Protein AF-A0A178FS53-F1 (afdb_monomer)

Mean predicted aligned error: 22.77 Å

Foldseek 3Di:
DPDDDDQPQDQDPVQLVCLVPAAHFLSLLQSLVSCCCRVPVVVDPAQEEEWRQVRLVVLLQDPQLVVCPVVGDDCQSHQKYKYWWFPFNDPVDDRDGQAIWIWMAGPVVLEIETAFQAPPPCLVSSVSSSVSVCVSNVHRHHYDYAPQHHHDPDRRCRSLSSSVLVVCCRPPFDVPDDPPDDTDSHCHPPDDDSNVSSVVSSVVVVVSVVVVVVVVVLLPDPDDPPVVVPPPDDDDDPPDDDDDDDDDDDDDDDDDDDDDDDDDDDDDDDDPVVVVVVVVVVVVVVLVVVCVPDVPDDCPVVVVVPVDDDPPPPPVVVVVVVVVCVVCVVPDDPVVVVVVVVVVVVVVVVVVVVVVVVVVPPPDPPDPDPPPDPFDWDWFWWFWKFFFLAIEIEHECVRDDPDPVRCLQVLCQQQQPQDQVQCSPNHQARSDQRRSKYKYKYADDPVRVVVVAGMEIFIWRQHHNDSDIDRQADFPRCVQVHQQCCLVVVSDDDDPVCVVVVDFKDWHWYQYPNQRWIKIKIWGWDADPVRRIGGFFADQPDHQNDPDDTTKIKIKTFQQFCSRLPFQQLLPDLWDAFPQWIWGWGGGSATEIETEPVSPPDDQPQAQVNCVPPPCNLVRQLRRQLVVCVSSVNDPDSVPADLAPDKYKYWAADPDPPAFIEIWIDGSSGTDQWDRVRNQQSLQLQCLDPPHPNVVRTDPDPDDVFFWHWYQYNRGIWTKTWDADPPDSRGTRIIMGMGHMDGPDTTIGTGRDDDDDDDDDDDDAADDQQVSLQVLCVVLVNPDHQADDPPQDCLQPVCSSVLRVQLVLCCVQQVADSVLSSVQWAADPDVPQAGIKRQQVSRVRPPDQLQVVQVSSLVPRDDDSQWDRWDRDRNIIGTHGRPVSVCSNVVSSCVVCPPLHPFAQLQQAPHSNDPVSDGAEDEQEAQAEEFLDDDDPSRVVRQVVSQVVQVNSVSNNHHYAYEYAHNLADLVVLQLVVLCVPQNDPVCCVVPVNVSSNVSVSVSVVVCVVLVVVLVVCVVVVHDSCVSCCDDSNVSSVVLNVCVVVVPPVSVVVSVVRVVVRVVVVQVVCVVVVGDGPYYHYPVVDDPVNVVVVVVVCVVVVQWDDDPNDIDGDPPPPDDDPDDDDDDDD

Nearest PDB structures (foldseek):
  6otv-assembly1_A  TM=8.991E-01  e=1.966E-37  Escherichia coli K-12
  6p3j-assembly1_A  TM=9.361E-01  e=3.227E-36  Novosphingobium sp. KA1
  6p3h-assembly2_D  TM=9.531E-01  e=9.069E-35  Novosphingobium sp. KA1
  6p3k-assembly2_B  TM=9.313E-01  e=4.270E-35  Novosphingobium sp. KA1
  6p3j-assembly1_B  TM=9.305E-01  e=5.651E-34  Novosphingobium sp. KA1

pLDDT: mean 76.97, std 21.63, range [21.83, 98.12]

Secondary structure (DSSP, 8-state):
--S----SPPPPHHHHHHHHHSPPPHHHHHHHHHHHHHHTGGGS---EEE--HHHHHHHHH-SSGGGGGGGS--GGG-SEEEEEEE----TT-TT--S-EEEEEEETTTTEEEEE-SSTTSSHHHHHHHHHHHHHHTTS--EEEE-TTPPPPSSSS-HHHHHHHHHHHHIIIIITT--TTS------TT----HHHHHHHHHHHHHHHHHHHHHHHHTTT----TTSTTSS--PPP-S---S-----------------------------HHHHHHHHHHHHHHHHHHHHHH-TTS-THHHHTTSS---TT-HHHHHHHHHHHHHHTTTT--HHHHHHHHHHHHHHHHHHHHHHHHHHTT-S-----------PPPEEEEEEEEEETTEEEEEEEGGGS-SSGGGTHHHHHHHHT-S-TTS--TTSS--SSGGGSEEEEEEEPPHHHHTTT-SEEEEEEEEPSSSS-EE-SS--HHHHHHHHHHHHHTTSSPPPHHHHHTT--EEEEEEEETTTTEEEEEEEEEEE-TTS-EEE----SB--TTSSS-BPPEEEEEES-BTTTTSSSSTTS-SSEEETTEEEEEEEESEEEEEEEGGGTTS-TT--HHHHHHSTTHHHHHHHHHHHHHHHTTS-SSGGG--SSSSEEEEEE---STT-SEEEEEEETTEE-SS--HHHHHHHHHHHHSTT-SSGGGS------TTPPEEEEETTEEEEEEEEE-TT-TT-EEEEEEEE-EEEEEEEEEEE----------------STTHHHHHHHHHTT--SPPP--TT--TTT-TTHHHHHHHHHHHHHHHT--HHHHHHHEEE-SSTTT-SEEEEGGGG--TTS-HHHHHHHHHHHPPP-TTBPPP--BTTEEEE-B-TTHHHHHHHHHHHHHGGGTT--GGGGEEETTEEEEEE-EEEEE---PBTTS---THHHHHHHHHHHHHHHHHHTT-EEEEEEEEB-SSHHHHHHHHHHHHH--HHHHHH-HHHHHHHHHHHHHHHHHHHHHHHHHHHHTT---HHHHTSHHHHHHHHHHHHHHTT-HHHHHHHHHHHHHHHHHHHHHHHHTT---SEEEEGGG--HHHHHHHHHHHHHTT-EEEETTEEEE---------S-------

Organism: Trichophyton violaceum (NCBI:txid34388)

Solvent-accessible surface area (backbone atoms only — not comparable to full-atom values): 64578 Å² total; per-residue (Å²): 115,80,72,88,87,78,77,87,58,70,76,50,76,66,53,58,54,21,54,76,84,40,57,58,46,61,51,55,53,36,35,49,50,50,46,44,43,64,77,51,46,65,84,44,99,70,41,67,43,77,43,44,38,70,56,37,46,50,53,57,67,40,91,59,55,76,76,50,66,84,80,54,80,80,62,89,70,42,46,34,40,39,29,47,40,57,57,48,83,57,91,88,50,81,95,61,52,86,52,40,27,31,36,39,33,34,65,82,79,29,36,28,44,34,39,34,34,59,75,90,50,53,56,68,50,51,45,52,36,41,54,40,51,18,63,72,69,74,42,83,45,45,77,39,80,45,86,45,36,61,65,61,95,66,92,38,50,38,42,49,50,35,56,51,51,52,51,46,46,43,64,73,43,62,72,70,54,56,102,85,62,90,74,79,86,72,41,66,91,58,88,78,58,60,70,60,50,35,51,47,55,52,50,50,54,52,46,54,51,49,53,52,49,47,59,56,42,61,76,73,59,91,83,70,85,77,63,69,76,71,69,79,68,79,81,80,72,98,80,82,91,86,81,86,87,90,84,91,86,87,89,85,85,81,89,80,87,87,82,85,90,89,89,85,89,82,85,82,85,76,57,75,65,61,55,51,52,52,52,55,53,52,50,53,52,51,54,56,53,49,60,73,76,44,89,88,63,76,63,68,70,65,59,72,58,67,86,67,78,68,94,87,62,68,67,66,57,53,57,54,53,52,55,55,52,64,72,46,61,89,77,62,57,76,69,59,57,55,53,50,55,54,51,50,54,53,48,52,52,50,54,55,50,51,56,55,52,61,68,71,68,77,78,80,86,81,74,82,82,77,80,80,71,88,70,75,60,45,72,36,62,38,32,36,34,31,5,48,80,27,36,30,42,37,31,48,50,88,68,47,66,93,51,73,84,66,41,56,68,50,57,27,36,43,32,16,30,52,18,84,87,35,50,14,83,74,34,72,15,60,44,39,77,53,27,22,34,39,37,38,35,39,63,34,48,76,74,40,38,75,72,66,22,52,27,32,36,37,40,35,43,46,34,48,58,39,86,49,70,46,47,82,44,67,53,51,31,52,54,54,33,48,36,43,47,31,35,61,71,65,59,47,84,79,60,67,68,52,50,72,72,65,56,48,67,47,74,37,36,31,27,30,65,44,37,74,37,45,34,39,28,35,33,46,42,43,71,46,98,87,70,50,63,36,53,40,55,76,40,86,43,69,50,58,69,50,91,69,54,17,24,56,29,40,41,36,29,41,51,29,46,15,27,79,64,72,29,44,41,44,63,72,43,51,60,50,74,41,96,87,26,55,29,24,47,36,16,26,48,35,44,34,34,40,28,50,20,88,65,44,103,52,62,62,79,60,45,50,67,52,51,72,66,39,83,67,47,59,62,51,52,47,53,33,43,40,55,48,32,39,57,34,67,76,36,91,51,68,90,64,53,55,64,73,45,53,30,44,30,40,33,22,60,47,90,53,91,87,36,29,26,26,46,45,37,39,50,63,92,37,61,40,67,38,74,61,46,37,58,48,38,32,47,36,45,36,53,70,34,85,76,28,69,52,35,84,31,45,54,94,68,97,66,62,96,79,61,60,48,26,35,31,29,81,32,45,58,46,57,21,28,55,43,58,43,90,97,38,87,79,42,45,53,34,29,33,39,67,40,32,42,43,82,77,47,78,50,68,49,60,34,74,87,78,94,82,88,89,83,91,86,85,90,84,86,75,75,57,91,57,70,22,55,54,50,51,36,41,77,60,72,42,81,69,80,83,61,90,48,98,84,52,48,52,87,62,35,66,67,33,51,57,50,32,51,49,17,54,52,46,20,72,77,66,75,48,57,62,69,43,30,40,68,20,52,38,77,39,95,53,78,90,77,22,59,28,29,36,36,42,67,59,54,68,64,82,98,57,58,36,46,58,51,26,48,54,49,46,78,66,56,75,90,49,64,61,41,46,88,54,54,58,56,59,43,35,31,43,32,36,68,15,83,78,38,48,57,71,55,48,50,59,54,42,66,74,42,49,93,56,52,88,40,44,48,51,76,11,29,66,37,72,89,37,86,85,63,40,62,35,76,48,78,42,68,43,48,40,59,49,49,75,57,84,92,52,76,84,37,47,60,47,36,52,51,35,48,53,53,47,53,51,42,44,44,24,34,30,48,66,45,35,32,37,48,24,46,65,50,61,62,78,50,13,46,47,53,56,15,36,79,74,62,55,49,70,70,51,32,72,75,30,46,64,58,44,47,46,51,23,31,53,55,39,46,65,68,40,44,66,62,49,53,54,40,51,55,32,48,76,70,72,44,85,43,62,77,61,50,64,36,72,66,49,31,51,15,50,54,47,32,48,38,42,76,74,60,35,68,65,51,46,50,55,50,50,53,44,42,55,57,39,48,59,47,47,53,55,57,34,47,76,72,77,42,82,65,81,38,84,50,36,58,74,73,64,47,70,74,55,52,55,50,52,53,52,55,38,54,75,68,63,52,58,48,81,53,95,95,40,80,42,70,71,84,78,77,90,68,98,68,89,87,77,93,78,86,86,80,133

Radius of gyration: 40.99 Å; Cα contacts (8 Å, |Δi|>4): 1717; chains: 1; bounding box: 110×106×101 Å

Structure (mmCIF, N/CA/C/O backbone):
data_AF-A0A178FS53-F1
#
_entry.id   AF-A0A178FS53-F1
#
loop_
_atom_site.group_PDB
_atom_site.id
_atom_site.type_symbol
_atom_site.label_atom_id
_atom_site.label_alt_id
_atom_site.label_comp_id
_atom_site.label_asym_id
_atom_site.label_entity_id
_atom_site.label_seq_id
_atom_site.pdbx_PDB_ins_code
_atom_site.Cartn_x
_atom_site.Cartn_y
_atom_site.Cartn_z
_atom_site.occupancy
_atom_site.B_iso_or_equiv
_atom_site.auth_seq_id
_atom_site.auth_comp_id
_atom_site.auth_asym_id
_atom_site.auth_atom_id
_atom_site.pdbx_PDB_model_num
ATOM 1 N N . MET A 1 1 ? 13.029 0.162 -41.267 1.00 31.39 1 MET A N 1
ATOM 2 C CA . MET A 1 1 ? 12.112 -0.365 -40.236 1.00 31.39 1 MET A CA 1
ATOM 3 C C . MET A 1 1 ? 10.955 0.610 -39.829 1.00 31.39 1 MET A C 1
ATOM 5 O O . MET A 1 1 ? 11.212 1.489 -39.011 1.00 31.39 1 MET A O 1
ATOM 9 N N . SER A 1 2 ? 9.719 0.674 -40.373 1.00 30.06 2 SER A N 1
ATOM 10 C CA . SER A 1 2 ? 8.715 -0.356 -40.701 1.00 30.06 2 SER A CA 1
ATOM 11 C C . SER A 1 2 ? 8.990 -1.638 -39.929 1.00 30.06 2 SER A C 1
ATOM 13 O O . SER A 1 2 ? 9.991 -2.297 -40.186 1.00 30.06 2 SER A O 1
ATOM 15 N N . ALA A 1 3 ? 8.128 -1.926 -38.951 1.00 22.50 3 ALA A N 1
ATOM 16 C CA . ALA A 1 3 ? 8.386 -2.693 -37.720 1.00 22.50 3 ALA A CA 1
ATOM 17 C C . ALA A 1 3 ? 9.015 -1.795 -36.632 1.00 22.50 3 ALA A C 1
ATOM 19 O O . ALA A 1 3 ? 10.165 -1.374 -36.741 1.00 22.50 3 ALA A O 1
ATOM 20 N N . SER A 1 4 ? 8.180 -1.194 -35.776 1.00 37.19 4 SER A N 1
ATOM 21 C CA . SER A 1 4 ? 7.745 -1.729 -34.468 1.00 37.19 4 SER A CA 1
ATOM 22 C C . SER A 1 4 ? 8.902 -1.851 -33.482 1.00 37.19 4 SER A C 1
ATOM 24 O O . SER A 1 4 ? 9.814 -2.629 -33.733 1.00 37.19 4 SER A O 1
ATOM 26 N N . GLN A 1 5 ? 8.851 -1.089 -32.387 1.00 35.88 5 GLN A N 1
ATOM 27 C CA . GLN A 1 5 ? 9.411 -1.427 -31.069 1.00 35.88 5 GLN A CA 1
ATOM 28 C C . GLN A 1 5 ? 9.296 -0.198 -30.164 1.00 35.88 5 GLN A C 1
ATOM 30 O O . GLN A 1 5 ? 10.291 0.456 -29.876 1.00 35.88 5 GLN A O 1
ATOM 35 N N . ASP A 1 6 ? 8.073 0.109 -29.749 1.00 42.75 6 ASP A N 1
ATOM 36 C CA . ASP A 1 6 ? 7.825 0.607 -28.401 1.00 42.75 6 ASP A CA 1
ATOM 37 C C . ASP A 1 6 ? 6.656 -0.239 -27.904 1.00 42.75 6 ASP A C 1
ATOM 39 O O . ASP A 1 6 ? 5.599 -0.218 -28.527 1.00 42.75 6 ASP A O 1
ATOM 43 N N . TYR A 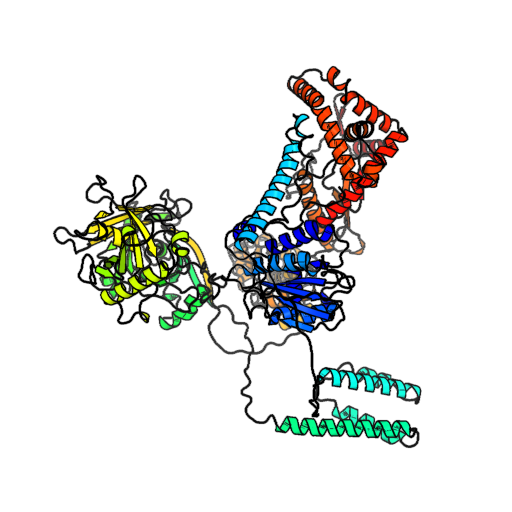1 7 ? 6.903 -1.046 -26.877 1.00 51.50 7 TYR A N 1
ATOM 44 C CA . TYR A 1 7 ? 5.871 -1.812 -26.190 1.00 51.50 7 TYR A CA 1
ATOM 45 C C . TYR A 1 7 ? 5.030 -0.800 -25.388 1.00 51.50 7 TYR A C 1
ATOM 47 O O . TYR A 1 7 ? 5.601 -0.023 -24.618 1.00 51.50 7 TYR A O 1
ATOM 55 N N . ASP A 1 8 ? 3.719 -0.746 -25.604 1.00 52.31 8 ASP A N 1
ATOM 56 C CA . ASP A 1 8 ? 2.760 0.100 -24.886 1.00 52.31 8 ASP A CA 1
ATOM 57 C C . ASP A 1 8 ? 2.532 -0.402 -23.443 1.00 52.31 8 ASP A C 1
ATOM 59 O O . ASP A 1 8 ? 2.181 0.384 -22.557 1.00 52.31 8 ASP A O 1
ATOM 63 N N . ALA A 1 9 ? 2.796 -1.684 -23.166 1.00 58.38 9 ALA A N 1
ATOM 64 C CA . ALA A 1 9 ? 2.792 -2.253 -21.825 1.00 58.38 9 ALA A CA 1
ATOM 65 C C . ALA A 1 9 ? 3.973 -1.739 -20.981 1.00 58.38 9 ALA A C 1
ATOM 67 O O . ALA A 1 9 ? 5.151 -1.974 -21.268 1.00 58.38 9 ALA A O 1
ATOM 68 N N . SER A 1 10 ? 3.642 -1.059 -19.884 1.00 72.00 10 SER A N 1
ATOM 69 C CA . SER A 1 10 ? 4.610 -0.595 -18.891 1.00 72.00 10 SER A CA 1
ATOM 70 C C . SER A 1 10 ? 4.753 -1.627 -17.776 1.00 72.00 10 SER A C 1
ATOM 72 O O . SER A 1 10 ? 3.790 -1.916 -17.079 1.00 72.00 10 SER A O 1
ATOM 74 N N . ILE A 1 11 ? 5.965 -2.154 -17.591 1.00 81.75 11 ILE A N 1
ATOM 75 C CA . ILE A 1 11 ? 6.308 -3.031 -16.463 1.00 81.75 11 ILE A CA 1
ATOM 76 C C . ILE A 1 11 ? 6.951 -2.190 -15.360 1.00 81.75 11 ILE A C 1
ATOM 78 O O . ILE A 1 11 ? 8.010 -1.585 -15.565 1.00 81.75 11 ILE A O 1
ATOM 82 N N . THR A 1 12 ? 6.322 -2.150 -14.187 1.00 82.94 12 THR A N 1
ATOM 83 C CA . THR A 1 12 ? 6.871 -1.501 -12.993 1.00 82.94 12 THR A CA 1
ATOM 84 C C . THR A 1 12 ? 7.901 -2.393 -12.289 1.00 82.94 12 THR A C 1
ATOM 86 O O . THR A 1 12 ? 8.116 -3.558 -12.634 1.00 82.94 12 THR A O 1
ATOM 89 N N . TYR A 1 13 ? 8.582 -1.849 -11.278 1.00 80.31 13 TYR A N 1
ATOM 90 C CA . TYR A 1 13 ? 9.487 -2.650 -10.449 1.00 80.31 13 TYR A CA 1
ATOM 91 C C . TYR A 1 13 ? 8.737 -3.723 -9.640 1.00 80.31 13 TYR A C 1
ATOM 93 O O . TYR A 1 13 ? 9.281 -4.802 -9.407 1.00 80.31 13 TYR A O 1
ATOM 101 N N . GLU A 1 14 ? 7.495 -3.443 -9.242 1.00 81.44 14 GLU A N 1
ATOM 102 C CA . GLU A 1 14 ? 6.623 -4.386 -8.533 1.00 81.44 14 GLU A CA 1
ATOM 103 C C . GLU A 1 14 ? 6.221 -5.538 -9.457 1.00 81.44 14 GLU A C 1
ATOM 105 O O . GLU A 1 14 ? 6.488 -6.693 -9.124 1.00 81.44 14 GLU A O 1
ATOM 110 N N . ASP A 1 15 ? 5.757 -5.227 -10.672 1.00 87.56 15 ASP A N 1
ATOM 111 C CA . ASP A 1 15 ? 5.469 -6.217 -11.720 1.00 87.56 15 ASP A CA 1
ATOM 112 C C . ASP A 1 15 ? 6.683 -7.121 -11.987 1.00 87.56 15 ASP A C 1
ATOM 114 O O . ASP A 1 15 ? 6.575 -8.346 -12.011 1.00 87.56 15 ASP A O 1
ATOM 118 N N . TYR A 1 16 ? 7.876 -6.531 -12.121 1.00 88.50 16 TYR A N 1
ATOM 119 C CA . TYR A 1 16 ? 9.116 -7.284 -12.321 1.00 88.50 16 TYR A CA 1
ATOM 120 C C . TYR A 1 16 ? 9.438 -8.219 -11.144 1.00 88.50 16 TYR A C 1
ATOM 122 O O . TYR A 1 16 ? 9.956 -9.319 -11.348 1.00 88.50 16 TYR A O 1
ATOM 130 N N . ASN A 1 17 ? 9.159 -7.806 -9.905 1.00 87.00 17 ASN A N 1
ATOM 131 C CA . ASN A 1 17 ? 9.403 -8.651 -8.740 1.00 87.00 17 ASN A CA 1
ATOM 132 C C . ASN A 1 17 ? 8.473 -9.865 -8.702 1.00 87.00 17 ASN A C 1
ATOM 134 O O . ASN A 1 17 ? 8.924 -10.923 -8.258 1.00 87.00 17 ASN A O 1
ATOM 138 N N . THR A 1 18 ? 7.248 -9.757 -9.230 1.00 89.00 18 THR A N 1
ATOM 139 C CA . THR A 1 18 ? 6.322 -10.899 -9.275 1.00 89.00 18 THR A CA 1
ATOM 140 C C . THR A 1 18 ? 6.859 -12.070 -10.097 1.00 89.00 18 THR A C 1
ATOM 142 O O . THR A 1 18 ? 6.648 -13.233 -9.756 1.00 89.00 18 THR A O 1
ATOM 145 N N . LEU A 1 19 ? 7.676 -11.794 -11.119 1.00 88.94 19 LEU A N 1
ATOM 146 C CA . LEU A 1 19 ? 8.301 -12.824 -11.949 1.00 88.94 19 LEU A CA 1
ATOM 147 C C . LEU A 1 19 ? 9.275 -13.729 -11.180 1.00 88.94 19 LEU A C 1
ATOM 149 O O . LEU A 1 19 ? 9.549 -14.830 -11.652 1.00 88.94 19 LEU A O 1
ATOM 153 N N . LYS A 1 20 ? 9.769 -13.323 -10.001 1.00 84.31 20 LYS A N 1
ATOM 154 C CA . LYS A 1 20 ? 10.706 -14.131 -9.199 1.00 84.31 20 LYS A CA 1
ATOM 155 C C . LYS A 1 20 ? 10.045 -15.371 -8.599 1.00 84.31 20 LYS A C 1
ATOM 157 O O . LYS A 1 20 ? 10.637 -16.444 -8.662 1.00 84.31 20 LYS A O 1
ATOM 162 N N . SER A 1 21 ? 8.857 -15.218 -8.012 1.00 80.50 21 SER A N 1
ATOM 163 C CA . SER A 1 21 ? 8.142 -16.310 -7.335 1.00 80.50 21 SER A CA 1
ATOM 164 C C . SER A 1 21 ? 6.719 -15.933 -6.888 1.00 80.50 21 SER A C 1
ATOM 166 O O . SER A 1 21 ? 6.231 -16.499 -5.913 1.00 80.50 21 SER A O 1
ATOM 168 N N . ASP A 1 22 ? 6.062 -14.965 -7.528 1.00 86.25 22 ASP A N 1
ATOM 169 C CA . ASP A 1 22 ? 4.732 -14.476 -7.127 1.00 86.25 22 ASP A CA 1
ATOM 170 C C . ASP A 1 22 ? 3.719 -14.533 -8.285 1.00 86.25 22 ASP A C 1
ATOM 172 O O . ASP A 1 22 ? 4.067 -14.903 -9.413 1.00 86.25 22 ASP A O 1
ATOM 176 N N . TRP A 1 23 ? 2.460 -14.199 -8.000 1.00 87.31 23 TRP A N 1
ATOM 177 C CA . TRP A 1 23 ? 1.366 -14.153 -8.972 1.00 87.31 23 TRP A CA 1
ATOM 178 C C . TRP A 1 23 ? 1.661 -13.118 -10.050 1.00 87.31 23 TRP A C 1
ATOM 180 O O . TRP A 1 23 ? 2.032 -11.988 -9.740 1.00 87.31 23 TRP A O 1
ATOM 190 N N . LEU A 1 24 ? 1.489 -13.491 -11.320 1.00 91.00 24 LEU A N 1
ATOM 191 C CA . LEU A 1 24 ? 1.649 -12.515 -12.395 1.00 91.00 24 LEU A CA 1
ATOM 192 C C . LEU A 1 24 ? 0.510 -11.494 -12.343 1.00 91.00 24 LEU A C 1
ATOM 194 O O . LEU A 1 24 ? -0.659 -11.864 -12.214 1.00 91.00 24 LEU A O 1
ATOM 198 N N . THR A 1 25 ? 0.869 -10.221 -12.478 1.00 90.94 25 THR A N 1
ATOM 199 C CA . THR A 1 25 ? -0.081 -9.113 -12.594 1.00 90.94 25 THR A CA 1
ATOM 200 C C . THR A 1 25 ? -0.648 -9.020 -14.012 1.00 90.94 25 THR A C 1
ATOM 202 O O . THR A 1 25 ? -0.062 -9.531 -14.976 1.00 90.94 25 THR A O 1
ATOM 205 N N . ASP A 1 26 ? -1.755 -8.291 -14.161 1.00 89.75 26 ASP A N 1
ATOM 206 C CA . ASP A 1 26 ? -2.348 -7.917 -15.449 1.00 89.75 26 ASP A CA 1
ATOM 207 C C . ASP A 1 26 ? -1.309 -7.301 -16.397 1.00 89.75 26 ASP A C 1
ATOM 209 O O . ASP A 1 26 ? -1.306 -7.592 -17.594 1.00 89.75 26 ASP A O 1
ATOM 213 N N . ASN A 1 27 ? -0.394 -6.483 -15.864 1.00 90.31 27 ASN A N 1
ATOM 214 C CA . ASN A 1 27 ? 0.645 -5.814 -16.647 1.00 90.31 27 ASN A CA 1
ATOM 215 C C . ASN A 1 27 ? 1.655 -6.812 -17.219 1.00 90.31 27 ASN A C 1
ATOM 217 O O . ASN A 1 27 ? 2.070 -6.664 -18.368 1.00 90.31 27 ASN A O 1
ATOM 221 N N . VAL A 1 28 ? 2.038 -7.842 -16.455 1.00 92.38 28 VAL A N 1
ATOM 222 C CA . VAL A 1 28 ? 2.975 -8.874 -16.927 1.00 92.38 28 VAL A CA 1
ATOM 223 C C . VAL A 1 28 ? 2.340 -9.735 -18.020 1.00 92.38 28 VAL A C 1
ATOM 225 O O . VAL A 1 28 ? 2.991 -10.011 -19.030 1.00 92.38 28 VAL A O 1
ATOM 228 N N . ILE A 1 29 ? 1.074 -10.132 -17.855 1.00 94.19 29 ILE A N 1
ATOM 229 C CA . ILE A 1 29 ? 0.347 -10.906 -18.874 1.00 94.19 29 ILE A CA 1
ATOM 230 C C . ILE A 1 29 ? 0.114 -10.047 -20.125 1.00 94.19 29 ILE A C 1
ATOM 232 O O . ILE A 1 29 ? 0.401 -10.493 -21.233 1.00 94.19 29 ILE A O 1
ATOM 236 N N . GLY A 1 30 ? -0.315 -8.793 -19.962 1.00 93.31 30 GLY A N 1
ATOM 237 C CA . GLY A 1 30 ? -0.498 -7.857 -21.073 1.00 93.31 30 GLY A CA 1
ATOM 238 C C . GLY A 1 30 ? 0.801 -7.570 -21.834 1.00 93.31 30 GLY A C 1
ATOM 239 O O . GLY A 1 30 ? 0.801 -7.555 -23.064 1.00 93.31 30 GLY A O 1
ATOM 240 N N . PHE A 1 31 ? 1.925 -7.425 -21.125 1.00 94.12 31 PHE A N 1
ATOM 241 C CA . PHE A 1 31 ? 3.257 -7.326 -21.731 1.00 94.12 31 PHE A CA 1
ATOM 242 C C . PHE A 1 31 ? 3.613 -8.568 -22.551 1.00 94.12 31 PHE A C 1
ATOM 244 O O . PHE A 1 31 ? 4.153 -8.446 -23.650 1.00 94.12 31 PHE A O 1
ATOM 251 N N . TRP A 1 32 ? 3.309 -9.762 -22.039 1.00 94.81 32 TRP A N 1
ATOM 252 C CA . TRP A 1 32 ? 3.561 -11.008 -22.755 1.00 94.81 32 TRP A CA 1
ATOM 253 C C . TRP A 1 32 ? 2.730 -11.124 -24.034 1.00 94.81 32 TRP A C 1
ATOM 255 O O . TRP A 1 32 ? 3.261 -11.479 -25.084 1.00 94.81 32 TRP A O 1
ATOM 265 N N . GLU A 1 33 ? 1.441 -10.799 -23.972 1.00 94.62 33 GLU A N 1
ATOM 266 C CA . GLU A 1 33 ? 0.575 -10.791 -25.150 1.00 94.62 33 GLU A CA 1
ATOM 267 C C . GLU A 1 33 ? 1.068 -9.798 -26.207 1.00 94.62 33 GLU A C 1
ATOM 269 O O . GLU A 1 33 ? 1.141 -10.134 -27.386 1.00 94.62 33 GLU A O 1
ATOM 274 N N . GLU A 1 34 ? 1.461 -8.594 -25.795 1.00 90.50 34 GLU A N 1
ATOM 275 C CA . GLU A 1 34 ? 2.021 -7.596 -26.702 1.00 90.50 34 GLU A CA 1
ATOM 276 C C . GLU A 1 34 ? 3.342 -8.067 -27.327 1.00 90.50 34 GLU A C 1
ATOM 278 O O . GLU A 1 34 ? 3.569 -7.916 -28.530 1.00 90.50 34 GLU A O 1
ATOM 283 N N . TYR A 1 35 ? 4.196 -8.714 -26.533 1.00 91.56 35 TYR A N 1
ATOM 284 C CA . TYR A 1 35 ? 5.408 -9.350 -27.033 1.00 91.56 35 TYR A CA 1
ATOM 285 C C . TYR A 1 35 ? 5.110 -10.424 -28.078 1.00 91.56 35 TYR A C 1
ATOM 287 O O . TYR A 1 35 ? 5.740 -10.434 -29.135 1.00 91.56 35 TYR A O 1
ATOM 295 N N . LEU A 1 36 ? 4.118 -11.286 -27.852 1.00 91.31 36 LEU A N 1
ATOM 296 C CA . LEU A 1 36 ? 3.696 -12.270 -28.848 1.00 91.31 36 LEU A CA 1
ATOM 297 C C . LEU A 1 36 ? 3.084 -11.612 -30.092 1.00 91.31 36 LEU A C 1
ATOM 299 O O . LEU A 1 36 ? 3.326 -12.071 -31.208 1.00 91.31 36 LEU A O 1
ATOM 303 N N . GLU A 1 37 ? 2.329 -10.527 -29.952 1.00 89.44 37 GLU A N 1
ATOM 304 C CA . GLU A 1 37 ? 1.809 -9.781 -31.101 1.00 89.44 37 GLU A CA 1
ATOM 305 C C . GLU A 1 37 ? 2.936 -9.225 -31.975 1.00 89.44 37 GLU A C 1
ATOM 307 O O . GLU A 1 37 ? 2.913 -9.391 -33.199 1.00 89.44 37 GLU A O 1
ATOM 312 N N . HIS A 1 38 ? 3.954 -8.629 -31.359 1.00 84.38 38 HIS A N 1
ATOM 313 C CA . HIS A 1 38 ? 5.064 -8.011 -32.075 1.00 84.38 38 HIS A CA 1
ATOM 314 C C . HIS A 1 38 ? 6.104 -9.001 -32.596 1.00 84.38 38 HIS A C 1
ATOM 316 O O . HIS A 1 38 ? 6.573 -8.829 -33.718 1.00 84.38 38 HIS A O 1
ATOM 322 N N . GLU A 1 39 ? 6.468 -10.024 -31.829 1.00 85.44 39 GLU A N 1
ATOM 323 C CA . GLU A 1 39 ? 7.573 -10.933 -32.165 1.00 85.44 39 GLU A CA 1
ATOM 324 C C . GLU A 1 39 ? 7.101 -12.258 -32.776 1.00 85.44 39 GLU A C 1
ATOM 326 O O . GLU A 1 39 ? 7.902 -13.008 -33.333 1.00 85.44 39 GLU A O 1
ATOM 331 N N . LEU A 1 40 ? 5.803 -12.568 -32.706 1.00 84.69 40 LEU A N 1
ATOM 332 C CA . LEU A 1 40 ? 5.241 -13.753 -33.345 1.00 84.69 40 LEU A CA 1
ATOM 333 C C . LEU A 1 40 ? 4.197 -13.382 -34.393 1.00 84.69 40 LEU A C 1
ATOM 335 O O . LEU A 1 40 ? 4.401 -13.686 -35.565 1.00 84.69 40 LEU A O 1
ATOM 339 N N . LEU A 1 41 ? 3.096 -12.734 -34.008 1.00 85.75 41 LEU A N 1
ATOM 340 C CA . LEU A 1 41 ? 1.963 -12.522 -34.916 1.00 85.75 41 LEU A CA 1
ATOM 341 C C . LEU A 1 41 ? 2.265 -11.521 -36.031 1.00 85.75 41 LEU A C 1
ATOM 343 O O . LEU A 1 41 ? 1.742 -11.701 -37.123 1.00 85.75 41 LEU A O 1
ATOM 347 N N . SER A 1 42 ? 3.134 -10.531 -35.816 1.00 82.56 42 SER A N 1
ATOM 348 C CA . SER A 1 42 ? 3.506 -9.538 -36.838 1.00 82.56 42 SER A CA 1
ATOM 349 C C . SER A 1 42 ? 4.109 -10.159 -38.109 1.00 82.56 42 SER A C 1
ATOM 351 O O . SER A 1 42 ? 3.965 -9.609 -39.203 1.00 82.56 42 SER A O 1
ATOM 353 N N . PHE A 1 43 ? 4.739 -11.332 -37.983 1.00 78.19 43 PHE A N 1
ATOM 354 C CA . PHE A 1 43 ? 5.328 -12.078 -39.096 1.00 78.19 43 PHE A CA 1
ATOM 355 C C . PHE A 1 43 ? 4.290 -12.838 -39.930 1.00 78.19 43 PHE A C 1
ATOM 357 O O . PHE A 1 43 ? 4.594 -13.277 -41.041 1.00 78.19 43 PHE A O 1
ATOM 364 N N . TYR A 1 44 ? 3.062 -12.974 -39.428 1.00 75.00 44 TYR A N 1
ATOM 365 C CA . TYR A 1 44 ? 1.982 -13.699 -40.081 1.00 75.00 44 TYR A CA 1
ATOM 366 C C . TYR A 1 44 ? 0.803 -12.758 -40.343 1.00 75.00 44 TYR A C 1
ATOM 368 O O . TYR A 1 44 ? 0.361 -12.004 -39.483 1.00 75.00 44 TYR A O 1
ATOM 376 N N . LYS A 1 45 ? 0.204 -12.828 -41.533 1.00 70.81 45 LYS A N 1
ATOM 377 C CA . LYS A 1 45 ? -1.015 -12.062 -41.841 1.00 70.81 45 LYS A CA 1
ATOM 378 C C . LYS A 1 45 ? -2.235 -12.731 -41.195 1.00 70.81 45 LYS A C 1
ATOM 380 O O . LYS A 1 45 ? -3.047 -13.348 -41.882 1.00 70.81 45 LYS A O 1
ATOM 385 N N . THR A 1 46 ? -2.319 -12.671 -39.868 1.00 79.44 46 THR A N 1
ATOM 386 C CA . THR A 1 46 ? -3.330 -13.381 -39.074 1.00 79.44 46 THR A CA 1
ATOM 387 C C . THR A 1 46 ? -4.528 -12.501 -38.761 1.00 79.44 46 THR A C 1
ATOM 389 O O . THR A 1 46 ? -4.502 -11.279 -38.875 1.00 79.44 46 THR A O 1
ATOM 392 N N . ARG A 1 47 ? -5.617 -13.167 -38.385 1.00 88.25 47 ARG A N 1
ATOM 393 C CA . ARG A 1 47 ? -6.837 -12.560 -37.853 1.00 88.25 47 ARG A CA 1
ATOM 394 C C . ARG A 1 47 ? -7.014 -12.980 -36.392 1.00 88.25 47 ARG A C 1
ATOM 396 O O . ARG A 1 47 ? -8.112 -13.347 -35.994 1.00 88.25 47 ARG A O 1
ATOM 403 N N . ILE A 1 48 ? -5.926 -13.108 -35.644 1.00 93.44 48 ILE A N 1
ATOM 404 C CA . ILE A 1 48 ? -5.959 -13.545 -34.245 1.00 93.44 48 ILE A CA 1
ATOM 405 C C . ILE A 1 48 ? -5.907 -12.295 -33.370 1.00 93.44 48 ILE A C 1
ATOM 407 O O . ILE A 1 48 ? -5.137 -11.387 -33.667 1.00 93.44 48 ILE A O 1
ATOM 411 N N . ILE A 1 49 ? -6.738 -12.247 -32.332 1.00 94.31 49 ILE A N 1
ATOM 412 C CA . ILE A 1 49 ? -6.771 -11.154 -31.356 1.00 94.31 49 ILE A CA 1
ATOM 413 C C . ILE A 1 49 ? -6.321 -11.702 -30.001 1.00 94.31 49 ILE A C 1
ATOM 415 O O . ILE A 1 49 ? -6.878 -12.702 -29.544 1.00 94.31 49 ILE A O 1
ATOM 419 N N . LEU A 1 50 ? -5.342 -11.052 -29.364 1.00 95.38 50 LEU A N 1
ATOM 420 C CA . LEU A 1 50 ? -5.004 -11.283 -27.958 1.00 95.38 50 LEU A CA 1
ATOM 421 C C . LEU A 1 50 ? -5.655 -10.163 -27.137 1.00 95.38 50 LEU A C 1
ATOM 423 O O . LEU A 1 50 ? -5.259 -9.001 -27.217 1.00 95.38 50 LEU A O 1
ATOM 427 N N . LEU A 1 51 ? -6.740 -10.484 -26.435 1.00 94.38 51 LEU A N 1
ATOM 428 C CA . LEU A 1 51 ? -7.535 -9.495 -25.720 1.00 94.38 51 LEU A CA 1
ATOM 429 C C . LEU A 1 51 ? -6.955 -9.272 -24.321 1.00 94.38 51 LEU A C 1
ATOM 431 O O . LEU A 1 51 ? -7.021 -10.166 -23.480 1.00 94.38 51 LEU A O 1
ATOM 435 N N . ARG A 1 52 ? -6.466 -8.050 -24.069 1.00 93.44 52 ARG A N 1
ATOM 436 C CA . ARG A 1 52 ? -5.787 -7.679 -22.816 1.00 93.44 52 ARG A CA 1
ATOM 437 C C . ARG A 1 52 ? -6.564 -8.105 -21.561 1.00 93.44 52 ARG A C 1
ATOM 439 O O . ARG A 1 52 ? -7.798 -8.007 -21.566 1.00 93.44 52 ARG A O 1
ATOM 446 N N . PRO A 1 53 ? -5.880 -8.466 -20.453 1.00 92.50 53 PRO A N 1
ATOM 447 C CA . PRO A 1 53 ? -6.527 -8.874 -19.202 1.00 92.50 53 PRO A CA 1
ATOM 448 C C . PRO A 1 53 ? -7.612 -7.903 -18.719 1.00 92.50 53 PRO A C 1
ATOM 450 O O . PRO A 1 53 ? -8.725 -8.316 -18.399 1.00 92.50 53 PRO A O 1
ATOM 453 N N . SER A 1 54 ? -7.341 -6.596 -18.786 1.00 88.19 54 SER A N 1
ATOM 454 C CA . SER A 1 54 ? -8.287 -5.545 -18.395 1.00 88.19 54 SER A CA 1
ATOM 455 C C . SER A 1 54 ? -9.546 -5.496 -19.270 1.00 88.19 54 SER A C 1
ATOM 457 O O . SER A 1 54 ? -10.633 -5.217 -18.766 1.00 88.19 54 SER A O 1
ATOM 459 N N . MET A 1 55 ? -9.438 -5.804 -20.566 1.00 90.69 55 MET A N 1
ATOM 460 C CA . MET A 1 55 ? -10.581 -5.868 -21.485 1.00 90.69 55 MET A CA 1
ATOM 461 C C . MET A 1 55 ? -11.407 -7.139 -21.272 1.00 90.69 55 MET A C 1
ATOM 463 O O . MET A 1 55 ? -12.637 -7.083 -21.307 1.00 90.69 55 MET A O 1
ATOM 467 N N . SER A 1 56 ? -10.746 -8.268 -21.007 1.00 92.06 56 SER A N 1
ATOM 468 C CA . SER A 1 56 ? -11.404 -9.529 -20.643 1.00 92.06 56 SER A CA 1
ATOM 469 C C . SER A 1 56 ? -12.180 -9.388 -19.328 1.00 92.06 56 SER A C 1
ATOM 471 O O . SER A 1 56 ? -13.341 -9.794 -19.242 1.00 92.06 56 SER A O 1
ATOM 473 N N . PHE A 1 57 ? -11.594 -8.707 -18.339 1.00 90.69 57 PHE A N 1
ATOM 474 C CA . PHE A 1 57 ? -12.255 -8.360 -17.082 1.00 90.69 57 PHE A CA 1
ATOM 475 C C . PHE A 1 57 ? -13.416 -7.373 -17.271 1.00 90.69 57 PHE A C 1
ATOM 477 O O . PHE A 1 57 ? -14.512 -7.604 -16.761 1.00 90.69 57 PHE A O 1
ATOM 484 N N . LEU A 1 58 ? -13.225 -6.302 -18.051 1.00 88.94 58 LEU A N 1
ATOM 485 C CA . LEU A 1 58 ? -14.285 -5.341 -18.375 1.00 88.94 58 LEU A CA 1
ATOM 486 C C . LEU A 1 58 ? -15.485 -6.040 -19.028 1.00 88.94 58 LEU A C 1
ATOM 488 O O . LEU A 1 58 ? -16.639 -5.788 -18.667 1.00 88.94 58 LEU A O 1
ATOM 492 N N . LEU A 1 59 ? -15.217 -6.957 -19.957 1.00 91.06 59 LEU A N 1
ATOM 493 C CA . LEU A 1 59 ? -16.240 -7.779 -20.582 1.00 91.06 59 LEU A CA 1
ATOM 494 C C . LEU A 1 59 ? -16.949 -8.666 -19.550 1.00 91.06 59 LEU A C 1
ATOM 496 O O . LEU A 1 59 ? -18.180 -8.686 -19.503 1.00 91.06 59 LEU A O 1
ATOM 500 N N . PHE A 1 60 ? -16.202 -9.344 -18.677 1.00 92.44 60 PHE A N 1
ATOM 501 C CA . PHE A 1 60 ? -16.766 -10.157 -17.599 1.00 92.44 60 PHE A CA 1
ATOM 502 C C . PHE A 1 60 ? -17.647 -9.353 -16.628 1.00 92.44 60 PHE A C 1
ATOM 504 O O . PHE A 1 60 ? -18.719 -9.827 -16.260 1.00 92.44 60 PHE A O 1
ATOM 511 N N . GLN A 1 61 ? -17.283 -8.119 -16.286 1.00 89.88 61 GLN A N 1
ATOM 512 C CA . GLN A 1 61 ? -18.021 -7.292 -15.323 1.00 89.88 61 GLN A CA 1
ATOM 513 C C . GLN A 1 61 ? -19.260 -6.606 -15.913 1.00 89.88 61 GLN A C 1
ATOM 515 O O . GLN A 1 61 ? -20.223 -6.331 -15.201 1.00 89.88 61 GLN A O 1
ATOM 520 N N . THR A 1 62 ? -19.280 -6.346 -17.222 1.00 89.44 62 THR A N 1
ATOM 521 C CA . THR A 1 62 ? -20.346 -5.536 -17.833 1.00 89.44 62 THR A CA 1
ATOM 522 C C . THR A 1 62 ? -21.646 -6.331 -17.997 1.00 89.44 62 THR A C 1
ATOM 524 O O . THR A 1 62 ? -21.640 -7.301 -18.757 1.00 89.44 62 THR A O 1
ATOM 527 N N . PRO A 1 63 ? -22.774 -5.951 -17.359 1.00 88.00 63 PRO A N 1
ATOM 528 C CA . PRO A 1 63 ? -24.011 -6.735 -17.428 1.00 88.00 63 PRO A CA 1
ATOM 529 C C . PRO A 1 63 ? -24.558 -6.901 -18.852 1.00 88.00 63 PRO A C 1
ATOM 531 O O . PRO A 1 63 ? -24.929 -8.007 -19.234 1.00 88.00 63 PRO A O 1
ATOM 534 N N . ASP A 1 64 ? -24.560 -5.822 -19.642 1.00 90.12 64 ASP A N 1
ATOM 535 C CA . ASP A 1 64 ? -24.908 -5.850 -21.066 1.00 90.12 64 ASP A CA 1
ATOM 536 C C . ASP A 1 64 ? -23.664 -5.569 -21.927 1.00 90.12 64 ASP A C 1
ATOM 538 O O . ASP A 1 64 ? -23.257 -4.407 -22.049 1.00 90.12 64 ASP A O 1
ATOM 542 N N . PRO A 1 65 ? -23.059 -6.591 -22.560 1.00 88.81 65 PRO A N 1
ATOM 543 C CA . PRO A 1 65 ? -21.832 -6.421 -23.332 1.00 88.81 65 PRO A CA 1
ATOM 544 C C . PRO A 1 65 ? -22.000 -5.514 -24.564 1.00 88.81 65 PRO A C 1
ATOM 546 O O . PRO A 1 65 ? -21.005 -4.989 -25.059 1.00 88.81 65 PRO A O 1
ATOM 549 N N . LYS A 1 66 ? -23.230 -5.256 -25.039 1.00 86.44 66 LYS A N 1
ATOM 550 C CA . LYS A 1 66 ? -23.478 -4.323 -26.156 1.00 86.44 66 LYS A CA 1
ATOM 551 C C . LYS A 1 66 ? -23.186 -2.867 -25.787 1.00 86.44 66 LYS A C 1
ATOM 553 O O . LYS A 1 66 ? -22.910 -2.053 -26.666 1.00 86.44 66 LYS A O 1
ATOM 558 N N . THR A 1 67 ? -23.201 -2.541 -24.495 1.00 87.81 67 THR A N 1
ATOM 559 C CA . THR A 1 67 ? -22.893 -1.190 -23.995 1.00 87.81 67 THR A CA 1
ATOM 560 C C . THR A 1 67 ? -21.414 -0.823 -24.102 1.00 87.81 67 THR A C 1
ATOM 562 O O . THR A 1 67 ? -21.080 0.357 -24.033 1.00 87.81 67 THR A O 1
ATOM 565 N N . LEU A 1 68 ? -20.531 -1.804 -24.328 1.00 82.25 68 LEU A N 1
ATOM 566 C CA . LEU A 1 68 ? -19.091 -1.572 -24.437 1.00 82.25 68 LEU A CA 1
ATOM 567 C C . LEU A 1 68 ? -18.697 -0.823 -25.718 1.00 82.25 68 LEU A C 1
ATOM 569 O O . LEU A 1 68 ? -17.605 -0.264 -25.772 1.00 82.25 68 LEU A O 1
ATOM 573 N N . GLY A 1 69 ? -19.582 -0.730 -26.719 1.00 74.25 69 GLY A N 1
ATOM 574 C CA . GLY A 1 69 ? -19.370 0.078 -27.924 1.00 74.25 69 GLY A CA 1
ATOM 575 C C . GLY A 1 69 ? -17.997 -0.157 -28.568 1.00 74.25 69 GLY A C 1
ATOM 576 O O . GLY A 1 69 ? -17.611 -1.294 -28.815 1.00 74.25 69 GLY A O 1
ATOM 577 N N . ASN A 1 70 ? -17.246 0.928 -28.796 1.00 75.31 70 ASN A N 1
ATOM 578 C CA . ASN A 1 70 ? -15.893 0.895 -29.371 1.00 75.31 70 ASN A CA 1
ATOM 579 C C . ASN A 1 70 ? -14.778 0.605 -28.340 1.00 75.31 70 ASN A C 1
ATOM 581 O O . ASN A 1 70 ? -13.604 0.754 -28.671 1.00 75.31 70 ASN A O 1
ATOM 585 N N . ALA A 1 71 ? -15.106 0.266 -27.086 1.00 74.00 71 ALA A N 1
ATOM 586 C CA . ALA A 1 71 ? -14.101 -0.035 -26.061 1.00 74.00 71 ALA A CA 1
ATOM 587 C C . ALA A 1 71 ? -13.421 -1.399 -26.277 1.00 74.00 71 ALA A C 1
ATOM 589 O O . ALA A 1 71 ? -12.321 -1.618 -25.775 1.00 74.00 71 ALA A O 1
ATOM 590 N N . LEU A 1 72 ? -14.063 -2.305 -27.024 1.00 85.06 72 LEU A N 1
ATOM 591 C CA . LEU A 1 72 ? -13.498 -3.587 -27.445 1.00 85.06 72 LEU A CA 1
ATOM 592 C C . LEU A 1 72 ? -13.044 -3.528 -28.914 1.00 85.06 72 LEU A C 1
ATOM 594 O O . LEU A 1 72 ? -13.615 -2.769 -29.702 1.00 85.06 72 LEU A O 1
ATOM 598 N N . PRO A 1 73 ? -12.036 -4.328 -29.307 1.00 85.12 73 PRO A N 1
ATOM 599 C CA . PRO A 1 73 ? -11.625 -4.429 -30.701 1.00 85.12 73 PRO A CA 1
ATOM 600 C C . PRO A 1 73 ? -12.730 -5.043 -31.573 1.00 85.12 73 PRO A C 1
ATOM 602 O O . PRO A 1 73 ? -13.575 -5.804 -31.105 1.00 85.12 73 PRO A O 1
ATOM 605 N N . ASP A 1 74 ? -12.702 -4.739 -32.873 1.00 84.06 74 ASP A N 1
ATOM 606 C CA . ASP A 1 74 ? -13.661 -5.291 -33.834 1.00 84.06 74 ASP A CA 1
ATOM 607 C C . ASP A 1 74 ? -13.432 -6.800 -34.044 1.00 84.06 74 ASP A C 1
ATOM 609 O O . ASP A 1 74 ? -12.520 -7.226 -34.760 1.00 84.06 74 ASP A O 1
ATOM 613 N N . PHE A 1 75 ? -14.298 -7.618 -33.443 1.00 88.81 75 PHE A N 1
ATOM 614 C CA . PHE A 1 75 ? -14.237 -9.075 -33.555 1.00 88.81 75 PHE A CA 1
ATOM 615 C C . PHE A 1 75 ? -14.755 -9.614 -34.896 1.00 88.81 75 PHE A C 1
ATOM 617 O O . PHE A 1 75 ? -14.511 -10.781 -35.205 1.00 88.81 75 PHE A O 1
ATOM 624 N N . ASN A 1 76 ? -15.411 -8.805 -35.740 1.00 81.19 76 ASN A N 1
ATOM 625 C CA . ASN A 1 76 ? -16.036 -9.287 -36.984 1.00 81.19 76 ASN A CA 1
ATOM 626 C C . ASN A 1 76 ? -15.038 -9.924 -37.954 1.00 81.19 76 ASN A C 1
ATOM 628 O O . ASN A 1 76 ? -15.386 -10.792 -38.759 1.00 81.19 76 ASN A O 1
ATOM 632 N N . ARG A 1 77 ? -13.783 -9.474 -37.900 1.00 82.25 77 ARG A N 1
ATOM 633 C CA . ARG A 1 77 ? -12.702 -9.978 -38.749 1.00 82.25 77 ARG A CA 1
ATOM 634 C C . ARG A 1 77 ? -11.839 -11.018 -38.057 1.00 82.25 77 ARG A C 1
ATOM 636 O O . ARG A 1 77 ? -10.947 -11.539 -38.721 1.00 82.25 77 ARG A O 1
ATOM 643 N N . ALA A 1 78 ? -12.072 -11.319 -36.783 1.00 90.44 78 ALA A N 1
ATOM 644 C CA . ALA A 1 78 ? -11.262 -12.268 -36.043 1.00 90.44 78 ALA A CA 1
ATOM 645 C C . ALA A 1 78 ? -11.548 -13.715 -36.478 1.00 90.44 78 ALA A C 1
ATOM 647 O O . ALA A 1 78 ? -12.652 -14.086 -36.869 1.00 90.44 78 ALA A O 1
ATOM 648 N N . SER A 1 79 ? -10.509 -14.538 -36.426 1.00 91.31 79 SER A N 1
ATOM 649 C CA . SER A 1 79 ? -10.573 -15.995 -36.551 1.00 91.31 79 SER A CA 1
ATOM 650 C C . SER A 1 79 ? -10.582 -16.636 -35.169 1.00 91.31 79 SER A C 1
ATOM 652 O O . SER A 1 79 ? -11.424 -17.489 -34.896 1.00 91.31 79 SER A O 1
ATOM 654 N N . HIS A 1 80 ? -9.685 -16.165 -34.299 1.00 94.69 80 HIS A N 1
ATOM 655 C CA . HIS A 1 80 ? -9.521 -16.630 -32.933 1.00 94.69 80 HIS A CA 1
ATOM 656 C C . HIS A 1 80 ? -9.339 -15.445 -31.990 1.00 94.69 80 HIS A C 1
ATOM 658 O O . HIS A 1 80 ? -8.739 -14.438 -32.378 1.00 94.69 80 HIS A O 1
ATOM 664 N N . ILE A 1 81 ? -9.830 -15.588 -30.763 1.00 96.75 81 ILE A N 1
ATOM 665 C CA . ILE A 1 81 ? -9.672 -14.603 -29.692 1.00 96.75 81 ILE A CA 1
ATOM 666 C C . ILE A 1 81 ? -9.097 -15.329 -28.477 1.00 96.75 81 ILE A C 1
ATOM 668 O O . ILE A 1 81 ? -9.686 -16.307 -28.022 1.00 96.75 81 ILE A O 1
ATOM 672 N N . PHE A 1 82 ? -7.957 -14.868 -27.972 1.00 98.06 82 PHE A N 1
ATOM 673 C CA . PHE A 1 82 ? -7.385 -15.316 -26.703 1.00 98.06 82 PHE A CA 1
ATOM 674 C C . PHE A 1 82 ? -7.778 -14.323 -25.612 1.00 98.06 82 PHE A C 1
ATOM 676 O O . PHE A 1 82 ? -7.638 -13.119 -25.813 1.00 98.06 82 PHE A O 1
ATOM 683 N N . LEU A 1 83 ? -8.286 -14.824 -24.488 1.00 97.50 83 LEU A N 1
ATOM 684 C CA . LEU A 1 83 ? -8.726 -14.025 -23.349 1.00 97.50 83 LEU A CA 1
ATOM 685 C C . LEU A 1 83 ? -8.151 -14.625 -22.059 1.00 97.50 83 LEU A C 1
ATOM 687 O O . LEU A 1 83 ? -8.550 -15.732 -21.679 1.00 97.50 83 LEU A O 1
ATOM 691 N N . PRO A 1 84 ? -7.241 -13.931 -21.363 1.00 97.38 84 PRO A N 1
ATOM 692 C CA . PRO A 1 84 ? -6.931 -14.227 -19.972 1.00 97.38 84 PRO A CA 1
ATOM 693 C C . PRO A 1 84 ? -8.174 -13.970 -19.116 1.00 97.38 84 PRO A C 1
ATOM 695 O O . PRO A 1 84 ? -8.743 -12.879 -19.147 1.00 97.38 84 PRO A O 1
ATOM 698 N N . ILE A 1 85 ? -8.610 -14.975 -18.365 1.00 96.56 85 ILE A N 1
ATOM 699 C CA . ILE A 1 85 ? -9.770 -14.897 -17.477 1.00 96.56 85 ILE A CA 1
ATOM 700 C C . ILE A 1 85 ? -9.279 -14.859 -16.036 1.00 96.56 85 ILE A C 1
ATOM 702 O O . ILE A 1 85 ? -8.432 -15.661 -15.646 1.00 96.56 85 ILE A O 1
ATOM 706 N N . ASN A 1 86 ? -9.842 -13.938 -15.262 1.00 92.00 86 ASN A N 1
ATOM 707 C CA . ASN A 1 86 ? -9.591 -13.746 -13.841 1.00 92.00 86 ASN A CA 1
ATOM 708 C C . ASN A 1 86 ? -10.934 -13.840 -13.092 1.00 92.00 86 ASN A C 1
ATOM 710 O O . ASN A 1 86 ? -11.959 -13.386 -13.604 1.00 92.00 86 ASN A O 1
ATOM 714 N N . ASP A 1 87 ? -10.932 -14.444 -11.905 1.00 90.69 87 ASP A N 1
ATOM 715 C CA . ASP A 1 87 ? -12.090 -14.648 -11.017 1.00 90.69 87 ASP A CA 1
ATOM 716 C C . ASP A 1 87 ? -12.481 -13.432 -10.164 1.00 90.69 87 ASP A C 1
ATOM 718 O O . ASP A 1 87 ? -13.326 -13.521 -9.270 1.00 90.69 87 ASP A O 1
ATOM 722 N N . CYS A 1 88 ? -11.894 -12.267 -10.413 1.00 86.75 88 CYS A N 1
ATOM 723 C CA . CYS A 1 88 ? -12.266 -11.044 -9.732 1.00 86.75 88 CYS A CA 1
ATOM 724 C C . CYS A 1 88 ? -13.740 -10.717 -10.018 1.00 86.75 88 CYS A C 1
ATOM 726 O O . CYS A 1 88 ? -14.152 -10.489 -11.155 1.00 86.75 88 CYS A O 1
ATOM 728 N N . GLN A 1 89 ? -14.559 -10.662 -8.968 1.00 79.69 89 GLN A N 1
ATOM 729 C CA . GLN A 1 89 ? -15.978 -10.309 -9.078 1.00 79.69 89 GLN A CA 1
ATOM 730 C C . GLN A 1 89 ? -16.257 -8.837 -8.755 1.00 79.69 89 GLN A C 1
ATOM 732 O O . GLN A 1 89 ? -17.361 -8.361 -9.003 1.00 79.69 89 GLN A O 1
ATOM 737 N N . ASN A 1 90 ? -15.268 -8.095 -8.249 1.00 75.62 90 ASN A N 1
ATOM 738 C CA . ASN A 1 90 ? -15.432 -6.703 -7.852 1.00 75.62 90 ASN A CA 1
ATOM 739 C C . ASN A 1 90 ? -14.749 -5.746 -8.840 1.00 75.62 90 ASN A C 1
ATOM 741 O O . ASN A 1 90 ? -13.546 -5.517 -8.760 1.00 75.62 90 ASN A O 1
ATOM 745 N N . GLY A 1 91 ? -15.538 -5.109 -9.711 1.00 65.19 91 GLY A N 1
ATOM 746 C CA . GLY A 1 91 ? -15.061 -4.083 -10.650 1.00 65.19 91 GLY A CA 1
ATOM 747 C C . GLY A 1 91 ? -14.429 -2.830 -10.019 1.00 65.19 91 GLY A C 1
ATOM 748 O O . GLY A 1 91 ? -13.829 -2.040 -10.740 1.00 65.19 91 GLY A O 1
ATOM 749 N N . MET A 1 92 ? -14.552 -2.634 -8.699 1.00 62.69 92 MET A N 1
ATOM 750 C CA . MET A 1 92 ? -13.994 -1.486 -7.966 1.00 62.69 92 MET A CA 1
ATOM 751 C C . MET A 1 92 ? -12.653 -1.790 -7.275 1.00 62.69 92 MET A C 1
ATOM 753 O O . MET A 1 92 ? -12.083 -0.905 -6.639 1.00 62.69 92 MET A O 1
ATOM 757 N N . GLN A 1 93 ? -12.158 -3.029 -7.360 1.00 52.62 93 GLN A N 1
ATOM 758 C CA . GLN A 1 93 ? -10.881 -3.455 -6.789 1.00 52.62 93 GLN A CA 1
ATOM 759 C C . GLN A 1 93 ? -9.794 -3.447 -7.872 1.00 52.62 93 GLN A C 1
ATOM 761 O O . GLN A 1 93 ? -9.892 -4.184 -8.849 1.00 52.62 93 GLN A O 1
ATOM 766 N N . ALA A 1 94 ? -8.747 -2.636 -7.692 1.00 49.88 94 ALA A N 1
ATOM 767 C CA . ALA A 1 94 ? -7.534 -2.741 -8.504 1.00 49.88 94 ALA A CA 1
ATOM 768 C C . ALA A 1 94 ? -6.772 -4.025 -8.122 1.00 49.88 94 ALA A C 1
ATOM 770 O O . ALA A 1 94 ? -6.657 -4.318 -6.931 1.00 49.88 94 ALA A O 1
ATOM 771 N N . GLU A 1 95 ? -6.292 -4.784 -9.117 1.00 59.38 95 GLU A N 1
ATOM 772 C CA . GLU A 1 95 ? -5.509 -6.025 -8.931 1.00 59.38 95 GLU A CA 1
ATOM 773 C C . GLU A 1 95 ? -6.215 -7.057 -8.020 1.00 59.38 95 GLU A C 1
ATOM 775 O O . GLU A 1 95 ? -5.718 -7.489 -6.975 1.00 59.38 95 GLU A O 1
ATOM 780 N N . GLY A 1 96 ? -7.451 -7.403 -8.399 1.00 64.88 96 GLY A N 1
ATOM 781 C CA . GLY A 1 96 ? -8.276 -8.422 -7.746 1.00 64.88 96 GLY A CA 1
ATOM 782 C C . GLY A 1 96 ? -8.213 -9.795 -8.428 1.00 64.88 96 GLY A C 1
ATOM 783 O O . GLY A 1 96 ? -7.634 -9.949 -9.501 1.00 64.88 96 GLY A O 1
ATOM 784 N N . GLY A 1 97 ? -8.858 -10.785 -7.807 1.00 79.50 97 GLY A N 1
ATOM 785 C CA . GLY A 1 97 ? -8.848 -12.181 -8.262 1.00 79.50 97 GLY A CA 1
ATOM 786 C C . GLY A 1 97 ? -7.851 -13.056 -7.511 1.00 79.50 97 GLY A C 1
ATOM 787 O O . GLY A 1 97 ? -6.925 -12.562 -6.868 1.00 79.50 97 GLY A O 1
ATOM 788 N N . THR A 1 98 ? -8.079 -14.363 -7.543 1.00 84.88 98 THR A N 1
ATOM 789 C CA . THR A 1 98 ? -7.219 -15.396 -6.965 1.00 84.88 98 THR A CA 1
ATOM 790 C C . THR A 1 98 ? -6.620 -16.347 -7.990 1.00 84.88 98 THR A C 1
ATOM 792 O O . THR A 1 98 ? -5.706 -17.097 -7.646 1.00 84.88 98 THR A O 1
ATOM 795 N N . HIS A 1 99 ? -7.097 -16.323 -9.238 1.00 92.44 99 HIS A N 1
ATOM 796 C CA . HIS A 1 99 ? -6.665 -17.287 -10.240 1.00 92.44 99 HIS A CA 1
ATOM 797 C C . HIS A 1 99 ? -6.779 -16.779 -11.679 1.00 92.44 99 HIS A C 1
ATOM 799 O O . HIS A 1 99 ? -7.729 -16.088 -12.047 1.00 92.44 99 HIS A O 1
ATOM 805 N N . TRP A 1 100 ? -5.827 -17.194 -12.517 1.00 95.19 100 TRP A N 1
ATOM 806 C CA . TRP A 1 100 ? -5.813 -16.928 -13.953 1.00 95.19 100 TRP A CA 1
ATOM 807 C C . TRP A 1 100 ? -6.061 -18.207 -14.748 1.00 95.19 100 TRP A C 1
ATOM 809 O O . TRP A 1 100 ? -5.438 -19.238 -14.505 1.00 95.19 100 TRP A O 1
ATOM 819 N N . SER A 1 101 ? -6.906 -18.112 -15.767 1.00 96.75 101 SER A N 1
ATOM 820 C CA . SER A 1 101 ? -7.110 -19.165 -16.761 1.00 96.75 101 SER A CA 1
ATOM 821 C C . SER A 1 101 ? -7.098 -18.576 -18.172 1.00 96.75 101 SER A C 1
ATOM 823 O O . SER A 1 101 ? -7.106 -17.356 -18.353 1.00 96.75 101 SER A O 1
ATOM 825 N N . LEU A 1 102 ? -7.021 -19.427 -19.194 1.00 97.75 102 LEU A N 1
ATOM 826 C CA . LEU A 1 102 ? -7.005 -18.997 -20.590 1.00 97.75 102 LEU A CA 1
ATOM 827 C C . LEU A 1 102 ? -8.268 -19.472 -21.308 1.00 97.75 102 LEU A C 1
ATOM 829 O O . LEU A 1 102 ? -8.552 -20.667 -21.361 1.00 97.75 102 LEU A O 1
ATOM 833 N N . LEU A 1 103 ? -8.990 -18.546 -21.933 1.00 98.12 103 LEU A N 1
ATOM 834 C CA . LEU A 1 103 ? -10.106 -18.839 -22.826 1.00 98.12 103 LEU A CA 1
ATOM 835 C C . LEU A 1 103 ? -9.696 -18.556 -24.277 1.00 98.12 103 LEU A C 1
ATOM 837 O O . LEU A 1 103 ? -9.301 -17.444 -24.617 1.00 98.12 103 LEU A O 1
ATOM 841 N N . LEU A 1 104 ? -9.803 -19.562 -25.143 1.00 97.75 104 LEU A N 1
ATOM 842 C CA . LEU A 1 104 ? -9.561 -19.450 -26.581 1.00 97.75 104 LEU A CA 1
ATOM 843 C C . LEU A 1 104 ? -10.870 -19.643 -27.342 1.00 97.75 104 LEU A C 1
ATOM 845 O O . LEU A 1 104 ? -11.428 -20.736 -27.360 1.00 97.75 104 LEU A O 1
ATOM 849 N N . VAL A 1 105 ? -11.335 -18.608 -28.029 1.00 97.19 105 VAL A N 1
ATOM 850 C CA . VAL A 1 105 ? -12.549 -18.650 -28.850 1.00 97.19 105 VAL A CA 1
ATOM 851 C C . VAL A 1 105 ? -12.180 -18.848 -30.317 1.00 97.19 105 VAL A C 1
ATOM 853 O O . VAL A 1 105 ? -11.498 -18.000 -30.882 1.00 97.19 105 VAL A O 1
ATOM 856 N N . SER A 1 106 ? -12.673 -19.915 -30.954 1.00 94.31 106 SER A N 1
ATOM 857 C CA . SER A 1 106 ? -12.698 -20.067 -32.419 1.00 94.31 106 SER A CA 1
ATOM 858 C C . SER A 1 106 ? -14.043 -19.578 -32.957 1.00 94.31 106 SER A C 1
ATOM 860 O O . SER A 1 106 ? -15.091 -20.178 -32.702 1.00 94.31 106 SER A O 1
ATOM 862 N N . LEU A 1 107 ? -14.030 -18.487 -33.728 1.00 92.06 107 LEU A N 1
ATOM 863 C CA . LEU A 1 107 ? -15.249 -17.916 -34.318 1.00 92.06 107 LEU A CA 1
ATOM 864 C C . LEU A 1 107 ? -15.730 -18.675 -35.560 1.00 92.06 107 LEU A C 1
ATOM 866 O O . LEU A 1 107 ? -16.886 -18.514 -35.964 1.00 92.06 107 LEU A O 1
ATOM 870 N N . ALA A 1 108 ? -14.845 -19.455 -36.185 1.00 87.62 108 ALA A N 1
ATOM 871 C CA . ALA A 1 108 ? -15.191 -20.323 -37.305 1.00 87.62 108 ALA A CA 1
ATOM 872 C C . ALA A 1 108 ? -15.918 -21.577 -36.805 1.00 87.62 108 ALA A C 1
ATOM 874 O O . ALA A 1 108 ? -16.993 -21.902 -37.308 1.00 87.62 108 ALA A O 1
ATOM 875 N N . ASP A 1 109 ? -15.370 -22.215 -35.768 1.00 89.75 109 ASP A N 1
ATOM 876 C CA . ASP A 1 109 ? -15.931 -23.444 -35.198 1.00 89.75 109 ASP A CA 1
ATOM 877 C C . ASP A 1 109 ? -17.054 -23.171 -34.195 1.00 89.75 109 ASP A C 1
ATOM 879 O O . ASP A 1 109 ? -17.791 -24.087 -33.840 1.00 89.75 109 ASP A O 1
ATOM 883 N N . GLN A 1 110 ? -17.203 -21.915 -33.753 1.00 94.94 110 GLN A N 1
ATOM 884 C CA . GLN A 1 110 ? -18.170 -21.503 -32.734 1.00 94.94 110 GLN A CA 1
ATOM 885 C C . GLN A 1 110 ? -17.972 -22.262 -31.411 1.00 94.94 110 GLN A C 1
ATOM 887 O O . GLN A 1 110 ? -18.928 -22.684 -30.758 1.00 94.94 110 GLN A O 1
ATOM 892 N N . VAL A 1 111 ? -16.712 -22.428 -31.001 1.00 96.25 111 VAL A N 1
ATOM 893 C CA . VAL A 1 111 ? -16.325 -23.097 -29.750 1.00 96.25 111 VAL A CA 1
ATOM 894 C C . VAL A 1 111 ? -15.364 -22.213 -28.961 1.00 96.25 111 VAL A C 1
ATOM 896 O O . VAL A 1 111 ? -14.453 -21.616 -29.533 1.00 96.25 111 VAL A O 1
ATOM 899 N N . ALA A 1 112 ? -15.562 -22.145 -27.646 1.00 97.81 112 ALA A N 1
ATOM 900 C CA . ALA A 1 112 ? -14.640 -21.541 -26.697 1.00 97.81 112 ALA A CA 1
ATOM 901 C C . ALA A 1 112 ? -13.990 -22.636 -25.844 1.00 97.81 112 ALA A C 1
ATOM 903 O O . ALA A 1 112 ? -14.676 -23.325 -25.091 1.00 97.81 112 ALA A O 1
ATOM 904 N N . PHE A 1 113 ? -12.679 -22.802 -25.984 1.00 97.44 113 PHE A N 1
ATOM 905 C CA . PHE A 1 113 ? -11.864 -23.761 -25.246 1.00 97.44 113 PHE A CA 1
ATOM 906 C C . PHE A 1 113 ? -11.305 -23.090 -23.992 1.00 97.44 113 PHE A C 1
ATOM 908 O O . PHE A 1 113 ? -10.582 -22.099 -24.094 1.00 97.44 113 PHE A O 1
ATOM 915 N N . HIS A 1 114 ? -11.643 -23.617 -22.820 1.00 97.56 114 HIS A N 1
ATOM 916 C CA . HIS A 1 114 ? -11.180 -23.099 -21.538 1.00 97.56 114 HIS A CA 1
ATOM 917 C C . HIS A 1 114 ? -10.076 -23.987 -20.964 1.00 97.56 114 HIS A C 1
ATOM 919 O O . HIS A 1 114 ? -10.309 -25.161 -20.668 1.00 97.56 114 HIS A O 1
ATOM 925 N N . TYR A 1 115 ? -8.887 -23.408 -20.820 1.00 95.94 115 TYR A N 1
ATOM 926 C CA . TYR A 1 115 ? -7.698 -24.029 -20.254 1.00 95.94 115 TYR A CA 1
ATOM 927 C C . TYR A 1 115 ? -7.450 -23.470 -18.865 1.00 95.94 115 TYR A C 1
ATOM 929 O O . TYR A 1 115 ? -7.265 -22.266 -18.687 1.00 95.94 115 TYR A O 1
ATOM 937 N N . ASP A 1 116 ? -7.420 -24.363 -17.892 1.00 94.06 116 ASP A N 1
ATOM 938 C CA . ASP A 1 116 ? -7.298 -24.022 -16.491 1.00 94.06 116 ASP A CA 1
ATOM 939 C C . ASP A 1 116 ? -6.237 -24.914 -15.845 1.00 94.06 116 ASP A C 1
ATOM 941 O O . ASP A 1 116 ? -6.384 -26.137 -15.800 1.00 94.06 116 ASP A O 1
ATOM 945 N N . SER A 1 117 ? -5.157 -24.292 -15.369 1.00 92.06 117 SER A N 1
ATOM 946 C CA . SER A 1 117 ? -4.058 -24.988 -14.703 1.00 92.06 117 SER A CA 1
ATOM 947 C C . SER A 1 117 ? -4.374 -25.369 -13.257 1.00 92.06 117 SER A C 1
ATOM 949 O O . SER A 1 117 ? -3.596 -26.115 -12.667 1.00 92.06 117 SER A O 1
ATOM 951 N N . LEU A 1 118 ? -5.487 -24.895 -12.681 1.00 87.81 118 LEU A N 1
ATOM 952 C CA . LEU A 1 118 ? -5.928 -25.197 -11.316 1.00 87.81 118 LEU A CA 1
ATOM 953 C C . LEU A 1 118 ? -7.433 -25.559 -11.276 1.00 87.81 118 LEU A C 1
ATOM 955 O O . LEU A 1 118 ? -8.228 -24.850 -10.656 1.00 87.81 118 LEU A O 1
ATOM 959 N N . PRO A 1 119 ? -7.855 -26.669 -11.914 1.00 80.19 119 PRO A N 1
ATOM 960 C CA . PRO A 1 119 ? -9.265 -27.042 -11.994 1.00 80.19 119 PRO A CA 1
ATOM 961 C C . PRO A 1 119 ? -9.874 -27.388 -10.623 1.00 80.19 119 PRO A C 1
ATOM 963 O O . PRO A 1 119 ? -9.224 -28.071 -9.826 1.00 80.19 119 PRO A O 1
ATOM 966 N N . PRO A 1 120 ? -11.145 -27.010 -10.349 1.00 72.75 120 PRO A N 1
ATOM 967 C CA . PRO A 1 120 ? -12.108 -26.348 -11.242 1.00 72.75 120 PRO A CA 1
ATOM 968 C C . PRO A 1 120 ? -12.142 -24.805 -11.090 1.00 72.75 120 PRO A C 1
ATOM 970 O O . PRO A 1 120 ? -13.168 -24.247 -10.697 1.00 72.75 120 PRO A O 1
ATOM 973 N N . GLY A 1 121 ? -11.043 -24.107 -11.379 1.00 81.12 121 GLY A N 1
ATOM 974 C CA . GLY A 1 121 ? -10.936 -22.648 -11.336 1.00 81.12 121 GLY A CA 1
ATOM 975 C C . GLY A 1 121 ? -11.585 -21.947 -12.540 1.00 81.12 121 GLY A C 1
ATOM 976 O O . GLY A 1 121 ? -11.638 -22.465 -13.651 1.00 81.12 121 GLY A O 1
ATOM 977 N N . ASN A 1 122 ? -12.122 -20.744 -12.331 1.00 90.94 122 ASN A N 1
ATOM 978 C CA . ASN A 1 122 ? -12.624 -19.823 -13.369 1.00 90.94 122 ASN A CA 1
ATOM 979 C C . ASN A 1 122 ? -13.680 -20.370 -14.361 1.00 90.94 122 ASN A C 1
ATOM 981 O O . ASN A 1 122 ? -13.962 -19.724 -15.370 1.00 90.94 122 ASN A O 1
ATOM 985 N N . ILE A 1 123 ? -14.281 -21.546 -14.135 1.00 93.38 123 ILE A N 1
ATOM 986 C CA . ILE A 1 123 ? -15.242 -22.152 -15.081 1.00 93.38 123 ILE A CA 1
ATOM 987 C C . ILE A 1 123 ? -16.468 -21.250 -15.268 1.00 93.38 123 ILE A C 1
ATOM 989 O O . ILE A 1 123 ? -16.938 -21.059 -16.390 1.00 93.38 123 ILE A O 1
ATOM 993 N N . THR A 1 124 ? -16.984 -20.691 -14.172 1.00 93.38 124 THR A N 1
ATOM 994 C CA . THR A 1 124 ? -18.166 -19.820 -14.189 1.00 93.38 124 THR A CA 1
ATOM 995 C C . THR A 1 124 ? -17.872 -18.535 -14.954 1.00 93.38 124 THR A C 1
ATOM 997 O O . THR A 1 124 ? -18.662 -18.106 -15.794 1.00 93.38 124 THR A O 1
ATOM 1000 N N . GLU A 1 125 ? -16.711 -17.947 -14.696 1.00 95.81 125 GLU A N 1
ATOM 1001 C CA . GLU A 1 125 ? -16.248 -16.696 -15.275 1.00 95.81 125 GLU A CA 1
ATOM 1002 C C . GLU A 1 125 ? -15.964 -16.855 -16.769 1.00 95.81 125 GLU A C 1
ATOM 1004 O O . GLU A 1 125 ? -16.463 -16.080 -17.586 1.00 95.81 125 GLU A O 1
ATOM 1009 N N . ALA A 1 126 ? -15.266 -17.924 -17.154 1.00 96.06 126 ALA A N 1
ATOM 1010 C CA . ALA A 1 126 ? -14.990 -18.246 -18.547 1.00 96.06 126 ALA A CA 1
ATOM 1011 C C . ALA A 1 126 ? -16.271 -18.571 -19.335 1.00 96.06 126 ALA A C 1
ATOM 1013 O O . ALA A 1 126 ? -16.416 -18.157 -20.492 1.00 96.06 126 ALA A O 1
ATOM 1014 N N . HIS A 1 127 ? -17.238 -19.255 -18.714 1.00 96.38 127 HIS A N 1
ATOM 1015 C CA . HIS A 1 127 ? -18.550 -19.488 -19.316 1.00 96.38 127 HIS A CA 1
ATOM 1016 C C . HIS A 1 127 ? -19.317 -18.172 -19.512 1.00 96.38 127 HIS A C 1
ATOM 1018 O O . HIS A 1 127 ? -19.816 -17.909 -20.606 1.00 96.38 127 HIS A O 1
ATOM 1024 N N . ALA A 1 128 ? -19.357 -17.306 -18.495 1.00 95.62 128 ALA A N 1
ATOM 1025 C CA . ALA A 1 128 ? -20.012 -16.002 -18.582 1.00 95.62 128 ALA A CA 1
ATOM 1026 C C . ALA A 1 128 ? -19.389 -15.115 -19.675 1.00 95.62 128 ALA A C 1
ATOM 1028 O O . ALA A 1 128 ? -20.106 -14.483 -20.452 1.00 95.62 128 ALA A O 1
ATOM 1029 N N . VAL A 1 129 ? -18.058 -15.096 -19.794 1.00 96.44 129 VAL A N 1
ATOM 1030 C CA . VAL A 1 129 ? -17.369 -14.376 -20.877 1.00 96.44 129 VAL A CA 1
ATOM 1031 C C . VAL A 1 129 ? -17.697 -14.978 -22.247 1.00 96.44 129 VAL A C 1
ATOM 1033 O O . VAL A 1 129 ? -17.922 -14.232 -23.199 1.00 96.44 129 VAL A O 1
ATOM 1036 N N . THR A 1 130 ? -17.815 -16.304 -22.356 1.00 97.50 130 THR A N 1
ATOM 1037 C CA . THR A 1 130 ? -18.219 -16.981 -23.604 1.00 97.50 130 THR A CA 1
ATOM 1038 C C . THR A 1 130 ? -19.621 -16.563 -24.059 1.00 97.50 130 THR A C 1
ATOM 1040 O O . THR A 1 130 ? -19.834 -16.287 -25.245 1.00 97.50 130 THR A O 1
ATOM 1043 N N . GLU A 1 131 ? -20.576 -16.455 -23.132 1.00 96.44 131 GLU A N 1
ATOM 1044 C CA . GLU A 1 131 ? -21.924 -15.958 -23.436 1.00 96.44 131 GLU A CA 1
ATOM 1045 C C . GLU A 1 131 ? -21.885 -14.509 -23.935 1.00 96.44 131 GLU A C 1
ATOM 1047 O O . GLU A 1 131 ? -22.546 -14.161 -24.915 1.00 96.44 131 GLU A O 1
ATOM 1052 N N . LYS A 1 132 ? -21.050 -13.664 -23.328 1.00 95.38 132 LYS A N 1
ATOM 1053 C CA . LYS A 1 132 ? -20.918 -12.261 -23.737 1.00 95.38 132 LYS A CA 1
ATOM 1054 C C . LYS A 1 132 ? -20.244 -12.095 -25.094 1.00 95.38 132 LYS A C 1
ATOM 1056 O O . LYS A 1 132 ? -20.729 -11.310 -25.907 1.00 95.38 132 LYS A O 1
ATOM 1061 N N . ILE A 1 133 ? -19.192 -12.864 -25.387 1.00 94.69 133 ILE A N 1
ATOM 1062 C CA . ILE A 1 133 ? -18.587 -12.896 -26.727 1.00 94.69 133 ILE A CA 1
ATOM 1063 C C . ILE A 1 133 ? -19.601 -13.399 -27.763 1.00 94.69 133 ILE A C 1
ATOM 1065 O O . ILE A 1 133 ? -19.655 -12.844 -28.859 1.00 94.69 133 ILE A O 1
ATOM 1069 N N . SER A 1 134 ? -20.450 -14.377 -27.418 1.00 94.69 134 SER A N 1
ATOM 1070 C CA . SER A 1 134 ? -21.524 -14.852 -28.308 1.00 94.69 134 SER A CA 1
ATOM 1071 C C . SER A 1 134 ? -22.502 -13.734 -28.677 1.00 94.69 134 SER A C 1
ATOM 1073 O O . SER A 1 134 ? -22.901 -13.610 -29.835 1.00 94.69 134 SER A O 1
ATOM 1075 N N . ILE A 1 135 ? -22.860 -12.892 -27.699 1.00 93.31 135 ILE A N 1
ATOM 1076 C CA . ILE A 1 135 ? -23.738 -11.732 -27.903 1.00 93.31 135 ILE A CA 1
ATOM 1077 C C . ILE A 1 135 ? -23.062 -10.678 -28.786 1.00 93.31 135 ILE A C 1
ATOM 1079 O O . ILE A 1 135 ? -23.707 -10.166 -29.697 1.00 93.31 135 ILE A O 1
ATOM 1083 N N . ILE A 1 136 ? -21.788 -10.355 -28.534 1.00 91.31 136 ILE A N 1
ATOM 1084 C CA . ILE A 1 136 ? -21.058 -9.332 -29.304 1.00 91.31 136 ILE A CA 1
ATOM 1085 C C . ILE A 1 136 ? -20.828 -9.783 -30.750 1.00 91.31 136 ILE A C 1
ATOM 1087 O O . ILE A 1 136 ? -20.982 -8.991 -31.672 1.00 91.31 136 ILE A O 1
ATOM 1091 N N . CYS A 1 137 ? -20.461 -11.049 -30.955 1.00 90.12 137 CYS A N 1
ATOM 1092 C CA . CYS A 1 137 ? -20.172 -11.591 -32.283 1.00 90.12 137 CYS A CA 1
ATOM 1093 C C . CYS A 1 137 ? -21.430 -12.028 -33.048 1.00 90.12 137 CYS A C 1
ATOM 1095 O O . CYS A 1 137 ? -21.302 -12.512 -34.172 1.00 90.12 137 CYS A O 1
ATOM 1097 N N . GLU A 1 138 ? -22.610 -11.931 -32.426 1.00 91.06 138 GLU A N 1
ATOM 1098 C CA . GLU A 1 138 ? -23.896 -12.403 -32.957 1.00 91.06 138 GLU A CA 1
ATOM 1099 C C . GLU A 1 138 ? -23.848 -13.861 -33.455 1.00 91.06 138 GLU A C 1
ATOM 1101 O O . GLU A 1 138 ? -24.457 -14.233 -34.460 1.00 91.06 138 GLU A O 1
ATOM 1106 N N . LYS A 1 139 ? -23.104 -14.711 -32.738 1.00 89.56 139 LYS A N 1
ATOM 1107 C CA . LYS A 1 139 ? -22.909 -16.133 -33.052 1.00 89.56 139 LYS A CA 1
ATOM 1108 C C . LYS A 1 139 ? -23.037 -16.970 -31.782 1.00 89.56 139 LYS A C 1
ATOM 1110 O O . LYS A 1 139 ? -22.441 -16.602 -30.775 1.00 89.56 139 LYS A O 1
ATOM 1115 N N . PRO A 1 140 ? -23.759 -18.101 -31.796 1.00 93.19 140 PRO A N 1
ATOM 1116 C CA . PRO A 1 140 ? -23.812 -18.989 -30.640 1.00 93.19 140 PRO A CA 1
ATOM 1117 C C . PRO A 1 140 ? -22.463 -19.691 -30.453 1.00 93.19 140 PRO A C 1
ATOM 1119 O O . PRO A 1 140 ? -22.081 -20.489 -31.299 1.00 93.19 140 PRO A O 1
ATOM 1122 N N . ILE A 1 141 ? -21.746 -19.432 -29.357 1.00 96.88 141 ILE A N 1
ATOM 1123 C CA . ILE A 1 141 ? -20.450 -20.070 -29.084 1.00 96.88 141 ILE A CA 1
ATOM 1124 C C . ILE A 1 141 ? -20.616 -21.109 -27.981 1.00 96.88 141 ILE A C 1
ATOM 1126 O O . ILE A 1 141 ? -21.090 -20.820 -26.883 1.00 96.88 141 ILE A O 1
ATOM 1130 N N . LYS A 1 142 ? -20.213 -22.346 -28.269 1.00 97.19 142 LYS A N 1
ATOM 1131 C CA . LYS A 1 142 ? -20.246 -23.454 -27.318 1.00 97.19 142 LYS A CA 1
ATOM 1132 C C . LYS A 1 142 ? -19.038 -23.390 -26.385 1.00 97.19 142 LYS A C 1
ATOM 1134 O O . LYS A 1 142 ? -17.905 -23.492 -26.844 1.00 97.19 142 LYS A O 1
ATOM 1139 N N . PHE A 1 143 ? -19.276 -23.318 -25.080 1.00 97.44 143 PHE A N 1
ATOM 1140 C CA . PHE A 1 143 ? -18.226 -23.456 -24.069 1.00 97.44 143 PHE A CA 1
ATOM 1141 C C . PHE A 1 143 ? -17.747 -24.914 -23.943 1.00 97.44 143 PHE A C 1
ATOM 1143 O O . PHE A 1 143 ? -18.558 -25.845 -23.900 1.00 97.44 143 PHE A O 1
ATOM 1150 N N . MET A 1 144 ? -16.432 -25.114 -23.874 1.00 95.50 144 MET A N 1
ATOM 1151 C CA . MET A 1 144 ? -15.779 -26.408 -23.694 1.00 95.50 144 MET A CA 1
ATOM 1152 C C . MET A 1 144 ? -14.657 -26.291 -22.659 1.00 95.50 144 MET A C 1
ATOM 1154 O O . MET A 1 144 ? -13.626 -25.674 -22.917 1.00 95.50 144 MET A O 1
ATOM 1158 N N . GLN A 1 145 ? -14.844 -26.930 -21.503 1.00 93.56 145 GLN A N 1
ATOM 1159 C CA . GLN A 1 145 ? -13.768 -27.123 -20.532 1.00 93.56 145 GLN A CA 1
ATOM 1160 C C . GLN A 1 145 ? -12.761 -28.134 -21.083 1.00 93.56 145 GLN A C 1
ATOM 1162 O O . GLN A 1 145 ? -13.170 -29.216 -21.504 1.00 93.56 145 GLN A O 1
ATOM 1167 N N . MET A 1 146 ? -11.469 -27.812 -21.036 1.00 93.19 146 MET A N 1
ATOM 1168 C CA . MET A 1 146 ? -10.404 -28.722 -21.454 1.00 93.19 146 MET A CA 1
ATOM 1169 C C . MET A 1 146 ? -9.927 -29.554 -20.254 1.00 93.19 146 MET A C 1
ATOM 1171 O O . MET A 1 146 ? -9.241 -29.010 -19.388 1.00 93.19 146 MET A O 1
ATOM 1175 N N . PRO A 1 147 ? -10.279 -30.853 -20.159 1.00 83.19 147 PRO A N 1
ATOM 1176 C CA . PRO A 1 147 ? -9.834 -31.705 -19.053 1.00 83.19 147 PRO A CA 1
ATOM 1177 C C . PRO A 1 147 ? -8.337 -32.033 -19.142 1.00 83.19 147 PRO A C 1
ATOM 1179 O O . PRO A 1 147 ? -7.697 -32.283 -18.127 1.00 83.19 147 PRO A O 1
ATOM 1182 N N . ASP A 1 148 ? -7.784 -31.977 -20.352 1.00 83.50 148 ASP A N 1
ATOM 1183 C CA . ASP A 1 148 ? -6.401 -32.325 -20.681 1.00 83.50 148 ASP A CA 1
ATOM 1184 C C . ASP A 1 148 ? -5.451 -31.117 -20.571 1.00 83.50 148 ASP A C 1
ATOM 1186 O O . ASP A 1 148 ? -4.453 -31.012 -21.286 1.00 83.50 148 ASP A O 1
ATOM 1190 N N . CYS A 1 149 ? -5.798 -30.147 -19.722 1.00 87.50 149 CYS A N 1
ATOM 1191 C CA . CYS A 1 149 ? -4.975 -28.972 -19.474 1.00 87.50 149 CYS A CA 1
ATOM 1192 C C . CYS A 1 149 ? -3.813 -29.323 -18.524 1.00 87.50 149 CYS A C 1
ATOM 1194 O O . CYS A 1 149 ? -4.057 -29.934 -17.482 1.00 87.50 149 CYS A O 1
ATOM 1196 N N . PRO A 1 150 ? -2.560 -28.926 -18.825 1.00 89.62 150 PRO A N 1
ATOM 1197 C CA . PRO A 1 150 ? -1.455 -29.031 -17.882 1.00 89.62 150 PRO A CA 1
ATOM 1198 C C . PRO A 1 150 ? -1.793 -28.355 -16.550 1.00 89.62 150 PRO A C 1
ATOM 1200 O O . PRO A 1 150 ? -2.178 -27.186 -16.519 1.00 89.62 150 PRO A O 1
ATOM 1203 N N . VAL A 1 151 ? -1.640 -29.105 -15.459 1.00 88.25 151 VAL A N 1
ATOM 1204 C CA . VAL A 1 151 ? -1.968 -28.661 -14.100 1.00 88.25 151 VAL A CA 1
ATOM 1205 C C . VAL A 1 151 ? -0.702 -28.157 -13.415 1.00 88.25 151 VAL A C 1
ATOM 1207 O O . VAL A 1 151 ? 0.349 -28.801 -13.472 1.00 88.25 151 VAL A O 1
ATOM 1210 N N . GLN A 1 152 ? -0.794 -27.000 -12.769 1.00 86.81 152 GLN A N 1
ATOM 1211 C CA . GLN A 1 152 ? 0.315 -26.428 -12.010 1.00 86.81 152 GLN A CA 1
ATOM 1212 C C . GLN A 1 152 ? 0.567 -27.199 -10.704 1.00 86.81 152 GLN A C 1
ATOM 1214 O O . GLN A 1 152 ? -0.334 -27.820 -10.146 1.00 86.81 152 GLN A O 1
ATOM 1219 N N . GLN A 1 153 ? 1.796 -27.138 -10.187 1.00 83.00 153 GLN A N 1
ATOM 1220 C CA . GLN A 1 153 ? 2.173 -27.812 -8.932 1.00 83.00 153 GLN A CA 1
ATOM 1221 C C . GLN A 1 153 ? 2.096 -26.903 -7.694 1.00 83.00 153 GLN A C 1
ATOM 1223 O O . GLN A 1 153 ? 2.178 -27.387 -6.568 1.00 83.00 153 GLN A O 1
ATOM 1228 N N . ASN A 1 154 ? 1.965 -25.591 -7.891 1.00 83.81 154 ASN A N 1
ATOM 1229 C CA . ASN A 1 154 ? 1.914 -24.574 -6.840 1.00 83.81 154 ASN A CA 1
ATOM 1230 C C . ASN A 1 154 ? 0.677 -23.675 -7.011 1.00 83.81 154 ASN A C 1
ATOM 1232 O O . ASN A 1 154 ? -0.115 -23.870 -7.923 1.00 83.81 154 ASN A O 1
ATOM 1236 N N . ASN A 1 155 ? 0.498 -22.682 -6.141 1.00 82.31 155 ASN A N 1
ATOM 1237 C CA . ASN A 1 155 ? -0.674 -21.798 -6.175 1.00 82.31 155 ASN A CA 1
ATOM 1238 C C . ASN A 1 155 ? -0.392 -20.428 -6.818 1.00 82.31 155 ASN A C 1
ATOM 1240 O O . ASN A 1 155 ? -1.188 -19.516 -6.637 1.00 82.31 155 ASN A O 1
ATOM 1244 N N . ASN A 1 156 ? 0.744 -20.234 -7.495 1.00 86.56 156 ASN A N 1
ATOM 1245 C CA . ASN A 1 156 ? 1.179 -18.920 -7.996 1.00 86.56 156 ASN A CA 1
ATOM 1246 C C . ASN A 1 156 ? 1.568 -18.873 -9.476 1.00 86.56 156 ASN A C 1
ATOM 1248 O O . ASN A 1 156 ? 1.769 -17.780 -10.006 1.00 86.56 156 ASN A O 1
ATOM 1252 N N . ASP A 1 157 ? 1.651 -20.013 -10.158 1.00 92.50 157 ASP A N 1
ATOM 1253 C CA . ASP A 1 157 ? 2.055 -20.057 -11.564 1.00 92.50 157 ASP A CA 1
ATOM 1254 C C . ASP A 1 157 ? 0.899 -19.976 -12.567 1.00 92.50 157 ASP A C 1
ATOM 1256 O O . ASP A 1 157 ? 1.152 -20.020 -13.766 1.00 92.50 157 ASP A O 1
ATOM 1260 N N . CYS A 1 158 ? -0.350 -19.786 -12.142 1.00 93.06 158 CYS A N 1
ATOM 1261 C CA . CYS A 1 158 ? -1.503 -19.785 -13.051 1.00 93.06 158 CYS A CA 1
ATOM 1262 C C . CYS A 1 158 ? -1.368 -18.773 -14.198 1.00 93.06 158 CYS A C 1
ATOM 1264 O O . CYS A 1 158 ? -1.538 -19.127 -15.363 1.00 93.06 158 CYS A O 1
ATOM 1266 N N . GLY A 1 159 ? -0.922 -17.548 -13.901 1.00 93.88 159 GLY A N 1
ATOM 1267 C CA . GLY A 1 159 ? -0.611 -16.546 -14.927 1.00 93.88 159 GLY A CA 1
ATOM 1268 C C . GLY A 1 159 ? 0.554 -16.951 -15.843 1.00 93.88 159 GLY A C 1
ATOM 1269 O O . GLY A 1 159 ? 0.533 -16.664 -17.038 1.00 93.88 159 GLY A O 1
ATOM 1270 N N . VAL A 1 160 ? 1.552 -17.676 -15.323 1.00 95.00 160 VAL A N 1
ATOM 1271 C CA . VAL A 1 160 ? 2.664 -18.215 -16.128 1.00 95.00 160 VAL A CA 1
ATOM 1272 C C . VAL A 1 160 ? 2.143 -19.279 -17.093 1.00 95.00 160 VAL A C 1
ATOM 1274 O O . VAL A 1 160 ? 2.467 -19.244 -18.279 1.00 95.00 160 VAL A O 1
ATOM 1277 N N . PHE A 1 161 ? 1.279 -20.180 -16.618 1.00 95.06 161 PHE A N 1
ATOM 1278 C CA . PHE A 1 161 ? 0.620 -21.183 -17.452 1.00 95.06 161 PHE A CA 1
ATOM 1279 C C . PHE A 1 161 ? -0.229 -20.529 -18.547 1.00 95.06 161 PHE A C 1
ATOM 1281 O O . PHE A 1 161 ? -0.135 -20.954 -19.698 1.00 95.06 161 PHE A O 1
ATOM 1288 N N . VAL A 1 162 ? -0.980 -19.462 -18.247 1.00 96.56 162 VAL A N 1
ATOM 1289 C CA . VAL A 1 162 ? -1.705 -18.676 -19.266 1.00 96.56 162 VAL A CA 1
ATOM 1290 C C . VAL A 1 162 ? -0.758 -18.201 -20.374 1.00 96.56 162 VAL A C 1
ATOM 1292 O O . VAL A 1 162 ? -1.012 -18.469 -21.552 1.00 96.56 162 VAL A O 1
ATOM 1295 N N . CYS A 1 163 ? 0.369 -17.578 -20.016 1.00 96.38 163 CYS A N 1
ATOM 1296 C CA . CYS A 1 163 ? 1.371 -17.106 -20.975 1.00 96.38 163 CYS A CA 1
ATOM 1297 C C . CYS A 1 163 ? 1.946 -18.245 -21.839 1.00 96.38 163 CYS A C 1
ATOM 1299 O O . CYS A 1 163 ? 2.049 -18.128 -23.067 1.00 96.38 163 CYS A O 1
ATOM 1301 N N . MET A 1 164 ? 2.300 -19.368 -21.213 1.00 94.88 164 MET A N 1
ATOM 1302 C CA . MET A 1 164 ? 2.904 -20.517 -21.890 1.00 94.88 164 MET A CA 1
ATOM 1303 C C . MET A 1 164 ? 1.928 -21.233 -22.826 1.00 94.88 164 MET A C 1
ATOM 1305 O O . MET A 1 164 ? 2.277 -21.523 -23.973 1.00 94.88 164 MET A O 1
ATOM 1309 N N . MET A 1 165 ? 0.702 -21.491 -22.364 1.00 95.19 165 MET A N 1
ATOM 1310 C CA . MET A 1 165 ? -0.347 -22.130 -23.161 1.00 95.19 165 MET A CA 1
ATOM 1311 C C . MET A 1 165 ? -0.709 -21.269 -24.367 1.00 95.19 165 MET A C 1
ATOM 1313 O O . MET A 1 165 ? -0.803 -21.785 -25.480 1.00 95.19 165 MET A O 1
ATOM 1317 N N . MET A 1 166 ? -0.828 -19.952 -24.174 1.00 95.69 166 MET A N 1
ATOM 1318 C CA . MET A 1 166 ? -1.081 -19.008 -25.258 1.00 95.69 166 MET A CA 1
ATOM 1319 C C . MET A 1 166 ? 0.003 -19.094 -26.336 1.00 95.69 166 MET A C 1
ATOM 1321 O O . MET A 1 166 ? -0.307 -19.311 -27.509 1.00 95.69 166 MET A O 1
ATOM 1325 N N . ARG A 1 167 ? 1.284 -19.011 -25.953 1.00 94.06 167 ARG A N 1
ATOM 1326 C CA . ARG A 1 167 ? 2.394 -19.143 -26.906 1.00 94.06 167 ARG A CA 1
ATOM 1327 C C . ARG A 1 167 ? 2.387 -20.497 -27.608 1.00 94.06 167 ARG A C 1
ATOM 1329 O O . ARG A 1 167 ? 2.578 -20.542 -28.822 1.00 94.06 167 ARG A O 1
ATOM 1336 N N . TYR A 1 168 ? 2.176 -21.588 -26.875 1.00 93.19 168 TYR A N 1
ATOM 1337 C CA . TYR A 1 168 ? 2.199 -22.933 -27.443 1.00 93.19 168 TYR A CA 1
ATOM 1338 C C . TYR A 1 168 ? 1.074 -23.138 -28.467 1.00 93.19 168 TYR A C 1
ATOM 1340 O O . TYR A 1 168 ? 1.331 -23.599 -29.581 1.00 93.19 168 TYR A O 1
ATOM 1348 N N . LEU A 1 169 ? -0.156 -22.737 -28.129 1.00 93.38 169 LEU A N 1
ATOM 1349 C CA . LEU A 1 169 ? -1.310 -22.799 -29.030 1.00 93.38 169 LEU A CA 1
ATOM 1350 C C . LEU A 1 169 ? -1.076 -21.955 -30.289 1.00 93.38 169 LEU A C 1
ATOM 1352 O O . LEU A 1 169 ? -1.361 -22.408 -31.396 1.00 93.38 169 LEU A O 1
ATOM 1356 N N . LEU A 1 170 ? -0.485 -20.766 -30.160 1.00 92.31 170 LEU A N 1
ATOM 1357 C CA . LEU A 1 170 ? -0.114 -19.958 -31.321 1.00 92.31 170 LEU A CA 1
ATOM 1358 C C . LEU A 1 170 ? 0.959 -20.651 -32.176 1.00 92.31 170 LEU A C 1
ATOM 1360 O O . LEU A 1 170 ? 0.731 -20.911 -33.356 1.00 92.31 170 LEU A O 1
ATOM 1364 N N . GLN A 1 171 ? 2.114 -20.981 -31.595 1.00 88.88 171 GLN A N 1
ATOM 1365 C CA . GLN A 1 171 ? 3.294 -21.443 -32.335 1.00 88.88 171 GLN A CA 1
ATOM 1366 C C . GLN A 1 171 ? 3.156 -22.856 -32.902 1.00 88.88 171 GLN A C 1
ATOM 1368 O O . GLN A 1 171 ? 3.661 -23.113 -33.991 1.00 88.88 171 GLN A O 1
ATOM 1373 N N . HIS A 1 172 ? 2.500 -23.765 -32.181 1.00 86.56 172 HIS A N 1
ATOM 1374 C CA . HIS A 1 172 ? 2.500 -25.198 -32.490 1.00 86.56 172 HIS A CA 1
ATOM 1375 C C . HIS A 1 172 ? 1.137 -25.750 -32.905 1.00 86.56 172 HIS A C 1
ATOM 1377 O O . HIS A 1 172 ? 1.048 -26.935 -33.229 1.00 86.56 172 HIS A O 1
ATOM 1383 N N . ARG A 1 173 ? 0.071 -24.942 -32.864 1.00 87.44 173 ARG A N 1
ATOM 1384 C CA . ARG A 1 173 ? -1.266 -25.358 -33.315 1.00 87.44 173 ARG A CA 1
ATOM 1385 C C . ARG A 1 173 ? -1.800 -24.429 -34.392 1.00 87.44 173 ARG A C 1
ATOM 1387 O O . ARG A 1 173 ? -1.984 -24.867 -35.518 1.00 87.44 173 ARG A O 1
ATOM 1394 N N . LEU A 1 174 ? -2.001 -23.151 -34.084 1.00 88.94 174 LEU A N 1
ATOM 1395 C CA . LEU A 1 174 ? -2.730 -22.245 -34.974 1.00 88.94 174 LEU A CA 1
ATOM 1396 C C . LEU A 1 174 ? -1.891 -21.727 -36.148 1.00 88.94 174 LEU A C 1
ATOM 1398 O O . LEU A 1 174 ? -2.393 -21.671 -37.266 1.00 88.94 174 LEU A O 1
ATOM 1402 N N . LEU A 1 175 ? -0.623 -21.359 -35.931 1.00 86.69 175 LEU A N 1
ATOM 1403 C CA . LEU A 1 175 ? 0.210 -20.757 -36.986 1.00 86.69 175 LEU A CA 1
ATOM 1404 C C . LEU A 1 175 ? 0.864 -21.782 -37.922 1.00 86.69 175 LEU A C 1
ATOM 1406 O O . LEU A 1 175 ? 1.266 -21.423 -39.026 1.00 86.69 175 LEU A O 1
ATOM 1410 N N . GLN A 1 176 ? 0.979 -23.043 -37.498 1.00 78.44 176 GLN A N 1
ATOM 1411 C CA . GLN A 1 176 ? 1.553 -24.123 -38.314 1.00 78.44 176 GLN A CA 1
ATOM 1412 C C . GLN A 1 176 ? 0.508 -24.886 -39.129 1.00 78.44 176 GLN A C 1
ATOM 1414 O O . GLN A 1 176 ? 0.869 -25.627 -40.042 1.00 78.44 176 GLN A O 1
ATOM 1419 N N . ALA A 1 177 ? -0.774 -24.729 -38.809 1.00 71.06 177 ALA A N 1
ATOM 1420 C CA . ALA A 1 177 ? -1.814 -25.531 -39.417 1.00 71.06 177 ALA A CA 1
ATOM 1421 C C . ALA A 1 177 ? -2.257 -25.015 -40.783 1.00 71.06 177 ALA A C 1
ATOM 1423 O O . ALA A 1 177 ? -2.415 -23.816 -41.022 1.00 71.06 177 ALA A O 1
ATOM 1424 N N . ASN A 1 178 ? -2.536 -25.961 -41.675 1.00 64.81 178 ASN A N 1
ATOM 1425 C CA . ASN A 1 178 ? -3.170 -25.671 -42.944 1.00 64.81 178 ASN A CA 1
ATOM 1426 C C . ASN A 1 178 ? -4.697 -25.640 -42.769 1.00 64.81 178 ASN A C 1
ATOM 1428 O O . ASN A 1 178 ? -5.259 -26.453 -42.043 1.00 64.81 178 ASN A O 1
ATOM 1432 N N . SER A 1 179 ? -5.392 -24.754 -43.488 1.00 58.12 179 SER A N 1
ATOM 1433 C CA . SER A 1 179 ? -6.848 -24.500 -43.361 1.00 58.12 179 SER A CA 1
ATOM 1434 C C . SER A 1 179 ? -7.788 -25.710 -43.563 1.00 58.12 179 SER A C 1
ATOM 1436 O O . SER A 1 179 ? -9.002 -25.565 -43.446 1.00 58.12 179 SER A O 1
ATOM 1438 N N . LYS A 1 180 ? -7.253 -26.892 -43.896 1.00 58.47 180 LYS A N 1
ATOM 1439 C CA . LYS A 1 180 ? -7.994 -28.137 -44.156 1.00 58.47 180 LYS A CA 1
ATOM 1440 C C . LYS A 1 180 ? -7.666 -29.275 -43.184 1.00 58.47 180 LYS A C 1
ATOM 1442 O O . LYS A 1 180 ? -8.255 -30.345 -43.311 1.00 58.47 180 LYS A O 1
ATOM 1447 N N . GLU A 1 181 ? -6.725 -29.085 -42.265 1.00 68.06 181 GLU A N 1
ATOM 1448 C CA . GLU A 1 181 ? -6.294 -30.127 -41.331 1.00 68.06 181 GLU A CA 1
ATOM 1449 C C . GLU A 1 181 ? -6.983 -29.959 -39.977 1.00 68.06 181 GLU A C 1
ATOM 1451 O O . GLU A 1 181 ? -7.131 -28.848 -39.473 1.00 68.06 181 GLU A O 1
ATOM 1456 N N . TYR A 1 182 ? -7.425 -31.074 -39.391 1.00 72.56 182 TYR A N 1
ATOM 1457 C CA . TYR A 1 182 ? -7.973 -31.079 -38.040 1.00 72.56 182 TYR A CA 1
ATOM 1458 C C . TYR A 1 182 ? -6.838 -30.880 -37.035 1.00 72.56 182 TYR A C 1
ATOM 1460 O O . TYR A 1 182 ? -5.901 -31.679 -36.982 1.00 72.56 182 TYR A O 1
ATOM 1468 N N . ILE A 1 183 ? -6.933 -29.827 -36.228 1.00 81.12 183 ILE A N 1
ATOM 1469 C CA . ILE A 1 183 ? -5.928 -29.474 -35.227 1.00 81.12 183 ILE A CA 1
ATOM 1470 C C . ILE A 1 183 ? -6.479 -29.851 -33.857 1.00 81.12 183 ILE A C 1
ATOM 1472 O O . ILE A 1 183 ? -7.547 -29.384 -33.463 1.00 81.12 183 ILE A O 1
ATOM 1476 N N . THR A 1 184 ? -5.745 -30.671 -33.107 1.00 83.38 184 THR A N 1
ATOM 1477 C CA . THR A 1 184 ? -6.105 -30.935 -31.711 1.00 83.38 184 THR A CA 1
ATOM 1478 C C . THR A 1 184 ? -5.827 -29.713 -30.839 1.00 83.38 184 THR A C 1
ATOM 1480 O O . THR A 1 184 ? -4.734 -29.142 -30.876 1.00 83.38 184 THR A O 1
ATOM 1483 N N . MET A 1 185 ? -6.823 -29.343 -30.037 1.00 89.12 185 MET A N 1
ATOM 1484 C CA . MET A 1 185 ? -6.721 -28.298 -29.018 1.00 89.12 185 MET A CA 1
ATOM 1485 C C . MET A 1 185 ? -6.313 -28.863 -27.647 1.00 89.12 185 MET A C 1
ATOM 1487 O O . MET A 1 185 ? -6.097 -28.102 -26.715 1.00 89.12 185 MET A O 1
ATOM 1491 N N . ALA A 1 186 ? -6.172 -30.186 -27.504 1.00 87.62 186 ALA A N 1
ATOM 1492 C CA . ALA A 1 186 ? -5.675 -30.789 -26.269 1.00 87.62 186 ALA A CA 1
ATOM 1493 C C . ALA A 1 186 ? -4.188 -30.455 -26.033 1.00 87.62 186 ALA A C 1
ATOM 1495 O O . ALA A 1 186 ? -3.395 -30.326 -26.979 1.00 87.62 186 ALA A O 1
ATOM 1496 N N . LEU A 1 187 ? -3.832 -30.312 -24.755 1.00 89.12 187 LEU A N 1
ATOM 1497 C CA . LEU A 1 187 ? -2.483 -29.996 -24.281 1.00 89.12 187 LEU A CA 1
ATOM 1498 C C . LEU A 1 187 ? -1.908 -31.127 -23.403 1.00 89.12 187 LEU A C 1
ATOM 1500 O O . LEU A 1 187 ? -0.966 -30.903 -22.640 1.00 89.12 187 LEU A O 1
ATOM 1504 N N . ASP A 1 188 ? -2.434 -32.348 -23.531 1.00 79.25 188 ASP A N 1
ATOM 1505 C CA . ASP A 1 188 ? -1.933 -33.522 -22.825 1.00 79.25 188 ASP A CA 1
ATOM 1506 C C . ASP A 1 188 ? -0.468 -33.802 -23.182 1.00 79.25 188 ASP A C 1
ATOM 1508 O O . ASP A 1 188 ? -0.054 -33.785 -24.341 1.00 79.25 188 ASP A O 1
ATOM 1512 N N . GLY A 1 189 ? 0.351 -34.030 -22.153 1.00 73.06 189 GLY A N 1
ATOM 1513 C CA . GLY A 1 189 ? 1.769 -34.345 -22.326 1.00 73.06 189 GLY A CA 1
ATOM 1514 C C . GLY A 1 189 ? 2.633 -33.193 -22.852 1.00 73.06 189 GLY A C 1
ATOM 1515 O O . GLY A 1 189 ? 3.801 -33.427 -23.163 1.00 73.06 189 GLY A O 1
ATOM 1516 N N . VAL A 1 190 ? 2.112 -31.962 -22.942 1.00 83.06 190 VAL A N 1
ATOM 1517 C CA . VAL A 1 190 ? 2.915 -30.781 -23.287 1.00 83.06 190 VAL A CA 1
ATOM 1518 C C . VAL A 1 190 ? 3.784 -30.396 -22.079 1.00 83.06 190 VAL A C 1
ATOM 1520 O O . VAL A 1 190 ? 3.237 -30.024 -21.039 1.00 83.06 190 VAL A O 1
ATOM 1523 N N . PRO A 1 191 ? 5.128 -30.468 -22.174 1.00 76.69 191 PRO A N 1
ATOM 1524 C CA . PRO A 1 191 ? 6.002 -30.132 -21.058 1.00 76.69 191 PRO A CA 1
ATOM 1525 C C . PRO A 1 191 ? 6.075 -28.610 -20.902 1.00 76.69 191 PRO A C 1
ATOM 1527 O O . PRO A 1 191 ? 6.791 -27.931 -21.638 1.00 76.69 191 PRO A O 1
ATOM 1530 N N . LEU A 1 192 ? 5.316 -28.074 -19.949 1.00 84.25 192 LEU A N 1
ATOM 1531 C CA . LEU A 1 192 ? 5.382 -26.671 -19.552 1.00 84.25 192 LEU A CA 1
ATOM 1532 C C . LEU A 1 192 ? 6.214 -26.558 -18.266 1.00 84.25 192 LEU A C 1
ATOM 1534 O O . LEU A 1 192 ? 5.781 -27.001 -17.207 1.00 84.25 192 LEU A O 1
ATOM 1538 N N . ASP A 1 193 ? 7.415 -25.984 -18.367 1.00 89.00 193 ASP A N 1
ATOM 1539 C CA . ASP A 1 193 ? 8.240 -25.578 -17.224 1.00 89.00 193 ASP A CA 1
ATOM 1540 C C . ASP A 1 193 ? 7.995 -24.094 -16.851 1.00 89.00 193 ASP A C 1
ATOM 1542 O O . ASP A 1 193 ? 8.484 -23.192 -17.547 1.00 89.00 193 ASP A O 1
ATOM 1546 N N . PRO A 1 194 ? 7.249 -23.805 -15.766 1.00 89.25 194 PRO A N 1
ATOM 1547 C CA . PRO A 1 194 ? 6.956 -22.432 -15.362 1.00 89.25 194 PRO A CA 1
ATOM 1548 C C . PRO A 1 194 ? 8.190 -21.676 -14.845 1.00 89.25 194 PRO A C 1
ATOM 1550 O O . PRO A 1 194 ? 8.255 -20.451 -14.975 1.00 89.25 194 PRO A O 1
ATOM 1553 N N . ALA A 1 195 ? 9.199 -22.366 -14.301 1.00 88.56 195 ALA A N 1
ATOM 1554 C CA . ALA A 1 195 ? 10.417 -21.721 -13.817 1.00 88.56 195 ALA A CA 1
ATOM 1555 C C . ALA A 1 195 ? 11.265 -21.202 -14.986 1.00 88.56 195 ALA A C 1
ATOM 1557 O O . ALA A 1 195 ? 11.778 -20.081 -14.932 1.00 88.56 195 ALA A O 1
ATOM 1558 N N . GLU A 1 196 ? 11.372 -21.981 -16.063 1.00 89.75 196 GLU A N 1
ATOM 1559 C CA . GLU A 1 196 ? 12.030 -21.531 -17.292 1.00 89.75 196 GLU A CA 1
ATOM 1560 C C . GLU A 1 196 ? 11.234 -20.426 -17.994 1.00 89.75 196 GLU A C 1
ATOM 1562 O O . GLU A 1 196 ? 11.830 -19.446 -18.439 1.00 89.75 196 GLU A O 1
ATOM 1567 N N . ALA A 1 197 ? 9.899 -20.493 -18.003 1.00 89.81 197 ALA A N 1
ATOM 1568 C CA . ALA A 1 197 ? 9.071 -19.422 -18.561 1.00 89.81 197 ALA A CA 1
ATOM 1569 C C . ALA A 1 197 ? 9.237 -18.089 -17.808 1.00 89.81 197 ALA A C 1
ATOM 1571 O O . ALA A 1 197 ? 9.396 -17.039 -18.431 1.00 89.81 197 ALA A O 1
ATOM 1572 N N . ARG A 1 198 ? 9.287 -18.109 -16.469 1.00 93.44 198 ARG A N 1
ATOM 1573 C CA . ARG A 1 198 ? 9.585 -16.911 -15.661 1.00 93.44 198 ARG A CA 1
ATOM 1574 C C . ARG A 1 198 ? 10.952 -16.323 -16.007 1.00 93.44 198 ARG A C 1
ATOM 1576 O O . ARG A 1 198 ? 11.070 -15.114 -16.216 1.00 93.44 198 ARG A O 1
ATOM 1583 N N . LYS A 1 199 ? 11.983 -17.171 -16.109 1.00 92.56 199 LYS A N 1
ATOM 1584 C CA . LYS A 1 199 ? 13.328 -16.744 -16.529 1.00 92.56 199 LYS A CA 1
ATOM 1585 C C . LYS A 1 199 ? 13.311 -16.149 -17.931 1.00 92.56 199 LYS A C 1
ATOM 1587 O O . LYS A 1 199 ? 13.973 -15.138 -18.149 1.00 92.56 199 LYS A O 1
ATOM 1592 N N . GLU A 1 200 ? 12.562 -16.737 -18.857 1.00 92.06 200 GLU A N 1
ATOM 1593 C CA . GLU A 1 200 ? 12.436 -16.245 -20.225 1.00 92.06 200 GLU A CA 1
ATOM 1594 C C . GLU A 1 200 ? 11.805 -14.848 -20.263 1.00 92.06 200 GLU A C 1
ATOM 1596 O O . GLU A 1 200 ? 12.387 -13.938 -20.853 1.00 92.06 200 GLU A O 1
ATOM 1601 N N . ILE A 1 201 ? 10.681 -14.632 -19.571 1.00 92.69 201 ILE A N 1
ATOM 1602 C CA . ILE A 1 201 ? 10.031 -13.312 -19.500 1.00 92.69 201 ILE A CA 1
ATOM 1603 C C . ILE A 1 201 ? 11.003 -12.271 -18.922 1.00 92.69 201 ILE A C 1
ATOM 1605 O O . ILE A 1 201 ? 11.166 -11.183 -19.477 1.00 92.69 201 ILE A O 1
ATOM 1609 N N . VAL A 1 202 ? 11.727 -12.618 -17.853 1.00 92.38 202 VAL A N 1
ATOM 1610 C CA . VAL A 1 202 ? 12.763 -11.755 -17.261 1.00 92.38 202 VAL A CA 1
ATOM 1611 C C . VAL A 1 202 ? 13.887 -11.457 -18.259 1.00 92.38 202 VAL A C 1
ATOM 1613 O O . VAL A 1 202 ? 14.324 -10.310 -18.375 1.00 92.38 202 VAL A O 1
ATOM 1616 N N . GLN A 1 203 ? 14.364 -12.459 -18.998 1.00 91.19 203 GLN A N 1
ATOM 1617 C CA . GLN A 1 203 ? 15.405 -12.285 -20.013 1.00 91.19 203 GLN A CA 1
ATOM 1618 C C . GLN A 1 203 ? 14.951 -11.366 -21.145 1.00 91.19 203 GLN A C 1
ATOM 1620 O O . GLN A 1 203 ? 15.732 -10.504 -21.551 1.00 91.19 203 GLN A O 1
ATOM 1625 N N . ILE A 1 204 ? 13.704 -11.502 -21.602 1.00 90.00 204 ILE A N 1
ATOM 1626 C CA . ILE A 1 204 ? 13.093 -10.624 -22.603 1.00 90.00 204 ILE A CA 1
ATOM 1627 C C . ILE A 1 204 ? 13.048 -9.189 -22.072 1.00 90.00 204 ILE A C 1
ATOM 1629 O O . ILE A 1 204 ? 13.547 -8.284 -22.737 1.00 90.00 204 ILE A O 1
ATOM 1633 N N . ILE A 1 205 ? 12.565 -8.966 -20.844 1.00 88.50 205 ILE A N 1
ATOM 1634 C CA . ILE A 1 205 ? 12.540 -7.629 -20.223 1.00 88.50 205 ILE A CA 1
ATOM 1635 C C . ILE A 1 205 ? 13.951 -7.024 -20.168 1.00 88.50 205 ILE A C 1
ATOM 1637 O O . ILE A 1 205 ? 14.159 -5.873 -20.560 1.00 88.50 205 ILE A O 1
ATOM 1641 N N . HIS A 1 206 ? 14.956 -7.793 -19.735 1.00 87.50 206 HIS A N 1
ATOM 1642 C CA . HIS A 1 206 ? 16.348 -7.326 -19.704 1.00 87.50 206 HIS A CA 1
ATOM 1643 C C . HIS A 1 206 ? 16.935 -7.098 -21.090 1.00 87.50 206 HIS A C 1
ATOM 1645 O O . HIS A 1 206 ? 17.785 -6.224 -21.253 1.00 87.50 206 HIS A O 1
ATOM 1651 N N . GLN A 1 207 ? 16.551 -7.889 -22.088 1.00 85.19 207 GLN A N 1
ATOM 1652 C CA . GLN A 1 207 ? 16.967 -7.684 -23.469 1.00 85.19 207 GLN A CA 1
ATOM 1653 C C . GLN A 1 207 ? 16.389 -6.376 -24.004 1.00 85.19 207 GLN A C 1
ATOM 1655 O O . GLN A 1 207 ? 17.158 -5.533 -24.449 1.00 85.19 207 GLN A O 1
ATOM 1660 N N . LEU A 1 208 ? 15.084 -6.151 -23.860 1.00 82.81 208 LEU A N 1
ATOM 1661 C CA . LEU A 1 208 ? 14.420 -4.923 -24.297 1.00 82.81 208 LEU A CA 1
ATOM 1662 C C . LEU A 1 208 ? 14.964 -3.688 -23.573 1.00 82.81 208 LEU A C 1
ATOM 1664 O O . LEU A 1 208 ? 15.225 -2.659 -24.199 1.00 82.81 208 LEU A O 1
ATOM 1668 N N . LYS A 1 209 ? 15.235 -3.802 -22.266 1.00 80.75 209 LYS A N 1
ATOM 1669 C CA . LYS A 1 209 ? 15.909 -2.754 -21.489 1.00 80.75 209 LYS A CA 1
ATOM 1670 C C . LYS A 1 209 ? 17.318 -2.479 -22.017 1.00 80.75 209 LYS A C 1
ATOM 1672 O O . LYS A 1 209 ? 17.667 -1.320 -22.219 1.00 80.75 209 LYS A O 1
ATOM 1677 N N . ARG A 1 210 ? 18.118 -3.520 -22.278 1.00 77.50 210 ARG A N 1
ATOM 1678 C CA . ARG A 1 210 ? 19.466 -3.378 -22.854 1.00 77.50 210 ARG A CA 1
ATOM 1679 C C . ARG A 1 210 ? 19.431 -2.806 -24.263 1.00 77.50 210 ARG A C 1
ATOM 1681 O O . ARG A 1 210 ? 20.293 -2.001 -24.579 1.00 77.50 210 ARG A O 1
ATOM 1688 N N . ASP A 1 211 ? 18.463 -3.175 -25.091 1.00 70.62 211 ASP A N 1
ATOM 1689 C CA . ASP A 1 211 ? 18.315 -2.651 -26.449 1.00 70.62 211 ASP A CA 1
ATOM 1690 C C . ASP A 1 211 ? 17.918 -1.172 -26.419 1.00 70.62 211 ASP A C 1
ATOM 1692 O O . ASP A 1 211 ? 18.480 -0.368 -27.162 1.00 70.62 211 ASP A O 1
ATOM 1696 N N . ARG A 1 212 ? 17.047 -0.772 -25.486 1.00 70.00 212 ARG A N 1
ATOM 1697 C CA . ARG A 1 212 ? 16.748 0.637 -25.196 1.00 70.00 212 ARG A CA 1
ATOM 1698 C C . ARG A 1 212 ? 17.982 1.394 -24.697 1.00 70.00 212 ARG A C 1
ATOM 1700 O O . ARG A 1 212 ? 18.262 2.492 -25.171 1.00 70.00 212 ARG A O 1
ATOM 1707 N N . ASP A 1 213 ? 18.731 0.820 -23.760 1.00 64.94 213 ASP A N 1
ATOM 1708 C CA . ASP A 1 213 ? 19.919 1.455 -23.183 1.00 64.94 213 ASP A CA 1
ATOM 1709 C C . ASP A 1 213 ? 21.076 1.508 -24.204 1.00 64.94 213 ASP A C 1
ATOM 1711 O O . ASP A 1 213 ? 21.815 2.489 -24.236 1.00 64.94 213 ASP A O 1
ATOM 1715 N N . ARG A 1 214 ? 21.185 0.529 -25.115 1.00 59.41 214 ARG A N 1
ATOM 1716 C CA . ARG A 1 214 ? 22.073 0.541 -26.294 1.00 59.41 214 ARG A CA 1
ATOM 1717 C C . ARG A 1 214 ? 21.676 1.613 -27.296 1.00 59.41 214 ARG A C 1
ATOM 1719 O O . ARG A 1 214 ? 22.551 2.319 -27.779 1.00 59.41 214 ARG A O 1
ATOM 1726 N N . ARG A 1 215 ? 20.378 1.795 -27.566 1.00 56.34 215 ARG A N 1
ATOM 1727 C CA . ARG A 1 215 ? 19.874 2.916 -28.382 1.00 56.34 215 ARG A CA 1
ATOM 1728 C C . ARG A 1 215 ? 20.191 4.264 -27.742 1.00 56.34 215 ARG A C 1
ATOM 1730 O O . ARG A 1 215 ? 20.576 5.179 -28.452 1.00 56.34 215 ARG A O 1
ATOM 1737 N N . ARG A 1 216 ? 20.111 4.369 -26.410 1.00 44.25 216 ARG A N 1
ATOM 1738 C CA . ARG A 1 216 ? 20.522 5.566 -25.654 1.00 44.25 216 ARG A CA 1
ATOM 1739 C C . ARG A 1 216 ? 22.035 5.792 -25.632 1.00 44.25 216 ARG A C 1
ATOM 1741 O O . ARG A 1 216 ? 22.458 6.936 -25.686 1.00 44.25 216 ARG A O 1
ATOM 1748 N N . SER A 1 217 ? 22.845 4.740 -25.547 1.00 40.22 217 SER A N 1
ATOM 1749 C CA . SER A 1 217 ? 24.311 4.854 -25.463 1.00 40.22 217 SER A CA 1
ATOM 1750 C C . SER A 1 217 ? 24.987 5.025 -26.826 1.00 40.22 217 SER A C 1
ATOM 1752 O O . SER A 1 217 ? 26.007 5.704 -26.911 1.00 40.22 217 SER A O 1
ATOM 1754 N N . TYR A 1 218 ? 24.375 4.542 -27.914 1.00 41.12 218 TYR A N 1
ATOM 1755 C CA . TYR A 1 218 ? 24.762 4.905 -29.286 1.00 41.12 218 TYR A CA 1
ATOM 1756 C C . TYR A 1 218 ? 24.616 6.410 -29.567 1.00 41.12 218 TYR A C 1
ATOM 1758 O O . TYR A 1 218 ? 25.298 6.931 -30.444 1.00 41.12 218 TYR A O 1
ATOM 1766 N N . VAL A 1 219 ? 23.768 7.112 -28.806 1.00 40.91 219 VAL A N 1
ATOM 1767 C CA . VAL A 1 219 ? 23.637 8.579 -28.847 1.00 40.91 219 VAL A CA 1
ATOM 1768 C C . VAL A 1 219 ? 24.785 9.273 -28.092 1.00 40.91 219 VAL A C 1
ATOM 1770 O O . VAL A 1 219 ? 25.033 10.450 -28.329 1.00 40.91 219 VAL A O 1
ATOM 1773 N N . THR A 1 220 ? 25.526 8.563 -27.229 1.00 34.94 220 THR A N 1
ATOM 1774 C CA . THR A 1 220 ? 26.593 9.140 -26.384 1.00 34.94 220 THR A CA 1
ATOM 1775 C C . THR A 1 220 ? 28.019 8.683 -26.710 1.00 34.94 220 THR A C 1
ATOM 1777 O O . THR A 1 220 ? 28.954 9.314 -26.233 1.00 34.94 220 THR A O 1
ATOM 1780 N N . SER A 1 221 ? 28.240 7.621 -27.495 1.00 33.00 221 SER A N 1
ATOM 1781 C CA . SER A 1 221 ? 29.602 7.169 -27.837 1.00 33.00 221 SER A CA 1
ATOM 1782 C C . SER A 1 221 ? 29.744 6.773 -29.311 1.00 33.00 221 SER A C 1
ATOM 1784 O O . SER A 1 221 ? 29.535 5.617 -29.682 1.00 33.00 221 SER A O 1
ATOM 1786 N N . SER A 1 222 ? 30.140 7.720 -30.160 1.00 30.00 222 SER A N 1
ATOM 1787 C CA . SER A 1 222 ? 30.594 7.450 -31.527 1.00 30.00 222 SER A CA 1
ATOM 1788 C C . SER A 1 222 ? 32.125 7.458 -31.592 1.00 30.00 222 SER A C 1
ATOM 1790 O O . SER A 1 222 ? 32.720 8.506 -31.820 1.00 30.00 222 SER A O 1
ATOM 1792 N N . ALA A 1 223 ? 32.765 6.299 -31.404 1.00 35.88 223 ALA A N 1
ATOM 1793 C CA . ALA A 1 223 ? 34.174 6.093 -31.762 1.00 35.88 223 ALA A CA 1
ATOM 1794 C C . ALA A 1 223 ? 34.533 4.593 -31.851 1.00 35.88 223 ALA A C 1
ATOM 1796 O O . ALA A 1 223 ? 35.206 4.089 -30.966 1.00 35.88 223 ALA A O 1
ATOM 1797 N N . ASP A 1 224 ? 34.067 3.874 -32.884 1.00 36.25 224 ASP A N 1
ATOM 1798 C CA . ASP A 1 224 ? 34.844 2.803 -33.556 1.00 36.25 224 ASP A CA 1
ATOM 1799 C C . ASP A 1 224 ? 34.101 2.277 -34.817 1.00 36.25 224 ASP A C 1
ATOM 1801 O O . ASP A 1 224 ? 33.080 1.589 -34.696 1.00 36.25 224 ASP A O 1
ATOM 1805 N N . PRO A 1 225 ? 34.585 2.555 -36.043 1.00 38.91 225 PRO A N 1
ATOM 1806 C CA . PRO A 1 225 ? 34.001 2.044 -37.288 1.00 38.91 225 PRO A CA 1
ATOM 1807 C C . PRO A 1 225 ? 34.196 0.531 -37.523 1.00 38.91 225 PRO A C 1
ATOM 1809 O O . PRO A 1 225 ? 33.514 -0.041 -38.376 1.00 38.91 225 PRO A O 1
ATOM 1812 N N . ALA A 1 226 ? 35.102 -0.147 -36.805 1.00 35.06 226 ALA A N 1
ATOM 1813 C CA . ALA A 1 226 ? 35.484 -1.534 -37.101 1.00 35.06 226 ALA A CA 1
ATOM 1814 C C . ALA A 1 226 ? 34.557 -2.603 -36.482 1.00 35.06 226 ALA A C 1
ATOM 1816 O O . ALA A 1 226 ? 34.573 -3.761 -36.909 1.00 35.06 226 ALA A O 1
ATOM 1817 N N . ALA A 1 227 ? 33.704 -2.235 -35.520 1.00 37.59 227 ALA A N 1
ATOM 1818 C CA . ALA A 1 227 ? 32.763 -3.162 -34.881 1.00 37.59 227 ALA A CA 1
ATOM 1819 C C . ALA A 1 227 ? 31.500 -3.444 -35.726 1.00 37.59 227 ALA A C 1
ATOM 1821 O O . ALA A 1 227 ? 30.863 -4.488 -35.565 1.00 37.59 227 ALA A O 1
ATOM 1822 N N . ALA A 1 228 ? 31.158 -2.557 -36.670 1.00 33.12 228 ALA A N 1
ATOM 1823 C CA . ALA A 1 228 ? 29.927 -2.638 -37.464 1.00 33.12 228 ALA A CA 1
ATOM 1824 C C . ALA A 1 228 ? 29.891 -3.824 -38.452 1.00 33.12 228 ALA A C 1
ATOM 1826 O O . ALA A 1 228 ? 28.813 -4.300 -38.805 1.00 33.12 228 ALA A O 1
ATOM 1827 N N . SER A 1 229 ? 31.047 -4.354 -38.868 1.00 30.42 229 SER A N 1
ATOM 1828 C CA . SER A 1 229 ? 31.121 -5.462 -39.835 1.00 30.42 229 SER A CA 1
ATOM 1829 C C . SER A 1 229 ? 30.968 -6.855 -39.209 1.00 30.42 229 SER A C 1
ATOM 1831 O O . SER A 1 229 ? 30.702 -7.816 -39.927 1.00 30.42 229 SER A O 1
ATOM 1833 N N . ARG A 1 230 ? 31.076 -6.991 -37.877 1.00 32.78 230 ARG A N 1
ATOM 1834 C CA . ARG A 1 230 ? 30.990 -8.296 -37.186 1.00 32.78 230 ARG A CA 1
ATOM 1835 C C . ARG A 1 230 ? 29.589 -8.661 -36.684 1.00 32.78 230 ARG A C 1
ATOM 1837 O O . ARG A 1 230 ? 29.394 -9.783 -36.231 1.00 32.78 230 ARG A O 1
ATOM 1844 N N . ILE A 1 231 ? 28.609 -7.760 -36.787 1.00 32.06 231 ILE A N 1
ATOM 1845 C CA . ILE A 1 231 ? 27.257 -7.952 -36.220 1.00 32.06 231 ILE A CA 1
ATOM 1846 C C . ILE A 1 231 ? 26.228 -8.431 -37.272 1.00 32.06 231 ILE A C 1
ATOM 1848 O O . ILE A 1 231 ? 25.135 -8.864 -36.918 1.00 32.06 231 ILE A O 1
ATOM 1852 N N . PHE A 1 232 ? 26.582 -8.483 -38.563 1.00 28.95 232 PHE A N 1
ATOM 1853 C CA . PHE A 1 232 ? 25.688 -8.976 -39.629 1.00 28.95 232 PHE A CA 1
ATOM 1854 C C . PHE A 1 232 ? 25.738 -10.494 -39.894 1.00 28.95 232 PHE A C 1
ATOM 1856 O O . PHE A 1 232 ? 25.153 -10.967 -40.867 1.00 28.95 232 PHE A O 1
ATOM 1863 N N . ALA A 1 233 ? 26.349 -11.287 -39.011 1.00 26.89 233 ALA A N 1
ATOM 1864 C CA . ALA A 1 233 ? 26.218 -12.744 -39.033 1.00 26.89 233 ALA A CA 1
ATOM 1865 C C . ALA A 1 233 ? 25.234 -13.201 -37.940 1.00 26.89 233 ALA A C 1
ATOM 1867 O O . ALA A 1 233 ? 25.600 -13.347 -36.776 1.00 26.89 233 ALA A O 1
ATOM 1868 N N . LYS A 1 234 ? 23.966 -13.424 -38.312 1.00 28.75 234 LYS A N 1
ATOM 1869 C CA . LYS A 1 234 ? 22.980 -14.102 -37.452 1.00 28.75 234 LYS A CA 1
ATOM 1870 C C . LYS A 1 234 ? 23.451 -15.535 -37.148 1.00 28.75 234 LYS A C 1
ATOM 1872 O O . LYS A 1 234 ? 23.697 -16.276 -38.101 1.00 28.75 234 LYS A O 1
ATOM 1877 N N . PRO A 1 235 ? 23.467 -16.001 -35.887 1.00 25.36 235 PRO A N 1
ATOM 1878 C CA . PRO A 1 235 ? 23.364 -17.425 -35.614 1.00 25.36 235 PRO A CA 1
ATOM 1879 C C . PRO A 1 235 ? 21.916 -17.850 -35.884 1.00 25.36 235 PRO A C 1
ATOM 1881 O O . PRO A 1 235 ? 20.973 -17.327 -35.289 1.00 25.36 235 PRO A O 1
ATOM 1884 N N . HIS A 1 236 ? 21.736 -18.777 -36.819 1.00 26.62 236 HIS A N 1
ATOM 1885 C CA . HIS A 1 236 ? 20.469 -19.467 -37.023 1.00 26.62 236 HIS A CA 1
ATOM 1886 C C . HIS A 1 236 ? 20.056 -20.247 -35.760 1.00 26.62 236 HIS A C 1
ATOM 1888 O O . HIS A 1 236 ? 20.863 -20.970 -35.184 1.00 26.62 236 HIS A O 1
ATOM 1894 N N . SER A 1 237 ? 18.769 -20.125 -35.412 1.00 27.34 237 SER A N 1
ATOM 1895 C CA . SER A 1 237 ? 17.913 -21.092 -34.700 1.00 27.34 237 SER A CA 1
ATOM 1896 C C . SER A 1 237 ? 18.401 -21.690 -33.369 1.00 27.34 237 SER A C 1
ATOM 1898 O O . SER A 1 237 ? 19.182 -22.638 -33.352 1.00 27.34 237 SER A O 1
ATOM 1900 N N . ILE A 1 238 ? 17.747 -21.294 -32.270 1.00 27.25 238 ILE A N 1
ATOM 1901 C CA . ILE A 1 238 ? 17.557 -22.149 -31.082 1.00 27.25 238 ILE A CA 1
ATOM 1902 C C . ILE A 1 238 ? 16.181 -22.829 -31.207 1.00 27.25 238 ILE A C 1
ATOM 1904 O O . ILE A 1 238 ? 15.283 -22.602 -30.414 1.00 27.25 238 ILE A O 1
ATOM 1908 N N . ILE A 1 239 ? 15.983 -23.613 -32.271 1.00 28.69 239 ILE A N 1
ATOM 1909 C CA . ILE A 1 239 ? 14.924 -24.635 -32.368 1.00 28.69 239 ILE A CA 1
ATOM 1910 C C . ILE A 1 239 ? 15.505 -25.785 -33.199 1.00 28.69 239 ILE A C 1
ATOM 1912 O O . ILE A 1 239 ? 15.155 -25.964 -34.358 1.00 28.69 239 ILE A O 1
ATOM 1916 N N . ALA A 1 240 ? 16.491 -26.497 -32.648 1.00 25.50 240 ALA A N 1
ATOM 1917 C CA . ALA A 1 240 ? 16.900 -27.833 -33.094 1.00 25.50 240 ALA A CA 1
ATOM 1918 C C . ALA A 1 240 ? 18.028 -28.367 -32.196 1.00 25.50 240 ALA A C 1
ATOM 1920 O O . ALA A 1 240 ? 19.175 -27.953 -32.357 1.00 25.50 240 ALA A O 1
ATOM 1921 N N . ARG A 1 241 ? 17.715 -29.312 -31.296 1.00 22.73 241 ARG A N 1
ATOM 1922 C CA . ARG A 1 241 ? 18.446 -30.585 -31.076 1.00 22.73 241 ARG A CA 1
ATOM 1923 C C . ARG A 1 241 ? 18.107 -31.214 -29.723 1.00 22.73 241 ARG A C 1
ATOM 1925 O O . ARG A 1 241 ? 18.609 -30.799 -28.689 1.00 22.73 241 ARG A O 1
ATOM 1932 N N . THR A 1 242 ? 17.339 -32.292 -29.791 1.00 23.94 242 THR A N 1
ATOM 1933 C CA . THR A 1 242 ? 17.489 -33.586 -29.094 1.00 23.94 242 THR A CA 1
ATOM 1934 C C . THR A 1 242 ? 16.363 -34.468 -29.651 1.00 23.94 242 THR A C 1
ATOM 1936 O O . THR A 1 242 ? 15.255 -33.985 -29.812 1.00 23.94 242 THR A O 1
ATOM 1939 N N . GLN A 1 243 ? 16.507 -35.730 -30.036 1.00 24.73 243 GLN A N 1
ATOM 1940 C CA . GLN A 1 243 ? 17.606 -36.528 -30.567 1.00 24.73 243 GLN A CA 1
ATOM 1941 C C . GLN A 1 243 ? 16.939 -37.646 -31.412 1.00 24.73 243 GLN A C 1
ATOM 1943 O O . GLN A 1 243 ? 15.724 -37.817 -31.402 1.00 24.73 243 GLN A O 1
ATOM 1948 N N . SER A 1 244 ? 17.739 -38.358 -32.194 1.00 23.25 244 SER A N 1
ATOM 1949 C CA . SER A 1 244 ? 17.407 -39.360 -33.213 1.00 23.25 244 SER A CA 1
ATOM 1950 C C . SER A 1 244 ? 16.779 -40.684 -32.716 1.00 23.25 244 SER A C 1
ATOM 1952 O O . SER A 1 244 ? 17.122 -41.171 -31.648 1.00 23.25 244 SER A O 1
ATOM 1954 N N . SER A 1 245 ? 15.932 -41.260 -33.588 1.00 22.73 245 SER A N 1
ATOM 1955 C CA . SER A 1 245 ? 15.251 -42.589 -33.648 1.00 22.73 245 SER A CA 1
ATOM 1956 C C . SER A 1 245 ? 16.216 -43.817 -33.680 1.00 22.73 245 SER A C 1
ATOM 1958 O O . SER A 1 245 ? 17.419 -43.554 -33.632 1.00 22.73 245 SER A O 1
ATOM 1960 N N . PRO A 1 246 ? 15.820 -45.114 -33.902 1.00 40.69 246 PRO A N 1
ATOM 1961 C CA . PRO A 1 246 ? 14.487 -45.758 -34.088 1.00 40.69 246 PRO A CA 1
ATOM 1962 C C . PRO A 1 246 ? 14.306 -47.181 -33.458 1.00 40.69 246 PRO A C 1
ATOM 1964 O O . PRO A 1 246 ? 15.284 -47.813 -33.077 1.00 40.69 246 PRO A O 1
ATOM 1967 N N . ALA A 1 247 ? 13.078 -47.746 -33.460 1.00 22.03 247 ALA A N 1
ATOM 1968 C CA . ALA A 1 247 ? 12.801 -49.146 -33.884 1.00 22.03 247 ALA A CA 1
ATOM 1969 C C . ALA A 1 247 ? 11.314 -49.588 -33.768 1.00 22.03 247 ALA A C 1
ATOM 1971 O O . ALA A 1 247 ? 10.746 -49.594 -32.684 1.00 22.03 247 ALA A O 1
ATOM 1972 N N . HIS A 1 248 ? 10.774 -50.085 -34.898 1.00 23.86 248 HIS A N 1
ATOM 1973 C CA . HIS A 1 248 ? 9.824 -51.214 -35.066 1.00 23.86 248 HIS A CA 1
ATOM 1974 C C . HIS A 1 248 ? 8.451 -51.193 -34.339 1.00 23.86 248 HIS A C 1
ATOM 1976 O O . HIS A 1 248 ? 8.377 -51.375 -33.135 1.00 23.86 248 HIS A O 1
ATOM 1982 N N . ARG A 1 249 ? 7.300 -51.119 -35.032 1.00 23.17 249 ARG A N 1
ATOM 1983 C CA . ARG A 1 249 ? 6.634 -52.205 -35.797 1.00 23.17 249 ARG A CA 1
ATOM 1984 C C . ARG A 1 249 ? 5.330 -51.693 -36.448 1.00 23.17 249 ARG A C 1
ATOM 1986 O O . ARG A 1 249 ? 4.729 -50.726 -36.003 1.00 23.17 249 ARG A O 1
ATOM 1993 N N . THR A 1 250 ? 4.948 -52.389 -37.510 1.00 23.27 250 THR A N 1
ATOM 1994 C CA . THR A 1 250 ? 3.866 -52.202 -38.495 1.00 23.27 250 THR A CA 1
ATOM 1995 C C . THR A 1 250 ? 2.453 -52.631 -38.002 1.00 23.27 250 THR A C 1
ATOM 1997 O O . THR A 1 250 ? 2.339 -53.103 -36.872 1.00 23.27 250 THR A O 1
ATOM 2000 N N . PRO A 1 251 ? 1.377 -52.442 -38.812 1.00 37.44 251 PRO A N 1
ATOM 2001 C CA . PRO A 1 251 ? 0.015 -52.086 -38.384 1.00 37.44 251 PRO A CA 1
ATOM 2002 C C . PRO A 1 251 ? -1.013 -53.238 -38.443 1.00 37.44 251 PRO A C 1
ATOM 2004 O O . PRO A 1 251 ? -0.763 -54.265 -39.067 1.00 37.44 251 PRO A O 1
ATOM 2007 N N . ALA A 1 252 ? -2.208 -53.019 -37.880 1.00 23.17 252 ALA A N 1
ATOM 2008 C CA . ALA A 1 252 ? -3.426 -53.812 -38.123 1.00 23.17 252 ALA A CA 1
ATOM 2009 C C . ALA A 1 252 ? -4.663 -52.951 -37.763 1.00 23.17 252 ALA A C 1
ATOM 2011 O O . ALA A 1 252 ? -4.759 -52.465 -36.644 1.00 23.17 252 ALA A O 1
ATOM 2012 N N . THR A 1 253 ? -5.454 -52.452 -38.720 1.00 21.95 253 THR A N 1
ATOM 2013 C CA . THR A 1 253 ? -6.621 -53.069 -39.397 1.00 21.95 253 THR A CA 1
ATOM 2014 C C . THR A 1 253 ? -7.859 -53.335 -38.526 1.00 21.95 253 THR A C 1
ATOM 2016 O O . THR A 1 253 ? -7.888 -54.286 -37.759 1.00 21.95 253 THR A O 1
ATOM 2019 N N . ALA A 1 254 ? -8.908 -52.568 -38.858 1.00 22.62 254 ALA A N 1
ATOM 2020 C CA . ALA A 1 254 ? -10.265 -53.006 -39.217 1.00 22.62 254 ALA A CA 1
ATOM 2021 C C . ALA A 1 254 ? -11.333 -53.325 -38.146 1.00 22.62 254 ALA A C 1
ATOM 2023 O O . ALA A 1 254 ? -11.159 -54.186 -37.294 1.00 22.62 254 ALA A O 1
ATOM 2024 N N . SER A 1 255 ? -12.528 -52.774 -38.445 1.00 21.83 255 SER A N 1
ATOM 2025 C CA . SER A 1 255 ? -13.879 -53.374 -38.313 1.00 21.83 255 SER A CA 1
ATOM 2026 C C . SER A 1 255 ? -14.451 -53.531 -36.888 1.00 21.83 255 SER A C 1
ATOM 2028 O O . SER A 1 255 ? -13.717 -53.820 -35.963 1.00 21.83 255 SER A O 1
ATOM 2030 N N . SER A 1 256 ? -15.747 -53.390 -36.585 1.00 22.73 256 SER A N 1
ATOM 2031 C CA . SER A 1 256 ? -16.968 -53.137 -37.362 1.00 22.73 256 SER A CA 1
ATOM 2032 C C . SER A 1 256 ? -18.180 -53.056 -36.407 1.00 22.73 256 SER A C 1
ATOM 2034 O O . SER A 1 256 ? -18.220 -53.766 -35.410 1.00 22.73 256 SER A O 1
ATOM 2036 N N . THR A 1 257 ? -19.196 -52.282 -36.819 1.00 22.67 257 THR A N 1
ATOM 2037 C CA . THR A 1 257 ? -20.653 -52.587 -36.792 1.00 22.67 257 THR A CA 1
ATOM 2038 C C . THR A 1 257 ? -21.463 -52.730 -35.490 1.00 22.67 257 THR A C 1
ATOM 2040 O O . THR A 1 257 ? -21.290 -53.684 -34.744 1.00 22.67 257 THR A O 1
ATOM 2043 N N . GLY A 1 258 ? -22.545 -51.926 -35.441 1.00 22.39 258 GLY A N 1
ATOM 2044 C CA . GLY A 1 258 ? -23.923 -52.328 -35.075 1.00 22.39 258 GLY A CA 1
ATOM 2045 C C . GLY A 1 258 ? -24.326 -52.125 -33.603 1.00 22.39 258 GLY A C 1
ATOM 2046 O O . GLY A 1 258 ? -23.529 -52.379 -32.722 1.00 22.39 258 GLY A O 1
ATOM 2047 N N . SER A 1 259 ? -25.541 -51.711 -33.220 1.00 22.03 259 SER A N 1
ATOM 2048 C CA . SER A 1 259 ? -26.772 -51.364 -33.943 1.00 22.03 259 SER A CA 1
ATOM 2049 C C . SER A 1 259 ? -27.783 -50.675 -32.997 1.00 22.03 259 SER A C 1
ATOM 2051 O O . SER A 1 259 ? -27.850 -51.035 -31.828 1.00 22.03 259 SER A O 1
ATOM 2053 N N . LEU A 1 260 ? -28.600 -49.777 -33.564 1.00 22.16 260 LEU A N 1
ATOM 2054 C CA . LEU A 1 260 ? -30.033 -49.493 -33.327 1.00 22.16 260 LEU A CA 1
ATOM 2055 C C . LEU A 1 260 ? -30.662 -49.301 -31.914 1.00 22.16 260 LEU A C 1
ATOM 2057 O O . LEU A 1 260 ? -30.877 -50.239 -31.160 1.00 22.16 260 LEU A O 1
ATOM 2061 N N . ALA A 1 261 ? -31.196 -48.076 -31.755 1.00 21.94 261 ALA A N 1
ATOM 2062 C CA . ALA A 1 261 ? -32.596 -47.705 -31.449 1.00 21.94 261 ALA A CA 1
ATOM 2063 C C . ALA A 1 261 ? -33.209 -47.918 -30.042 1.00 21.94 261 ALA A C 1
ATOM 2065 O O . ALA A 1 261 ? -33.568 -49.024 -29.661 1.00 21.94 261 ALA A O 1
ATOM 2066 N N . SER A 1 262 ? -33.580 -46.806 -29.382 1.00 23.42 262 SER A N 1
ATOM 2067 C CA . SER A 1 262 ? -34.993 -46.500 -29.069 1.00 23.42 262 SER A CA 1
ATOM 2068 C C . SER A 1 262 ? -35.205 -45.014 -28.710 1.00 23.42 262 SER A C 1
ATOM 2070 O O . SER A 1 262 ? -34.372 -44.359 -28.091 1.00 23.42 262 SER A O 1
ATOM 2072 N N . THR A 1 263 ? -36.332 -44.481 -29.174 1.00 22.39 263 THR A N 1
ATOM 2073 C CA . THR A 1 263 ? -36.828 -43.097 -29.109 1.00 22.39 263 THR A CA 1
ATOM 2074 C C . THR A 1 263 ? -37.718 -42.835 -27.887 1.00 22.39 263 THR A C 1
ATOM 2076 O O . THR A 1 263 ? -38.592 -43.662 -27.629 1.00 22.39 263 THR A O 1
ATOM 2079 N N . ARG A 1 264 ? -37.625 -41.646 -27.255 1.00 21.88 264 ARG A N 1
ATOM 2080 C CA . ARG A 1 264 ? -38.737 -40.689 -26.959 1.00 21.88 264 ARG A CA 1
ATOM 2081 C C . ARG A 1 264 ? -38.263 -39.471 -26.116 1.00 21.88 264 ARG A C 1
ATOM 2083 O O . ARG A 1 264 ? -37.196 -39.541 -25.517 1.00 21.88 264 ARG A O 1
ATOM 2090 N N . PRO A 1 265 ? -38.995 -38.332 -26.140 1.00 24.53 265 PRO A N 1
ATOM 2091 C CA . PRO A 1 265 ? -38.422 -36.981 -26.190 1.00 24.53 265 PRO A CA 1
ATOM 2092 C C . PRO A 1 265 ? -38.352 -36.273 -24.828 1.00 24.53 265 PRO A C 1
ATOM 2094 O O . PRO A 1 265 ? -39.148 -36.546 -23.931 1.00 24.53 265 PRO A O 1
ATOM 2097 N N . ARG A 1 266 ? -37.456 -35.284 -24.695 1.00 23.83 266 ARG A N 1
ATOM 2098 C CA . ARG A 1 266 ? -37.505 -34.288 -23.612 1.00 23.83 266 ARG A CA 1
ATOM 2099 C C . ARG A 1 266 ? -37.596 -32.874 -24.181 1.00 23.83 266 ARG A C 1
ATOM 2101 O O . ARG A 1 266 ? -36.763 -32.449 -24.972 1.00 23.83 266 ARG A O 1
ATOM 2108 N N . HIS A 1 267 ? -38.657 -32.197 -23.753 1.00 27.02 267 HIS A N 1
ATOM 2109 C CA . HIS A 1 267 ? -39.056 -30.834 -24.077 1.00 27.02 267 HIS A CA 1
ATOM 2110 C C . HIS A 1 267 ? -37.987 -29.791 -23.715 1.00 27.02 267 HIS A C 1
ATOM 2112 O O . HIS A 1 267 ? -37.481 -29.774 -22.593 1.00 27.02 267 HIS A O 1
ATOM 2118 N N . SER A 1 268 ? -37.711 -28.875 -24.643 1.00 28.36 268 SER A N 1
ATOM 2119 C CA . SER A 1 268 ? -36.968 -27.636 -24.408 1.00 28.36 268 SER A CA 1
ATOM 2120 C C . SER A 1 268 ? -37.860 -26.605 -23.707 1.00 28.36 268 SER A C 1
ATOM 2122 O O . SER A 1 268 ? -38.951 -26.294 -24.187 1.00 28.36 268 SER A O 1
ATOM 2124 N N . ARG A 1 269 ? -37.397 -26.058 -22.577 1.00 30.08 269 ARG A N 1
ATOM 2125 C CA . ARG A 1 269 ? -38.048 -24.941 -21.878 1.00 30.08 269 ARG A CA 1
ATOM 2126 C C . ARG A 1 269 ? -37.798 -23.641 -22.647 1.00 30.08 269 ARG A C 1
ATOM 2128 O O . ARG A 1 269 ? -36.676 -23.149 -22.667 1.00 30.08 269 ARG A O 1
ATOM 2135 N N . VAL A 1 270 ? -38.843 -23.089 -23.257 1.00 32.78 270 VAL A N 1
ATOM 2136 C CA . VAL A 1 270 ? -38.872 -21.701 -23.747 1.00 32.78 270 VAL A CA 1
ATOM 2137 C C . VAL A 1 270 ? -39.118 -20.782 -22.544 1.00 32.78 270 VAL A C 1
ATOM 2139 O O . VAL A 1 270 ? -39.945 -21.102 -21.689 1.00 32.78 270 VAL A O 1
ATOM 2142 N N . SER A 1 271 ? -38.376 -19.676 -22.432 1.00 34.41 271 SER A N 1
ATOM 2143 C CA . SER A 1 271 ? -38.504 -18.749 -21.299 1.00 34.41 271 SER A CA 1
ATOM 2144 C C . SER A 1 271 ? -39.827 -17.968 -21.358 1.00 34.41 271 SER A C 1
ATOM 2146 O O . SER A 1 271 ? -40.324 -17.619 -22.431 1.00 34.41 271 SER A O 1
ATOM 2148 N N . LEU A 1 272 ? -40.384 -17.661 -20.182 1.00 35.66 272 LEU A N 1
ATOM 2149 C CA . LEU A 1 272 ? -41.642 -16.925 -19.992 1.00 35.66 272 LEU A CA 1
ATOM 2150 C C . LEU A 1 272 ? -41.631 -15.537 -20.671 1.00 35.66 272 LEU A C 1
ATOM 2152 O O . LEU A 1 272 ? -42.675 -15.025 -21.069 1.00 35.66 272 LEU A O 1
ATOM 2156 N N . PHE A 1 273 ? -40.442 -14.952 -20.847 1.00 36.31 273 PHE A N 1
ATOM 2157 C CA . PHE A 1 273 ? -40.241 -13.641 -21.467 1.00 36.31 273 PHE A CA 1
ATOM 2158 C C . PHE A 1 273 ? -40.411 -13.693 -22.992 1.00 36.31 273 PHE A C 1
ATOM 2160 O O . PHE A 1 273 ? -41.011 -12.803 -23.592 1.00 36.31 273 PHE A O 1
ATOM 2167 N N . THR A 1 274 ? -39.954 -14.783 -23.616 1.00 37.81 274 THR A N 1
ATOM 2168 C CA . THR A 1 274 ? -40.113 -15.027 -25.056 1.00 37.81 274 THR A CA 1
ATOM 2169 C C . THR A 1 274 ? -41.585 -15.237 -25.414 1.00 37.81 274 THR A C 1
ATOM 2171 O O . THR A 1 274 ? -42.050 -14.747 -26.438 1.00 37.81 274 THR A O 1
ATOM 2174 N N . TYR A 1 275 ? -42.352 -15.888 -24.536 1.00 39.38 275 TYR A N 1
ATOM 2175 C CA . TYR A 1 275 ? -43.786 -16.106 -24.734 1.00 39.38 275 TYR A CA 1
ATOM 2176 C C . TYR A 1 275 ? -44.601 -14.801 -24.650 1.00 39.38 275 TYR A C 1
ATOM 2178 O O . TYR A 1 275 ? -45.474 -14.560 -25.484 1.00 39.38 275 TYR A O 1
ATOM 2186 N N . PHE A 1 276 ? -44.269 -13.914 -23.702 1.00 40.91 276 PHE A N 1
ATOM 2187 C CA . PHE A 1 276 ? -44.909 -12.598 -23.567 1.00 40.91 276 PHE A CA 1
ATOM 2188 C C . PHE A 1 276 ? -44.599 -11.661 -24.741 1.00 40.91 276 PHE A C 1
ATOM 2190 O O . PHE A 1 276 ? -45.500 -10.987 -25.242 1.00 40.91 276 PHE A O 1
ATOM 2197 N N . ALA A 1 277 ? -43.352 -11.654 -25.222 1.00 42.66 277 ALA A N 1
ATOM 2198 C CA . ALA A 1 277 ? -42.950 -10.839 -26.368 1.00 42.66 277 ALA A CA 1
ATOM 2199 C C . ALA A 1 277 ? -43.642 -11.283 -27.670 1.00 42.66 277 ALA A C 1
ATOM 2201 O O . ALA A 1 277 ? -44.070 -10.440 -28.461 1.00 42.66 277 ALA A O 1
ATOM 2202 N N . ILE A 1 278 ? -43.815 -12.595 -27.870 1.00 44.12 278 ILE A N 1
ATOM 2203 C CA . ILE A 1 278 ? -44.534 -13.144 -29.028 1.00 44.12 278 ILE A CA 1
ATOM 2204 C C . ILE A 1 278 ? -46.024 -12.774 -28.962 1.00 44.12 278 ILE A C 1
ATOM 2206 O O . ILE A 1 278 ? -46.566 -12.282 -29.949 1.00 44.12 278 ILE A O 1
ATOM 2210 N N . CYS A 1 279 ? -46.674 -12.904 -27.800 1.00 43.88 279 CYS A N 1
ATOM 2211 C CA . CYS A 1 279 ? -48.087 -12.533 -27.645 1.00 43.88 279 CYS A CA 1
ATOM 2212 C C . CYS A 1 279 ? -48.329 -11.028 -27.864 1.00 43.88 279 CYS A C 1
ATOM 2214 O O . CYS A 1 279 ? -49.265 -10.655 -28.569 1.00 43.88 279 CYS A O 1
ATOM 2216 N N . ALA A 1 280 ? -47.465 -10.160 -27.326 1.00 47.84 280 ALA A N 1
ATOM 2217 C CA . ALA A 1 280 ? -47.571 -8.711 -27.520 1.00 47.84 280 ALA A CA 1
ATOM 2218 C C . ALA A 1 280 ? -47.393 -8.308 -28.995 1.00 47.84 280 ALA A C 1
ATOM 2220 O O . ALA A 1 280 ? -48.136 -7.471 -29.506 1.00 47.84 280 ALA A O 1
ATOM 2221 N N . SER A 1 281 ? -46.463 -8.956 -29.702 1.00 44.59 281 SER A N 1
ATOM 2222 C CA . SER A 1 281 ? -46.205 -8.699 -31.126 1.00 44.59 281 SER A CA 1
ATOM 2223 C C . SER A 1 281 ? -47.376 -9.135 -32.015 1.00 44.59 281 SER A C 1
ATOM 2225 O O . SER A 1 281 ? -47.736 -8.433 -32.959 1.00 44.59 281 SER A O 1
ATOM 2227 N N . VAL A 1 282 ? -48.018 -10.261 -31.685 1.00 47.16 282 VAL A N 1
ATOM 2228 C CA . VAL A 1 282 ? -49.200 -10.765 -32.404 1.00 47.16 282 VAL A CA 1
ATOM 2229 C C . VAL A 1 282 ? -50.414 -9.850 -32.195 1.00 47.16 282 VAL A C 1
ATOM 2231 O O . VAL A 1 282 ? -51.131 -9.571 -33.152 1.00 47.16 282 VAL A O 1
ATOM 2234 N N . ILE A 1 283 ? -50.613 -9.301 -30.992 1.00 49.16 283 ILE A N 1
ATOM 2235 C CA . ILE A 1 283 ? -51.719 -8.370 -30.702 1.00 49.16 283 ILE A CA 1
ATOM 2236 C C . ILE A 1 283 ? -51.557 -7.045 -31.464 1.00 49.16 283 ILE A C 1
ATOM 2238 O O . ILE A 1 283 ? -52.531 -6.538 -32.020 1.00 49.16 283 ILE A O 1
ATOM 2242 N N . VAL A 1 284 ? -50.334 -6.509 -31.558 1.00 50.22 284 VAL A N 1
ATOM 2243 C CA . VAL A 1 284 ? -50.049 -5.287 -32.334 1.00 50.22 284 VAL A CA 1
ATOM 2244 C C . VAL A 1 284 ? -50.285 -5.511 -33.831 1.00 50.22 284 VAL A C 1
ATOM 2246 O O . VAL A 1 284 ? -50.872 -4.657 -34.495 1.00 50.22 284 VAL A O 1
ATOM 2249 N N . LEU A 1 285 ? -49.904 -6.678 -34.360 1.00 47.72 285 LEU A N 1
ATOM 2250 C CA . LEU A 1 285 ? -50.156 -7.046 -35.757 1.00 47.72 285 LEU A CA 1
ATOM 2251 C C . LEU A 1 285 ? -51.653 -7.215 -36.061 1.00 47.72 285 LEU A C 1
ATOM 2253 O O . LEU A 1 285 ? -52.108 -6.791 -37.122 1.00 47.72 285 LEU A O 1
ATOM 2257 N N . ILE A 1 286 ? -52.436 -7.764 -35.128 1.00 50.41 286 ILE A N 1
ATOM 2258 C CA . ILE A 1 286 ? -53.895 -7.894 -35.274 1.00 50.41 286 ILE A CA 1
ATOM 2259 C C . ILE A 1 286 ? -54.583 -6.520 -35.193 1.00 50.41 286 ILE A C 1
ATOM 2261 O O . ILE A 1 286 ? -55.472 -6.238 -35.995 1.00 50.41 286 ILE A O 1
ATOM 2265 N N . ALA A 1 287 ? -54.147 -5.635 -34.290 1.00 51.38 287 ALA A N 1
ATOM 2266 C CA . ALA A 1 287 ? -54.670 -4.270 -34.187 1.00 51.38 287 ALA A CA 1
ATOM 2267 C C . ALA A 1 287 ? -54.375 -3.437 -35.449 1.00 51.38 287 ALA A C 1
ATOM 2269 O O . ALA A 1 287 ? -55.246 -2.712 -35.930 1.00 51.38 287 ALA A O 1
ATOM 2270 N N . ALA A 1 288 ? -53.180 -3.594 -36.030 1.00 50.75 288 ALA A N 1
ATOM 2271 C CA . ALA A 1 288 ? -52.812 -2.967 -37.297 1.00 50.75 288 ALA A CA 1
ATOM 2272 C C . ALA A 1 288 ? -53.618 -3.527 -38.486 1.00 50.75 288 ALA A C 1
ATOM 2274 O O . ALA A 1 288 ? -54.025 -2.768 -39.363 1.00 50.75 288 ALA A O 1
ATOM 2275 N N . ALA A 1 289 ? -53.902 -4.834 -38.499 1.00 48.28 289 ALA A N 1
ATOM 2276 C CA . ALA A 1 289 ? -54.721 -5.463 -39.535 1.00 48.28 289 ALA A CA 1
ATOM 2277 C C . ALA A 1 289 ? -56.205 -5.047 -39.457 1.00 48.28 289 ALA A C 1
ATOM 2279 O O . ALA A 1 289 ? -56.836 -4.834 -40.491 1.00 48.28 289 ALA A O 1
ATOM 2280 N N . LEU A 1 290 ? -56.756 -4.875 -38.250 1.00 48.06 290 LEU A N 1
ATOM 2281 C CA . LEU A 1 290 ? -58.136 -4.414 -38.039 1.00 48.06 290 LEU A CA 1
ATOM 2282 C C . LEU A 1 290 ? -58.334 -2.943 -38.433 1.00 48.06 290 LEU A C 1
ATOM 2284 O O . LEU A 1 290 ? -59.358 -2.609 -39.029 1.00 48.06 290 LEU A O 1
ATOM 2288 N N . ALA A 1 291 ? -57.337 -2.085 -38.186 1.00 52.97 291 ALA A N 1
ATOM 2289 C CA . ALA A 1 291 ? -57.355 -0.680 -38.603 1.00 52.97 291 ALA A CA 1
ATOM 2290 C C . ALA A 1 291 ? -57.399 -0.499 -40.134 1.00 52.97 291 ALA A C 1
ATOM 2292 O O . ALA A 1 291 ? -57.827 0.544 -40.621 1.00 52.97 291 ALA A O 1
ATOM 2293 N N . PHE A 1 292 ? -56.979 -1.513 -40.897 1.00 45.38 292 PHE A N 1
ATOM 2294 C CA . PHE A 1 292 ? -56.962 -1.471 -42.359 1.00 45.38 292 PHE A CA 1
ATOM 2295 C C . PHE A 1 292 ? -58.302 -1.880 -43.003 1.00 45.38 292 PHE A C 1
ATOM 2297 O O . PHE A 1 292 ? -58.553 -1.526 -44.151 1.00 45.38 292 PHE A O 1
ATOM 2304 N N . TYR A 1 293 ? -59.174 -2.601 -42.283 1.00 43.28 293 TYR A N 1
ATOM 2305 C CA . TYR A 1 293 ? -60.425 -3.155 -42.831 1.00 43.28 293 TYR A CA 1
ATOM 2306 C C . TYR A 1 293 ? -61.716 -2.525 -42.274 1.00 43.28 293 TYR A C 1
ATOM 2308 O O . TYR A 1 293 ? -62.780 -2.748 -42.847 1.00 43.28 293 TYR A O 1
ATOM 2316 N N . LEU A 1 294 ? -61.652 -1.726 -41.200 1.00 48.94 294 LEU A N 1
ATOM 2317 C CA . LEU A 1 294 ? -62.813 -1.059 -40.590 1.00 48.94 294 LEU A CA 1
ATOM 2318 C C . LEU A 1 294 ? -62.500 0.431 -40.327 1.00 48.94 294 LEU A C 1
ATOM 2320 O O . LEU A 1 294 ? -61.919 0.749 -39.290 1.00 48.94 294 LEU A O 1
ATOM 2324 N N . PRO A 1 295 ? -62.869 1.356 -41.240 1.00 43.41 295 PRO A N 1
ATOM 2325 C CA . PRO A 1 295 ? -62.424 2.756 -41.189 1.00 43.41 295 PRO A CA 1
ATOM 2326 C C . PRO A 1 295 ? -62.998 3.601 -40.039 1.00 43.41 295 PRO A C 1
ATOM 2328 O O . PRO A 1 295 ? -62.484 4.685 -39.779 1.00 43.41 295 PRO A O 1
ATOM 2331 N N . ASP A 1 296 ? -64.036 3.127 -39.343 1.00 48.06 296 ASP A N 1
ATOM 2332 C CA . ASP A 1 296 ? -64.795 3.932 -38.371 1.00 48.06 296 ASP A CA 1
ATOM 2333 C C . ASP A 1 296 ? -64.424 3.680 -36.894 1.00 48.06 296 ASP A C 1
ATOM 2335 O O . ASP A 1 296 ? -65.127 4.126 -35.985 1.00 48.06 296 ASP A O 1
ATOM 2339 N N . ILE A 1 297 ? -63.311 2.992 -36.609 1.00 47.91 297 ILE A N 1
ATOM 2340 C CA . ILE A 1 297 ? -62.839 2.782 -35.230 1.00 47.91 297 ILE A CA 1
ATOM 2341 C C . ILE A 1 297 ? -61.662 3.719 -34.927 1.00 47.91 297 ILE A C 1
ATOM 2343 O O . ILE A 1 297 ? -60.599 3.630 -35.537 1.00 47.91 297 ILE A O 1
ATOM 2347 N N . ASN A 1 298 ? -61.833 4.608 -33.941 1.00 46.47 298 ASN A N 1
ATOM 2348 C CA . ASN A 1 298 ? -60.803 5.551 -33.496 1.00 46.47 298 ASN A CA 1
ATOM 2349 C C . ASN A 1 298 ? -59.639 4.816 -32.798 1.00 46.47 298 ASN A C 1
ATOM 2351 O O . ASN A 1 298 ? -59.690 4.510 -31.606 1.00 46.47 298 ASN A O 1
ATOM 2355 N N . THR A 1 299 ? -58.567 4.548 -33.543 1.00 45.91 299 THR A N 1
ATOM 2356 C CA . THR A 1 299 ? -57.363 3.822 -33.095 1.00 45.91 299 THR A CA 1
ATOM 2357 C C . THR A 1 299 ? -56.529 4.568 -32.047 1.00 45.91 299 THR A C 1
ATOM 2359 O O . THR A 1 299 ? -55.669 3.970 -31.398 1.00 45.91 299 THR A O 1
ATOM 2362 N N . THR A 1 300 ? -56.807 5.852 -31.808 1.00 41.62 300 THR A N 1
ATOM 2363 C CA . THR A 1 300 ? -56.034 6.691 -30.878 1.00 41.62 300 THR A CA 1
ATOM 2364 C C . THR A 1 300 ? -56.300 6.337 -29.409 1.00 41.62 300 THR A C 1
ATOM 2366 O O . THR A 1 300 ? -55.397 6.443 -28.579 1.00 41.62 300 THR A O 1
ATOM 2369 N N . SER A 1 301 ? -57.497 5.840 -29.062 1.00 42.00 301 SER A N 1
ATOM 2370 C CA . SER A 1 301 ? -57.791 5.418 -27.679 1.00 42.00 301 SER A CA 1
ATOM 2371 C C . SER A 1 301 ? -57.250 4.024 -27.339 1.00 42.00 301 SER A C 1
ATOM 2373 O O . SER A 1 301 ? -57.090 3.708 -26.164 1.00 42.00 301 SER A O 1
ATOM 2375 N N . LEU A 1 302 ? -56.955 3.194 -28.346 1.00 40.72 302 LEU A N 1
ATOM 2376 C CA . LEU A 1 302 ? -56.336 1.873 -28.171 1.00 40.72 302 LEU A CA 1
ATOM 2377 C C . LEU A 1 302 ? -54.820 1.978 -27.950 1.00 40.72 302 LEU A C 1
ATOM 2379 O O . LEU A 1 302 ? -54.262 1.192 -27.189 1.00 40.72 302 LEU A O 1
ATOM 2383 N N . TYR A 1 303 ? -54.164 2.980 -28.541 1.00 39.03 303 TYR A N 1
ATOM 2384 C CA . TYR A 1 303 ? -52.719 3.185 -28.397 1.00 39.03 303 TYR A CA 1
ATOM 2385 C C . TYR A 1 303 ? -52.319 3.833 -27.060 1.00 39.03 303 TYR A C 1
ATOM 2387 O O . TYR A 1 303 ? -51.292 3.475 -26.486 1.00 39.03 303 TYR A O 1
ATOM 2395 N N . HIS A 1 304 ? -53.140 4.736 -26.510 1.00 37.91 304 HIS A N 1
ATOM 2396 C CA . HIS A 1 304 ? -52.812 5.417 -25.248 1.00 37.91 304 HIS A CA 1
ATOM 2397 C C . HIS A 1 304 ? -53.005 4.567 -23.980 1.00 37.91 304 HIS A C 1
ATOM 2399 O O . HIS A 1 304 ? -52.497 4.936 -22.924 1.00 37.91 304 HIS A O 1
ATOM 2405 N N . GLY A 1 305 ? -53.671 3.412 -24.070 1.00 41.62 305 GLY A N 1
ATOM 2406 C CA . GLY A 1 305 ? -53.824 2.475 -22.950 1.00 41.62 305 GLY A CA 1
ATOM 2407 C C . GLY A 1 305 ? -52.646 1.514 -22.735 1.00 41.62 305 GLY A C 1
ATOM 2408 O O . GLY A 1 305 ? -52.621 0.821 -21.722 1.00 41.62 305 GLY A O 1
ATOM 2409 N N . TYR A 1 306 ? -51.674 1.450 -23.655 1.00 37.28 306 TYR A N 1
ATOM 2410 C CA . TYR A 1 306 ? -50.644 0.396 -23.661 1.00 37.28 306 TYR A CA 1
ATOM 2411 C C . TYR A 1 306 ? -49.266 0.812 -23.136 1.00 37.28 306 TYR A C 1
ATOM 2413 O O . TYR A 1 306 ? -48.438 -0.053 -22.857 1.00 37.28 306 TYR A O 1
ATOM 2421 N N . THR A 1 307 ? -49.002 2.105 -22.941 1.00 35.41 307 THR A N 1
ATOM 2422 C CA . THR A 1 307 ? -47.712 2.570 -22.397 1.00 35.41 307 THR A CA 1
ATOM 2423 C C . THR A 1 307 ? -47.652 2.565 -20.866 1.00 35.41 307 THR A C 1
ATOM 2425 O O . THR A 1 307 ? -46.588 2.804 -20.302 1.00 35.41 307 THR A O 1
ATOM 2428 N N . HIS A 1 308 ? -48.753 2.225 -20.182 1.00 40.78 308 HIS A N 1
ATOM 2429 C CA . HIS A 1 308 ? -48.804 2.054 -18.728 1.00 40.78 308 HIS A CA 1
ATOM 2430 C C . HIS A 1 308 ? -49.735 0.900 -18.329 1.00 40.78 308 HIS A C 1
ATOM 2432 O O . HIS A 1 308 ? -50.935 1.097 -18.158 1.00 40.78 308 HIS A O 1
ATOM 2438 N N . ILE A 1 309 ? -49.187 -0.302 -18.118 1.00 31.28 309 ILE A N 1
ATOM 2439 C CA . ILE A 1 309 ? -49.909 -1.397 -17.454 1.00 31.28 309 ILE A CA 1
ATOM 2440 C C . ILE A 1 309 ? -49.135 -1.818 -16.202 1.00 31.28 309 ILE A C 1
ATOM 2442 O O . ILE A 1 309 ? -48.019 -2.327 -16.284 1.00 31.28 309 ILE A O 1
ATOM 2446 N N . GLN A 1 310 ? -49.756 -1.610 -15.037 1.00 33.62 310 GLN A N 1
ATOM 2447 C CA . GLN A 1 310 ? -49.441 -2.333 -13.804 1.00 33.62 310 GLN A CA 1
ATOM 2448 C C . GLN A 1 310 ? -50.271 -3.635 -13.725 1.00 33.62 310 GLN A C 1
ATOM 2450 O O . GLN A 1 310 ? -51.327 -3.725 -14.356 1.00 33.62 310 GLN A O 1
ATOM 2455 N N . PRO A 1 311 ? -49.839 -4.648 -12.947 1.00 31.44 311 PRO A N 1
ATOM 2456 C CA . PRO A 1 311 ? -50.297 -6.033 -13.097 1.00 31.44 311 PRO A CA 1
ATOM 2457 C C . PRO A 1 311 ? -51.793 -6.372 -12.890 1.00 31.44 311 PRO A C 1
ATOM 2459 O O . PRO A 1 311 ? -52.165 -7.451 -13.347 1.00 31.44 311 PRO A O 1
ATOM 2462 N N . PRO A 1 312 ? -52.687 -5.570 -12.263 1.00 36.09 312 PRO A N 1
ATOM 2463 C CA . PRO A 1 312 ? -54.053 -6.050 -12.018 1.00 36.09 312 PRO A CA 1
ATOM 2464 C C . PRO A 1 312 ? -55.133 -5.645 -13.051 1.00 36.09 312 PRO A C 1
ATOM 2466 O O . PRO A 1 312 ? -56.290 -5.988 -12.835 1.00 36.09 312 PRO A O 1
ATOM 2469 N N . VAL A 1 313 ? -54.832 -4.978 -14.179 1.00 39.56 313 VAL A N 1
ATOM 2470 C CA . VAL A 1 313 ? -55.882 -4.387 -15.068 1.00 39.56 313 VAL A CA 1
ATOM 2471 C C . VAL A 1 313 ? -56.143 -5.158 -16.390 1.00 39.56 313 VAL A C 1
ATOM 2473 O O . VAL A 1 313 ? -56.914 -4.721 -17.238 1.00 39.56 313 VAL A O 1
ATOM 2476 N N . CYS A 1 314 ? -55.574 -6.355 -16.596 1.00 36.91 314 CYS A N 1
ATOM 2477 C CA . CYS A 1 314 ? -55.747 -7.113 -17.858 1.00 36.91 314 CYS A CA 1
ATOM 2478 C C . CYS A 1 314 ? -57.169 -7.674 -18.113 1.00 36.91 314 CYS A C 1
ATOM 2480 O O . CYS A 1 314 ? -57.529 -7.922 -19.265 1.00 36.91 314 CYS A O 1
ATOM 2482 N N . GLY A 1 315 ? -57.993 -7.870 -17.075 1.00 41.25 315 GLY A N 1
ATOM 2483 C CA . GLY A 1 315 ? -59.320 -8.496 -17.210 1.00 41.25 315 GLY A CA 1
ATOM 2484 C C . GLY A 1 315 ? -60.382 -7.616 -17.886 1.00 41.25 315 GLY A C 1
ATOM 2485 O O . GLY A 1 315 ? -61.191 -8.111 -18.668 1.00 41.25 315 GLY A O 1
ATOM 2486 N N . GLU A 1 316 ? -60.356 -6.303 -17.648 1.00 43.81 316 GLU A N 1
ATOM 2487 C CA . GLU A 1 316 ? -61.348 -5.365 -18.203 1.00 43.81 316 GLU A CA 1
ATOM 2488 C C . GLU A 1 316 ? -61.157 -5.099 -19.704 1.00 43.81 316 GLU A C 1
ATOM 2490 O O . GLU A 1 316 ? -62.122 -4.830 -20.421 1.00 43.81 316 GLU A O 1
ATOM 2495 N N . TYR A 1 317 ? -59.921 -5.202 -20.200 1.00 43.50 317 TYR A N 1
ATOM 2496 C CA . TYR A 1 317 ? -59.606 -4.984 -21.614 1.00 43.50 317 TYR A CA 1
ATOM 2497 C C . TYR A 1 317 ? -60.025 -6.163 -22.499 1.00 43.50 317 TYR A C 1
ATOM 2499 O O . TYR A 1 317 ? -60.560 -5.942 -23.586 1.00 43.50 317 TYR A O 1
ATOM 2507 N N . CYS A 1 318 ? -59.871 -7.403 -22.019 1.00 41.78 318 CYS A N 1
ATOM 2508 C CA . CYS A 1 318 ? -60.314 -8.591 -22.755 1.00 41.78 318 CYS A CA 1
ATOM 2509 C C . CYS A 1 318 ? -61.842 -8.615 -22.913 1.00 41.78 318 CYS A C 1
ATOM 2511 O O . CYS A 1 318 ? -62.336 -8.878 -24.003 1.00 41.78 318 CYS A O 1
ATOM 2513 N N . HIS A 1 319 ? -62.592 -8.221 -21.878 1.00 46.28 319 HIS A N 1
ATOM 2514 C CA . HIS A 1 319 ? -64.057 -8.148 -21.939 1.00 46.28 319 HIS A CA 1
ATOM 2515 C C . HIS A 1 319 ? -64.579 -7.107 -22.947 1.00 46.28 319 HIS A C 1
ATOM 2517 O O . HIS A 1 319 ? -65.606 -7.324 -23.593 1.00 46.28 319 HIS A O 1
ATOM 2523 N N . LYS A 1 320 ? -63.875 -5.977 -23.107 1.00 47.56 320 LYS A N 1
ATOM 2524 C CA . LYS A 1 320 ? -64.219 -4.953 -24.109 1.00 47.56 320 LYS A CA 1
ATOM 2525 C C . LYS A 1 320 ? -63.907 -5.410 -25.535 1.00 47.56 320 LYS A C 1
ATOM 2527 O O . LYS A 1 320 ? -64.681 -5.109 -26.442 1.00 47.56 320 LYS A O 1
ATOM 2532 N N . LEU A 1 321 ? -62.819 -6.158 -25.722 1.00 46.09 321 LEU A N 1
ATOM 2533 C CA . LEU A 1 321 ? -62.450 -6.739 -27.014 1.00 46.09 321 LEU A CA 1
ATOM 2534 C C . LEU A 1 321 ? -63.459 -7.813 -27.455 1.00 46.09 321 LEU A C 1
ATOM 2536 O O . LEU A 1 321 ? -63.873 -7.834 -28.612 1.00 46.09 321 LEU A O 1
ATOM 2540 N N . ASP A 1 322 ? -63.919 -8.641 -26.516 1.00 46.22 322 ASP A N 1
ATOM 2541 C CA . ASP A 1 322 ? -64.878 -9.722 -26.771 1.00 46.22 322 ASP A CA 1
ATOM 2542 C C . ASP A 1 322 ? -66.275 -9.187 -27.141 1.00 46.22 322 ASP A C 1
ATOM 2544 O O . ASP A 1 322 ? -66.944 -9.688 -28.048 1.00 46.22 322 ASP A O 1
ATOM 2548 N N . SER A 1 323 ? -66.685 -8.079 -26.512 1.00 48.50 323 SER A N 1
ATOM 2549 C CA . SER A 1 323 ? -67.916 -7.351 -26.851 1.00 48.50 323 SER A CA 1
ATOM 2550 C C . SER A 1 323 ? -67.855 -6.718 -28.253 1.00 48.50 323 SER A C 1
ATOM 2552 O O . SER A 1 323 ? -68.814 -6.805 -29.025 1.00 48.50 323 SER A O 1
ATOM 2554 N N . ALA A 1 324 ? -66.703 -6.149 -28.631 1.00 51.88 324 ALA A N 1
ATOM 2555 C CA . ALA A 1 324 ? -66.494 -5.561 -29.955 1.00 51.88 324 ALA A CA 1
ATOM 2556 C C . ALA A 1 324 ? -66.468 -6.620 -31.076 1.00 51.88 324 ALA A C 1
ATOM 2558 O O . ALA A 1 324 ? -67.064 -6.417 -32.134 1.00 51.88 324 ALA A O 1
ATOM 2559 N N . LEU A 1 325 ? -65.842 -7.777 -30.834 1.00 48.88 325 LEU A N 1
ATOM 2560 C CA . LEU A 1 325 ? -65.779 -8.886 -31.794 1.00 48.88 325 LEU A CA 1
ATOM 2561 C C . LEU A 1 325 ? -67.124 -9.613 -31.944 1.00 48.88 325 LEU A C 1
ATOM 2563 O O . LEU A 1 325 ? -67.485 -10.019 -33.050 1.00 48.88 325 LEU A O 1
ATOM 2567 N N . SER A 1 326 ? -67.908 -9.706 -30.8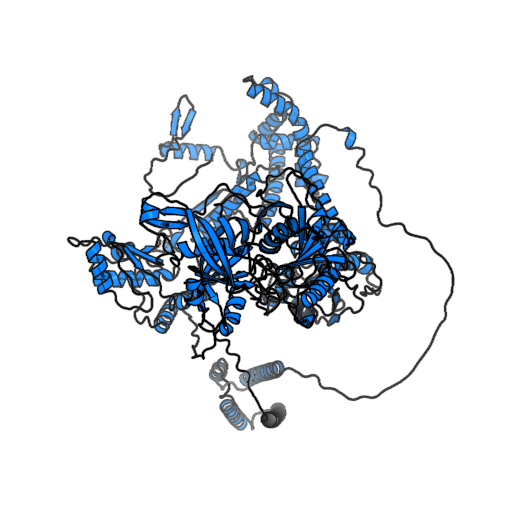66 1.00 50.53 326 SER A N 1
ATOM 2568 C CA . SER A 1 326 ? -69.265 -10.271 -30.899 1.00 50.53 326 SER A CA 1
ATOM 2569 C C . SER A 1 326 ? -70.226 -9.448 -31.765 1.00 50.53 326 SER A C 1
ATOM 2571 O O . SER A 1 326 ? -71.073 -10.018 -32.452 1.00 50.53 326 SER A O 1
ATOM 2573 N N . SER A 1 327 ? -70.057 -8.121 -31.790 1.00 47.84 327 SER A N 1
ATOM 2574 C CA . SER A 1 327 ? -70.826 -7.198 -32.641 1.00 47.84 327 SER A CA 1
ATOM 2575 C C . SER A 1 327 ? -70.468 -7.319 -34.135 1.00 47.84 327 SER A C 1
ATOM 2577 O O . SER A 1 327 ? -71.333 -7.195 -34.998 1.00 47.84 327 SER A O 1
ATOM 2579 N N . ALA A 1 328 ? -69.210 -7.645 -34.456 1.00 51.03 328 ALA A N 1
ATOM 2580 C CA . ALA A 1 328 ? -68.699 -7.737 -35.831 1.00 51.03 328 ALA A CA 1
ATOM 2581 C C . ALA A 1 328 ? -68.851 -9.133 -36.481 1.00 51.03 328 ALA A C 1
ATOM 2583 O O . ALA A 1 328 ? -68.449 -9.346 -37.629 1.00 51.03 328 ALA A O 1
ATOM 2584 N N . ARG A 1 329 ? -69.441 -10.102 -35.766 1.00 46.59 329 ARG A N 1
ATOM 2585 C CA . ARG A 1 329 ? -69.451 -11.533 -36.127 1.00 46.59 329 ARG A CA 1
ATOM 2586 C C . ARG A 1 329 ? -70.189 -11.862 -37.433 1.00 46.59 329 ARG A C 1
ATOM 2588 O O . ARG A 1 329 ? -69.943 -12.915 -38.010 1.00 46.59 329 ARG A O 1
ATOM 2595 N N . SER A 1 330 ? -71.059 -10.977 -37.925 1.00 50.09 330 SER A N 1
ATOM 2596 C CA . SER A 1 330 ? -71.778 -11.149 -39.198 1.00 50.09 330 SER A CA 1
ATOM 2597 C C . SER A 1 330 ? -71.006 -10.667 -40.436 1.00 50.09 330 SER A C 1
ATOM 2599 O O . SER A 1 330 ? -71.473 -10.897 -41.550 1.00 50.09 330 SER A O 1
ATOM 2601 N N . GLN A 1 331 ? -69.844 -10.017 -40.269 1.00 50.50 331 GLN A N 1
ATOM 2602 C CA . GLN A 1 331 ? -69.080 -9.395 -41.366 1.00 50.50 331 GLN A CA 1
ATOM 2603 C C . GLN A 1 331 ? -67.638 -9.917 -41.519 1.00 50.50 331 GLN A C 1
ATOM 2605 O O . GLN A 1 331 ? -66.910 -9.468 -42.402 1.00 50.50 331 GLN A O 1
ATOM 2610 N N . LEU A 1 332 ? -67.208 -10.871 -40.689 1.00 53.03 332 LEU A N 1
ATOM 2611 C CA . LEU A 1 332 ? -65.842 -11.409 -40.705 1.00 53.03 332 LEU A CA 1
ATOM 2612 C C . LEU A 1 332 ? -65.722 -12.661 -41.589 1.00 53.03 332 LEU A C 1
ATOM 2614 O O . LEU A 1 332 ? -66.617 -13.505 -41.623 1.00 53.03 332 LEU A O 1
ATOM 2618 N N . SER A 1 333 ? -64.596 -12.794 -42.304 1.00 56.91 333 SER A N 1
ATOM 2619 C CA . SER A 1 333 ? -64.335 -13.947 -43.177 1.00 56.91 333 SER A CA 1
ATOM 2620 C C . SER A 1 333 ? -64.074 -15.233 -42.365 1.00 56.91 333 SER A C 1
ATOM 2622 O O . SER A 1 333 ? -63.595 -15.154 -41.229 1.00 56.91 333 SER A O 1
ATOM 2624 N N . PRO A 1 334 ? -64.310 -16.433 -42.938 1.00 51.38 334 PRO A N 1
ATOM 2625 C CA . PRO A 1 334 ? -64.133 -17.715 -42.242 1.00 51.38 334 PRO A CA 1
ATOM 2626 C C . PRO A 1 334 ? -62.731 -17.925 -41.645 1.00 51.38 334 PRO A C 1
ATOM 2628 O O . PRO A 1 334 ? -62.578 -18.611 -40.638 1.00 51.38 334 PRO A O 1
ATOM 2631 N N . TYR A 1 335 ? -61.710 -17.293 -42.230 1.00 45.31 335 TYR A N 1
ATOM 2632 C CA . TYR A 1 335 ? -60.319 -17.397 -41.785 1.00 45.31 335 TYR A CA 1
ATOM 2633 C C . TYR A 1 335 ? -60.068 -16.672 -40.449 1.00 45.31 335 TYR A C 1
ATOM 2635 O O . TYR A 1 335 ? -59.268 -17.123 -39.631 1.00 45.31 335 TYR A O 1
ATOM 2643 N N . LEU A 1 336 ? -60.791 -15.576 -40.187 1.00 51.41 336 LEU A N 1
ATOM 2644 C CA . LEU A 1 336 ? -60.686 -14.824 -38.930 1.00 51.41 336 LEU A CA 1
ATOM 2645 C C . LEU A 1 336 ? -61.424 -15.515 -37.776 1.00 51.41 336 LEU A C 1
ATOM 2647 O O . LEU A 1 336 ? -60.966 -15.437 -36.636 1.00 51.41 336 LEU A O 1
ATOM 2651 N N . LEU A 1 337 ? -62.504 -16.255 -38.060 1.00 53.00 337 LEU A N 1
ATOM 2652 C CA . LEU A 1 337 ? -63.152 -17.109 -37.056 1.00 53.00 337 LEU A CA 1
ATOM 2653 C C . LEU A 1 337 ? -62.236 -18.257 -36.606 1.00 53.00 337 LEU A C 1
ATOM 2655 O O . LEU A 1 337 ? -62.162 -18.545 -35.415 1.00 53.00 337 LEU A O 1
ATOM 2659 N N . GLN A 1 338 ? -61.492 -18.859 -37.537 1.00 48.66 338 GLN A N 1
ATOM 2660 C CA . GLN A 1 338 ? -60.582 -19.966 -37.234 1.00 48.66 338 GLN A CA 1
ATOM 2661 C C . GLN A 1 338 ? -59.381 -19.521 -36.377 1.00 48.66 338 GLN A C 1
ATOM 2663 O O . GLN A 1 338 ? -58.963 -20.241 -35.472 1.00 48.66 338 GLN A O 1
ATOM 2668 N N . MET A 1 339 ? -58.863 -18.306 -36.596 1.00 47.66 339 MET A N 1
ATOM 2669 C CA . MET A 1 339 ? -57.836 -17.712 -35.726 1.00 47.66 339 MET A CA 1
ATOM 2670 C C . MET A 1 339 ? -58.358 -17.392 -34.317 1.00 47.66 339 MET A C 1
ATOM 2672 O O . MET A 1 339 ? -57.610 -17.520 -33.348 1.00 47.66 339 MET A O 1
ATOM 2676 N N . HIS A 1 340 ? -59.623 -16.983 -34.183 1.00 48.72 340 HIS A N 1
ATOM 2677 C CA . HIS A 1 340 ? -60.235 -16.704 -32.881 1.00 48.72 340 HIS A CA 1
ATOM 2678 C C . HIS A 1 340 ? -60.419 -17.981 -32.043 1.00 48.72 340 HIS A C 1
ATOM 2680 O O . HIS A 1 340 ? -60.118 -17.972 -30.851 1.00 48.72 340 HIS A O 1
ATOM 2686 N N . GLU A 1 341 ? -60.828 -19.097 -32.658 1.00 51.44 341 GLU A N 1
ATOM 2687 C CA . GLU A 1 341 ? -60.922 -20.393 -31.964 1.00 51.44 341 GLU A CA 1
ATOM 2688 C C . GLU A 1 341 ? -59.553 -20.886 -31.467 1.00 51.44 341 GLU A C 1
ATOM 2690 O O . GLU A 1 341 ? -59.435 -21.303 -30.315 1.00 51.44 341 GLU A O 1
ATOM 2695 N N . GLN A 1 342 ? -58.493 -20.737 -32.269 1.00 45.66 342 GLN A N 1
ATOM 2696 C CA . GLN A 1 342 ? -57.131 -21.119 -31.865 1.00 45.66 342 GLN A CA 1
ATOM 2697 C C . GLN A 1 342 ? -56.560 -20.247 -30.733 1.00 45.66 342 GLN A C 1
ATOM 2699 O O . GLN A 1 342 ? -55.802 -20.733 -29.894 1.00 45.66 342 GLN A O 1
ATOM 2704 N N . LEU A 1 343 ? -56.928 -18.962 -30.675 1.00 44.62 343 LEU A N 1
ATOM 2705 C CA . LEU A 1 343 ? -56.532 -18.061 -29.586 1.00 44.62 343 LEU A CA 1
ATOM 2706 C C . LEU A 1 343 ? -57.253 -18.383 -28.268 1.00 44.62 343 LEU A C 1
ATOM 2708 O O . LEU A 1 343 ? -56.631 -18.295 -27.208 1.00 44.62 343 LEU A O 1
ATOM 2712 N N . ASN A 1 344 ? -58.519 -18.806 -28.326 1.00 46.91 344 ASN A N 1
ATOM 2713 C CA . ASN A 1 344 ? -59.263 -19.241 -27.142 1.00 46.91 344 ASN A CA 1
ATOM 2714 C C . ASN A 1 344 ? -58.720 -20.562 -26.569 1.00 46.91 344 ASN A C 1
ATOM 2716 O O . ASN A 1 344 ? -58.563 -20.665 -25.354 1.00 46.91 344 ASN A O 1
ATOM 2720 N N . GLU A 1 345 ? -58.317 -21.524 -27.410 1.00 46.28 345 GLU A N 1
ATOM 2721 C CA . GLU A 1 345 ? -57.640 -22.748 -26.940 1.00 46.28 345 GLU A CA 1
ATOM 2722 C C . GLU A 1 345 ? -56.309 -22.446 -26.228 1.00 46.28 345 GLU A C 1
ATOM 2724 O O . GLU A 1 345 ? -55.983 -23.050 -25.203 1.00 46.28 345 GLU A O 1
ATOM 2729 N N . LEU A 1 346 ? -55.550 -21.464 -26.725 1.00 40.84 346 LEU A N 1
ATOM 2730 C CA . LEU A 1 346 ? -54.301 -21.008 -26.109 1.00 40.84 346 LEU A CA 1
ATOM 2731 C C . LEU A 1 346 ? -54.525 -20.285 -24.768 1.00 40.84 346 LEU A C 1
ATOM 2733 O O . LEU A 1 346 ? -53.715 -20.426 -23.845 1.00 40.84 346 LEU A O 1
ATOM 2737 N N . TYR A 1 347 ? -55.623 -19.534 -24.645 1.00 42.75 347 TYR A N 1
ATOM 2738 C CA . TYR A 1 347 ? -56.026 -18.872 -23.404 1.00 42.75 347 TYR A CA 1
ATOM 2739 C C . TYR A 1 347 ? -56.470 -19.882 -22.337 1.00 42.75 347 TYR A C 1
ATOM 2741 O O . TYR A 1 347 ? -56.003 -19.813 -21.195 1.00 42.75 347 TYR A O 1
ATOM 2749 N N . ASP A 1 348 ? -57.297 -20.862 -22.706 1.00 45.16 348 ASP A N 1
ATOM 2750 C CA . ASP A 1 348 ? -57.762 -21.901 -21.785 1.00 45.16 348 ASP A CA 1
ATOM 2751 C C . ASP A 1 348 ? -56.613 -22.806 -21.317 1.00 45.16 348 ASP A C 1
ATOM 2753 O O . ASP A 1 348 ? -56.518 -23.108 -20.122 1.00 45.16 348 ASP A O 1
ATOM 2757 N N . PHE A 1 349 ? -55.661 -23.129 -22.201 1.00 42.38 349 PHE A N 1
ATOM 2758 C CA . PHE A 1 349 ? -54.437 -23.845 -21.831 1.00 42.38 349 PHE A CA 1
ATOM 2759 C C . PHE A 1 349 ? -53.589 -23.058 -20.815 1.00 42.38 349 PHE A C 1
ATOM 2761 O O . PHE A 1 349 ? -53.108 -23.618 -19.825 1.00 42.38 349 PHE A O 1
ATOM 2768 N N . GLY A 1 350 ? -53.447 -21.740 -21.006 1.00 39.25 350 GLY A N 1
ATOM 2769 C CA . GLY A 1 350 ? -52.762 -20.857 -20.060 1.00 39.25 350 GLY A CA 1
ATOM 2770 C C . GLY A 1 350 ? -53.460 -20.797 -18.698 1.00 39.25 350 GLY A C 1
ATOM 2771 O O . GLY A 1 350 ? -52.805 -20.903 -17.658 1.00 39.25 350 GLY A O 1
ATOM 2772 N N . ARG A 1 351 ? -54.794 -20.698 -18.685 1.00 43.53 351 ARG A N 1
ATOM 2773 C CA . ARG A 1 351 ? -55.597 -20.648 -17.455 1.00 43.53 351 ARG A CA 1
ATOM 2774 C C . ARG A 1 351 ? -55.501 -21.949 -16.651 1.00 43.53 351 ARG A C 1
ATOM 2776 O O . ARG A 1 351 ? -55.368 -21.906 -15.427 1.00 43.53 351 ARG A O 1
ATOM 2783 N N . GLU A 1 352 ? -55.514 -23.101 -17.321 1.00 41.19 352 GLU A N 1
ATOM 2784 C CA . GLU A 1 352 ? -55.392 -24.417 -16.680 1.00 41.19 352 GLU A CA 1
ATOM 2785 C C . GLU A 1 352 ? -53.969 -24.683 -16.149 1.00 41.19 352 GLU A C 1
ATOM 2787 O O . GLU A 1 352 ? -53.794 -25.269 -15.075 1.00 41.19 352 GLU A O 1
ATOM 2792 N N . TYR A 1 353 ? -52.943 -24.190 -16.853 1.00 37.62 353 TYR A N 1
ATOM 2793 C CA . TYR A 1 353 ? -51.548 -24.268 -16.415 1.00 37.62 353 TYR A CA 1
ATOM 2794 C C . TYR A 1 353 ? -51.283 -23.378 -15.187 1.00 37.62 353 TYR A C 1
ATOM 2796 O O . TYR A 1 353 ? -50.656 -23.827 -14.225 1.00 37.62 353 TYR A O 1
ATOM 2804 N N . PHE A 1 354 ? -51.833 -22.158 -15.144 1.00 36.28 354 PHE A N 1
ATOM 2805 C CA . PHE A 1 354 ? -51.718 -21.266 -13.980 1.00 36.28 354 PHE A CA 1
ATOM 2806 C C . PHE A 1 354 ? -52.484 -21.775 -12.749 1.00 36.28 354 PHE A C 1
ATOM 2808 O O . PHE A 1 354 ? -51.971 -21.667 -11.633 1.00 36.28 354 PHE A O 1
ATOM 2815 N N . ALA A 1 355 ? -53.651 -22.404 -12.925 1.00 37.81 355 ALA A N 1
ATOM 2816 C CA . ALA A 1 355 ? -54.375 -23.047 -11.825 1.00 37.81 355 ALA A CA 1
ATOM 2817 C C . ALA A 1 355 ? -53.584 -24.224 -11.212 1.00 37.81 355 ALA A C 1
ATOM 2819 O O . ALA A 1 355 ? -53.557 -24.388 -9.989 1.00 37.81 355 ALA A O 1
ATOM 2820 N N . LYS A 1 356 ? -52.869 -25.002 -12.041 1.00 35.72 356 LYS A N 1
ATOM 2821 C CA . LYS A 1 356 ? -52.000 -26.111 -11.596 1.00 35.72 356 LYS A CA 1
ATOM 2822 C C . LYS A 1 356 ? -50.715 -25.626 -10.906 1.00 35.72 356 LYS A C 1
ATOM 2824 O O . LYS A 1 356 ? -50.287 -26.239 -9.928 1.00 35.72 356 LYS A O 1
ATOM 2829 N N . VAL A 1 357 ? -50.137 -24.501 -11.336 1.00 36.38 357 VAL A N 1
ATOM 2830 C CA . VAL A 1 357 ? -48.968 -23.880 -10.677 1.00 36.38 357 VAL A CA 1
ATOM 2831 C C . VAL A 1 357 ? -49.349 -23.223 -9.341 1.00 36.38 357 VAL A C 1
ATOM 2833 O O . VAL A 1 357 ? -48.604 -23.347 -8.369 1.00 36.38 357 VAL A O 1
ATOM 2836 N N . ALA A 1 358 ? -50.536 -22.615 -9.236 1.00 33.56 358 ALA A N 1
ATOM 2837 C CA . ALA A 1 358 ? -51.033 -22.027 -7.988 1.00 33.56 358 ALA A CA 1
ATOM 2838 C C . ALA A 1 358 ? -51.294 -23.077 -6.885 1.00 33.56 358 ALA A C 1
ATOM 2840 O O . ALA A 1 358 ? -51.065 -22.801 -5.708 1.00 33.56 358 ALA A O 1
ATOM 2841 N N . HIS A 1 359 ? -51.695 -24.303 -7.246 1.00 32.53 359 HIS A N 1
ATOM 2842 C CA . HIS A 1 359 ? -51.869 -25.414 -6.295 1.00 32.53 359 HIS A CA 1
ATOM 2843 C C . HIS A 1 359 ? -50.543 -26.063 -5.853 1.00 32.53 359 HIS A C 1
ATOM 2845 O O . HIS A 1 359 ? -50.445 -26.586 -4.746 1.00 32.53 359 HIS A O 1
ATOM 2851 N N . SER A 1 360 ? -49.488 -25.968 -6.670 1.00 29.77 360 SER A N 1
ATOM 2852 C CA . SER A 1 360 ? -48.134 -26.439 -6.337 1.00 29.77 360 SER A CA 1
ATOM 2853 C C . SER A 1 360 ? -47.371 -25.497 -5.390 1.00 29.77 360 SER A C 1
ATOM 2855 O O . SER A 1 360 ? -46.275 -25.838 -4.945 1.00 29.77 360 SER A O 1
ATOM 2857 N N . CYS A 1 361 ? -47.921 -24.319 -5.077 1.00 26.50 361 CYS A N 1
ATOM 2858 C CA . CYS A 1 361 ? -47.232 -23.267 -4.329 1.00 26.50 361 CYS A CA 1
ATOM 2859 C C . CYS A 1 361 ? -47.708 -23.114 -2.867 1.00 26.50 361 CYS A C 1
ATOM 2861 O O . CYS A 1 361 ? -47.430 -22.093 -2.243 1.00 26.50 361 CYS A O 1
ATOM 2863 N N . SER A 1 362 ? -48.402 -24.112 -2.293 1.00 30.19 362 SER A N 1
ATOM 2864 C CA . SER A 1 362 ? -48.951 -24.034 -0.922 1.00 30.19 362 SER A CA 1
ATOM 2865 C C . SER A 1 362 ? -48.166 -24.788 0.169 1.00 30.19 362 SER A C 1
ATOM 2867 O O . SER A 1 362 ? -48.693 -24.987 1.265 1.00 30.19 362 SER A O 1
ATOM 2869 N N . VAL A 1 363 ? -46.908 -25.192 -0.051 1.00 29.97 363 VAL A N 1
ATOM 2870 C CA . VAL A 1 363 ? -46.103 -25.845 1.002 1.00 29.97 363 VAL A CA 1
ATOM 2871 C C . VAL A 1 363 ? -44.792 -25.092 1.254 1.00 29.97 363 VAL A C 1
ATOM 2873 O O . VAL A 1 363 ? -43.797 -25.270 0.565 1.00 29.97 363 VAL A O 1
ATOM 2876 N N . LYS A 1 364 ? -44.832 -24.277 2.320 1.00 31.77 364 LYS A N 1
ATOM 2877 C CA . LYS A 1 364 ? -43.721 -23.685 3.094 1.00 31.77 364 LYS A CA 1
ATOM 2878 C C . LYS A 1 364 ? -42.745 -22.764 2.345 1.00 31.77 364 LYS A C 1
ATOM 2880 O O . LYS A 1 364 ? -41.550 -23.030 2.266 1.00 31.77 364 LYS A O 1
ATOM 2885 N N . SER A 1 365 ? -43.214 -21.568 1.996 1.00 25.66 365 SER A N 1
ATOM 2886 C CA . SER A 1 365 ? -42.346 -20.392 1.873 1.00 25.66 365 SER A CA 1
ATOM 2887 C C . SER A 1 365 ? -41.939 -19.874 3.266 1.00 25.66 365 SER A C 1
ATOM 2889 O O . SER A 1 365 ? -42.612 -19.025 3.851 1.00 25.66 365 SER A O 1
ATOM 2891 N N . ARG A 1 366 ? -40.810 -20.347 3.809 1.00 24.73 366 ARG A N 1
ATOM 2892 C CA . ARG A 1 366 ? -39.963 -19.460 4.625 1.00 24.73 366 ARG A CA 1
ATOM 2893 C C . ARG A 1 366 ? -39.189 -18.594 3.636 1.00 24.73 366 ARG A C 1
ATOM 2895 O O . ARG A 1 366 ? -38.151 -19.001 3.131 1.00 24.73 366 ARG A O 1
ATOM 2902 N N . LEU A 1 367 ? -39.764 -17.442 3.305 1.00 27.30 367 LEU A N 1
ATOM 2903 C CA . LEU A 1 367 ? -39.095 -16.382 2.559 1.00 27.30 367 LEU A CA 1
ATOM 2904 C C . LEU A 1 367 ? -37.863 -15.929 3.353 1.00 27.30 367 LEU A C 1
ATOM 2906 O O . LEU A 1 367 ? -37.994 -15.437 4.475 1.00 27.30 367 LEU A O 1
ATOM 2910 N N . PHE A 1 368 ? -36.677 -16.083 2.767 1.00 25.03 368 PHE A N 1
ATOM 2911 C CA . PHE A 1 368 ? -35.515 -15.303 3.168 1.00 25.03 368 PHE A CA 1
ATOM 2912 C C . PHE A 1 368 ? -35.763 -13.855 2.740 1.00 25.03 368 PHE A C 1
ATOM 2914 O O . PHE A 1 368 ? -35.697 -13.508 1.566 1.00 25.03 368 PHE A O 1
ATOM 2921 N N . SER A 1 369 ? -36.099 -13.022 3.719 1.00 25.45 369 SER A N 1
ATOM 2922 C CA . SER A 1 369 ? -35.954 -11.575 3.635 1.00 25.45 369 SER A CA 1
ATOM 2923 C C . SER A 1 369 ? -34.463 -11.244 3.562 1.00 25.45 369 SER A C 1
ATOM 2925 O O . SER A 1 369 ? -33.750 -11.439 4.545 1.00 25.45 369 SER A O 1
ATOM 2927 N N . THR A 1 370 ? -34.001 -10.682 2.449 1.00 26.97 370 THR A N 1
ATOM 2928 C CA . THR A 1 370 ? -32.746 -9.919 2.392 1.00 26.97 370 THR A CA 1
ATOM 2929 C C . THR A 1 370 ? -33.037 -8.498 1.922 1.00 26.97 370 THR A C 1
ATOM 2931 O O . THR A 1 370 ? -32.623 -8.065 0.853 1.00 26.97 370 THR A O 1
ATOM 2934 N N . SER A 1 371 ? -33.724 -7.721 2.768 1.00 26.66 371 SER A N 1
ATOM 2935 C CA . SER A 1 371 ? -33.403 -6.296 2.833 1.00 26.66 371 SER A CA 1
ATOM 2936 C C . SER A 1 371 ? -32.004 -6.188 3.449 1.00 26.66 371 SER A C 1
ATOM 2938 O O . SER A 1 371 ? -31.844 -6.394 4.654 1.00 26.66 371 SER A O 1
ATOM 2940 N N . ALA A 1 372 ? -30.977 -5.902 2.653 1.00 30.00 372 ALA A N 1
ATOM 2941 C CA . ALA A 1 372 ? -29.732 -5.390 3.210 1.00 30.00 372 ALA A CA 1
ATOM 2942 C C . ALA A 1 372 ? -30.021 -3.961 3.688 1.00 30.00 372 ALA A C 1
ATOM 2944 O O . ALA A 1 372 ? -30.104 -3.029 2.891 1.00 30.00 372 ALA A O 1
ATOM 2945 N N . ALA A 1 373 ? -30.280 -3.801 4.985 1.00 28.38 373 ALA A N 1
ATOM 2946 C CA . ALA A 1 373 ? -30.319 -2.484 5.600 1.00 28.38 373 ALA A CA 1
ATOM 2947 C C . ALA A 1 373 ? -28.945 -1.820 5.398 1.00 28.38 373 ALA A C 1
ATOM 2949 O O . ALA A 1 373 ? -27.917 -2.458 5.615 1.00 28.38 373 ALA A O 1
ATOM 2950 N N . LEU A 1 374 ? -28.910 -0.550 4.989 1.00 33.81 374 LEU A N 1
ATOM 2951 C CA . LEU A 1 374 ? -27.685 0.248 5.047 1.00 33.81 374 LEU A CA 1
ATOM 2952 C C . LEU A 1 374 ? -27.326 0.434 6.527 1.00 33.81 374 LEU A C 1
ATOM 2954 O O . LEU A 1 374 ? -27.952 1.221 7.237 1.00 33.81 374 LEU A O 1
ATOM 2958 N N . TYR A 1 375 ? -26.361 -0.342 7.014 1.00 37.12 375 TYR A N 1
ATOM 2959 C CA . TYR A 1 375 ? -25.890 -0.247 8.390 1.00 37.12 375 TYR A CA 1
ATOM 2960 C C . TYR A 1 375 ? -24.947 0.948 8.527 1.00 37.12 375 TYR A C 1
ATOM 2962 O O . TYR A 1 375 ? -23.929 1.043 7.841 1.00 37.12 375 TYR A O 1
ATOM 2970 N N . ARG A 1 376 ? -25.270 1.867 9.442 1.00 43.00 376 ARG A N 1
ATOM 2971 C CA . ARG A 1 376 ? -24.334 2.909 9.871 1.00 43.00 376 ARG A CA 1
ATOM 2972 C C . ARG A 1 376 ? -23.155 2.224 10.560 1.00 43.00 376 ARG A C 1
ATOM 2974 O O . ARG A 1 376 ? -23.367 1.437 11.477 1.00 43.00 376 ARG A O 1
ATOM 2981 N N . GLN A 1 377 ? -21.929 2.524 10.138 1.00 52.09 377 GLN A N 1
ATOM 2982 C CA . GLN A 1 377 ? -20.755 2.009 10.838 1.00 52.09 377 GLN A CA 1
ATOM 2983 C C . GLN A 1 377 ? -20.693 2.627 12.249 1.00 52.09 377 GLN A C 1
ATOM 2985 O O . GLN A 1 377 ? -20.784 3.851 12.399 1.00 52.09 377 GLN A O 1
ATOM 2990 N N . ASN A 1 378 ? -20.551 1.796 13.281 1.00 70.94 378 ASN A N 1
ATOM 2991 C CA . ASN A 1 378 ? -20.435 2.257 14.664 1.00 70.94 378 ASN A CA 1
ATOM 2992 C C . ASN A 1 378 ? -19.036 2.798 14.905 1.00 70.94 378 ASN A C 1
ATOM 2994 O O . ASN A 1 378 ? -18.074 2.085 14.649 1.00 70.94 378 ASN A O 1
ATOM 2998 N N . ARG A 1 379 ? -18.924 4.025 15.412 1.00 77.12 379 ARG A N 1
ATOM 2999 C CA . ARG A 1 379 ? -17.644 4.672 15.715 1.00 77.12 379 ARG A CA 1
ATOM 3000 C C . ARG A 1 379 ? -17.216 4.341 17.143 1.00 77.12 379 ARG A C 1
ATOM 3002 O O . ARG A 1 379 ? -17.964 4.636 18.070 1.00 77.12 379 ARG A O 1
ATOM 3009 N N . ILE A 1 380 ? -16.026 3.772 17.304 1.00 83.69 380 ILE A N 1
ATOM 3010 C CA . ILE A 1 380 ? -15.402 3.467 18.595 1.00 83.69 380 ILE A CA 1
ATOM 3011 C C . ILE A 1 380 ? -14.049 4.194 18.649 1.00 83.69 380 ILE A C 1
ATOM 3013 O O . ILE A 1 380 ? -13.244 4.027 17.727 1.00 83.69 380 ILE A O 1
ATOM 3017 N N . PRO A 1 381 ? -13.785 5.022 19.675 1.00 86.69 381 PRO A N 1
ATOM 3018 C CA . PRO A 1 381 ? -12.477 5.636 19.877 1.00 86.69 381 PRO A CA 1
ATOM 3019 C C . PRO A 1 381 ? -11.367 4.587 19.984 1.00 86.69 381 PRO A C 1
ATOM 3021 O O . PRO A 1 381 ? -11.484 3.624 20.741 1.00 86.69 381 PRO A O 1
ATOM 3024 N N . ALA A 1 382 ? -10.284 4.779 19.237 1.00 91.19 382 ALA A N 1
ATOM 3025 C CA . ALA A 1 382 ? -9.063 4.000 19.395 1.00 91.19 382 ALA A CA 1
ATOM 3026 C C . ALA A 1 382 ? -7.847 4.848 19.004 1.00 91.19 382 ALA A C 1
ATOM 3028 O O . ALA A 1 382 ? -7.972 5.887 18.350 1.00 91.19 382 ALA A O 1
ATOM 3029 N N . SER A 1 383 ? -6.661 4.376 19.358 1.00 90.38 383 SER A N 1
ATOM 3030 C CA . SER A 1 383 ? -5.407 4.962 18.895 1.00 90.38 383 SER A CA 1
ATOM 3031 C C . SER A 1 383 ? -4.571 3.920 18.176 1.00 90.38 383 SER A C 1
ATOM 3033 O O . SER A 1 383 ? -4.545 2.758 18.570 1.00 90.38 383 SER A O 1
ATOM 3035 N N . TYR A 1 384 ? -3.878 4.325 17.122 1.00 92.81 384 TYR A N 1
ATOM 3036 C CA . TYR A 1 384 ? -3.005 3.454 16.351 1.00 92.81 384 TYR A CA 1
ATOM 3037 C C . TYR A 1 384 ? -1.550 3.799 16.661 1.00 92.81 384 TYR A C 1
ATOM 3039 O O . TYR A 1 384 ? -1.098 4.918 16.411 1.00 92.81 384 TYR A O 1
ATOM 3047 N N . TYR A 1 385 ? -0.837 2.846 17.257 1.00 91.50 385 TYR A N 1
ATOM 3048 C CA . TYR A 1 385 ? 0.531 3.035 17.734 1.00 91.50 385 TYR A CA 1
ATOM 3049 C C . TYR A 1 385 ? 1.474 2.025 17.091 1.00 91.50 385 TYR A C 1
ATOM 3051 O O . TYR A 1 385 ? 1.162 0.835 16.960 1.00 91.50 385 TYR A O 1
ATOM 3059 N N . ARG A 1 386 ? 2.685 2.491 16.789 1.00 91.50 386 ARG A N 1
ATOM 3060 C CA . ARG A 1 386 ? 3.864 1.643 16.663 1.00 91.50 386 ARG A CA 1
ATOM 3061 C C . ARG A 1 386 ? 4.473 1.455 18.050 1.00 91.50 386 ARG A C 1
ATOM 3063 O O . ARG A 1 386 ? 4.807 2.430 18.713 1.00 91.50 386 ARG A O 1
ATOM 3070 N N . GLY A 1 387 ? 4.651 0.207 18.465 1.00 88.31 387 GLY A N 1
ATOM 3071 C CA . GLY A 1 387 ? 5.440 -0.170 19.638 1.00 88.31 387 GLY A CA 1
ATOM 3072 C C . GLY A 1 387 ? 6.543 -1.130 19.213 1.00 88.31 387 GLY A C 1
ATOM 3073 O O . GLY A 1 387 ? 6.261 -2.208 18.677 1.00 88.31 387 GLY A O 1
ATOM 3074 N N . GLY A 1 388 ? 7.802 -0.726 19.371 1.00 86.56 388 GLY A N 1
ATOM 3075 C CA . GLY A 1 388 ? 8.964 -1.422 18.829 1.00 86.56 388 GLY A CA 1
ATOM 3076 C C . GLY A 1 388 ? 8.821 -1.685 17.327 1.00 86.56 388 GLY A C 1
ATOM 3077 O O . GLY A 1 388 ? 8.511 -0.787 16.542 1.00 86.56 388 GLY A O 1
ATOM 3078 N N . THR A 1 389 ? 8.998 -2.943 16.926 1.00 83.44 389 THR A N 1
ATOM 3079 C CA . THR A 1 389 ? 8.858 -3.428 15.539 1.00 83.44 389 THR A CA 1
ATOM 3080 C C . THR A 1 389 ? 7.445 -3.953 15.223 1.00 83.44 389 THR A C 1
ATOM 3082 O O . THR A 1 389 ? 7.258 -4.845 14.395 1.00 83.44 389 THR A O 1
ATOM 3085 N N . SER A 1 390 ? 6.412 -3.487 15.931 1.00 87.38 390 SER A N 1
ATOM 3086 C CA . SER A 1 390 ? 5.013 -3.885 15.712 1.00 87.38 390 SER A CA 1
ATOM 3087 C C . SER A 1 390 ? 4.080 -2.682 15.705 1.00 87.38 390 SER A C 1
ATOM 3089 O O . SER A 1 390 ? 4.376 -1.661 16.317 1.00 87.38 390 SER A O 1
ATOM 3091 N N . ARG A 1 391 ? 2.932 -2.829 15.044 1.00 92.19 391 ARG A N 1
ATOM 3092 C CA . ARG A 1 391 ? 1.852 -1.839 15.058 1.00 92.19 391 ARG A CA 1
ATOM 3093 C C . ARG A 1 391 ? 0.567 -2.487 15.536 1.00 92.19 391 ARG A C 1
ATOM 3095 O O . ARG A 1 391 ? 0.365 -3.686 15.335 1.00 92.19 391 ARG A O 1
ATOM 3102 N N . GLY A 1 392 ? -0.275 -1.712 16.199 1.00 92.94 392 GLY A N 1
ATOM 3103 C CA . GLY A 1 392 ? -1.557 -2.205 16.671 1.00 92.94 392 GLY A CA 1
ATOM 3104 C C . GLY A 1 392 ? -2.491 -1.105 17.134 1.00 92.94 392 GLY A C 1
ATOM 3105 O O . GLY A 1 392 ? -2.088 0.034 17.377 1.00 92.94 392 GLY A O 1
ATOM 3106 N N . LEU A 1 393 ? -3.758 -1.483 17.255 1.00 95.94 393 LEU A N 1
ATOM 3107 C CA . LEU A 1 393 ? -4.798 -0.634 17.814 1.00 95.94 393 LEU A CA 1
ATOM 3108 C C . LEU A 1 393 ? -4.778 -0.685 19.336 1.00 95.94 393 LEU A C 1
ATOM 3110 O O . LEU A 1 393 ? -4.624 -1.749 19.925 1.00 95.94 393 LEU A O 1
ATOM 3114 N N . ILE A 1 394 ? -5.008 0.456 19.965 1.00 96.44 394 ILE A N 1
ATOM 3115 C CA . ILE A 1 394 ? -5.180 0.613 21.400 1.00 96.44 394 ILE A CA 1
ATOM 3116 C C . ILE A 1 394 ? -6.600 1.119 21.656 1.00 96.44 394 ILE A C 1
ATOM 3118 O O . ILE A 1 394 ? -6.962 2.205 21.210 1.00 96.44 394 ILE A O 1
ATOM 3122 N N . PHE A 1 395 ? -7.392 0.351 22.400 1.00 96.19 395 PHE A N 1
ATOM 3123 C CA . PHE A 1 395 ? -8.704 0.764 22.901 1.00 96.19 395 PHE A CA 1
ATOM 3124 C C . PHE A 1 395 ? -8.620 1.076 24.391 1.00 96.19 395 PHE A C 1
ATOM 3126 O O . PHE A 1 395 ? -7.965 0.347 25.142 1.00 96.19 395 PHE A O 1
ATOM 3133 N N . GLN A 1 396 ? -9.344 2.097 24.857 1.00 95.19 396 GLN A N 1
ATOM 3134 C CA . GLN A 1 396 ? -9.642 2.172 26.284 1.00 95.19 396 GLN A CA 1
ATOM 3135 C C . GLN A 1 396 ? -10.790 1.213 26.602 1.00 95.19 396 GLN A C 1
ATOM 3137 O O . GLN A 1 396 ? -11.794 1.177 25.895 1.00 95.19 396 GLN A O 1
ATOM 3142 N N . LYS A 1 397 ? -10.687 0.460 27.701 1.00 94.50 397 LYS A N 1
ATOM 3143 C CA . LYS A 1 397 ? -11.724 -0.509 28.101 1.00 94.50 397 LYS A CA 1
ATOM 3144 C C . LYS A 1 397 ? -13.114 0.127 28.244 1.00 94.50 397 LYS A C 1
ATOM 3146 O O . LYS A 1 397 ? -14.106 -0.541 27.990 1.00 94.50 397 LYS A O 1
ATOM 3151 N N . LYS A 1 398 ? -13.181 1.410 28.626 1.00 93.00 398 LYS A N 1
ATOM 3152 C CA . LYS A 1 398 ? -14.434 2.174 28.774 1.00 93.00 398 LYS A CA 1
ATOM 3153 C C . LYS A 1 398 ? -15.204 2.354 27.456 1.00 93.00 398 LYS A C 1
ATOM 3155 O O . LYS A 1 398 ? -16.407 2.582 27.499 1.00 93.00 398 LYS A O 1
ATOM 3160 N N . ASP A 1 399 ? -14.507 2.267 26.322 1.00 91.38 399 ASP A N 1
ATOM 3161 C CA . ASP A 1 399 ? -15.068 2.451 24.980 1.00 91.38 399 ASP A CA 1
ATOM 3162 C C . ASP A 1 399 ? -15.523 1.116 24.355 1.00 91.38 399 ASP A C 1
ATOM 3164 O O . ASP A 1 399 ? -16.149 1.098 23.295 1.00 91.38 399 ASP A O 1
ATOM 3168 N N . LEU A 1 400 ? -15.229 -0.009 25.017 1.00 92.12 400 LEU A N 1
ATOM 3169 C CA . LEU A 1 400 ? -15.671 -1.349 24.638 1.00 92.12 400 LEU A CA 1
ATOM 3170 C C . LEU A 1 400 ? -16.858 -1.806 25.508 1.00 92.12 400 LEU A C 1
ATOM 3172 O O . LEU A 1 400 ? -17.060 -1.292 26.611 1.00 92.12 400 LEU A O 1
ATOM 3176 N N . PRO A 1 401 ? -17.648 -2.799 25.051 1.00 90.81 401 PRO A N 1
ATOM 3177 C CA . PRO A 1 401 ? -18.660 -3.439 25.884 1.00 90.81 401 PRO A CA 1
ATOM 3178 C C . PRO A 1 401 ? -18.081 -3.949 27.210 1.00 90.81 401 PRO A C 1
ATOM 3180 O O . PRO A 1 401 ? -16.939 -4.404 27.272 1.00 90.81 401 PRO A O 1
ATOM 3183 N N . ALA A 1 402 ? -18.887 -3.921 28.274 1.00 87.56 402 ALA A N 1
ATOM 3184 C CA . ALA A 1 402 ? -18.444 -4.355 29.599 1.00 87.56 402 ALA A CA 1
ATOM 3185 C C . ALA A 1 402 ? -18.038 -5.842 29.639 1.00 87.56 402 ALA A C 1
ATOM 3187 O O . ALA A 1 402 ? -17.121 -6.204 30.377 1.00 87.56 402 ALA A O 1
ATOM 3188 N N . SER A 1 403 ? -18.706 -6.688 28.845 1.00 88.12 403 SER A N 1
ATOM 3189 C CA . SER A 1 403 ? -18.369 -8.106 28.703 1.00 88.12 403 SER A CA 1
ATOM 3190 C C . SER A 1 403 ? -17.271 -8.306 27.660 1.00 88.12 403 SER A C 1
ATOM 3192 O O . SER A 1 403 ? -17.401 -7.845 26.525 1.00 88.12 403 SER A O 1
ATOM 3194 N N . GLN A 1 404 ? -16.218 -9.042 28.025 1.00 87.75 404 GLN A N 1
ATOM 3195 C CA . GLN A 1 404 ? -15.142 -9.412 27.100 1.00 87.75 404 GLN A CA 1
ATOM 3196 C C . GLN A 1 404 ? -15.639 -10.314 25.958 1.00 87.75 404 GLN A C 1
ATOM 3198 O O . GLN A 1 404 ? -15.110 -10.237 24.849 1.00 87.75 404 GLN A O 1
ATOM 3203 N N . ASP A 1 405 ? -16.687 -11.110 26.186 1.00 85.25 405 ASP A N 1
ATOM 3204 C CA . ASP A 1 405 ? -17.271 -11.987 25.161 1.00 85.25 405 ASP A CA 1
ATOM 3205 C C . ASP A 1 405 ? -17.825 -11.193 23.964 1.00 85.25 405 ASP A C 1
ATOM 3207 O O . ASP A 1 405 ? -17.801 -11.662 22.824 1.00 85.25 405 ASP A O 1
ATOM 3211 N N . ASP A 1 406 ? -18.236 -9.945 24.203 1.00 88.44 406 ASP A N 1
ATOM 3212 C CA . ASP A 1 406 ? -18.763 -9.041 23.181 1.00 88.44 406 ASP A CA 1
ATOM 3213 C C . ASP A 1 406 ? -17.659 -8.274 22.428 1.00 88.44 406 ASP A C 1
ATOM 3215 O O . ASP A 1 406 ? -17.944 -7.533 21.485 1.00 88.44 406 ASP A O 1
ATOM 3219 N N . TRP A 1 407 ? -16.383 -8.435 22.801 1.00 93.75 407 TRP A N 1
ATOM 3220 C CA . TRP A 1 407 ? -15.271 -7.754 22.124 1.00 93.75 407 TRP A CA 1
ATOM 3221 C C . TRP A 1 407 ? -14.949 -8.392 20.779 1.00 93.75 407 TRP A C 1
ATOM 3223 O O . TRP A 1 407 ? -14.548 -7.696 19.847 1.00 93.75 407 TRP A O 1
ATOM 3233 N N . LYS A 1 408 ? -15.132 -9.711 20.653 1.00 93.12 408 LYS A N 1
ATOM 3234 C CA . LYS A 1 408 ? -14.675 -10.483 19.491 1.00 93.12 408 LYS A CA 1
ATOM 3235 C C . LYS A 1 408 ? -15.138 -9.904 18.142 1.00 93.12 408 LYS A C 1
ATOM 3237 O O . LYS A 1 408 ? -14.283 -9.713 17.278 1.00 93.12 408 LYS A O 1
ATOM 3242 N N . PRO A 1 409 ? -16.424 -9.556 17.929 1.00 90.00 409 PRO A N 1
ATOM 3243 C CA . PRO A 1 409 ? -16.871 -8.957 16.669 1.00 90.00 409 PRO A CA 1
ATOM 3244 C C . PRO A 1 409 ? -16.251 -7.583 16.389 1.00 90.00 409 PRO A C 1
ATOM 3246 O O . PRO A 1 409 ? -16.022 -7.246 15.229 1.00 90.00 409 PRO A O 1
ATOM 3249 N N . ILE A 1 410 ? -15.975 -6.803 17.440 1.00 92.69 410 ILE A N 1
ATOM 3250 C CA . ILE A 1 410 ? -15.360 -5.478 17.329 1.00 92.69 410 ILE A CA 1
ATOM 3251 C C . ILE A 1 410 ? -13.909 -5.632 16.895 1.00 92.69 410 ILE A C 1
ATOM 3253 O O . ILE A 1 410 ? -13.533 -5.052 15.887 1.00 92.69 410 ILE A O 1
ATOM 3257 N N . LEU A 1 411 ? -13.131 -6.457 17.601 1.00 94.88 411 LEU A N 1
ATOM 3258 C CA . LEU A 1 411 ? -11.707 -6.651 17.320 1.00 94.88 411 LEU A CA 1
ATOM 3259 C C . LEU A 1 411 ? -11.467 -7.285 15.946 1.00 94.88 411 LEU A C 1
ATOM 3261 O O . LEU A 1 411 ? -10.558 -6.881 15.230 1.00 94.88 411 LEU A O 1
ATOM 3265 N N . LEU A 1 412 ? -12.297 -8.256 15.561 1.00 93.62 412 LEU A N 1
ATOM 3266 C CA . LEU A 1 412 ? -12.255 -8.839 14.221 1.00 93.62 412 LEU A CA 1
ATOM 3267 C C . LEU A 1 412 ? -12.599 -7.795 13.153 1.00 93.62 412 LEU A C 1
ATOM 3269 O O . LEU A 1 412 ? -11.864 -7.655 12.182 1.00 93.62 412 LEU A O 1
ATOM 3273 N N . GLY A 1 413 ? -13.673 -7.025 13.356 1.00 89.94 413 GLY A N 1
ATOM 3274 C CA . GLY A 1 413 ? -14.099 -5.995 12.409 1.00 89.94 413 GLY A CA 1
ATOM 3275 C C . GLY A 1 413 ? -13.085 -4.863 12.247 1.00 89.94 413 GLY A C 1
ATOM 3276 O O . GLY A 1 413 ? -12.807 -4.463 11.127 1.00 89.94 413 GLY A O 1
ATOM 3277 N N . THR A 1 414 ? -12.489 -4.371 13.335 1.00 91.81 414 THR A N 1
ATOM 3278 C CA . THR A 1 414 ? -11.514 -3.270 13.264 1.00 91.81 414 THR A CA 1
ATOM 3279 C C . THR A 1 414 ? -10.183 -3.701 12.664 1.00 91.81 414 THR A C 1
ATOM 3281 O O . THR A 1 414 ? -9.508 -2.880 12.049 1.00 91.81 414 THR A O 1
ATOM 3284 N N . MET A 1 415 ? -9.811 -4.975 12.802 1.00 93.00 415 MET A N 1
ATOM 3285 C CA . MET A 1 415 ? -8.599 -5.527 12.197 1.00 93.00 415 MET A CA 1
ATOM 3286 C C . MET A 1 415 ? -8.815 -6.097 10.792 1.00 93.00 415 MET A C 1
ATOM 3288 O O . MET A 1 415 ? -7.832 -6.458 10.157 1.00 93.00 415 MET A O 1
ATOM 3292 N N . GLY A 1 416 ? -10.052 -6.176 10.290 1.00 92.00 416 GLY A N 1
ATOM 3293 C CA . GLY A 1 416 ? -10.341 -6.722 8.959 1.00 92.00 416 GLY A CA 1
ATOM 3294 C C . GLY A 1 416 ? -10.216 -8.247 8.896 1.00 92.00 416 GLY A C 1
ATOM 3295 O O . GLY A 1 416 ? -9.788 -8.791 7.882 1.00 92.00 416 GLY A O 1
ATOM 3296 N N . SER A 1 417 ? -10.548 -8.935 9.991 1.00 91.00 417 SER A N 1
ATOM 3297 C CA . SER A 1 417 ? -10.439 -10.389 10.144 1.00 91.00 417 SER A CA 1
ATOM 3298 C C . SER A 1 417 ? -11.809 -11.065 10.316 1.00 91.00 417 SER A C 1
ATOM 3300 O O . SER A 1 417 ? -12.731 -10.474 10.883 1.00 91.00 417 SER A O 1
ATOM 3302 N N . PRO A 1 418 ? -11.970 -12.338 9.914 1.00 89.19 418 PRO A N 1
ATOM 3303 C CA . PRO A 1 418 ? -11.017 -13.130 9.142 1.00 89.19 418 PRO A CA 1
ATOM 3304 C C . PRO A 1 418 ? -10.944 -12.633 7.694 1.00 89.19 418 PRO A C 1
ATOM 3306 O O . PRO A 1 418 ? -11.973 -12.399 7.066 1.00 89.19 418 PRO A O 1
ATOM 3309 N N . ASP A 1 419 ? -9.736 -12.543 7.156 1.00 86.19 419 ASP A N 1
ATOM 3310 C CA . ASP A 1 419 ? -9.491 -12.338 5.734 1.00 86.19 419 ASP A CA 1
ATOM 3311 C C . ASP A 1 419 ? -8.854 -13.606 5.143 1.00 86.19 419 ASP A C 1
ATOM 3313 O O . ASP A 1 419 ? -7.666 -13.852 5.379 1.00 86.19 419 ASP A O 1
ATOM 3317 N N . PRO A 1 420 ? -9.597 -14.413 4.358 1.00 78.62 420 PRO A N 1
ATOM 3318 C CA . PRO A 1 420 ? -9.066 -15.605 3.693 1.00 78.62 420 PRO A CA 1
ATOM 3319 C C . PRO A 1 420 ? -7.820 -15.330 2.836 1.00 78.62 420 PRO A C 1
ATOM 3321 O O . PRO A 1 420 ? -6.946 -16.194 2.716 1.00 78.62 420 PRO A O 1
ATOM 3324 N N . HIS A 1 421 ? -7.701 -14.114 2.291 1.00 81.00 421 HIS A N 1
ATOM 3325 C CA . HIS A 1 421 ? -6.578 -13.688 1.456 1.00 81.00 421 HIS A CA 1
ATOM 3326 C C . HIS A 1 421 ? -5.357 -13.259 2.276 1.00 81.00 421 HIS A C 1
ATOM 3328 O O . HIS A 1 421 ? -4.260 -13.153 1.737 1.00 81.00 421 HIS A O 1
ATOM 3334 N N . GLY A 1 422 ? -5.512 -13.064 3.588 1.00 80.38 422 GLY A N 1
ATOM 3335 C CA . GLY A 1 422 ? -4.412 -12.747 4.488 1.00 80.38 422 GLY A CA 1
ATOM 3336 C C . GLY A 1 422 ? -3.892 -11.308 4.408 1.00 80.38 422 GLY A C 1
ATOM 3337 O O . GLY A 1 422 ? -2.767 -11.081 4.834 1.00 80.38 422 GLY A O 1
ATOM 3338 N N . ARG A 1 423 ? -4.657 -10.356 3.858 1.00 84.12 423 ARG A N 1
ATOM 3339 C CA . ARG A 1 423 ? -4.244 -8.959 3.622 1.00 84.12 423 ARG A CA 1
ATOM 3340 C C . ARG A 1 423 ? -4.826 -7.959 4.630 1.00 84.12 423 ARG A C 1
ATOM 3342 O O . ARG A 1 423 ? -4.181 -6.951 4.884 1.00 84.12 423 ARG A O 1
ATOM 3349 N N . GLN A 1 424 ? -6.000 -8.245 5.202 1.00 87.94 424 GLN A N 1
ATOM 3350 C CA . GLN A 1 424 ? -6.744 -7.410 6.163 1.00 87.94 424 GLN A CA 1
ATOM 3351 C C . GLN A 1 424 ? -7.177 -6.025 5.631 1.00 87.94 424 GLN A C 1
ATOM 3353 O O . GLN A 1 424 ? -7.294 -5.069 6.389 1.00 87.94 424 GLN A O 1
ATOM 3358 N N . LEU A 1 425 ? -7.479 -5.919 4.329 1.00 84.62 425 LEU A N 1
ATOM 3359 C CA . LEU A 1 425 ? -7.797 -4.639 3.664 1.00 84.62 425 LEU A CA 1
ATOM 3360 C C . LEU A 1 425 ? -9.107 -3.968 4.127 1.00 84.62 425 LEU A C 1
ATOM 3362 O O . LEU A 1 425 ? -9.267 -2.768 3.924 1.00 84.62 425 LEU A O 1
ATOM 3366 N N . ASP A 1 426 ? -10.036 -4.717 4.733 1.00 83.31 426 ASP A N 1
ATOM 3367 C CA . ASP A 1 426 ? -11.301 -4.194 5.293 1.00 83.31 426 ASP A CA 1
ATOM 3368 C C . ASP A 1 426 ? -11.175 -3.848 6.793 1.00 83.31 426 ASP A C 1
ATOM 3370 O O . ASP A 1 426 ? -12.124 -3.938 7.569 1.00 83.31 426 ASP A O 1
ATOM 3374 N N . GLY A 1 427 ? -9.965 -3.502 7.234 1.00 88.06 427 GLY A N 1
ATOM 3375 C CA . GLY A 1 427 ? -9.666 -3.052 8.587 1.00 88.06 427 GLY A CA 1
ATOM 3376 C C . GLY A 1 427 ? -8.262 -2.460 8.680 1.00 88.06 427 GLY A C 1
ATOM 3377 O O . GLY A 1 427 ? -7.638 -2.134 7.677 1.00 88.06 427 GLY A O 1
ATOM 3378 N N . LEU A 1 428 ? -7.765 -2.287 9.903 1.00 90.94 428 LEU A N 1
ATOM 3379 C CA . LEU A 1 428 ? -6.443 -1.706 10.175 1.00 90.94 428 LEU A CA 1
ATOM 3380 C C . LEU A 1 428 ? -5.334 -2.748 10.339 1.00 90.94 428 LEU A C 1
ATOM 3382 O O . LEU A 1 428 ? -4.194 -2.397 10.644 1.00 90.94 428 LEU A O 1
ATOM 3386 N N . GLY A 1 429 ? -5.657 -4.029 10.162 1.00 89.75 429 GLY A N 1
ATOM 3387 C CA . GLY A 1 429 ? -4.652 -5.076 10.105 1.00 89.75 429 GLY A CA 1
ATOM 3388 C C . GLY A 1 429 ? -3.807 -4.965 8.840 1.00 89.75 429 GLY A C 1
ATOM 3389 O O . GLY A 1 429 ? -4.299 -4.603 7.779 1.00 89.75 429 GLY A O 1
ATOM 3390 N N . GLY A 1 430 ? -2.519 -5.282 8.948 1.00 88.69 430 GLY A N 1
ATOM 3391 C CA . GLY A 1 430 ? -1.585 -5.219 7.816 1.00 88.69 430 GLY A CA 1
ATOM 3392 C C . GLY A 1 430 ? -1.286 -6.562 7.146 1.00 88.69 430 GLY A C 1
ATOM 3393 O O . GLY A 1 430 ? -0.233 -6.691 6.526 1.00 88.69 430 GLY A O 1
ATOM 3394 N N . GLY A 1 431 ? -2.099 -7.601 7.365 1.00 83.06 431 GLY A N 1
ATOM 3395 C CA . GLY A 1 431 ? -1.894 -8.929 6.765 1.00 83.06 431 GLY A CA 1
ATOM 3396 C C . GLY A 1 431 ? -0.677 -9.704 7.295 1.00 83.06 431 GLY A C 1
ATOM 3397 O O . GLY A 1 431 ? -0.330 -10.774 6.801 1.00 83.06 431 GLY A O 1
ATOM 3398 N N . LEU A 1 432 ? -0.019 -9.189 8.337 1.00 82.88 432 LEU A N 1
ATOM 3399 C CA . LEU A 1 432 ? 1.119 -9.803 9.020 1.00 82.88 432 LEU A CA 1
ATOM 3400 C C . LEU A 1 432 ? 0.856 -9.843 10.523 1.00 82.88 432 LEU A C 1
ATOM 3402 O O . LEU A 1 432 ? 0.227 -8.948 11.083 1.00 82.88 432 LEU A O 1
ATOM 3406 N N . SER A 1 433 ? 1.387 -10.850 11.217 1.00 82.06 433 SER A N 1
ATOM 3407 C CA . SER A 1 433 ? 1.126 -11.029 12.653 1.00 82.06 433 SER A CA 1
ATOM 3408 C C . SER A 1 433 ? 1.610 -9.852 13.506 1.00 82.06 433 SER A C 1
ATOM 3410 O O . SER A 1 433 ? 0.964 -9.507 14.495 1.00 82.06 433 SER A O 1
ATOM 3412 N N . SER A 1 434 ? 2.701 -9.189 13.100 1.00 82.75 434 SER A N 1
ATOM 3413 C CA . SER A 1 434 ? 3.238 -7.964 13.713 1.00 82.75 434 SER A CA 1
ATOM 3414 C C . SER A 1 434 ? 2.368 -6.719 13.503 1.00 82.75 434 SER A C 1
ATOM 3416 O O . SER A 1 434 ? 2.575 -5.738 14.218 1.00 82.75 434 SER A O 1
ATOM 3418 N N . LEU A 1 435 ? 1.415 -6.779 12.566 1.00 90.19 435 LEU A N 1
ATOM 3419 C CA . LEU A 1 435 ? 0.482 -5.713 12.185 1.00 90.19 435 LEU A CA 1
ATOM 3420 C C . LEU A 1 435 ? -0.989 -6.086 12.473 1.00 90.19 435 LEU A C 1
ATOM 3422 O O . LEU A 1 435 ? -1.885 -5.324 12.139 1.00 90.19 435 LEU A O 1
ATOM 3426 N N . SER A 1 436 ? -1.250 -7.254 13.076 1.00 93.19 436 SER A N 1
ATOM 3427 C CA . SER A 1 436 ? -2.592 -7.758 13.420 1.00 93.19 436 SER A CA 1
ATOM 3428 C C . SER A 1 436 ? -2.769 -7.865 14.942 1.00 93.19 436 SER A C 1
ATOM 3430 O O . SER A 1 436 ? -2.936 -8.951 15.508 1.00 93.19 436 SER A O 1
ATOM 3432 N N . LYS A 1 437 ? -2.621 -6.733 15.638 1.00 94.75 437 LYS A N 1
ATOM 3433 C CA . LYS A 1 437 ? -2.504 -6.668 17.100 1.00 94.75 437 LYS A CA 1
ATOM 3434 C C . LYS A 1 437 ? -3.436 -5.630 17.703 1.00 94.75 437 LYS A C 1
ATOM 3436 O O . LYS A 1 437 ? -3.539 -4.518 17.189 1.00 94.75 437 LYS A O 1
ATOM 3441 N N . VAL A 1 438 ? -4.044 -5.979 18.834 1.00 96.94 438 VAL A N 1
ATOM 3442 C CA . VAL A 1 438 ? -4.870 -5.063 19.620 1.00 96.94 438 VAL A CA 1
ATOM 3443 C C . VAL A 1 438 ? -4.413 -5.042 21.080 1.00 96.94 438 VAL A C 1
ATOM 3445 O O . VAL A 1 438 ? -4.095 -6.078 21.664 1.00 96.94 438 VAL A O 1
ATOM 3448 N N . CYS A 1 439 ? -4.408 -3.853 21.670 1.00 97.25 439 CYS A N 1
ATOM 3449 C CA . CYS A 1 439 ? -4.204 -3.583 23.083 1.00 97.25 439 CYS A CA 1
ATOM 3450 C C . CYS A 1 439 ? -5.482 -2.977 23.672 1.00 97.25 439 CYS A C 1
ATOM 3452 O O . CYS A 1 439 ? -6.096 -2.097 23.073 1.00 97.25 439 CYS A O 1
ATOM 3454 N N . ILE A 1 440 ? -5.867 -3.413 24.865 1.00 97.19 440 ILE A N 1
ATOM 3455 C CA . ILE A 1 440 ? -6.949 -2.824 25.648 1.00 97.19 440 ILE A CA 1
ATOM 3456 C C . ILE A 1 440 ? -6.339 -2.306 26.943 1.00 97.19 440 ILE A C 1
ATOM 3458 O O . ILE A 1 440 ? -5.689 -3.065 27.664 1.00 97.19 440 ILE A O 1
ATOM 3462 N N . ILE A 1 441 ? -6.531 -1.019 27.218 1.00 97.06 441 ILE A N 1
ATOM 3463 C CA . ILE A 1 441 ? -5.933 -0.331 28.363 1.00 97.06 441 ILE A CA 1
ATOM 3464 C C . ILE A 1 441 ? -7.035 0.254 29.245 1.00 97.06 441 ILE A C 1
ATOM 3466 O O . ILE A 1 441 ? -8.041 0.778 28.761 1.00 97.06 441 ILE A O 1
ATOM 3470 N N . SER A 1 442 ? -6.865 0.173 30.557 1.00 96.06 442 SER A N 1
ATOM 3471 C CA . SER A 1 442 ? -7.732 0.853 31.520 1.00 96.06 442 SER A CA 1
ATOM 3472 C C . SER A 1 442 ? -6.933 1.366 32.711 1.00 96.06 442 SER A C 1
ATOM 3474 O O . SER A 1 442 ? -5.820 0.895 32.937 1.00 96.06 442 SER A O 1
ATOM 3476 N N . PRO A 1 443 ? -7.491 2.283 33.520 1.00 95.69 443 PRO A N 1
ATOM 3477 C CA . PRO A 1 443 ? -6.974 2.510 34.864 1.00 95.69 443 PRO A CA 1
ATOM 3478 C C . PRO A 1 443 ? -6.857 1.183 35.623 1.00 95.69 443 PRO A C 1
ATOM 3480 O O . PRO A 1 443 ? -7.667 0.276 35.403 1.00 95.69 443 PRO A O 1
ATOM 3483 N N . ALA A 1 444 ? -5.862 1.072 36.502 1.00 94.31 444 ALA A N 1
ATOM 3484 C CA . ALA A 1 444 ? -5.655 -0.134 37.294 1.00 94.31 444 ALA A CA 1
ATOM 3485 C C . ALA A 1 444 ? -6.902 -0.482 38.120 1.00 94.31 444 ALA A C 1
ATOM 3487 O O . ALA A 1 444 ? -7.430 0.365 38.853 1.00 94.31 444 ALA A O 1
ATOM 3488 N N . SER A 1 445 ? -7.344 -1.737 38.025 1.00 91.62 445 SER A N 1
ATOM 3489 C CA . SER A 1 445 ? -8.345 -2.316 38.925 1.00 91.62 445 SER A CA 1
ATOM 3490 C C . SER A 1 445 ? -7.862 -2.313 40.380 1.00 91.62 445 SER A C 1
ATOM 3492 O O . SER A 1 445 ? -6.673 -2.145 40.645 1.00 91.62 445 SER A O 1
ATOM 3494 N N . ASP A 1 446 ? -8.755 -2.539 41.347 1.00 90.75 446 ASP A N 1
ATOM 3495 C CA . ASP A 1 446 ? -8.366 -2.585 42.766 1.00 90.75 446 ASP A CA 1
ATOM 3496 C C . ASP A 1 446 ? -7.302 -3.661 43.048 1.00 90.75 446 ASP A C 1
ATOM 3498 O O . ASP A 1 446 ? -6.379 -3.436 43.831 1.00 90.75 446 ASP A O 1
ATOM 3502 N N . LEU A 1 447 ? -7.373 -4.798 42.347 1.00 88.94 447 LEU A N 1
ATOM 3503 C CA . LEU A 1 447 ? -6.405 -5.892 42.463 1.00 88.94 447 LEU A CA 1
ATOM 3504 C C . LEU A 1 447 ? -5.034 -5.525 41.879 1.00 88.94 447 LEU A C 1
ATOM 3506 O O . LEU A 1 447 ? -3.996 -5.845 42.460 1.00 88.94 447 LEU A O 1
ATOM 3510 N N . SER A 1 448 ? -5.015 -4.835 40.744 1.00 93.06 448 SER A N 1
ATOM 3511 C CA . SER A 1 448 ? -3.775 -4.371 40.118 1.00 93.06 448 SER A CA 1
ATOM 3512 C C . SER A 1 448 ? -3.154 -3.209 40.895 1.00 93.06 448 SER A C 1
ATOM 3514 O O . SER A 1 448 ? -1.936 -3.147 41.069 1.00 93.06 448 SER A O 1
ATOM 3516 N N . ARG A 1 449 ? -3.987 -2.316 41.442 1.00 93.38 449 ARG A N 1
ATOM 3517 C CA . ARG A 1 449 ? -3.557 -1.189 42.276 1.00 93.38 449 ARG A CA 1
ATOM 3518 C C . ARG A 1 449 ? -2.926 -1.661 43.582 1.00 93.38 449 ARG A C 1
ATOM 3520 O O . ARG A 1 449 ? -1.946 -1.070 44.022 1.00 93.38 449 ARG A O 1
ATOM 3527 N N . ALA A 1 450 ? -3.409 -2.766 44.157 1.00 90.50 450 ALA A N 1
ATOM 3528 C CA . ALA A 1 450 ? -2.776 -3.410 45.311 1.00 90.50 450 ALA A CA 1
ATOM 3529 C C . ALA A 1 450 ? -1.340 -3.903 45.023 1.00 90.50 450 ALA A C 1
ATOM 3531 O O . ALA A 1 450 ? -0.545 -4.046 45.947 1.00 90.50 450 ALA A O 1
ATOM 3532 N N . GLN A 1 451 ? -0.987 -4.116 43.751 1.00 90.56 451 GLN A N 1
ATOM 3533 C CA . GLN A 1 451 ? 0.370 -4.450 43.293 1.00 90.56 451 GLN A CA 1
ATOM 3534 C C . GLN A 1 451 ? 1.167 -3.207 42.845 1.00 90.56 451 GLN A C 1
ATOM 3536 O O . GLN A 1 451 ? 2.254 -3.319 42.277 1.00 90.56 451 GLN A O 1
ATOM 3541 N N . GLY A 1 452 ? 0.630 -2.009 43.089 1.00 92.56 452 GLY A N 1
ATOM 3542 C CA . GLY A 1 452 ? 1.234 -0.732 42.718 1.00 92.56 452 GLY A CA 1
ATOM 3543 C C . GLY A 1 452 ? 1.065 -0.349 41.247 1.00 92.56 452 GLY A C 1
ATOM 3544 O O . GLY A 1 452 ? 1.688 0.616 40.815 1.00 92.56 452 GLY A O 1
ATOM 3545 N N . ALA A 1 453 ? 0.264 -1.075 40.461 1.00 96.06 453 ALA A N 1
ATOM 3546 C CA . ALA A 1 453 ? 0.029 -0.717 39.067 1.00 96.06 453 ALA A CA 1
ATOM 3547 C C . ALA A 1 453 ? -0.866 0.515 38.923 1.00 96.06 453 ALA A C 1
ATOM 3549 O O . ALA A 1 453 ? -1.783 0.742 39.714 1.00 96.06 453 ALA A O 1
ATOM 3550 N N . GLN A 1 454 ? -0.604 1.289 37.873 1.00 96.88 454 GLN A N 1
ATOM 3551 C CA . GLN A 1 454 ? -1.351 2.496 37.523 1.00 96.88 454 GLN A CA 1
ATOM 3552 C C . GLN A 1 454 ? -2.347 2.227 36.389 1.00 96.88 454 GLN A C 1
ATOM 3554 O O . GLN A 1 454 ? -3.446 2.784 36.384 1.00 96.88 454 GLN A O 1
ATOM 3559 N N . VAL A 1 455 ? -2.002 1.318 35.472 1.00 97.75 455 VAL A N 1
ATOM 3560 C CA . VAL A 1 455 ? -2.868 0.887 34.367 1.00 97.75 455 VAL A CA 1
ATOM 3561 C C . VAL A 1 455 ? -2.888 -0.629 34.214 1.00 97.75 455 VAL A C 1
ATOM 3563 O O . VAL A 1 455 ? -1.890 -1.306 34.461 1.00 97.75 455 VAL A O 1
ATOM 3566 N N . ASP A 1 456 ? -4.029 -1.138 33.760 1.00 97.50 456 ASP A N 1
ATOM 3567 C CA . ASP A 1 456 ? -4.204 -2.514 33.307 1.00 97.50 456 ASP A CA 1
ATOM 3568 C C . ASP A 1 456 ? -4.043 -2.582 31.790 1.00 97.50 456 ASP A C 1
ATOM 3570 O O . ASP A 1 456 ? -4.581 -1.752 31.055 1.00 97.50 456 ASP A O 1
ATOM 3574 N N . PHE A 1 457 ? -3.334 -3.605 31.323 1.00 97.00 457 PHE A N 1
ATOM 3575 C CA . PHE A 1 457 ? -3.042 -3.847 29.917 1.00 97.00 457 PHE A CA 1
ATOM 3576 C C . PHE A 1 457 ? -3.456 -5.266 29.515 1.00 97.00 457 PHE A C 1
ATOM 3578 O O . PHE A 1 457 ? -3.027 -6.249 30.119 1.00 97.00 457 PHE A O 1
ATOM 3585 N N . THR A 1 458 ? -4.292 -5.379 28.484 1.00 96.38 458 THR A N 1
ATOM 3586 C CA . THR A 1 458 ? -4.663 -6.647 27.839 1.00 96.38 458 THR A CA 1
ATOM 3587 C C . THR A 1 458 ? -4.196 -6.636 26.391 1.00 96.38 458 THR A C 1
ATOM 3589 O O . THR A 1 458 ? -4.558 -5.749 25.624 1.00 96.38 458 THR A O 1
ATOM 3592 N N . PHE A 1 459 ? -3.428 -7.637 25.992 1.00 96.00 459 PHE A N 1
ATOM 3593 C CA . PHE A 1 459 ? -3.037 -7.898 24.617 1.00 96.00 459 PHE A CA 1
ATOM 3594 C C . PHE A 1 459 ? -3.964 -8.935 23.974 1.00 96.00 459 PHE A C 1
ATOM 3596 O O . PHE A 1 459 ? -4.337 -9.929 24.601 1.00 96.00 459 PHE A O 1
ATOM 3603 N N . ALA A 1 460 ? -4.299 -8.712 22.707 1.00 94.88 460 ALA A N 1
ATOM 3604 C CA . ALA A 1 460 ? -5.046 -9.631 21.866 1.00 94.88 460 ALA A CA 1
ATOM 3605 C C . ALA A 1 460 ? -4.338 -9.778 20.512 1.00 94.88 460 ALA A C 1
ATOM 3607 O O . ALA A 1 460 ? -4.213 -8.815 19.747 1.00 94.88 460 ALA A O 1
ATOM 3608 N N . GLN A 1 461 ? -3.881 -10.991 20.202 1.00 93.19 461 GLN A N 1
ATOM 3609 C CA . GLN A 1 461 ? -3.403 -11.328 18.864 1.00 93.19 461 GLN A CA 1
ATOM 3610 C C . GLN A 1 461 ? -4.608 -11.723 18.012 1.00 93.19 461 GLN A C 1
ATOM 3612 O O . GLN A 1 461 ? -5.277 -12.713 18.304 1.00 93.19 461 GLN A O 1
ATOM 3617 N N . VAL A 1 462 ? -4.876 -10.962 16.953 1.00 93.62 462 VAL A N 1
ATOM 3618 C CA . VAL A 1 462 ? -6.006 -11.241 16.063 1.00 93.62 462 VAL A CA 1
ATOM 3619 C C . VAL A 1 462 ? -5.533 -12.138 14.921 1.00 93.62 462 VAL A C 1
ATOM 3621 O O . VAL A 1 462 ? -4.548 -11.822 14.242 1.00 93.62 462 VAL A O 1
ATOM 3624 N N . GLY A 1 463 ? -6.215 -13.269 14.732 1.00 87.62 463 GLY A N 1
ATOM 3625 C CA . GLY A 1 463 ? -6.002 -14.174 13.609 1.00 87.62 463 GLY A CA 1
ATOM 3626 C C . GLY A 1 463 ? -6.264 -13.461 12.286 1.00 87.62 463 GLY A C 1
ATOM 3627 O O . GLY A 1 463 ? -7.240 -12.732 12.141 1.00 87.62 463 GLY A O 1
ATOM 3628 N N . ILE A 1 464 ? -5.368 -13.634 11.316 1.00 87.94 464 ILE A N 1
ATOM 3629 C CA . ILE A 1 464 ? -5.483 -12.956 10.017 1.00 87.94 464 ILE A CA 1
ATOM 3630 C C . ILE A 1 464 ? -6.522 -13.690 9.164 1.00 87.94 464 ILE A C 1
ATOM 3632 O O . ILE A 1 464 ? -7.522 -13.106 8.772 1.00 87.94 464 ILE A O 1
ATOM 3636 N N . LYS A 1 465 ? -6.318 -14.995 8.939 1.00 85.06 465 LYS A N 1
ATOM 3637 C CA . LYS A 1 465 ? -7.206 -15.846 8.125 1.00 85.06 465 LYS A CA 1
ATOM 3638 C C . LYS A 1 465 ? -8.303 -16.549 8.928 1.00 85.06 465 LYS A C 1
ATOM 3640 O O . LYS A 1 465 ? -9.190 -17.162 8.342 1.00 85.06 465 LYS A O 1
ATOM 3645 N N . SER A 1 466 ? -8.238 -16.492 10.257 1.00 86.00 466 SER A N 1
ATOM 3646 C CA . SER A 1 466 ? -9.181 -17.157 11.157 1.00 86.00 466 SER A CA 1
ATOM 3647 C C . SER A 1 466 ? -9.913 -16.153 12.041 1.00 86.00 466 SER A C 1
ATOM 3649 O O . SER A 1 466 ? -9.512 -15.000 12.179 1.00 86.00 466 SER A O 1
ATOM 3651 N N . THR A 1 467 ? -11.017 -16.591 12.643 1.00 90.19 467 THR A N 1
ATOM 3652 C CA . THR A 1 467 ? -11.776 -15.780 13.609 1.00 90.19 467 THR A CA 1
ATOM 3653 C C . THR A 1 467 ? -11.166 -15.802 15.010 1.00 90.19 467 THR A C 1
ATOM 3655 O O . THR A 1 467 ? -11.815 -15.374 15.966 1.00 90.19 467 THR A O 1
ATOM 3658 N N . ASP A 1 468 ? -9.985 -16.388 15.171 1.00 87.62 468 ASP A N 1
ATOM 3659 C CA . ASP A 1 468 ? -9.410 -16.632 16.486 1.00 87.62 468 ASP A CA 1
ATOM 3660 C C . ASP A 1 468 ? -8.816 -15.344 17.040 1.00 87.62 468 ASP A C 1
ATOM 3662 O O . ASP A 1 468 ? -8.172 -14.568 16.332 1.00 87.62 468 ASP A O 1
ATOM 3666 N N . ILE A 1 469 ? -9.048 -15.118 18.328 1.00 91.56 469 ILE A N 1
ATOM 3667 C CA . ILE A 1 469 ? -8.408 -14.044 19.074 1.00 91.56 469 ILE A CA 1
ATOM 3668 C C . ILE A 1 469 ? -7.687 -14.698 20.233 1.00 91.56 469 ILE A C 1
ATOM 3670 O O . ILE A 1 469 ? -8.309 -15.334 21.084 1.00 91.56 469 ILE A O 1
ATOM 3674 N N . ASP A 1 470 ? -6.373 -14.546 20.243 1.00 89.94 470 ASP A N 1
ATOM 3675 C CA . ASP A 1 470 ? -5.516 -15.179 21.224 1.00 89.94 470 ASP A CA 1
ATOM 3676 C C . ASP A 1 470 ? -5.108 -14.168 22.308 1.00 89.94 470 ASP A C 1
ATOM 3678 O O . ASP A 1 470 ? -4.361 -13.218 22.060 1.00 89.94 470 ASP A O 1
ATOM 3682 N N . TYR A 1 471 ? -5.623 -14.395 23.519 1.00 92.00 471 TYR A N 1
ATOM 3683 C CA . TYR A 1 471 ? -5.311 -13.649 24.746 1.00 92.00 471 TYR A CA 1
ATOM 3684 C C . TYR A 1 471 ? -4.284 -14.376 25.631 1.00 92.00 471 TYR A C 1
ATOM 3686 O O . TYR A 1 471 ? -4.028 -13.969 26.768 1.00 92.00 471 TYR A O 1
ATOM 3694 N N . SER A 1 472 ? -3.722 -15.491 25.165 1.00 85.44 472 SER A N 1
ATOM 3695 C CA . SER A 1 472 ? -2.911 -16.376 25.997 1.00 85.44 472 SER A CA 1
ATOM 3696 C C . SER A 1 472 ? -1.532 -15.810 26.320 1.00 85.44 472 SER A C 1
ATOM 3698 O O . SER A 1 472 ? -0.959 -16.233 27.314 1.00 85.44 472 SER A O 1
ATOM 3700 N N . GLY A 1 473 ? -1.005 -14.836 25.578 1.00 84.12 473 GLY A N 1
ATOM 3701 C CA . GLY A 1 473 ? 0.336 -14.289 25.804 1.00 84.12 473 GLY A CA 1
ATOM 3702 C C . GLY A 1 473 ? 0.385 -12.769 25.934 1.00 84.12 473 GLY A C 1
ATOM 3703 O O . GLY A 1 473 ? -0.603 -12.075 25.724 1.00 84.12 473 GLY A O 1
ATOM 3704 N N . ASN A 1 474 ? 1.572 -12.247 26.246 1.00 89.44 474 ASN A N 1
ATOM 3705 C CA . ASN A 1 474 ? 1.891 -10.823 26.116 1.00 89.44 474 ASN A CA 1
ATOM 3706 C C . ASN A 1 474 ? 2.528 -10.504 24.745 1.00 89.44 474 ASN A C 1
ATOM 3708 O O . ASN A 1 474 ? 3.231 -11.337 24.166 1.00 89.44 474 ASN A O 1
ATOM 3712 N N . CYS A 1 475 ? 2.393 -9.262 24.276 1.00 88.62 475 CYS A N 1
ATOM 3713 C CA . CYS A 1 475 ? 3.230 -8.671 23.237 1.00 88.62 475 CYS A CA 1
ATOM 3714 C C . CYS A 1 475 ? 4.210 -7.654 23.838 1.00 88.62 475 CYS A C 1
ATOM 3716 O O . CYS A 1 475 ? 3.855 -6.502 24.086 1.00 88.62 475 CYS A O 1
ATOM 3718 N N . GLY A 1 476 ? 5.472 -8.064 24.001 1.00 84.00 476 GLY A N 1
ATOM 3719 C CA . GLY A 1 476 ? 6.519 -7.183 24.530 1.00 84.00 476 GLY A CA 1
ATOM 3720 C C . GLY A 1 476 ? 6.760 -5.931 23.678 1.00 84.00 476 GLY A C 1
ATOM 3721 O O . GLY A 1 476 ? 7.010 -4.872 24.232 1.00 84.00 476 GLY A O 1
ATOM 3722 N N . ASN A 1 477 ? 6.594 -6.021 22.352 1.00 88.69 477 ASN A N 1
ATOM 3723 C CA . ASN A 1 477 ? 6.732 -4.873 21.448 1.00 88.69 477 ASN A CA 1
ATOM 3724 C C . ASN A 1 477 ? 5.678 -3.798 21.726 1.00 88.69 477 ASN A C 1
ATOM 3726 O O . ASN A 1 477 ? 6.021 -2.638 21.888 1.00 88.69 477 ASN A O 1
ATOM 3730 N N . LEU A 1 478 ? 4.400 -4.174 21.845 1.00 92.88 478 LEU A N 1
ATOM 3731 C CA . LEU A 1 478 ? 3.354 -3.181 22.114 1.00 92.88 478 LEU A CA 1
ATOM 3732 C C . LEU A 1 478 ? 3.301 -2.744 23.576 1.00 92.88 478 LEU A C 1
ATOM 3734 O O . LEU A 1 478 ? 2.731 -1.696 23.848 1.00 92.88 478 LEU A O 1
ATOM 3738 N N . SER A 1 479 ? 3.948 -3.471 24.494 1.00 93.38 479 SER A N 1
ATOM 3739 C CA . SER A 1 479 ? 4.143 -2.988 25.868 1.00 93.38 479 SER A CA 1
ATOM 3740 C C . SER A 1 479 ? 4.902 -1.651 25.898 1.00 93.38 479 SER A C 1
ATOM 3742 O O . SER A 1 479 ? 4.680 -0.872 26.817 1.00 93.38 479 SER A O 1
ATOM 3744 N N . SER A 1 480 ? 5.727 -1.349 24.880 1.00 92.62 480 SER A N 1
ATOM 3745 C CA . SER A 1 480 ? 6.455 -0.074 24.777 1.00 92.62 480 SER A CA 1
ATOM 3746 C C . SER A 1 480 ? 5.518 1.117 24.563 1.00 92.62 480 SER A C 1
ATOM 3748 O O . SER A 1 480 ? 5.770 2.188 25.089 1.00 92.62 480 SER A O 1
ATOM 3750 N N . ALA A 1 481 ? 4.393 0.923 23.872 1.00 94.06 481 ALA A N 1
ATOM 3751 C CA . ALA A 1 481 ? 3.422 1.986 23.619 1.00 94.06 481 ALA A CA 1
ATOM 3752 C C . ALA A 1 481 ? 2.456 2.232 24.796 1.00 94.06 481 ALA A C 1
ATOM 3754 O O . ALA A 1 481 ? 1.797 3.265 24.835 1.00 94.06 481 ALA A O 1
ATOM 3755 N N . VAL A 1 482 ? 2.344 1.299 25.753 1.00 95.94 482 VAL A N 1
ATOM 3756 C CA . VAL A 1 482 ? 1.327 1.356 26.822 1.00 95.94 482 VAL A CA 1
ATOM 3757 C C . VAL A 1 482 ? 1.595 2.488 27.813 1.00 95.94 482 VAL A C 1
ATOM 3759 O O . VAL A 1 482 ? 0.666 3.208 28.167 1.00 95.94 482 VAL A O 1
ATOM 3762 N N . GLY A 1 483 ? 2.841 2.639 28.271 1.00 94.88 483 GLY A N 1
ATOM 3763 C CA . GLY A 1 483 ? 3.228 3.705 29.199 1.00 94.88 483 GLY A CA 1
ATOM 3764 C C . GLY A 1 483 ? 3.008 5.104 28.607 1.00 94.88 483 GLY A C 1
ATOM 3765 O O . GLY A 1 483 ? 2.261 5.877 29.205 1.00 94.88 483 GLY A O 1
ATOM 3766 N N . PRO A 1 484 ? 3.580 5.399 27.424 1.00 93.44 484 PRO A N 1
ATOM 3767 C CA . PRO A 1 484 ? 3.352 6.642 26.685 1.00 93.44 484 PRO A CA 1
ATOM 3768 C C . PRO A 1 484 ? 1.866 6.945 26.480 1.00 93.44 484 PRO A C 1
ATOM 3770 O O . PRO A 1 484 ? 1.375 7.972 26.942 1.00 93.44 484 PRO A O 1
ATOM 3773 N N . PHE A 1 485 ? 1.105 5.984 25.938 1.00 95.00 485 PHE A N 1
ATOM 3774 C CA . PHE A 1 485 ? -0.338 6.138 25.752 1.00 95.00 485 PHE A CA 1
ATOM 3775 C C . PHE A 1 485 ? -1.076 6.441 27.062 1.00 95.00 485 PHE A C 1
ATOM 3777 O O . PHE A 1 485 ? -2.038 7.202 27.061 1.00 95.00 485 PHE A O 1
ATOM 3784 N N . ALA A 1 486 ? -0.670 5.849 28.188 1.00 95.25 486 ALA A N 1
ATOM 3785 C CA . ALA A 1 486 ? -1.326 6.089 29.468 1.00 95.25 486 ALA A CA 1
ATOM 3786 C C . ALA A 1 486 ? -1.181 7.544 29.947 1.00 95.25 486 ALA A C 1
ATOM 3788 O O . ALA A 1 486 ? -2.105 8.051 30.589 1.00 95.25 486 ALA A O 1
ATOM 3789 N N . ILE A 1 487 ? -0.070 8.210 29.621 1.00 91.25 487 ILE A N 1
ATOM 3790 C CA . ILE A 1 487 ? 0.115 9.644 29.877 1.00 91.25 487 ILE A CA 1
ATOM 3791 C C . ILE A 1 487 ? -0.671 10.464 28.855 1.00 91.25 487 ILE A C 1
ATOM 3793 O O . ILE A 1 487 ? -1.531 11.245 29.259 1.00 91.25 487 ILE A O 1
ATOM 3797 N N . ASP A 1 488 ? -0.470 10.214 27.558 1.00 89.50 488 ASP A N 1
ATOM 3798 C CA . ASP A 1 488 ? -1.110 10.972 26.470 1.00 89.50 488 ASP A CA 1
ATOM 3799 C C . ASP A 1 488 ? -2.648 10.932 26.561 1.00 89.50 488 ASP A C 1
ATOM 3801 O O . ASP A 1 488 ? -3.345 11.912 26.299 1.00 89.50 488 ASP A O 1
ATOM 3805 N N . ALA A 1 489 ? -3.206 9.788 26.967 1.00 88.50 489 ALA A N 1
ATOM 3806 C CA . ALA A 1 489 ? -4.642 9.584 27.122 1.00 88.50 489 ALA A CA 1
ATOM 3807 C C . ALA A 1 489 ? -5.199 10.057 28.481 1.00 88.50 489 ALA A C 1
ATOM 3809 O O . ALA A 1 489 ? -6.394 9.878 28.746 1.00 88.50 489 ALA A O 1
ATOM 3810 N N . GLY A 1 490 ? -4.352 10.610 29.357 1.00 89.81 490 GLY A N 1
ATOM 3811 C CA . GLY A 1 490 ? -4.724 11.113 30.680 1.00 89.81 490 GLY A CA 1
ATOM 3812 C C . GLY A 1 490 ? -5.142 10.033 31.684 1.00 89.81 490 GLY A C 1
ATOM 3813 O O . GLY A 1 490 ? -5.868 10.329 32.635 1.00 89.81 490 GLY A O 1
ATOM 3814 N N . LEU A 1 491 ? -4.727 8.777 31.479 1.00 91.69 491 LEU A N 1
ATOM 3815 C CA . LEU A 1 491 ? -4.996 7.665 32.402 1.00 91.69 491 LEU A CA 1
ATOM 3816 C C . LEU A 1 491 ? -4.068 7.695 33.619 1.00 91.69 491 LEU A C 1
ATOM 3818 O O . LEU A 1 491 ? -4.449 7.239 34.697 1.00 91.69 491 LEU A O 1
ATOM 3822 N N . VAL A 1 492 ? -2.865 8.241 33.445 1.00 92.62 492 VAL A N 1
ATOM 3823 C CA . VAL A 1 492 ? -1.871 8.435 34.496 1.00 92.62 492 VAL A CA 1
ATOM 3824 C C . VAL A 1 492 ? -1.526 9.911 34.571 1.00 92.62 492 VAL A C 1
ATOM 3826 O O . VAL A 1 492 ? -1.147 10.520 33.577 1.00 92.62 492 VAL A O 1
ATOM 3829 N N . LYS A 1 493 ? -1.652 10.479 35.769 1.00 88.50 493 LYS A N 1
ATOM 3830 C CA . LYS A 1 493 ? -1.185 11.832 36.065 1.00 88.50 493 LYS A CA 1
ATOM 3831 C C . LYS A 1 493 ? 0.171 11.751 36.746 1.00 88.50 493 LYS A C 1
ATOM 3833 O O . LYS A 1 493 ? 0.363 10.914 37.628 1.00 88.50 493 LYS A O 1
ATOM 3838 N N . LEU A 1 494 ? 1.087 12.607 36.316 1.00 86.06 494 LEU A N 1
ATOM 3839 C CA . LEU A 1 494 ? 2.390 12.767 36.947 1.00 86.06 494 LEU A CA 1
ATOM 3840 C C . LEU A 1 494 ? 2.308 13.764 38.105 1.00 86.06 494 LEU A C 1
ATOM 3842 O O . LEU A 1 494 ? 1.396 14.588 38.158 1.00 86.06 494 LEU A O 1
ATOM 3846 N N . ASP A 1 495 ? 3.258 13.658 39.027 1.00 83.75 495 ASP A N 1
ATOM 3847 C CA . ASP A 1 495 ? 3.358 14.531 40.192 1.00 83.75 495 ASP A CA 1
ATOM 3848 C C . ASP A 1 495 ? 3.813 15.945 39.777 1.00 83.75 495 ASP A C 1
ATOM 3850 O O . ASP A 1 495 ? 4.856 16.117 39.137 1.00 83.75 495 ASP A O 1
ATOM 3854 N N . GLU A 1 496 ? 3.021 16.962 40.127 1.00 80.44 496 GLU A N 1
ATOM 3855 C CA . GLU A 1 496 ? 3.291 18.365 39.791 1.00 80.44 496 GLU A CA 1
ATOM 3856 C C . GLU A 1 496 ? 4.572 18.896 40.456 1.00 80.44 496 GLU A C 1
ATOM 3858 O O . GLU A 1 496 ? 5.263 19.731 39.862 1.00 80.44 496 GLU A O 1
ATOM 3863 N N . GLU A 1 497 ? 4.938 18.400 41.644 1.00 78.56 497 GLU A N 1
ATOM 3864 C CA . GLU A 1 497 ? 6.177 18.790 42.325 1.00 78.56 497 GLU A CA 1
ATOM 3865 C C . GLU A 1 497 ? 7.401 18.232 41.591 1.00 78.56 497 GLU A C 1
ATOM 3867 O O . GLU A 1 497 ? 8.369 18.962 41.364 1.00 78.56 497 GLU A O 1
ATOM 3872 N N . GLU A 1 498 ? 7.350 16.973 41.137 1.00 80.00 498 GLU A N 1
ATOM 3873 C CA . GLU A 1 498 ? 8.442 16.365 40.363 1.00 80.00 498 GLU A CA 1
ATOM 3874 C C . GLU A 1 498 ? 8.644 17.058 39.005 1.00 80.00 498 GLU A C 1
ATOM 3876 O O . GLU A 1 498 ? 9.781 17.292 38.579 1.00 80.00 498 GLU A O 1
ATOM 3881 N N . LEU A 1 499 ? 7.549 17.425 38.330 1.00 82.06 499 LEU A N 1
ATOM 3882 C CA . LEU A 1 499 ? 7.589 18.165 37.064 1.00 82.06 499 LEU A CA 1
ATOM 3883 C C . LEU A 1 499 ? 8.179 19.572 37.249 1.00 82.06 499 LEU A C 1
ATOM 3885 O O . LEU A 1 499 ? 9.017 20.004 36.444 1.00 82.06 499 LEU A O 1
ATOM 3889 N N . SER A 1 500 ? 7.786 20.250 38.334 1.00 75.50 500 SER A N 1
ATOM 3890 C CA . SER A 1 500 ? 8.286 21.576 38.727 1.00 75.50 500 SER A CA 1
ATOM 3891 C C . SER A 1 500 ? 9.760 21.545 39.137 1.00 75.50 500 SER A C 1
ATOM 3893 O O . SER A 1 500 ? 10.498 22.488 38.858 1.00 75.50 500 SER A O 1
ATOM 3895 N N . ALA A 1 501 ? 10.223 20.435 39.720 1.00 78.00 501 ALA A N 1
ATOM 3896 C CA . ALA A 1 501 ? 11.629 20.179 40.035 1.00 78.00 501 ALA A CA 1
ATOM 3897 C C . ALA A 1 501 ? 12.493 19.845 38.799 1.00 78.00 501 ALA A C 1
ATOM 3899 O O . ALA A 1 501 ? 13.688 19.577 38.932 1.00 78.00 501 ALA A O 1
ATOM 3900 N N . GLY A 1 502 ? 11.919 19.871 37.591 1.00 81.50 502 GLY A N 1
ATOM 3901 C CA . GLY A 1 502 ? 12.651 19.695 36.337 1.00 81.50 502 GLY A CA 1
ATOM 3902 C C . GLY A 1 502 ? 12.787 18.245 35.871 1.00 81.50 502 GLY A C 1
ATOM 3903 O O . GLY A 1 502 ? 13.530 17.994 34.922 1.00 81.50 502 GLY A O 1
ATOM 3904 N N . LYS A 1 503 ? 12.075 17.284 36.477 1.00 85.00 503 LYS A N 1
ATOM 3905 C CA . LYS A 1 503 ? 12.062 15.892 36.001 1.00 85.00 503 LYS A CA 1
ATOM 3906 C C . LYS A 1 503 ? 11.476 15.839 34.582 1.00 85.00 503 LYS A C 1
ATOM 3908 O O . LYS A 1 503 ? 10.446 16.452 34.298 1.00 85.00 503 LYS A O 1
ATOM 3913 N N . ARG A 1 504 ? 12.161 15.143 33.670 1.00 88.88 504 ARG A N 1
ATOM 3914 C CA . ARG A 1 504 ? 11.768 14.966 32.251 1.00 88.88 504 ARG A CA 1
ATOM 3915 C C . ARG A 1 504 ? 11.671 13.499 31.845 1.00 88.88 504 ARG A C 1
ATOM 3917 O O . ARG A 1 504 ? 11.696 13.166 30.667 1.00 88.88 504 ARG A O 1
ATOM 3924 N N . THR A 1 505 ? 11.542 12.624 32.831 1.00 92.38 505 THR A N 1
ATOM 3925 C CA . THR A 1 505 ? 11.416 11.182 32.641 1.00 92.38 505 THR A CA 1
ATOM 3926 C C . THR A 1 505 ? 10.266 10.689 33.500 1.00 92.38 505 THR A C 1
ATOM 3928 O O . THR A 1 505 ? 10.188 11.033 34.682 1.00 92.38 505 THR A O 1
ATOM 3931 N N . ALA A 1 506 ? 9.389 9.881 32.918 1.00 92.88 506 ALA A N 1
ATOM 3932 C CA . ALA A 1 506 ? 8.276 9.248 33.606 1.00 92.88 506 ALA A CA 1
ATOM 3933 C C . ALA A 1 506 ? 8.483 7.735 33.667 1.00 92.88 506 ALA A C 1
ATOM 3935 O O . ALA A 1 506 ? 9.037 7.148 32.739 1.00 92.88 506 ALA A O 1
ATOM 3936 N N . THR A 1 507 ? 7.995 7.109 34.738 1.00 95.56 507 THR A N 1
ATOM 3937 C CA . THR A 1 507 ? 7.882 5.652 34.853 1.00 95.56 507 THR A CA 1
ATOM 3938 C C . THR A 1 507 ? 6.424 5.306 35.113 1.00 95.56 507 THR A C 1
ATOM 3940 O O . THR A 1 507 ? 5.856 5.740 36.114 1.00 95.56 507 THR A O 1
ATOM 3943 N N . VAL A 1 508 ? 5.821 4.528 34.215 1.00 96.25 508 VAL A N 1
ATOM 3944 C CA . VAL A 1 508 ? 4.449 4.027 34.347 1.00 96.25 508 VAL A CA 1
ATOM 3945 C C . VAL A 1 508 ? 4.486 2.542 34.682 1.00 96.25 508 VAL A C 1
ATOM 3947 O O . VAL A 1 508 ? 5.015 1.746 33.904 1.00 96.25 508 VAL A O 1
ATOM 3950 N N . ARG A 1 509 ? 3.894 2.161 35.818 1.00 97.38 509 ARG A N 1
ATOM 3951 C CA . ARG A 1 509 ? 3.755 0.760 36.228 1.00 97.38 509 ARG A CA 1
ATOM 3952 C C . ARG A 1 509 ? 2.498 0.134 35.633 1.00 97.38 509 ARG A C 1
ATOM 3954 O O . ARG A 1 509 ? 1.373 0.526 35.955 1.00 97.38 509 ARG A O 1
ATOM 3961 N N . ILE A 1 510 ? 2.696 -0.876 34.797 1.00 97.62 510 ILE A N 1
ATOM 3962 C CA . ILE A 1 510 ? 1.664 -1.541 34.001 1.00 97.62 510 ILE A CA 1
ATOM 3963 C C . ILE A 1 510 ? 1.422 -2.942 34.561 1.00 97.62 510 ILE A C 1
ATOM 3965 O O . ILE A 1 510 ? 2.355 -3.737 34.683 1.00 97.62 510 ILE A O 1
ATOM 3969 N N . PHE A 1 511 ? 0.166 -3.283 34.841 1.00 97.25 511 PHE A N 1
ATOM 3970 C CA . PHE A 1 511 ? -0.234 -4.660 35.114 1.00 97.25 511 PHE A CA 1
ATOM 3971 C C . PHE A 1 511 ? -0.710 -5.332 33.829 1.00 97.25 511 PHE A C 1
ATOM 3973 O O . PHE A 1 511 ? -1.720 -4.951 33.235 1.00 97.25 511 PHE A O 1
ATOM 3980 N N . ASN A 1 512 ? 0.018 -6.351 33.385 1.00 95.81 512 ASN A N 1
ATOM 3981 C CA . ASN A 1 512 ? -0.379 -7.149 32.240 1.00 95.81 512 ASN A CA 1
ATOM 3982 C C . ASN A 1 512 ? -1.396 -8.210 32.666 1.00 95.81 512 ASN A C 1
ATOM 3984 O O . ASN A 1 512 ? -1.057 -9.178 33.342 1.00 95.81 512 ASN A O 1
ATOM 3988 N N . THR A 1 513 ? -2.634 -8.057 32.223 1.00 94.69 513 THR A N 1
ATOM 3989 C CA . THR A 1 513 ? -3.747 -8.953 32.555 1.00 94.69 513 THR A CA 1
ATOM 3990 C C . THR A 1 513 ? -3.628 -10.335 31.910 1.00 94.69 513 THR A C 1
ATOM 3992 O O . THR A 1 513 ? -4.115 -11.308 32.481 1.00 94.69 513 THR A O 1
ATOM 3995 N N . ASN A 1 514 ? -2.948 -10.463 30.763 1.00 92.88 514 ASN A N 1
ATOM 3996 C CA . ASN A 1 514 ? -2.723 -11.762 30.134 1.00 92.88 514 ASN A CA 1
ATOM 3997 C C . ASN A 1 514 ? -1.802 -12.613 31.004 1.00 92.88 514 ASN A C 1
ATOM 3999 O O . ASN A 1 514 ? -2.075 -13.791 31.207 1.00 92.88 514 ASN A O 1
ATOM 4003 N N . THR A 1 515 ? -0.699 -12.046 31.492 1.00 91.25 515 THR A N 1
ATOM 4004 C CA . THR A 1 515 ? 0.363 -12.791 32.193 1.00 91.25 515 THR A CA 1
ATOM 4005 C C . THR A 1 515 ? 0.333 -12.640 33.709 1.00 91.25 515 THR A C 1
ATOM 4007 O O . THR A 1 515 ? 1.055 -13.351 34.401 1.00 91.25 515 THR A O 1
ATOM 4010 N N . GLN A 1 516 ? -0.486 -11.724 34.226 1.00 92.19 516 GLN A N 1
ATOM 4011 C CA . GLN A 1 516 ? -0.524 -11.323 35.635 1.00 92.19 516 GLN A CA 1
ATOM 4012 C C . GLN A 1 516 ? 0.849 -10.858 36.150 1.00 92.19 516 GLN A C 1
ATOM 4014 O O . GLN A 1 516 ? 1.238 -11.148 37.280 1.00 92.19 516 GLN A O 1
ATOM 4019 N N . LYS A 1 517 ? 1.617 -10.170 35.294 1.00 92.75 517 LYS A N 1
ATOM 4020 C CA . LYS A 1 517 ? 2.957 -9.650 35.609 1.00 92.75 517 LYS A CA 1
ATOM 4021 C C . LYS A 1 517 ? 3.001 -8.132 35.527 1.00 92.75 517 LYS A C 1
ATOM 4023 O O . LYS A 1 517 ? 2.211 -7.515 34.813 1.00 92.75 517 LYS A O 1
ATOM 4028 N N . ILE A 1 518 ? 3.965 -7.555 36.236 1.00 95.69 518 ILE A N 1
ATOM 4029 C CA . ILE A 1 518 ? 4.221 -6.117 36.257 1.00 95.69 518 ILE A CA 1
ATOM 4030 C C . ILE A 1 518 ? 5.290 -5.761 35.221 1.00 95.69 518 ILE A C 1
ATOM 4032 O O . ILE A 1 518 ? 6.286 -6.473 35.066 1.00 95.69 518 ILE A O 1
ATOM 4036 N N . ILE A 1 519 ? 5.068 -4.654 34.516 1.00 96.25 519 ILE A N 1
ATOM 4037 C CA . ILE A 1 519 ? 6.005 -4.059 33.566 1.00 96.25 519 ILE A CA 1
ATOM 4038 C C . ILE A 1 519 ? 6.151 -2.582 33.931 1.00 96.25 519 ILE A C 1
ATOM 4040 O O . ILE A 1 519 ? 5.167 -1.846 33.900 1.00 96.25 519 ILE A O 1
ATOM 4044 N N . ASP A 1 520 ? 7.361 -2.143 34.255 1.00 96.75 520 ASP A N 1
ATOM 4045 C CA . ASP A 1 520 ? 7.669 -0.728 34.448 1.00 96.75 520 ASP A CA 1
ATOM 4046 C C . ASP A 1 520 ? 8.151 -0.143 33.112 1.00 96.75 520 ASP A C 1
ATOM 4048 O O . ASP A 1 520 ? 9.117 -0.623 32.518 1.00 96.75 520 ASP A O 1
ATOM 4052 N N . SER A 1 521 ? 7.446 0.873 32.614 1.00 96.81 521 SER A N 1
ATOM 4053 C CA . SER A 1 521 ? 7.755 1.564 31.359 1.00 96.81 521 SER A CA 1
ATOM 4054 C C . SER A 1 521 ? 8.329 2.938 31.660 1.00 96.81 521 SER A C 1
ATOM 4056 O O . SER A 1 521 ? 7.592 3.816 32.102 1.00 96.81 521 SER A O 1
ATOM 4058 N N . THR A 1 522 ? 9.625 3.127 31.411 1.00 95.88 522 THR A N 1
ATOM 4059 C CA . THR A 1 522 ? 10.343 4.380 31.679 1.00 95.88 522 THR A CA 1
ATOM 4060 C C . THR A 1 522 ? 10.716 5.085 30.380 1.00 95.88 522 THR A C 1
ATOM 4062 O O . THR A 1 522 ? 11.385 4.489 29.536 1.00 95.88 522 THR A O 1
ATOM 4065 N N . PHE A 1 523 ? 10.299 6.341 30.213 1.00 94.56 523 PHE A N 1
ATOM 4066 C CA . PHE A 1 523 ? 10.457 7.094 28.964 1.00 94.56 523 PHE A CA 1
ATOM 4067 C C . PHE A 1 523 ? 10.538 8.615 29.198 1.00 94.56 523 PHE A C 1
ATOM 4069 O O . PHE A 1 523 ? 10.077 9.103 30.238 1.00 94.56 523 PHE A O 1
ATOM 4076 N N . PRO A 1 524 ? 11.152 9.378 28.275 1.00 92.00 524 PRO A N 1
ATOM 4077 C CA . PRO A 1 524 ? 11.183 10.833 28.345 1.00 92.00 524 PRO A CA 1
ATOM 4078 C C . PRO A 1 524 ? 9.799 11.452 28.114 1.00 92.00 524 PRO A C 1
ATOM 4080 O O . PRO A 1 524 ? 8.972 10.917 27.380 1.00 92.00 524 PRO A O 1
ATOM 4083 N N . ILE A 1 525 ? 9.568 12.607 28.727 1.00 91.88 525 ILE A N 1
ATOM 4084 C CA . ILE A 1 525 ? 8.341 13.396 28.580 1.00 91.88 525 ILE A CA 1
ATOM 4085 C C . ILE A 1 525 ? 8.691 14.827 28.186 1.00 91.88 525 ILE A C 1
ATOM 4087 O O . ILE A 1 525 ? 9.722 15.363 28.612 1.00 91.88 525 ILE A O 1
ATOM 4091 N N . CYS A 1 526 ? 7.803 15.467 27.438 1.00 87.00 526 CYS A N 1
ATOM 4092 C CA . CYS A 1 526 ? 7.869 16.893 27.166 1.00 87.00 526 CYS A CA 1
ATOM 4093 C C . CYS A 1 526 ? 6.687 17.620 27.811 1.00 87.00 526 CYS A C 1
ATOM 4095 O O . CYS A 1 526 ? 5.642 17.045 28.117 1.00 87.00 526 CYS A O 1
ATOM 4097 N N . ILE A 1 527 ? 6.918 18.896 28.117 1.00 85.56 527 ILE A N 1
ATOM 4098 C CA . ILE A 1 527 ? 5.933 19.772 28.748 1.00 85.56 527 ILE A CA 1
ATOM 4099 C C . ILE A 1 527 ? 5.694 20.919 27.781 1.00 85.56 527 ILE A C 1
ATOM 4101 O O . ILE A 1 527 ? 6.615 21.685 27.481 1.00 85.56 527 ILE A O 1
ATOM 4105 N N . SER A 1 528 ? 4.466 21.022 27.293 1.00 77.25 528 SER A N 1
ATOM 4106 C CA . SER A 1 528 ? 4.051 22.088 26.394 1.00 77.25 528 SER A CA 1
ATOM 4107 C C . SER A 1 528 ? 3.960 23.432 27.127 1.00 77.25 528 SER A C 1
ATOM 4109 O O . SER A 1 528 ? 3.795 23.473 28.350 1.00 77.25 528 SER A O 1
ATOM 4111 N N . PRO A 1 529 ? 4.027 24.571 26.408 1.00 74.31 529 PRO A N 1
ATOM 4112 C CA . PRO A 1 529 ? 3.910 25.899 27.018 1.00 74.31 529 PRO A CA 1
ATOM 4113 C C . PRO A 1 529 ? 2.600 26.137 27.783 1.00 74.31 529 PRO A C 1
ATOM 4115 O O . PRO A 1 529 ? 2.547 27.015 28.641 1.00 74.31 529 PRO A O 1
ATOM 4118 N N . ASP A 1 530 ? 1.546 25.380 27.470 1.00 75.06 530 ASP A N 1
ATOM 4119 C CA . ASP A 1 530 ? 0.253 25.410 28.160 1.00 75.06 530 ASP A CA 1
ATOM 4120 C C . ASP A 1 530 ? 0.208 24.536 29.430 1.00 75.06 530 ASP A C 1
ATOM 4122 O O . ASP A 1 530 ? -0.823 24.475 30.099 1.00 75.06 530 ASP A O 1
ATOM 4126 N N . GLY A 1 531 ? 1.324 23.887 29.780 1.00 75.25 531 GLY A N 1
ATOM 4127 C CA . GLY A 1 531 ? 1.461 23.013 30.942 1.00 75.25 531 GLY A CA 1
ATOM 4128 C C . GLY A 1 531 ? 0.994 21.575 30.710 1.00 75.25 531 GLY A C 1
ATOM 4129 O O . GLY A 1 531 ? 1.067 20.772 31.640 1.00 75.25 531 GLY A O 1
ATOM 4130 N N . SER A 1 532 ? 0.530 21.225 29.505 1.00 79.19 532 SER A N 1
ATOM 4131 C CA . SER A 1 532 ? 0.208 19.834 29.176 1.00 79.19 532 SER A CA 1
ATOM 4132 C C . SER A 1 532 ? 1.476 18.980 29.086 1.00 79.19 532 SER A C 1
ATOM 4134 O O . SER A 1 532 ? 2.544 19.463 28.705 1.00 79.19 532 SER A O 1
ATOM 4136 N N . VAL A 1 533 ? 1.364 17.713 29.490 1.00 86.56 533 VAL A N 1
ATOM 4137 C CA . VAL A 1 533 ? 2.474 16.755 29.511 1.00 86.56 533 VAL A CA 1
ATOM 4138 C C . VAL A 1 533 ? 2.151 15.603 28.577 1.00 86.56 533 VAL A C 1
ATOM 4140 O O . VAL A 1 533 ? 1.079 15.011 28.684 1.00 86.56 533 VAL A O 1
ATOM 4143 N N . GLU A 1 534 ? 3.093 15.280 27.704 1.00 87.69 534 GLU A N 1
ATOM 4144 C CA . GLU A 1 534 ? 2.991 14.190 26.736 1.00 87.69 534 GLU A CA 1
ATOM 4145 C C . GLU A 1 534 ? 4.300 13.391 26.702 1.00 87.69 534 GLU A C 1
ATOM 4147 O O . GLU A 1 534 ? 5.349 13.845 27.183 1.00 87.69 534 GLU A O 1
ATOM 4152 N N . ALA A 1 535 ? 4.244 12.166 26.185 1.00 88.50 535 ALA A N 1
ATOM 4153 C CA . ALA A 1 535 ? 5.455 11.402 25.920 1.00 88.50 535 ALA A CA 1
ATOM 4154 C C . ALA A 1 535 ? 6.262 12.072 24.796 1.00 88.50 535 ALA A C 1
ATOM 4156 O O . ALA A 1 535 ? 5.723 12.413 23.744 1.00 88.50 535 ALA A O 1
ATOM 4157 N N . GLU A 1 536 ? 7.570 12.243 24.993 1.00 86.12 536 GLU A N 1
ATOM 4158 C CA . GLU A 1 536 ? 8.426 12.807 23.947 1.00 86.12 536 GLU A CA 1
ATOM 4159 C C . GLU A 1 536 ? 8.615 11.758 22.849 1.00 86.12 536 GLU A C 1
ATOM 4161 O O . GLU A 1 536 ? 9.217 10.717 23.096 1.00 86.12 536 GLU A O 1
ATOM 4166 N N . ALA A 1 537 ? 8.137 12.018 21.634 1.00 80.75 537 ALA A N 1
ATOM 4167 C CA . ALA A 1 537 ? 8.248 11.067 20.527 1.00 80.75 537 ALA A CA 1
ATOM 4168 C C . ALA A 1 537 ? 9.618 11.114 19.822 1.00 80.75 537 ALA A C 1
ATOM 4170 O O . ALA A 1 537 ? 10.039 10.122 19.216 1.00 80.75 537 ALA A O 1
ATOM 4171 N N . SER A 1 538 ? 10.319 12.253 19.873 1.00 79.00 538 SER A N 1
ATOM 4172 C CA . SER A 1 538 ? 11.551 12.480 19.113 1.00 79.00 538 SER A CA 1
ATOM 4173 C C . SER A 1 538 ? 12.799 12.159 19.933 1.00 79.00 538 SER A C 1
ATOM 4175 O O . SER A 1 538 ? 12.999 12.672 21.028 1.00 79.00 538 SER A O 1
ATOM 4177 N N . GLY A 1 539 ? 13.708 11.376 19.356 1.00 83.38 539 GLY A N 1
ATOM 4178 C CA . GLY A 1 539 ? 14.983 11.036 19.982 1.00 83.38 539 GLY A CA 1
ATOM 4179 C C . GLY A 1 539 ? 15.987 10.481 18.977 1.00 83.38 539 GLY A C 1
ATOM 4180 O O . GLY A 1 539 ? 15.676 10.303 17.799 1.00 83.38 539 GLY A O 1
ATOM 4181 N N . ASP A 1 540 ? 17.204 10.218 19.441 1.00 83.06 540 ASP A N 1
ATOM 4182 C CA . ASP A 1 540 ? 18.324 9.688 18.654 1.00 83.06 540 ASP A CA 1
ATOM 4183 C C . ASP A 1 540 ? 18.474 8.159 18.766 1.00 83.06 540 ASP A C 1
ATOM 4185 O O . ASP A 1 540 ? 19.347 7.564 18.131 1.00 83.06 540 ASP A O 1
ATOM 4189 N N . PHE A 1 541 ? 17.601 7.497 19.530 1.00 83.06 541 PHE A N 1
ATOM 4190 C CA . PHE A 1 541 ? 17.650 6.055 19.723 1.00 83.06 541 PHE A CA 1
ATOM 4191 C C . PHE A 1 541 ? 17.063 5.322 18.513 1.00 83.06 541 PHE A C 1
ATOM 4193 O O . PHE A 1 541 ? 15.975 5.636 18.024 1.00 83.06 541 PHE A O 1
ATOM 4200 N N . THR A 1 542 ? 17.791 4.321 18.027 1.00 81.88 542 THR A N 1
ATOM 4201 C CA . THR A 1 542 ? 17.413 3.509 16.867 1.00 81.88 542 THR A CA 1
ATOM 4202 C C . THR A 1 542 ? 17.086 2.087 17.307 1.00 81.88 542 THR A C 1
ATOM 4204 O O . THR A 1 542 ? 17.628 1.573 18.284 1.00 81.88 542 THR A O 1
ATOM 4207 N N . VAL A 1 543 ? 16.145 1.457 16.604 1.00 80.75 543 VAL A N 1
ATOM 4208 C CA . VAL A 1 543 ? 15.778 0.051 16.803 1.00 80.75 543 VAL A CA 1
ATOM 4209 C C . VAL A 1 543 ? 15.853 -0.630 15.453 1.00 80.75 543 VAL A C 1
ATOM 4211 O O . VAL A 1 543 ? 15.158 -0.238 14.516 1.00 80.75 543 VAL A O 1
ATOM 4214 N N . ASP A 1 544 ? 16.665 -1.672 15.371 1.00 76.25 544 ASP A N 1
ATOM 4215 C CA . ASP A 1 544 ? 16.852 -2.433 14.148 1.00 76.25 544 ASP A CA 1
ATOM 4216 C C . ASP A 1 544 ? 15.528 -3.061 13.670 1.00 76.25 544 ASP A C 1
ATOM 4218 O O . ASP A 1 544 ? 14.816 -3.757 14.404 1.00 76.25 544 ASP A O 1
ATOM 4222 N N . GLY A 1 545 ? 15.161 -2.761 12.421 1.00 71.31 545 GLY A N 1
ATOM 4223 C CA . GLY A 1 545 ? 13.851 -3.068 11.836 1.00 71.31 545 GLY A CA 1
ATOM 4224 C C . GLY A 1 545 ? 12.838 -1.912 11.856 1.00 71.31 545 GLY A C 1
ATOM 4225 O O . GLY A 1 545 ? 11.717 -2.093 11.378 1.00 71.31 545 GLY A O 1
ATOM 4226 N N . VAL A 1 546 ? 13.209 -0.733 12.366 1.00 76.69 546 VAL A N 1
ATOM 4227 C CA . VAL A 1 546 ? 12.426 0.514 12.291 1.00 76.69 546 VAL A CA 1
ATOM 4228 C C . VAL A 1 546 ? 13.238 1.575 11.545 1.00 76.69 546 VAL A C 1
ATOM 4230 O O . VAL A 1 546 ? 14.422 1.754 11.808 1.00 76.69 546 VAL A O 1
ATOM 4233 N N . ALA A 1 547 ? 12.616 2.282 10.600 1.00 76.12 547 ALA A N 1
ATOM 4234 C CA . ALA A 1 547 ? 13.271 3.384 9.898 1.00 76.12 547 ALA A CA 1
ATOM 4235 C C . ALA A 1 547 ? 13.288 4.655 10.768 1.00 76.12 547 ALA A C 1
ATOM 4237 O O . ALA A 1 547 ? 12.252 5.041 11.305 1.00 76.12 547 ALA A O 1
ATOM 4238 N N . GLY A 1 548 ? 14.441 5.325 10.844 1.00 84.19 548 GLY A N 1
ATOM 4239 C CA . GLY A 1 548 ? 14.622 6.559 11.619 1.00 84.19 548 GLY A CA 1
ATOM 4240 C C . GLY A 1 548 ? 14.995 6.322 13.086 1.00 84.19 548 GLY A C 1
ATOM 4241 O O . GLY A 1 548 ? 15.332 5.208 13.486 1.00 84.19 548 GLY A O 1
ATOM 4242 N N . SER A 1 549 ? 14.955 7.392 13.878 1.00 80.12 549 SER A N 1
ATOM 4243 C CA . SER A 1 549 ? 15.204 7.379 15.322 1.00 80.12 549 SER A CA 1
ATOM 4244 C C . SER A 1 549 ? 14.007 7.957 16.079 1.00 80.12 549 SER A C 1
ATOM 4246 O O . SER A 1 549 ? 13.218 8.722 15.522 1.00 80.12 549 SER A O 1
ATOM 4248 N N . ALA A 1 550 ? 13.851 7.560 17.337 1.00 87.25 550 ALA A N 1
ATOM 4249 C CA . ALA A 1 550 ? 12.779 8.009 18.219 1.00 87.25 550 ALA A CA 1
ATOM 4250 C C . ALA A 1 550 ? 13.262 8.007 19.676 1.00 87.25 550 ALA A C 1
ATOM 4252 O O . ALA A 1 550 ? 14.397 7.614 19.967 1.00 87.25 550 ALA A O 1
ATOM 4253 N N . SER A 1 551 ? 12.415 8.452 20.600 1.00 87.50 551 SER A N 1
ATOM 4254 C CA . SER A 1 551 ? 12.732 8.404 22.026 1.00 87.50 551 SER A CA 1
ATOM 4255 C C . SER A 1 551 ? 12.952 6.987 22.528 1.00 87.50 551 SER A C 1
ATOM 4257 O O . SER A 1 551 ? 12.252 6.040 22.170 1.00 87.50 551 SER A O 1
ATOM 4259 N N . ARG A 1 552 ? 13.947 6.846 23.402 1.00 90.44 552 ARG A N 1
ATOM 4260 C CA . ARG A 1 552 ? 14.260 5.577 24.050 1.00 90.44 552 ARG A CA 1
ATOM 4261 C C . ARG A 1 552 ? 13.257 5.295 25.163 1.00 90.44 552 ARG A C 1
ATOM 4263 O O . ARG A 1 552 ? 13.228 6.014 26.157 1.00 90.44 552 ARG A O 1
ATOM 4270 N N . ILE A 1 553 ? 12.551 4.176 25.059 1.00 91.56 553 ILE A N 1
ATOM 4271 C CA . ILE A 1 553 ? 11.782 3.593 26.160 1.00 91.56 553 ILE A CA 1
ATOM 4272 C C . ILE A 1 553 ? 12.565 2.435 26.763 1.00 91.56 553 ILE A C 1
ATOM 4274 O O . ILE A 1 553 ? 13.036 1.549 26.049 1.00 91.56 553 ILE A O 1
ATOM 4278 N N . GLN A 1 554 ? 12.648 2.396 28.085 1.00 94.12 554 GLN A N 1
ATOM 4279 C CA . GLN A 1 554 ? 13.081 1.227 28.836 1.00 94.12 554 GLN A CA 1
ATOM 4280 C C . GLN A 1 554 ? 11.864 0.476 29.377 1.00 94.12 554 GLN A C 1
ATOM 4282 O O . GLN A 1 554 ? 11.025 1.060 30.060 1.00 94.12 554 GLN A O 1
ATOM 4287 N N . LEU A 1 555 ? 11.789 -0.824 29.096 1.00 94.56 555 LEU A N 1
ATOM 4288 C CA . LEU A 1 555 ? 10.797 -1.724 29.675 1.00 94.56 555 LEU A CA 1
ATOM 4289 C C . LEU A 1 555 ? 11.475 -2.689 30.637 1.00 94.56 555 LEU A C 1
ATOM 4291 O O . LEU A 1 555 ? 12.317 -3.488 30.224 1.00 94.56 555 LEU A O 1
ATOM 4295 N N . ASP A 1 556 ? 11.052 -2.645 31.892 1.00 94.44 556 ASP A N 1
ATOM 4296 C CA . ASP A 1 556 ? 11.496 -3.530 32.958 1.00 94.44 556 ASP A CA 1
ATOM 4297 C C . ASP A 1 556 ? 10.370 -4.498 33.329 1.00 94.44 556 ASP A C 1
ATOM 4299 O O . ASP A 1 556 ? 9.365 -4.129 33.932 1.00 94.44 556 ASP A O 1
ATOM 4303 N N . PHE A 1 557 ? 10.531 -5.765 32.964 1.00 93.81 557 PHE A N 1
ATOM 4304 C CA . PHE A 1 557 ? 9.600 -6.823 33.330 1.00 93.81 557 PHE A CA 1
ATOM 4305 C C . PHE A 1 557 ? 9.962 -7.344 34.716 1.00 93.81 557 PHE A C 1
ATOM 4307 O O . PHE A 1 557 ? 11.013 -7.965 34.882 1.00 93.81 557 PHE A O 1
ATOM 4314 N N . ILE A 1 558 ? 9.095 -7.101 35.698 1.00 93.81 558 ILE A N 1
ATOM 4315 C CA . ILE A 1 558 ? 9.350 -7.402 37.109 1.00 93.81 558 ILE A CA 1
ATOM 4316 C C . ILE A 1 558 ? 8.871 -8.818 37.433 1.00 93.81 558 ILE A C 1
ATOM 4318 O O . ILE A 1 558 ? 7.723 -9.178 37.159 1.00 93.81 558 ILE A O 1
ATOM 4322 N N . SER A 1 559 ? 9.748 -9.631 38.023 1.00 91.50 559 SER A N 1
ATOM 4323 C CA . SER A 1 559 ? 9.502 -11.049 38.330 1.00 91.50 559 SER A CA 1
ATOM 4324 C C . SER A 1 559 ? 8.847 -11.837 37.172 1.00 91.50 559 SER A C 1
ATOM 4326 O O . SER A 1 559 ? 7.796 -12.474 37.355 1.00 91.50 559 SER A O 1
ATOM 4328 N N . PRO A 1 560 ? 9.430 -11.805 35.954 1.00 91.50 560 PRO A N 1
ATOM 4329 C CA . PRO A 1 560 ? 8.761 -12.252 34.729 1.00 91.50 560 PRO A CA 1
ATOM 4330 C C . PRO A 1 560 ? 8.643 -13.773 34.583 1.00 91.50 560 PRO A C 1
ATOM 4332 O O . PRO A 1 560 ? 7.969 -14.243 33.665 1.00 91.50 560 PRO A O 1
ATOM 4335 N N . ALA A 1 561 ? 9.298 -14.543 35.454 1.00 92.38 561 ALA A N 1
ATOM 4336 C CA . ALA A 1 561 ? 9.309 -15.998 35.402 1.00 92.38 561 ALA A CA 1
ATOM 4337 C C . ALA A 1 561 ? 7.917 -16.610 35.652 1.00 92.38 561 ALA A C 1
ATOM 4339 O O . ALA A 1 561 ? 7.139 -16.118 36.478 1.00 92.38 561 ALA A O 1
ATOM 4340 N N . GLY A 1 562 ? 7.618 -17.712 34.961 1.00 90.75 562 GLY A N 1
ATOM 4341 C CA . GLY A 1 562 ? 6.399 -18.497 35.155 1.00 90.75 562 GLY A CA 1
ATOM 4342 C C . GLY A 1 562 ? 5.115 -17.747 34.805 1.00 90.75 562 GLY A C 1
ATOM 4343 O O . GLY A 1 562 ? 4.104 -17.931 35.478 1.00 90.75 562 GLY A O 1
ATOM 4344 N N . ALA A 1 563 ? 5.154 -16.872 33.799 1.00 88.00 563 ALA A N 1
ATOM 4345 C CA . ALA A 1 563 ? 4.028 -16.034 33.384 1.00 88.00 563 ALA A CA 1
ATOM 4346 C C . ALA A 1 563 ? 2.780 -16.826 32.954 1.00 88.00 563 ALA A C 1
ATOM 4348 O O . ALA A 1 563 ? 1.664 -16.312 33.037 1.00 88.00 563 ALA A O 1
ATOM 4349 N N . LYS A 1 564 ? 2.949 -18.063 32.483 1.00 90.62 564 LYS A N 1
ATOM 4350 C CA . LYS A 1 564 ? 1.846 -18.928 32.035 1.00 90.62 564 LYS A CA 1
ATOM 4351 C C . LYS A 1 564 ? 1.816 -20.276 32.724 1.00 90.62 564 LYS A C 1
ATOM 4353 O O . LYS A 1 564 ? 0.749 -20.811 32.989 1.00 90.62 564 LYS A O 1
ATOM 4358 N N . THR A 1 565 ? 2.988 -20.808 33.014 1.00 91.88 565 THR A N 1
ATOM 4359 C CA . THR A 1 565 ? 3.179 -22.154 33.558 1.00 91.88 565 THR A CA 1
ATOM 4360 C C . THR A 1 565 ? 3.436 -22.147 35.066 1.00 91.88 565 THR A C 1
ATOM 4362 O O . THR A 1 565 ? 3.533 -23.203 35.689 1.00 91.88 565 THR A O 1
ATOM 4365 N N . GLY A 1 566 ? 3.600 -20.962 35.669 1.00 90.12 566 GLY A N 1
ATOM 4366 C CA . GLY A 1 566 ? 3.933 -20.795 37.085 1.00 90.12 566 GLY A CA 1
ATOM 4367 C C . GLY A 1 566 ? 5.376 -21.156 37.456 1.00 90.12 566 GLY A C 1
ATOM 4368 O O . GLY A 1 566 ? 5.755 -21.003 38.614 1.00 90.12 566 GLY A O 1
ATOM 4369 N N . LYS A 1 567 ? 6.203 -21.618 36.508 1.00 92.12 567 LYS A N 1
ATOM 4370 C CA . LYS A 1 567 ? 7.591 -22.044 36.749 1.00 92.12 567 LYS A CA 1
ATOM 4371 C C . LYS A 1 567 ? 8.534 -21.431 35.720 1.00 92.12 567 LYS A C 1
ATOM 4373 O O . LYS A 1 567 ? 8.159 -21.265 34.570 1.00 92.12 567 LYS A O 1
ATOM 4378 N N . LEU A 1 568 ? 9.782 -21.158 36.107 1.00 93.50 568 LEU A N 1
ATOM 4379 C CA . LEU A 1 568 ? 10.805 -20.706 35.156 1.00 93.50 568 LEU A CA 1
ATOM 4380 C C . LEU A 1 568 ? 11.121 -21.776 34.097 1.00 93.50 568 LEU A C 1
ATOM 4382 O O . LEU A 1 568 ? 11.208 -21.457 32.916 1.00 93.50 568 LEU A O 1
ATOM 4386 N N . LEU A 1 569 ? 11.285 -23.030 34.536 1.00 94.94 569 LEU A N 1
ATOM 4387 C CA . LEU A 1 569 ? 11.543 -24.214 33.708 1.00 94.94 569 LEU A CA 1
ATOM 4388 C C . LEU A 1 569 ? 10.332 -25.149 33.819 1.00 94.94 569 LEU A C 1
ATOM 4390 O O . LEU A 1 569 ? 10.246 -25.917 34.784 1.00 94.94 569 LEU A O 1
ATOM 4394 N N . PRO A 1 570 ? 9.356 -25.063 32.903 1.00 94.56 570 PRO A N 1
ATOM 4395 C CA . PRO A 1 570 ? 8.053 -25.703 33.101 1.00 94.56 570 PRO A CA 1
ATOM 4396 C C . PRO A 1 570 ? 8.105 -27.231 33.054 1.00 94.56 570 PRO A C 1
ATOM 4398 O O . PRO A 1 570 ? 7.381 -27.888 33.798 1.00 94.56 570 PRO A O 1
ATOM 4401 N N . THR A 1 571 ? 9.023 -27.785 32.257 1.00 95.12 571 THR A N 1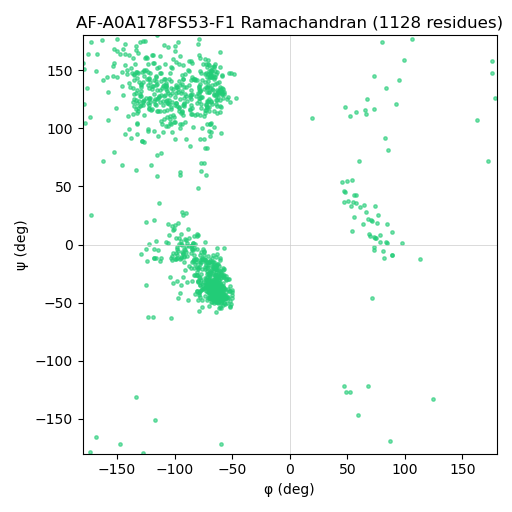
ATOM 4402 C CA . THR A 1 571 ? 9.304 -29.229 32.164 1.00 95.12 571 THR A CA 1
ATOM 4403 C C . THR A 1 571 ? 10.069 -29.762 33.380 1.00 95.12 571 THR A C 1
ATOM 4405 O O . THR A 1 571 ? 10.141 -30.967 33.598 1.00 95.12 571 THR A O 1
ATOM 4408 N N . GLY A 1 572 ? 10.653 -28.870 34.191 1.00 91.81 572 GLY A N 1
ATOM 4409 C CA . GLY A 1 572 ? 11.553 -29.208 35.295 1.00 91.81 572 GLY A CA 1
ATOM 4410 C C . GLY A 1 572 ? 13.003 -29.471 34.874 1.00 91.81 572 GLY A C 1
ATOM 4411 O O . GLY A 1 572 ? 13.879 -29.484 35.740 1.00 91.81 572 GLY A O 1
ATOM 4412 N N . ASN A 1 573 ? 13.274 -29.606 33.573 1.00 93.44 573 ASN A N 1
ATOM 4413 C CA . ASN A 1 573 ? 14.599 -29.893 33.029 1.00 93.44 573 ASN A CA 1
ATOM 4414 C C . ASN A 1 573 ? 15.241 -28.632 32.430 1.00 93.44 573 ASN A C 1
ATOM 4416 O O . ASN A 1 573 ? 14.562 -27.715 31.973 1.00 93.44 573 ASN A O 1
ATOM 4420 N N . LEU A 1 574 ? 16.576 -28.586 32.414 1.00 92.38 574 LEU A N 1
ATOM 4421 C CA . LEU A 1 574 ? 17.329 -27.550 31.688 1.00 92.38 574 LEU A CA 1
ATOM 4422 C C . LEU A 1 574 ? 17.423 -27.854 30.187 1.00 92.38 574 LEU A C 1
ATOM 4424 O O . LEU A 1 574 ? 17.490 -26.933 29.371 1.00 92.38 574 LEU A O 1
ATOM 4428 N N . ILE A 1 575 ? 17.446 -29.142 29.837 1.00 96.19 575 ILE A N 1
ATOM 4429 C CA . ILE A 1 575 ? 17.495 -29.646 28.467 1.00 96.19 575 ILE A CA 1
ATOM 4430 C C . ILE A 1 575 ? 16.497 -30.799 28.360 1.00 96.19 575 ILE A C 1
ATOM 4432 O O . ILE A 1 575 ? 16.610 -31.790 29.078 1.00 96.19 575 ILE A O 1
ATOM 4436 N N . ASP A 1 576 ? 15.560 -30.666 27.434 1.00 97.19 576 ASP A N 1
ATOM 4437 C CA . ASP A 1 576 ? 14.626 -31.694 26.993 1.00 97.19 576 ASP A CA 1
ATOM 4438 C C . ASP A 1 576 ? 14.994 -32.155 25.573 1.00 97.19 576 ASP A C 1
ATOM 4440 O O . ASP A 1 576 ? 15.874 -31.589 24.916 1.00 97.19 576 ASP A O 1
ATOM 4444 N N . THR A 1 577 ? 14.345 -33.208 25.075 1.00 97.19 577 THR A N 1
ATOM 4445 C CA . THR A 1 577 ? 14.513 -33.676 23.690 1.00 97.19 577 THR A CA 1
ATOM 4446 C C . THR A 1 577 ? 13.156 -33.953 23.060 1.00 97.19 577 THR A C 1
ATOM 4448 O O . THR A 1 577 ? 12.381 -34.754 23.575 1.00 97.19 577 THR A O 1
ATOM 4451 N N . PHE A 1 578 ? 12.897 -33.315 21.920 1.00 96.56 578 PHE A N 1
ATOM 4452 C CA . PHE A 1 578 ? 11.652 -33.421 21.159 1.00 96.56 578 PHE A CA 1
ATOM 4453 C C . PHE A 1 578 ? 11.989 -33.709 19.701 1.00 96.56 578 PHE A C 1
ATOM 4455 O O . PHE A 1 578 ? 12.837 -33.038 19.124 1.00 96.56 578 PHE A O 1
ATOM 4462 N N . ASP A 1 579 ? 11.367 -34.726 19.106 1.00 93.75 579 ASP A N 1
ATOM 4463 C CA . ASP A 1 579 ? 11.655 -35.156 17.725 1.00 93.75 579 ASP A CA 1
ATOM 4464 C C . ASP A 1 579 ? 13.168 -35.304 17.402 1.00 93.75 579 ASP A C 1
ATOM 4466 O O . ASP A 1 579 ? 13.646 -34.964 16.315 1.00 93.75 579 ASP A O 1
ATOM 4470 N N . GLY A 1 580 ? 13.947 -35.778 18.385 1.00 93.38 580 GLY A N 1
ATOM 4471 C CA . GLY A 1 580 ? 15.405 -35.940 18.290 1.00 93.38 580 GLY A CA 1
ATOM 4472 C C . GLY A 1 580 ? 16.224 -34.644 18.384 1.00 93.38 580 GLY A C 1
ATOM 4473 O O . GLY A 1 580 ? 17.440 -34.697 18.228 1.00 93.38 580 GLY A O 1
ATOM 4474 N N . VAL A 1 581 ? 15.590 -33.499 18.647 1.00 97.00 581 VAL A N 1
ATOM 4475 C CA . VAL A 1 581 ? 16.219 -32.175 18.776 1.00 97.00 581 VAL A CA 1
ATOM 4476 C C . VAL A 1 581 ? 16.271 -31.772 20.246 1.00 97.00 581 VAL A C 1
ATOM 4478 O O . VAL A 1 581 ? 15.260 -31.846 20.951 1.00 97.00 581 VAL A O 1
ATOM 4481 N N . ARG A 1 582 ? 17.441 -31.333 20.724 1.00 97.50 582 ARG A N 1
ATOM 4482 C CA . ARG A 1 582 ? 17.584 -30.827 22.097 1.00 97.50 582 ARG A CA 1
ATOM 4483 C C . ARG A 1 582 ? 16.948 -29.449 22.222 1.00 97.50 582 ARG A C 1
ATOM 4485 O O . ARG A 1 582 ? 17.124 -28.604 21.346 1.00 97.50 582 ARG A O 1
ATOM 4492 N N . ALA A 1 583 ? 16.264 -29.204 23.333 1.00 97.69 583 ALA A N 1
ATOM 4493 C CA . ALA A 1 583 ? 15.573 -27.946 23.573 1.00 97.69 583 ALA A CA 1
ATOM 4494 C C . ALA A 1 583 ? 15.692 -27.482 25.028 1.00 97.69 583 ALA A C 1
ATOM 4496 O O . ALA A 1 583 ? 15.675 -28.300 25.939 1.00 97.69 583 ALA A O 1
ATOM 4497 N N . THR A 1 584 ? 15.740 -26.170 25.259 1.00 97.88 584 THR A N 1
ATOM 4498 C CA . THR A 1 584 ? 15.443 -25.584 26.578 1.00 97.88 584 THR A CA 1
ATOM 4499 C C . THR A 1 584 ? 14.058 -24.947 26.526 1.00 97.88 584 THR A C 1
ATOM 4501 O O . THR A 1 584 ? 13.828 -24.036 25.726 1.00 97.88 584 THR A O 1
ATOM 4504 N N . CYS A 1 585 ? 13.153 -25.412 27.389 1.00 97.50 585 CYS A N 1
ATOM 4505 C CA . CYS A 1 585 ? 11.821 -24.847 27.593 1.00 97.50 585 CYS A CA 1
ATOM 4506 C C . CYS A 1 585 ? 11.837 -23.891 28.791 1.00 97.50 585 CYS A C 1
ATOM 4508 O O . CYS A 1 585 ? 12.093 -24.306 29.920 1.00 97.50 585 CYS A O 1
ATOM 4510 N N . ILE A 1 586 ? 11.551 -22.613 28.556 1.00 96.00 586 ILE A N 1
ATOM 4511 C CA . ILE A 1 586 ? 11.606 -21.561 29.578 1.00 96.00 586 ILE A CA 1
ATOM 4512 C C . ILE A 1 586 ? 10.366 -20.670 29.488 1.00 96.00 586 ILE A C 1
ATOM 4514 O O . ILE A 1 586 ? 9.849 -20.439 28.399 1.00 96.00 586 ILE A O 1
ATOM 4518 N N . ASP A 1 587 ? 9.873 -20.166 30.615 1.00 94.62 587 ASP A N 1
ATOM 4519 C CA . ASP A 1 587 ? 8.727 -19.251 30.659 1.00 94.62 587 ASP A CA 1
ATOM 4520 C C . ASP A 1 587 ? 9.113 -17.945 31.362 1.00 94.62 587 ASP A C 1
ATOM 4522 O O . ASP A 1 587 ? 9.139 -17.863 32.591 1.00 94.62 587 ASP A O 1
ATOM 4526 N N . VAL A 1 588 ? 9.449 -16.929 30.560 1.00 92.06 588 VAL A N 1
ATOM 4527 C CA . VAL A 1 588 ? 9.802 -15.571 31.003 1.00 92.06 588 VAL A CA 1
ATOM 4528 C C . VAL A 1 588 ? 9.025 -14.574 30.152 1.00 92.06 588 VAL A C 1
ATOM 4530 O O . VAL A 1 588 ? 9.315 -14.355 28.974 1.00 92.06 588 VAL A O 1
ATOM 4533 N N . GLY A 1 589 ? 7.984 -13.985 30.737 1.00 86.94 589 GLY A N 1
ATOM 4534 C CA . GLY A 1 589 ? 7.003 -13.162 30.027 1.00 86.94 589 GLY A CA 1
ATOM 4535 C C . GLY A 1 589 ? 6.067 -13.974 29.122 1.00 86.94 589 GLY A C 1
ATOM 4536 O O . GLY A 1 589 ? 4.862 -13.767 29.175 1.00 86.94 589 GLY A O 1
ATOM 4537 N N . ASN A 1 590 ? 6.599 -14.906 28.329 1.00 92.06 590 ASN A N 1
ATOM 4538 C CA . ASN A 1 590 ? 5.856 -15.936 27.606 1.00 92.06 590 ASN A CA 1
ATOM 4539 C C . ASN A 1 590 ? 6.658 -17.256 27.594 1.00 92.06 590 ASN A C 1
ATOM 4541 O O . ASN A 1 590 ? 7.890 -17.208 27.581 1.00 92.06 590 ASN A O 1
ATOM 4545 N N . PRO A 1 591 ? 5.986 -18.411 27.458 1.00 95.00 591 PRO A N 1
ATOM 4546 C CA . PRO A 1 591 ? 6.620 -19.694 27.165 1.00 95.00 591 PRO A CA 1
ATOM 4547 C C . PRO A 1 591 ? 7.423 -19.686 25.852 1.00 95.00 591 PRO A C 1
ATOM 4549 O O . PRO A 1 591 ? 6.916 -19.293 24.794 1.00 95.00 591 PRO A O 1
ATOM 4552 N N . MET A 1 592 ? 8.671 -20.147 25.917 1.00 96.25 592 MET A N 1
ATOM 4553 C CA . MET A 1 592 ? 9.646 -20.186 24.826 1.00 96.25 592 MET A CA 1
ATOM 4554 C C . MET A 1 592 ? 10.373 -21.527 24.780 1.00 96.25 592 MET A C 1
ATOM 4556 O O . MET A 1 592 ? 10.675 -22.133 25.807 1.00 96.25 592 MET A O 1
ATOM 4560 N N . ILE A 1 593 ? 10.706 -21.949 23.565 1.00 97.81 593 ILE A N 1
ATOM 4561 C CA . ILE A 1 593 ? 11.508 -23.134 23.275 1.00 97.81 593 ILE A CA 1
ATOM 4562 C C . ILE A 1 593 ? 12.732 -22.666 22.491 1.00 97.81 593 ILE A C 1
ATOM 4564 O O . ILE A 1 593 ? 12.581 -21.987 21.473 1.00 97.81 593 ILE A O 1
ATOM 4568 N N . PHE A 1 594 ? 13.931 -23.013 22.950 1.00 97.94 594 PHE A N 1
ATOM 4569 C CA . PHE A 1 594 ? 15.184 -22.730 22.247 1.00 97.94 594 PHE A CA 1
ATOM 4570 C C . PHE A 1 594 ? 15.817 -24.030 21.765 1.00 97.94 594 PHE A C 1
ATOM 4572 O O . PHE A 1 594 ? 16.091 -24.901 22.586 1.00 97.94 594 PHE A O 1
ATOM 4579 N N . VAL A 1 595 ? 16.057 -24.144 20.458 1.00 97.69 595 VAL A N 1
ATOM 4580 C CA . VAL A 1 595 ? 16.667 -25.314 19.809 1.00 97.69 595 VAL A CA 1
ATOM 4581 C C . VAL A 1 595 ? 17.921 -24.908 19.027 1.00 97.69 595 VAL A C 1
ATOM 4583 O O . VAL A 1 595 ? 17.898 -23.887 18.338 1.00 97.69 595 VAL A O 1
ATOM 4586 N N . PRO A 1 596 ? 19.026 -25.666 19.091 1.00 96.56 596 PRO A N 1
ATOM 4587 C CA . PRO A 1 596 ? 20.205 -25.397 18.276 1.00 96.56 596 PRO A CA 1
ATOM 4588 C C . PRO A 1 596 ? 19.953 -25.581 16.781 1.00 96.56 596 PRO A C 1
ATOM 4590 O O . PRO A 1 596 ? 19.407 -26.601 16.365 1.00 96.56 596 PRO A O 1
ATOM 4593 N N . ALA A 1 597 ? 20.471 -24.669 15.956 1.00 95.25 597 ALA A N 1
ATOM 4594 C CA . ALA A 1 597 ? 20.539 -24.870 14.509 1.00 95.25 597 ALA A CA 1
ATOM 4595 C C . ALA A 1 597 ? 21.334 -26.136 14.144 1.00 95.25 597 ALA A C 1
ATOM 4597 O O . ALA A 1 597 ? 20.978 -26.823 13.200 1.00 95.25 597 ALA A O 1
ATOM 4598 N N . SER A 1 598 ? 22.356 -26.492 14.936 1.00 93.62 598 SER A N 1
ATOM 4599 C CA . SER A 1 598 ? 23.185 -27.694 14.733 1.00 93.62 598 SER A CA 1
ATOM 4600 C C . SER A 1 598 ? 22.430 -29.018 14.858 1.00 93.62 598 SER A C 1
ATOM 4602 O O . SER A 1 598 ? 22.917 -30.040 14.386 1.00 93.62 598 SER A O 1
ATOM 4604 N N . ASP A 1 599 ? 21.278 -29.010 15.528 1.00 94.50 599 ASP A N 1
ATOM 4605 C CA . ASP A 1 599 ? 20.438 -30.193 15.730 1.00 94.50 599 ASP A CA 1
ATOM 4606 C C . ASP A 1 599 ? 19.335 -30.278 14.645 1.00 94.50 599 ASP A C 1
ATOM 4608 O O . ASP A 1 599 ? 18.528 -31.211 14.619 1.00 94.50 599 ASP A O 1
ATOM 4612 N N . LEU A 1 600 ? 19.308 -29.309 13.723 1.00 92.44 600 LEU A N 1
ATOM 4613 C CA . LEU A 1 600 ? 18.388 -29.191 12.597 1.00 92.44 600 LEU A CA 1
ATOM 4614 C C . LEU A 1 600 ? 19.176 -29.224 11.268 1.00 92.44 600 LEU A C 1
ATOM 4616 O O . LEU A 1 600 ? 20.357 -28.888 11.236 1.00 92.44 600 LEU A O 1
ATOM 4620 N N . PRO A 1 601 ? 18.553 -29.608 10.139 1.00 85.56 601 PRO A N 1
ATOM 4621 C CA . PRO A 1 601 ? 19.213 -29.629 8.831 1.00 85.56 601 PRO A CA 1
ATOM 4622 C C . PRO A 1 601 ? 19.277 -28.222 8.202 1.00 85.56 601 PRO A C 1
ATOM 4624 O O . PRO A 1 601 ? 18.876 -28.034 7.056 1.00 85.56 601 PRO A O 1
ATOM 4627 N N . VAL A 1 602 ? 19.713 -27.215 8.964 1.00 88.81 602 VAL A N 1
ATOM 4628 C CA . VAL A 1 602 ? 19.704 -25.802 8.556 1.00 88.81 602 VAL A CA 1
ATOM 4629 C C . VAL A 1 602 ? 20.991 -25.092 8.954 1.00 88.81 602 VAL A C 1
ATOM 4631 O O . VAL A 1 602 ? 21.625 -25.429 9.952 1.00 88.81 602 VAL A O 1
ATOM 4634 N N . ASP A 1 603 ? 21.362 -24.069 8.186 1.00 86.00 603 ASP A N 1
ATOM 4635 C CA . ASP A 1 603 ? 22.422 -23.143 8.581 1.00 86.00 603 ASP A CA 1
ATOM 4636 C C . ASP A 1 603 ? 21.949 -22.276 9.766 1.00 86.00 603 ASP A C 1
ATOM 4638 O O . ASP A 1 603 ? 20.784 -21.878 9.834 1.00 86.00 603 ASP A O 1
ATOM 4642 N N . GLY A 1 604 ? 22.847 -21.939 10.694 1.00 76.50 604 GLY A N 1
ATOM 4643 C CA . GLY A 1 604 ? 22.549 -21.010 11.789 1.00 76.50 604 GLY A CA 1
ATOM 4644 C C . GLY A 1 604 ? 22.130 -19.610 11.323 1.00 76.50 604 GLY A C 1
ATOM 4645 O O . GLY A 1 604 ? 21.404 -18.910 12.025 1.00 76.50 604 GLY A O 1
ATOM 4646 N N . LYS A 1 605 ? 22.520 -19.221 10.107 1.00 82.12 605 LYS A N 1
ATOM 4647 C CA . LYS A 1 605 ? 22.202 -17.930 9.489 1.00 82.12 605 LYS A CA 1
ATOM 4648 C C . LYS A 1 605 ? 20.905 -17.929 8.685 1.00 82.12 605 LYS A C 1
ATOM 4650 O O . LYS A 1 605 ? 20.591 -16.901 8.086 1.00 82.12 605 LYS A O 1
ATOM 4655 N N . ILE A 1 606 ? 20.158 -19.036 8.674 1.00 90.06 606 ILE A N 1
ATOM 4656 C CA . ILE A 1 606 ? 18.967 -19.215 7.837 1.00 90.06 606 ILE A CA 1
ATOM 4657 C C . ILE A 1 606 ? 18.030 -17.992 7.892 1.00 90.06 606 ILE A C 1
ATOM 4659 O O . ILE A 1 606 ? 17.659 -17.512 8.968 1.00 90.06 606 ILE A O 1
ATOM 4663 N N . SER A 1 607 ? 17.688 -17.435 6.729 1.00 89.75 607 SER A N 1
ATOM 4664 C CA . SER A 1 607 ? 16.804 -16.267 6.624 1.00 89.75 607 SER A CA 1
ATOM 4665 C C . SER A 1 607 ? 15.327 -16.656 6.805 1.00 89.75 607 SER A C 1
ATOM 4667 O O . SER A 1 607 ? 14.978 -17.820 6.606 1.00 89.75 607 SER A O 1
ATOM 4669 N N . PRO A 1 608 ? 14.418 -15.717 7.138 1.00 88.12 608 PRO A N 1
ATOM 4670 C CA . PRO A 1 608 ? 12.976 -15.988 7.190 1.00 88.12 608 PRO A CA 1
ATOM 4671 C C . PRO A 1 608 ? 12.421 -16.643 5.915 1.00 88.12 608 PRO A C 1
ATOM 4673 O O . PRO A 1 608 ? 11.624 -17.581 5.994 1.00 88.12 608 PRO A O 1
ATOM 4676 N N . ASP A 1 609 ? 12.891 -16.205 4.746 1.00 87.00 609 ASP A N 1
ATOM 4677 C CA . ASP A 1 609 ? 12.474 -16.756 3.453 1.00 87.00 609 ASP A CA 1
ATOM 4678 C C . ASP A 1 609 ? 13.022 -18.172 3.247 1.00 87.00 609 ASP A C 1
ATOM 4680 O O . ASP A 1 609 ? 12.315 -19.053 2.758 1.00 87.00 609 ASP A O 1
ATOM 4684 N N . GLN A 1 610 ? 14.259 -18.433 3.681 1.00 91.25 610 GLN A N 1
ATOM 4685 C CA . GLN A 1 610 ? 14.842 -19.774 3.652 1.00 91.25 610 GLN A CA 1
ATOM 4686 C C . GLN A 1 610 ? 14.133 -20.719 4.624 1.00 91.25 610 GLN A C 1
ATOM 4688 O O . GLN A 1 610 ? 13.875 -21.860 4.259 1.00 91.25 610 GLN A O 1
ATOM 4693 N N . ILE A 1 611 ? 13.751 -20.266 5.824 1.00 91.31 611 ILE A N 1
ATOM 4694 C CA . ILE A 1 611 ? 12.946 -21.078 6.750 1.00 91.31 611 ILE A CA 1
ATOM 4695 C C . ILE A 1 611 ? 11.612 -21.452 6.093 1.00 91.31 611 ILE A C 1
ATOM 4697 O O . ILE A 1 611 ? 11.203 -22.608 6.166 1.00 91.31 611 ILE A O 1
ATOM 4701 N N . SER A 1 612 ? 10.959 -20.489 5.434 1.00 87.50 612 SER A N 1
ATOM 4702 C CA . SER A 1 612 ? 9.662 -20.697 4.774 1.00 87.50 612 SER A CA 1
ATOM 4703 C C . SER A 1 612 ? 9.753 -21.627 3.563 1.00 87.50 612 SER A C 1
ATOM 4705 O O . SER A 1 612 ? 8.828 -22.390 3.305 1.00 87.50 612 SER A O 1
ATOM 4707 N N . SER A 1 613 ? 10.861 -21.570 2.822 1.00 89.19 613 SER A N 1
ATOM 4708 C CA . SER A 1 613 ? 11.077 -22.363 1.604 1.00 89.19 613 SER A CA 1
ATOM 4709 C C . SER A 1 613 ? 11.776 -23.704 1.841 1.00 89.19 613 SER A C 1
ATOM 4711 O O . SER A 1 613 ? 11.795 -24.527 0.928 1.00 89.19 613 SER A O 1
ATOM 4713 N N . THR A 1 614 ? 12.326 -23.962 3.036 1.00 89.88 614 THR A N 1
ATOM 4714 C CA . THR A 1 614 ? 12.967 -25.246 3.368 1.00 89.88 614 THR A CA 1
ATOM 4715 C C . THR A 1 614 ? 11.897 -26.329 3.558 1.00 89.88 614 THR A C 1
ATOM 4717 O O . THR A 1 614 ? 11.143 -26.266 4.536 1.00 89.88 614 THR A O 1
ATOM 4720 N N . PRO A 1 615 ? 11.829 -27.351 2.681 1.00 90.06 615 PRO A N 1
ATOM 4721 C CA . PRO A 1 615 ? 10.776 -28.362 2.744 1.00 90.06 615 PRO A CA 1
ATOM 4722 C C . PRO A 1 615 ? 10.757 -29.104 4.088 1.00 90.06 615 PRO A C 1
ATOM 4724 O O . PRO A 1 615 ? 11.793 -29.564 4.568 1.00 90.06 615 PRO A O 1
ATOM 4727 N N . GLY A 1 616 ? 9.576 -29.214 4.704 1.00 91.75 616 GLY A N 1
ATOM 4728 C CA . GLY A 1 616 ? 9.348 -29.955 5.953 1.00 91.75 616 GLY A CA 1
ATOM 4729 C C . GLY A 1 616 ? 9.897 -29.311 7.236 1.00 91.75 616 GLY A C 1
ATOM 4730 O O . GLY A 1 616 ? 9.641 -29.818 8.328 1.00 91.75 616 GLY A O 1
ATOM 4731 N N . LEU A 1 617 ? 10.625 -28.188 7.159 1.00 94.00 617 LEU A N 1
ATOM 4732 C CA . LEU A 1 617 ? 11.203 -27.550 8.348 1.00 94.00 617 LEU A CA 1
ATOM 4733 C C . LEU A 1 617 ? 10.129 -26.968 9.274 1.00 94.00 617 LEU A C 1
ATOM 4735 O O . LEU A 1 617 ? 10.158 -27.232 10.473 1.00 94.00 617 LEU A O 1
ATOM 4739 N N . LEU A 1 618 ? 9.180 -26.195 8.734 1.00 93.56 618 LEU A N 1
ATOM 4740 C CA . LEU A 1 618 ? 8.098 -25.596 9.528 1.00 93.56 618 LEU A CA 1
ATOM 4741 C C . LEU A 1 618 ? 7.213 -26.663 10.185 1.00 93.56 618 LEU A C 1
ATOM 4743 O O . LEU A 1 618 ? 6.880 -26.534 11.358 1.00 93.56 618 LEU A O 1
ATOM 4747 N N . GLU A 1 619 ? 6.908 -27.745 9.468 1.00 93.94 619 GLU A N 1
ATOM 4748 C CA . GLU A 1 619 ? 6.151 -28.891 9.992 1.00 93.94 619 GLU A CA 1
ATOM 4749 C C . GLU A 1 619 ? 6.891 -29.566 11.152 1.00 93.94 619 GLU A C 1
ATOM 4751 O O . GLU A 1 619 ? 6.299 -29.880 12.187 1.00 93.94 619 GLU A O 1
ATOM 4756 N N . ARG A 1 620 ? 8.212 -29.742 11.020 1.00 95.19 620 ARG A N 1
ATOM 4757 C CA . ARG A 1 620 ? 9.047 -30.314 12.079 1.00 95.19 620 ARG A CA 1
ATOM 4758 C C . ARG A 1 620 ? 9.142 -29.398 13.299 1.00 95.19 620 ARG A C 1
ATOM 4760 O O . ARG A 1 620 ? 9.031 -29.873 14.428 1.00 95.19 620 ARG A O 1
ATOM 4767 N N . LEU A 1 621 ? 9.324 -28.095 13.088 1.00 95.75 621 LEU A N 1
ATOM 4768 C CA . LE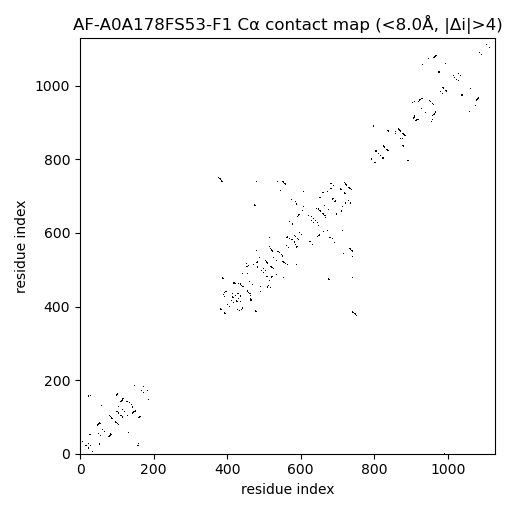U A 1 621 ? 9.344 -27.102 14.164 1.00 95.75 621 LEU A CA 1
ATOM 4769 C C . LEU A 1 621 ? 7.996 -27.040 14.888 1.00 95.75 621 LEU A C 1
ATOM 4771 O O . LEU A 1 621 ? 7.982 -26.961 16.114 1.00 95.75 621 LEU A O 1
ATOM 4775 N N . GLU A 1 622 ? 6.882 -27.137 14.162 1.00 95.25 622 GLU A N 1
ATOM 4776 C CA . GLU A 1 622 ? 5.543 -27.198 14.750 1.00 95.25 622 GLU A CA 1
ATOM 4777 C C . GLU A 1 622 ? 5.354 -28.472 15.578 1.00 95.25 622 GLU A C 1
ATOM 4779 O O . GLU A 1 622 ? 4.924 -28.399 16.725 1.00 95.25 622 GLU A O 1
ATOM 4784 N N . LYS A 1 623 ? 5.793 -29.632 15.076 1.00 95.00 623 LYS A N 1
ATOM 4785 C CA . LYS A 1 623 ? 5.766 -30.894 15.832 1.00 95.00 623 LYS A CA 1
ATOM 4786 C C . LYS A 1 623 ? 6.546 -30.798 17.148 1.00 95.00 623 LYS A C 1
ATOM 4788 O O . LYS A 1 623 ? 6.051 -31.235 18.188 1.00 95.00 623 LYS A O 1
ATOM 4793 N N . ILE A 1 624 ? 7.746 -30.210 17.119 1.00 96.69 624 ILE A N 1
ATOM 4794 C CA . ILE A 1 624 ? 8.555 -29.951 18.322 1.00 96.69 624 ILE A CA 1
ATOM 4795 C C . ILE A 1 624 ? 7.813 -28.999 19.265 1.00 96.69 624 ILE A C 1
ATOM 4797 O O . ILE A 1 624 ? 7.729 -29.261 20.465 1.00 96.69 624 ILE A O 1
ATOM 4801 N N . ARG A 1 625 ? 7.248 -27.913 18.725 1.00 97.38 625 ARG A N 1
ATOM 4802 C CA . ARG A 1 625 ? 6.503 -26.906 19.486 1.00 97.38 625 ARG A CA 1
ATOM 4803 C C . ARG A 1 625 ? 5.314 -27.518 20.224 1.00 97.38 625 ARG A C 1
ATOM 4805 O O . ARG A 1 625 ? 5.153 -27.255 21.414 1.00 97.38 625 ARG A O 1
ATOM 4812 N N . SER A 1 626 ? 4.534 -28.369 19.562 1.00 95.69 626 SER A N 1
ATOM 4813 C CA . SER A 1 626 ? 3.378 -29.041 20.161 1.00 95.69 626 SER A CA 1
ATOM 4814 C C . SER A 1 626 ? 3.779 -30.056 21.232 1.00 95.69 626 SER A C 1
ATOM 4816 O O . SER A 1 626 ? 3.171 -30.090 22.301 1.00 95.69 626 SER A O 1
ATOM 4818 N N . GLN A 1 627 ? 4.836 -30.848 21.000 1.00 96.38 627 GLN A N 1
ATOM 4819 C CA . GLN A 1 627 ? 5.364 -31.774 22.013 1.00 96.38 627 GLN A CA 1
ATOM 4820 C C . GLN A 1 627 ? 5.845 -31.025 23.258 1.00 96.38 627 GLN A C 1
ATOM 4822 O O . GLN A 1 627 ? 5.522 -31.411 24.383 1.00 96.38 627 GLN A O 1
ATOM 4827 N N . ALA A 1 628 ? 6.588 -29.937 23.064 1.00 96.69 628 ALA A N 1
ATOM 4828 C CA . ALA A 1 628 ? 7.064 -29.104 24.154 1.00 96.69 628 ALA A CA 1
ATOM 4829 C C . ALA A 1 628 ? 5.903 -28.457 24.922 1.00 96.69 628 ALA A C 1
ATOM 4831 O O . ALA A 1 628 ? 5.911 -28.491 26.146 1.00 96.69 628 ALA A O 1
ATOM 4832 N N . ALA A 1 629 ? 4.870 -27.944 24.246 1.00 96.50 629 ALA A N 1
ATOM 4833 C CA . ALA A 1 629 ? 3.703 -27.342 24.898 1.00 96.50 629 ALA A CA 1
ATOM 4834 C C . ALA A 1 629 ? 2.987 -28.307 25.865 1.00 96.50 629 ALA A C 1
ATOM 4836 O O . ALA A 1 629 ? 2.643 -27.915 26.983 1.00 96.50 629 ALA A O 1
ATOM 4837 N N . ILE A 1 630 ? 2.824 -29.576 25.468 1.00 95.81 630 ILE A N 1
ATOM 4838 C CA . ILE A 1 630 ? 2.256 -30.629 26.326 1.00 95.81 630 ILE A CA 1
ATOM 4839 C C . ILE A 1 630 ? 3.171 -30.892 27.531 1.00 95.81 630 ILE A C 1
ATOM 4841 O O . ILE A 1 630 ? 2.713 -30.910 28.671 1.00 95.81 630 ILE A O 1
ATOM 4845 N N . ASN A 1 631 ? 4.482 -31.032 27.306 1.00 96.19 631 ASN A N 1
ATOM 4846 C CA . ASN A 1 631 ? 5.449 -31.294 28.382 1.00 96.19 631 ASN A CA 1
ATOM 4847 C C . ASN A 1 631 ? 5.646 -30.100 29.331 1.00 96.19 631 ASN A C 1
ATOM 4849 O O . ASN A 1 631 ? 5.991 -30.283 30.495 1.00 96.19 631 ASN A O 1
ATOM 4853 N N . MET A 1 632 ? 5.391 -28.878 28.863 1.00 95.81 632 MET A N 1
ATOM 4854 C CA . MET A 1 632 ? 5.345 -27.670 29.690 1.00 95.81 632 MET A CA 1
ATOM 4855 C C . MET A 1 632 ? 4.061 -27.582 30.534 1.00 95.81 632 MET A C 1
ATOM 4857 O O . MET A 1 632 ? 3.923 -26.648 31.323 1.00 95.81 632 MET A O 1
ATOM 4861 N N . GLY A 1 633 ? 3.123 -28.525 30.371 1.00 94.12 633 GLY A N 1
ATOM 4862 C CA . GLY A 1 633 ? 1.850 -28.564 31.090 1.00 94.12 633 GLY A CA 1
ATOM 4863 C C . GLY A 1 633 ? 0.863 -27.481 30.653 1.00 94.12 633 GLY A C 1
ATOM 4864 O O . GLY A 1 633 ? -0.032 -27.138 31.419 1.00 94.12 633 GLY A O 1
ATOM 4865 N N . MET A 1 634 ? 1.040 -26.907 29.457 1.00 92.06 634 MET A N 1
ATOM 4866 C CA . MET A 1 634 ? 0.176 -25.830 28.962 1.00 92.06 634 MET A CA 1
ATOM 4867 C C . MET A 1 634 ? -1.159 -26.355 28.432 1.00 92.06 634 MET A C 1
ATOM 4869 O O . MET A 1 634 ? -2.173 -25.675 28.557 1.00 92.06 634 MET A O 1
ATOM 4873 N N . VAL A 1 635 ? -1.142 -27.540 27.821 1.00 92.75 635 VAL A N 1
ATOM 4874 C CA . VAL A 1 635 ? -2.293 -28.181 27.173 1.00 92.75 635 VAL A CA 1
ATOM 4875 C C . VAL A 1 635 ? -2.200 -29.698 27.296 1.00 92.75 635 VAL A C 1
ATOM 4877 O O . VAL A 1 635 ? -1.126 -30.229 27.588 1.00 92.75 635 VAL A O 1
ATOM 4880 N N . THR A 1 636 ? -3.310 -30.399 27.062 1.00 91.56 636 THR A N 1
ATOM 4881 C CA . THR A 1 636 ? -3.352 -31.868 27.155 1.00 91.56 636 THR A CA 1
ATOM 4882 C C . THR A 1 636 ? -3.218 -32.554 25.801 1.00 91.56 636 THR A C 1
ATOM 4884 O O . THR A 1 636 ? -2.642 -33.640 25.717 1.00 91.56 636 THR A O 1
ATOM 4887 N N . THR A 1 637 ? -3.702 -31.914 24.736 1.00 89.81 637 THR A N 1
ATOM 4888 C CA . THR A 1 637 ? -3.668 -32.439 23.367 1.00 89.81 637 THR A CA 1
ATOM 4889 C C . THR A 1 637 ? -2.979 -31.464 22.408 1.00 89.81 637 THR A C 1
ATOM 4891 O O . THR A 1 637 ? -2.812 -30.283 22.707 1.00 89.81 637 THR A O 1
ATOM 4894 N N . VAL A 1 638 ? -2.536 -31.961 21.247 1.00 87.81 638 VAL A N 1
ATOM 4895 C CA . VAL A 1 638 ? -1.845 -31.143 20.229 1.00 87.81 638 VAL A CA 1
ATOM 4896 C C . VAL A 1 638 ? -2.767 -30.071 19.636 1.00 87.81 638 VAL A C 1
ATOM 4898 O O . VAL A 1 638 ? -2.309 -28.964 19.369 1.00 87.81 638 VAL A O 1
ATOM 4901 N N . ASP A 1 639 ? -4.059 -30.371 19.492 1.00 84.19 639 ASP A N 1
ATOM 4902 C CA . ASP A 1 639 ? -5.047 -29.461 18.895 1.00 84.19 639 ASP A CA 1
ATOM 4903 C C . ASP A 1 639 ? -5.401 -28.276 19.814 1.00 84.19 639 ASP A C 1
ATOM 4905 O O . ASP A 1 639 ? -5.917 -27.259 19.359 1.00 84.19 639 ASP A O 1
ATOM 4909 N N . GLU A 1 640 ? -5.100 -28.386 21.110 1.00 87.81 640 GLU A N 1
ATOM 4910 C CA . GLU A 1 640 ? -5.321 -27.329 22.103 1.00 87.81 640 GLU A CA 1
ATOM 4911 C C . GLU A 1 640 ? -4.193 -26.289 22.137 1.00 87.81 640 GLU A C 1
ATOM 4913 O O . GLU A 1 640 ? -4.347 -25.245 22.774 1.00 87.81 640 GLU A O 1
ATOM 4918 N N . VAL A 1 641 ? -3.045 -26.559 21.498 1.00 89.06 641 VAL A N 1
ATOM 4919 C CA . VAL A 1 641 ? -1.856 -25.700 21.590 1.00 89.06 641 VAL A CA 1
ATOM 4920 C C . VAL A 1 641 ? -2.163 -24.311 21.006 1.00 89.06 641 VAL A C 1
ATOM 4922 O O . VAL A 1 641 ? -2.403 -24.201 19.800 1.00 89.06 641 VAL A O 1
ATOM 4925 N N . PRO A 1 642 ? -2.072 -23.220 21.795 1.00 86.56 642 PRO A N 1
ATOM 4926 C CA . PRO A 1 642 ? -2.304 -21.877 21.280 1.00 86.56 642 PRO A CA 1
ATOM 4927 C C . PRO A 1 642 ? -1.347 -21.529 20.136 1.00 86.56 642 PRO A C 1
ATOM 4929 O O . PRO A 1 642 ? -0.166 -21.896 20.140 1.00 86.56 642 PRO A O 1
ATOM 4932 N N . ALA A 1 643 ? -1.829 -20.762 19.159 1.00 82.44 643 ALA A N 1
ATOM 4933 C CA . ALA A 1 643 ? -1.012 -20.355 18.018 1.00 82.44 643 ALA A CA 1
ATOM 4934 C C . ALA A 1 643 ? 0.133 -19.405 18.424 1.00 82.44 643 ALA A C 1
ATOM 4936 O O . ALA A 1 643 ? 1.186 -19.387 17.782 1.00 82.44 643 ALA A O 1
ATOM 4937 N N . SER A 1 644 ? -0.051 -18.590 19.475 1.00 82.88 644 SER A N 1
ATOM 4938 C CA . SER A 1 644 ? 0.937 -17.575 19.864 1.00 82.88 644 SER A CA 1
ATOM 4939 C C . SER A 1 644 ? 1.984 -18.041 20.883 1.00 82.88 644 SER A C 1
ATOM 4941 O O . SER A 1 644 ? 3.054 -17.418 20.944 1.00 82.88 644 SER A O 1
ATOM 4943 N N . ILE A 1 645 ? 1.715 -19.093 21.668 1.00 91.31 645 ILE A N 1
ATOM 4944 C CA . ILE A 1 645 ? 2.618 -19.635 22.700 1.00 91.31 645 ILE A CA 1
ATOM 4945 C C . ILE A 1 645 ? 2.504 -21.173 22.817 1.00 91.31 645 ILE A C 1
ATOM 4947 O O . ILE A 1 645 ? 1.419 -21.712 22.628 1.00 91.31 645 ILE A O 1
ATOM 4951 N N . PRO A 1 646 ? 3.586 -21.889 23.173 1.00 94.56 646 PRO A N 1
ATOM 4952 C CA . PRO A 1 646 ? 4.958 -21.396 23.255 1.00 94.56 646 PRO A CA 1
ATOM 4953 C C . PRO A 1 646 ? 5.494 -21.042 21.863 1.00 94.56 646 PRO A C 1
ATOM 4955 O O . PRO A 1 646 ? 5.053 -21.605 20.860 1.00 94.56 646 PRO A O 1
ATOM 4958 N N . LYS A 1 647 ? 6.444 -20.103 21.791 1.00 94.81 647 LYS A N 1
ATOM 4959 C CA . LYS A 1 647 ? 7.172 -19.826 20.539 1.00 94.81 647 LYS A CA 1
ATOM 4960 C C . LYS A 1 647 ? 8.434 -20.677 20.474 1.00 94.81 647 LYS A C 1
ATOM 4962 O O . LYS A 1 647 ? 9.064 -20.922 21.502 1.00 94.81 647 LYS A O 1
ATOM 4967 N N . ILE A 1 648 ? 8.819 -21.083 19.269 1.00 96.62 648 ILE A N 1
ATOM 4968 C CA . ILE A 1 648 ? 10.038 -21.857 19.021 1.00 96.62 648 ILE A CA 1
ATOM 4969 C C . ILE A 1 648 ? 11.100 -20.984 18.351 1.00 96.62 648 ILE A C 1
ATOM 4971 O O . ILE A 1 648 ? 10.804 -20.191 17.455 1.00 96.62 648 ILE A O 1
ATOM 4975 N N . ASN A 1 649 ? 12.336 -21.105 18.828 1.00 96.75 649 ASN A N 1
ATOM 4976 C CA . ASN A 1 649 ? 13.463 -20.261 18.461 1.00 96.75 649 ASN A CA 1
ATOM 4977 C C . ASN A 1 649 ? 14.660 -21.139 18.095 1.00 96.75 649 ASN A C 1
ATOM 4979 O O . ASN A 1 649 ? 15.115 -21.937 18.914 1.00 96.75 649 ASN A O 1
ATOM 4983 N N . ILE A 1 650 ? 15.186 -20.962 16.889 1.00 96.69 650 ILE A N 1
ATOM 4984 C CA . ILE A 1 650 ? 16.428 -21.583 16.434 1.00 96.69 650 ILE A CA 1
ATOM 4985 C C . ILE A 1 650 ? 17.584 -20.677 16.858 1.00 96.69 650 ILE A C 1
ATOM 4987 O O . ILE A 1 650 ? 17.544 -19.476 16.588 1.00 96.69 650 ILE A O 1
ATOM 4991 N N . ILE A 1 651 ? 18.597 -21.237 17.517 1.00 96.56 651 ILE A N 1
ATOM 4992 C CA . ILE A 1 651 ? 19.768 -20.497 18.000 1.00 96.56 651 ILE A CA 1
ATOM 4993 C C . ILE A 1 651 ? 21.050 -20.965 17.312 1.00 96.56 651 ILE A C 1
ATOM 4995 O O . ILE A 1 651 ? 21.233 -22.155 17.042 1.00 96.56 651 ILE A O 1
ATOM 4999 N N . SER A 1 652 ? 21.973 -20.039 17.077 1.00 95.19 652 SER A N 1
ATOM 5000 C CA . SER A 1 652 ? 23.308 -20.339 16.567 1.00 95.19 652 SER A CA 1
ATOM 5001 C C . SER A 1 652 ? 24.352 -19.403 17.160 1.00 95.19 652 SER A C 1
ATOM 5003 O O . SER A 1 652 ? 24.034 -18.392 17.788 1.00 95.19 652 SER A O 1
ATOM 5005 N N . ARG A 1 653 ? 25.626 -19.745 16.947 1.00 92.38 653 ARG A N 1
ATOM 5006 C CA . ARG A 1 653 ? 26.723 -18.842 17.292 1.00 92.38 653 ARG A CA 1
ATOM 5007 C C . ARG A 1 653 ? 26.631 -17.562 16.458 1.00 92.38 653 ARG A C 1
ATOM 5009 O O . ARG A 1 653 ? 26.173 -17.647 15.313 1.00 92.38 653 ARG A O 1
ATOM 5016 N N . PRO A 1 654 ? 27.065 -16.422 17.014 1.00 90.50 654 PRO A N 1
ATOM 5017 C CA . PRO A 1 654 ? 27.155 -15.192 16.255 1.00 90.50 654 PRO A CA 1
ATOM 5018 C C . PRO A 1 654 ? 28.280 -15.283 15.226 1.00 90.50 654 PRO A C 1
ATOM 5020 O O . PRO A 1 654 ? 29.288 -15.969 15.418 1.00 90.50 654 PRO A O 1
ATOM 5023 N N . ASP A 1 655 ? 28.076 -14.583 14.127 1.00 81.25 655 ASP A N 1
ATOM 5024 C CA . ASP A 1 655 ? 28.977 -14.451 12.991 1.00 81.25 655 ASP A CA 1
ATOM 5025 C C . ASP A 1 655 ? 29.442 -13.008 12.764 1.00 81.25 655 ASP A C 1
ATOM 5027 O O . ASP A 1 655 ? 30.381 -12.785 12.001 1.00 81.25 655 ASP A O 1
ATOM 5031 N N . GLU A 1 656 ? 28.811 -12.056 13.448 1.00 82.94 656 GLU A N 1
ATOM 5032 C CA . GLU A 1 656 ? 29.095 -10.627 13.389 1.00 82.94 656 GLU A CA 1
ATOM 5033 C C . GLU A 1 656 ? 29.775 -10.154 14.679 1.00 82.94 656 GLU A C 1
ATOM 5035 O O . GLU A 1 656 ? 29.463 -10.610 15.784 1.00 82.94 656 GLU A O 1
ATOM 5040 N N . GLU A 1 657 ? 30.721 -9.226 14.544 1.00 80.50 657 GLU A N 1
ATOM 5041 C CA . GLU A 1 657 ? 31.396 -8.612 15.685 1.00 80.50 657 GLU A CA 1
ATOM 5042 C C . GLU A 1 657 ? 30.408 -7.737 16.477 1.00 80.50 657 GLU A C 1
ATOM 5044 O O . GLU A 1 657 ? 29.643 -6.969 15.901 1.00 80.50 657 GLU A O 1
ATOM 5049 N N . GLY A 1 658 ? 30.397 -7.867 17.807 1.00 83.50 658 GLY A N 1
ATOM 5050 C CA . GLY A 1 658 ? 29.464 -7.145 18.684 1.00 83.50 658 GLY A CA 1
ATOM 5051 C C . GLY A 1 658 ? 28.125 -7.849 18.943 1.00 83.50 658 GLY A C 1
ATOM 5052 O O . GLY A 1 658 ? 27.397 -7.429 19.845 1.00 83.50 658 GLY A O 1
ATOM 5053 N N . VAL A 1 659 ? 27.825 -8.945 18.237 1.00 90.50 659 VAL A N 1
ATOM 5054 C CA . VAL A 1 659 ? 26.663 -9.809 18.501 1.00 90.50 659 VAL A CA 1
ATOM 5055 C C . VAL A 1 659 ? 27.066 -10.958 19.424 1.00 90.50 659 VAL A C 1
ATOM 5057 O O . VAL A 1 659 ? 28.057 -11.641 19.174 1.00 90.50 659 VAL A O 1
ATOM 5060 N N . ASP A 1 660 ? 26.284 -11.214 20.478 1.00 91.75 660 ASP A N 1
ATOM 5061 C CA . ASP A 1 660 ? 26.588 -12.292 21.422 1.00 91.75 660 ASP A CA 1
ATOM 5062 C C . ASP A 1 660 ? 25.963 -13.635 21.028 1.00 91.75 660 ASP A C 1
ATOM 5064 O O . ASP A 1 660 ? 26.522 -14.687 21.328 1.00 91.75 660 ASP A O 1
ATOM 5068 N N . ILE A 1 661 ? 24.797 -13.638 20.381 1.00 93.44 661 ILE A N 1
ATOM 5069 C CA . ILE A 1 661 ? 24.099 -14.860 19.954 1.00 93.44 661 ILE A CA 1
ATOM 5070 C C . ILE A 1 661 ? 23.116 -14.552 18.824 1.00 93.44 661 ILE A C 1
ATOM 5072 O O . ILE A 1 661 ? 22.470 -13.506 18.836 1.00 93.44 661 ILE A O 1
ATOM 5076 N N . THR A 1 662 ? 22.958 -15.474 17.873 1.00 94.19 662 THR A N 1
ATOM 5077 C CA . THR A 1 662 ? 22.028 -15.320 16.745 1.00 94.19 662 THR A CA 1
ATOM 5078 C C . THR A 1 662 ? 20.772 -16.162 16.964 1.00 94.19 662 THR A C 1
ATOM 5080 O O . THR A 1 662 ? 20.858 -17.327 17.360 1.00 94.19 662 THR A O 1
ATOM 5083 N N . VAL A 1 663 ? 19.595 -15.579 16.710 1.00 94.50 663 VAL A N 1
ATOM 5084 C CA . VAL A 1 663 ? 18.284 -16.217 16.904 1.00 94.50 663 VAL A CA 1
ATOM 5085 C C . VAL A 1 663 ? 17.370 -16.036 15.689 1.00 94.50 663 VAL A C 1
ATOM 5087 O O . VAL A 1 663 ? 17.351 -14.987 15.037 1.00 94.50 663 VAL A O 1
ATOM 5090 N N . ARG A 1 664 ? 16.578 -17.071 15.392 1.00 94.00 664 ARG A N 1
ATOM 5091 C CA . ARG A 1 664 ? 15.468 -17.060 14.428 1.00 94.00 664 ARG A CA 1
ATOM 5092 C C . ARG A 1 664 ? 14.206 -17.591 15.099 1.00 94.00 664 ARG A C 1
ATOM 5094 O O . ARG A 1 664 ? 14.188 -18.727 15.562 1.00 94.00 664 ARG A O 1
ATOM 5101 N N . THR A 1 665 ? 13.148 -16.790 15.154 1.00 93.31 665 THR A N 1
ATOM 5102 C CA . THR A 1 665 ? 11.914 -17.145 15.877 1.00 93.31 665 THR A CA 1
ATOM 5103 C C . THR A 1 665 ? 10.785 -17.481 14.917 1.00 93.31 665 THR A C 1
ATOM 5105 O O . THR A 1 665 ? 10.565 -16.754 13.951 1.00 93.31 665 THR A O 1
ATOM 5108 N N . ILE A 1 666 ? 10.011 -18.521 15.227 1.00 91.88 666 ILE A N 1
ATOM 5109 C CA . ILE A 1 666 ? 8.712 -18.783 14.601 1.00 91.88 666 ILE A CA 1
ATOM 5110 C C . ILE A 1 666 ? 7.614 -18.265 15.528 1.00 91.88 666 ILE A C 1
ATOM 5112 O O . ILE A 1 666 ? 7.601 -18.552 16.727 1.00 91.88 666 ILE A O 1
ATOM 5116 N N . SER A 1 667 ? 6.685 -17.489 14.980 1.00 85.12 667 SER A N 1
ATOM 5117 C CA . SER A 1 667 ? 5.541 -16.945 15.709 1.00 85.12 667 SER A CA 1
ATOM 5118 C C . SER A 1 667 ? 4.288 -17.113 14.865 1.00 85.12 667 SER A C 1
ATOM 5120 O O . SER A 1 667 ? 4.292 -16.721 13.702 1.00 85.12 667 SER A O 1
ATOM 5122 N N . VAL A 1 668 ? 3.220 -17.668 15.451 1.00 83.50 668 VAL A N 1
ATOM 5123 C CA . VAL A 1 668 ? 1.946 -17.968 14.764 1.00 83.50 668 VAL A CA 1
ATOM 5124 C C . VAL A 1 668 ? 2.141 -18.702 13.428 1.00 83.50 668 VAL A C 1
ATOM 5126 O O . VAL A 1 668 ? 1.569 -18.339 12.404 1.00 83.50 668 VAL A O 1
ATOM 5129 N N . GLY A 1 669 ? 3.013 -19.716 13.440 1.00 81.69 669 GLY A N 1
ATOM 5130 C CA . GLY A 1 669 ? 3.306 -20.567 12.282 1.00 81.69 669 GLY A CA 1
ATOM 5131 C C . GLY A 1 669 ? 4.165 -19.926 11.187 1.00 81.69 669 GLY A C 1
ATOM 5132 O O . GLY A 1 669 ? 4.350 -20.540 10.143 1.00 81.69 669 GLY A O 1
ATOM 5133 N N . GLN A 1 670 ? 4.687 -18.712 11.393 1.00 83.62 670 GLN A N 1
ATOM 5134 C CA . GLN A 1 670 ? 5.466 -17.981 10.388 1.00 83.62 670 GLN A CA 1
ATOM 5135 C C . GLN A 1 670 ? 6.835 -17.538 10.932 1.00 83.62 670 GLN A C 1
ATOM 5137 O O . GLN A 1 670 ? 6.932 -17.168 12.111 1.00 83.62 670 GLN A O 1
ATOM 5142 N N . PRO A 1 671 ? 7.898 -17.524 10.105 1.00 89.50 671 PRO A N 1
ATOM 5143 C CA . PRO A 1 671 ? 9.186 -16.958 10.494 1.00 89.50 671 PRO A CA 1
ATOM 5144 C C . PRO A 1 671 ? 9.077 -15.461 10.784 1.00 89.50 671 PRO A C 1
ATOM 5146 O O . PRO A 1 671 ? 8.580 -14.672 9.979 1.00 89.50 671 PRO A O 1
ATOM 5149 N N . HIS A 1 672 ? 9.545 -15.051 11.956 1.00 86.56 672 HIS A N 1
ATOM 5150 C CA . HIS A 1 672 ? 9.497 -13.663 12.382 1.00 86.56 672 HIS A CA 1
ATOM 5151 C C . HIS A 1 672 ? 10.620 -12.858 11.706 1.00 86.56 672 HIS A C 1
ATOM 5153 O O . HIS A 1 672 ? 11.787 -13.240 11.758 1.00 86.56 672 HIS A O 1
ATOM 5159 N N . LYS A 1 673 ? 10.277 -11.716 11.091 1.00 84.38 673 LYS A N 1
ATOM 5160 C CA . LYS A 1 673 ? 11.225 -10.868 10.333 1.00 84.38 673 LYS A CA 1
ATOM 5161 C C . LYS A 1 673 ? 12.209 -10.071 11.209 1.00 84.38 673 LYS A C 1
ATOM 5163 O O . LYS A 1 673 ? 13.187 -9.539 10.706 1.00 84.38 673 LYS A O 1
ATOM 5168 N N . ALA A 1 674 ? 11.961 -9.995 12.514 1.00 85.00 674 ALA A N 1
ATOM 5169 C CA . ALA A 1 674 ? 12.868 -9.426 13.518 1.00 85.00 674 ALA A CA 1
ATOM 5170 C C . ALA A 1 674 ? 12.959 -10.382 14.725 1.00 85.00 674 ALA A C 1
ATOM 5172 O O . ALA A 1 674 ? 13.014 -11.594 14.528 1.00 85.00 674 ALA A O 1
ATOM 5173 N N . LEU A 1 675 ? 12.811 -9.900 15.960 1.00 87.19 675 LEU A N 1
ATOM 5174 C CA . LEU A 1 675 ? 12.689 -10.736 17.160 1.00 87.19 675 LEU A CA 1
ATOM 5175 C C . LEU A 1 675 ? 11.537 -10.246 18.057 1.00 87.19 675 LEU A C 1
ATOM 5177 O O . LEU A 1 675 ? 11.475 -9.052 18.350 1.00 87.19 675 LEU A O 1
ATOM 5181 N N . PRO A 1 676 ? 10.614 -11.112 18.525 1.00 88.06 676 PRO A N 1
ATOM 5182 C CA . PRO A 1 676 ? 9.667 -10.717 19.563 1.00 88.06 676 PRO A CA 1
ATOM 5183 C C . PRO A 1 676 ? 10.410 -10.399 20.867 1.00 88.06 676 PRO A C 1
ATOM 5185 O O . PRO A 1 676 ? 11.155 -11.247 21.356 1.00 88.06 676 PRO A O 1
ATOM 5188 N N . ILE A 1 677 ? 10.152 -9.244 21.492 1.00 88.81 677 ILE A N 1
ATOM 5189 C CA . ILE A 1 677 ? 10.818 -8.853 22.753 1.00 88.81 677 ILE A CA 1
ATOM 5190 C C . ILE A 1 677 ? 10.758 -9.949 23.826 1.00 88.81 677 ILE A C 1
ATOM 5192 O O . ILE A 1 677 ? 11.762 -10.231 24.469 1.00 88.81 677 ILE A O 1
ATOM 5196 N N . THR A 1 678 ? 9.627 -10.644 23.984 1.00 89.06 678 THR A N 1
ATOM 5197 C CA . THR A 1 678 ? 9.511 -11.724 24.983 1.00 89.06 678 THR A CA 1
ATOM 5198 C C . THR A 1 678 ? 10.462 -12.895 24.716 1.00 89.06 678 THR A C 1
ATOM 5200 O O . THR A 1 678 ? 10.889 -13.554 25.660 1.00 89.06 678 THR A O 1
ATOM 5203 N N . ALA A 1 679 ? 10.806 -13.153 23.447 1.00 92.25 679 ALA A N 1
ATOM 5204 C CA . ALA A 1 679 ? 11.818 -14.147 23.093 1.00 92.25 679 ALA A CA 1
ATOM 5205 C C . ALA A 1 679 ? 13.221 -13.650 23.468 1.00 92.25 679 ALA A C 1
ATOM 5207 O O . ALA A 1 679 ? 13.995 -14.415 24.035 1.00 92.25 679 ALA A O 1
ATOM 5208 N N . GLY A 1 680 ? 13.510 -12.362 23.247 1.00 91.88 680 GLY A N 1
ATOM 5209 C CA . GLY A 1 680 ? 14.751 -11.727 23.697 1.00 91.88 680 GLY A CA 1
ATOM 5210 C C . GLY A 1 680 ? 14.937 -11.786 25.217 1.00 91.88 680 GLY A C 1
ATOM 5211 O O . GLY A 1 680 ? 15.980 -12.232 25.685 1.00 91.88 680 GLY A O 1
ATOM 5212 N N . LEU A 1 681 ? 13.907 -11.439 25.996 1.00 91.75 681 LEU A N 1
ATOM 5213 C CA . LEU A 1 681 ? 13.941 -11.512 27.466 1.00 91.75 681 LEU A CA 1
ATOM 5214 C C . LEU A 1 681 ? 14.169 -12.947 27.961 1.00 91.75 681 LEU A C 1
ATOM 5216 O O . LEU A 1 681 ? 15.006 -13.188 28.828 1.00 91.75 681 LEU A O 1
ATOM 5220 N N . SER A 1 682 ? 13.453 -13.914 27.380 1.00 93.38 682 SER A N 1
ATOM 5221 C CA . SER A 1 682 ? 13.634 -15.332 27.707 1.00 93.38 682 SER A CA 1
ATOM 5222 C C . SER A 1 682 ? 15.036 -15.826 27.365 1.00 93.38 682 SER A C 1
ATOM 5224 O O . SER A 1 682 ? 15.621 -16.580 28.140 1.00 93.38 682 SER A O 1
ATOM 5226 N N . LEU A 1 683 ? 15.600 -15.378 26.239 1.00 93.94 683 LEU A N 1
ATOM 5227 C CA . LEU A 1 683 ? 16.965 -15.711 25.855 1.00 93.94 683 LEU A CA 1
ATOM 5228 C C . LEU A 1 683 ? 17.973 -15.113 26.842 1.00 93.94 683 LEU A C 1
ATOM 5230 O O . LEU A 1 683 ? 18.864 -15.830 27.279 1.00 93.94 683 LEU A O 1
ATOM 5234 N N . ALA A 1 684 ? 17.803 -13.848 27.243 1.00 91.56 684 ALA A N 1
ATOM 5235 C CA . ALA A 1 684 ? 18.671 -13.170 28.210 1.00 91.56 684 ALA A CA 1
ATOM 5236 C C . ALA A 1 684 ? 18.719 -13.885 29.566 1.00 91.56 684 ALA A C 1
ATOM 5238 O O . ALA A 1 684 ? 19.769 -13.962 30.198 1.00 91.56 684 ALA A O 1
ATOM 5239 N N . VAL A 1 685 ? 17.593 -14.445 30.011 1.00 91.81 685 VAL A N 1
ATOM 5240 C CA . VAL A 1 685 ? 17.575 -15.305 31.200 1.00 91.81 685 VAL A CA 1
ATOM 5241 C C . VAL A 1 685 ? 18.253 -16.643 30.901 1.00 91.81 685 VAL A C 1
ATOM 5243 O O . VAL A 1 685 ? 19.097 -17.094 31.674 1.00 91.81 685 VAL A O 1
ATOM 5246 N N . ALA A 1 686 ? 17.942 -17.272 29.764 1.00 92.38 686 ALA A N 1
ATOM 5247 C CA . ALA A 1 686 ? 18.505 -18.566 29.388 1.00 92.38 686 ALA A CA 1
ATOM 5248 C C . ALA A 1 686 ? 20.036 -18.545 29.218 1.00 92.38 686 ALA A C 1
ATOM 5250 O O . ALA A 1 686 ? 20.677 -19.558 29.504 1.00 92.38 686 ALA A O 1
ATOM 5251 N N . THR A 1 687 ? 20.648 -17.422 28.816 1.00 90.50 687 THR A N 1
ATOM 5252 C CA . THR A 1 687 ? 22.117 -17.282 28.760 1.00 90.50 687 THR A CA 1
ATOM 5253 C C . THR A 1 687 ? 22.763 -17.348 30.148 1.00 90.50 687 THR A C 1
ATOM 5255 O O . THR A 1 687 ? 23.892 -17.825 30.277 1.00 90.50 687 THR A O 1
ATOM 5258 N N . LYS A 1 688 ? 22.047 -16.917 31.194 1.00 87.19 688 LYS A N 1
ATOM 5259 C CA . LYS A 1 688 ? 22.524 -16.910 32.584 1.00 87.19 688 LYS A CA 1
ATOM 5260 C C . LYS A 1 688 ? 22.269 -18.226 33.324 1.00 87.19 688 LYS A C 1
ATOM 5262 O O . LYS A 1 688 ? 22.961 -18.509 34.299 1.00 87.19 688 LYS A O 1
ATOM 5267 N N . LEU A 1 689 ? 21.357 -19.072 32.841 1.00 87.56 689 LEU A N 1
ATOM 5268 C CA . LEU A 1 689 ? 21.115 -20.403 33.407 1.00 87.56 689 LEU A CA 1
ATOM 5269 C C . LEU A 1 689 ? 22.271 -21.365 33.093 1.00 87.56 689 LEU A C 1
ATOM 5271 O O . LEU A 1 689 ? 22.564 -21.667 31.935 1.00 87.56 689 LEU A O 1
ATOM 5275 N N . GLU A 1 690 ? 22.942 -21.864 34.131 1.00 85.56 690 GLU A N 1
ATOM 5276 C CA . GLU A 1 690 ? 23.969 -22.898 33.982 1.00 85.56 690 GLU A CA 1
ATOM 5277 C C . GLU A 1 690 ? 23.352 -24.212 33.498 1.00 85.56 690 GLU A C 1
ATOM 5279 O O . GLU A 1 690 ? 22.359 -24.681 34.046 1.00 85.56 690 GLU A O 1
ATOM 5284 N N . GLY A 1 691 ? 23.934 -24.797 32.448 1.00 86.19 691 GLY A N 1
ATOM 5285 C CA . GLY A 1 691 ? 23.440 -26.033 31.836 1.00 86.19 691 GLY A CA 1
ATOM 5286 C C . GLY A 1 691 ? 22.313 -25.855 30.813 1.00 86.19 691 GLY A C 1
ATOM 5287 O O . GLY A 1 691 ? 21.853 -26.856 30.271 1.00 86.19 691 GLY A O 1
ATOM 5288 N N . SER A 1 692 ? 21.879 -24.625 30.505 1.00 91.81 692 SER A N 1
ATOM 5289 C CA . SER A 1 692 ? 20.935 -24.392 29.403 1.00 91.81 692 SER A CA 1
ATOM 5290 C C . SER A 1 692 ? 21.557 -24.734 28.045 1.00 91.81 692 SER A C 1
ATOM 5292 O O . SER A 1 692 ? 22.770 -24.601 27.849 1.00 91.81 692 SER A O 1
ATOM 5294 N N . ILE A 1 693 ? 20.725 -25.103 27.063 1.00 94.38 693 ILE A N 1
ATOM 5295 C CA . ILE A 1 693 ? 21.202 -25.332 25.690 1.00 94.38 693 ILE A CA 1
ATOM 5296 C C . ILE A 1 693 ? 21.683 -24.037 25.020 1.00 94.38 693 ILE A C 1
ATOM 5298 O O . ILE A 1 693 ? 22.420 -24.089 24.042 1.00 94.38 693 ILE A O 1
ATOM 5302 N N . VAL A 1 694 ? 21.279 -22.878 25.551 1.00 94.00 694 VAL A N 1
ATOM 5303 C CA . VAL A 1 694 ? 21.564 -21.549 24.998 1.00 94.00 694 VAL A CA 1
ATOM 5304 C C . VAL A 1 694 ? 22.989 -21.099 25.306 1.00 94.00 694 VAL A C 1
ATOM 5306 O O . VAL A 1 694 ? 23.690 -20.608 24.422 1.00 94.00 694 VAL A O 1
ATOM 5309 N N . ARG A 1 695 ? 23.442 -21.285 26.550 1.00 89.94 695 ARG A N 1
ATOM 5310 C CA . ARG A 1 695 ? 24.716 -20.744 27.049 1.00 89.94 695 ARG A CA 1
ATOM 5311 C C . ARG A 1 695 ? 25.950 -21.108 26.197 1.00 89.94 695 ARG A C 1
ATOM 5313 O O . ARG A 1 695 ? 26.777 -20.224 25.992 1.00 89.94 695 ARG A O 1
ATOM 5320 N N . PRO A 1 696 ? 26.092 -22.328 25.633 1.00 90.94 696 PRO A N 1
ATOM 5321 C CA . PRO A 1 696 ? 27.226 -22.681 24.765 1.00 90.94 696 PRO A CA 1
ATOM 5322 C C . PRO A 1 696 ? 27.300 -21.939 23.417 1.00 90.94 696 PRO A C 1
ATOM 5324 O O . PRO A 1 696 ? 28.334 -22.012 22.742 1.00 90.94 696 PRO A O 1
ATOM 5327 N N . PHE A 1 697 ? 26.216 -21.280 22.996 1.00 91.75 697 PHE A N 1
ATOM 5328 C CA . PHE A 1 697 ? 26.141 -20.524 21.740 1.00 91.75 697 PHE A CA 1
ATOM 5329 C C . PHE A 1 697 ? 26.449 -19.035 21.913 1.00 91.75 697 PHE A C 1
ATOM 5331 O O . PHE A 1 697 ? 26.651 -18.354 20.911 1.00 91.75 697 PHE A O 1
ATOM 5338 N N . VAL A 1 698 ? 26.529 -18.553 23.155 1.00 89.94 698 VAL A N 1
ATOM 5339 C CA . VAL A 1 698 ? 26.883 -17.166 23.470 1.00 89.94 698 VAL A CA 1
ATOM 5340 C C . VAL A 1 698 ? 28.374 -16.942 23.197 1.00 89.94 698 VAL A C 1
ATOM 5342 O O . VAL A 1 698 ? 29.211 -17.773 23.569 1.00 89.94 698 VAL A O 1
ATOM 5345 N N . SER A 1 699 ? 28.731 -15.836 22.541 1.00 84.56 699 SER A N 1
ATOM 5346 C CA . SER A 1 699 ? 30.126 -15.461 22.320 1.00 84.56 699 SER A CA 1
ATOM 5347 C C . SER A 1 699 ? 30.865 -15.313 23.644 1.00 84.56 699 SER A C 1
ATOM 5349 O O . SER A 1 699 ? 30.323 -14.825 24.633 1.00 84.56 699 SER A O 1
ATOM 5351 N N . LYS A 1 700 ? 32.150 -15.669 23.650 1.00 68.69 700 LYS A N 1
ATOM 5352 C CA . LYS A 1 700 ? 33.052 -15.410 24.778 1.00 68.69 700 LYS A CA 1
ATOM 5353 C C . LYS A 1 700 ? 33.486 -13.938 24.775 1.00 68.69 700 LYS A C 1
ATOM 5355 O O . LYS A 1 700 ? 34.651 -13.641 24.535 1.00 68.69 700 LYS A O 1
ATOM 5360 N N . THR A 1 701 ? 32.551 -13.014 24.950 1.00 57.59 701 THR A N 1
ATOM 5361 C CA . THR A 1 701 ? 32.832 -11.579 25.054 1.00 57.59 701 THR A CA 1
ATOM 5362 C C . THR A 1 701 ? 33.167 -11.231 26.511 1.00 57.59 701 THR A C 1
ATOM 5364 O O . THR A 1 701 ? 32.486 -11.670 27.435 1.00 57.59 701 THR A O 1
ATOM 5367 N N . ASN A 1 702 ? 34.246 -10.465 26.734 1.00 52.22 702 ASN A N 1
ATOM 5368 C CA . ASN A 1 702 ? 34.650 -9.926 28.047 1.00 52.22 702 ASN A CA 1
ATOM 5369 C C . ASN A 1 702 ? 33.703 -8.786 28.474 1.00 52.22 702 ASN A C 1
ATOM 5371 O O . ASN A 1 702 ? 34.125 -7.641 28.620 1.00 52.22 702 ASN A O 1
ATOM 5375 N N . LYS A 1 703 ? 32.408 -9.076 28.605 1.00 62.94 703 LYS A N 1
ATOM 5376 C CA . LYS A 1 703 ? 31.417 -8.111 29.089 1.00 62.94 703 LYS A CA 1
ATOM 5377 C C . LYS A 1 703 ? 31.394 -8.095 30.617 1.00 62.94 703 LYS A C 1
ATOM 5379 O O . LYS A 1 703 ? 31.572 -9.137 31.252 1.00 62.94 703 LYS A O 1
ATOM 5384 N N . ALA A 1 704 ? 31.219 -6.914 31.208 1.00 57.00 704 ALA A N 1
ATOM 5385 C CA . ALA A 1 704 ? 31.114 -6.767 32.652 1.00 57.00 704 ALA A CA 1
ATOM 5386 C C . ALA A 1 704 ? 29.839 -7.457 33.166 1.00 57.00 704 ALA A C 1
ATOM 5388 O O . ALA A 1 704 ? 28.850 -7.619 32.445 1.00 57.00 704 ALA A O 1
ATOM 5389 N N . VAL A 1 705 ? 29.849 -7.885 34.431 1.00 56.06 705 VAL A N 1
ATOM 5390 C CA . VAL A 1 705 ? 28.658 -8.461 35.070 1.00 56.06 705 VAL A CA 1
ATOM 5391 C C . VAL A 1 705 ? 27.552 -7.402 35.080 1.00 56.06 705 VAL A C 1
ATOM 5393 O O . VAL A 1 705 ? 27.688 -6.385 35.750 1.00 56.06 705 VAL A O 1
ATOM 5396 N N . GLY A 1 706 ? 26.471 -7.646 34.335 1.00 60.25 706 GLY A N 1
ATOM 5397 C CA . GLY A 1 706 ? 25.336 -6.719 34.212 1.00 60.25 706 GLY A CA 1
ATOM 5398 C C . GLY A 1 706 ? 25.160 -6.101 32.822 1.00 60.25 706 GLY A C 1
ATOM 5399 O O . GLY A 1 706 ? 24.086 -5.573 32.544 1.00 60.25 706 GLY A O 1
ATOM 5400 N N . ASP A 1 707 ? 26.147 -6.229 31.931 1.00 74.88 707 ASP A N 1
ATOM 5401 C CA . ASP A 1 707 ? 26.028 -5.736 30.556 1.00 74.88 707 ASP A CA 1
ATOM 5402 C C . ASP A 1 707 ? 24.924 -6.473 29.774 1.00 74.88 707 ASP A C 1
ATOM 5404 O O . ASP A 1 707 ? 24.698 -7.676 29.979 1.00 74.88 707 ASP A O 1
ATOM 5408 N N . PRO A 1 708 ? 24.238 -5.782 28.846 1.00 85.12 708 PRO A N 1
ATOM 5409 C CA . PRO A 1 708 ? 23.193 -6.391 28.046 1.00 85.12 708 PRO A CA 1
ATOM 5410 C C . PRO A 1 708 ? 23.753 -7.399 27.036 1.00 85.12 708 PRO A C 1
ATOM 5412 O O . PRO A 1 708 ? 24.806 -7.205 26.414 1.00 85.12 708 PRO A O 1
ATOM 5415 N N . VAL A 1 709 ? 22.981 -8.464 26.838 1.00 88.94 709 VAL A N 1
ATOM 5416 C CA . VAL A 1 709 ? 23.185 -9.452 25.780 1.00 88.94 709 VAL A CA 1
ATOM 5417 C C . VAL A 1 709 ? 22.660 -8.860 24.476 1.00 88.94 709 VAL A C 1
ATOM 5419 O O . VAL A 1 709 ? 21.506 -8.438 24.404 1.00 88.94 709 VAL A O 1
ATOM 5422 N N . VAL A 1 710 ? 23.501 -8.833 23.447 1.00 91.25 710 VAL A N 1
ATOM 5423 C CA . VAL A 1 710 ? 23.165 -8.357 22.103 1.00 91.25 710 VAL A CA 1
ATOM 5424 C C . VAL A 1 710 ? 22.790 -9.556 21.242 1.00 91.25 710 VAL A C 1
ATOM 5426 O O . VAL A 1 710 ? 23.610 -10.433 20.974 1.00 91.25 710 VAL A O 1
ATOM 5429 N N . ILE A 1 711 ? 21.531 -9.605 20.821 1.00 92.25 711 ILE A N 1
ATOM 5430 C CA . ILE A 1 711 ? 20.958 -10.714 20.061 1.00 92.25 711 ILE A CA 1
ATOM 5431 C C . ILE A 1 711 ? 20.869 -10.329 18.589 1.00 92.25 711 ILE A C 1
ATOM 5433 O O . ILE A 1 711 ? 20.177 -9.373 18.258 1.00 92.25 711 ILE A O 1
ATOM 5437 N N . GLY A 1 712 ? 21.489 -11.108 17.708 1.00 91.62 712 GLY A N 1
ATOM 5438 C CA . GLY A 1 712 ? 21.340 -10.977 16.261 1.00 91.62 712 GLY A CA 1
ATOM 5439 C C . GLY A 1 712 ? 20.067 -11.666 15.770 1.00 91.62 712 GLY A C 1
ATOM 5440 O O . GLY A 1 712 ? 19.835 -12.846 16.035 1.00 91.62 712 GLY A O 1
ATOM 5441 N N . HIS A 1 713 ? 19.236 -10.955 15.021 1.00 91.12 713 HIS A N 1
ATOM 5442 C CA . HIS A 1 713 ? 18.001 -11.444 14.408 1.00 91.12 713 HIS A CA 1
ATOM 5443 C C . HIS A 1 713 ? 17.920 -10.997 12.935 1.00 91.12 713 HIS A C 1
ATOM 5445 O O . HIS A 1 713 ? 18.717 -10.172 12.503 1.00 91.12 713 HIS A O 1
ATOM 5451 N N . PRO A 1 714 ? 16.964 -11.483 12.115 1.00 86.94 714 PRO A N 1
ATOM 5452 C CA . PRO A 1 714 ? 16.931 -11.170 10.675 1.00 86.94 714 PRO A CA 1
ATOM 5453 C C . PRO A 1 714 ? 16.799 -9.686 10.303 1.00 86.94 714 PRO A C 1
ATOM 5455 O O . PRO A 1 714 ? 16.970 -9.330 9.145 1.00 86.94 714 PRO A O 1
ATOM 5458 N N . GLY A 1 715 ? 16.451 -8.847 11.276 1.00 82.62 715 GLY A N 1
ATOM 5459 C CA . GLY A 1 715 ? 16.233 -7.413 11.102 1.00 82.62 715 GLY A CA 1
ATOM 5460 C C . GLY A 1 715 ? 17.361 -6.544 11.657 1.00 82.62 715 GLY A C 1
ATOM 5461 O O . GLY A 1 715 ? 17.213 -5.333 11.598 1.00 82.62 715 GLY A O 1
ATOM 5462 N N . GLY A 1 716 ? 18.423 -7.150 12.209 1.00 87.94 716 GLY A N 1
ATOM 5463 C CA . GLY A 1 716 ? 19.542 -6.496 12.896 1.00 87.94 716 GLY A CA 1
ATOM 5464 C C . GLY A 1 716 ? 19.738 -7.050 14.310 1.00 87.94 716 GLY A C 1
ATOM 5465 O O . GLY A 1 716 ? 19.748 -8.266 14.500 1.00 87.94 716 GLY A O 1
ATOM 5466 N N . THR A 1 717 ? 19.899 -6.187 15.304 1.00 89.25 717 THR A N 1
ATOM 5467 C CA . THR A 1 717 ? 20.291 -6.538 16.670 1.00 89.25 717 THR A CA 1
ATOM 5468 C C . THR A 1 717 ? 19.309 -6.033 17.733 1.00 89.25 717 THR A C 1
ATOM 5470 O O . THR A 1 717 ? 18.657 -5.002 17.586 1.00 89.25 717 THR A O 1
ATOM 5473 N N . LEU A 1 718 ? 19.212 -6.760 18.851 1.00 88.81 718 LEU A N 1
ATOM 5474 C CA . LEU A 1 718 ? 18.429 -6.364 20.023 1.00 88.81 718 LEU A CA 1
ATOM 5475 C C . LEU A 1 718 ? 19.252 -6.533 21.302 1.00 88.81 718 LEU A C 1
ATOM 5477 O O . LEU A 1 718 ? 19.659 -7.646 21.636 1.00 88.81 718 LEU A O 1
ATOM 5481 N N . ALA A 1 719 ? 19.441 -5.447 22.050 1.00 88.94 719 ALA A N 1
ATOM 5482 C CA . ALA A 1 719 ? 20.071 -5.476 23.367 1.00 88.94 719 ALA A CA 1
ATOM 5483 C C . ALA A 1 719 ? 19.038 -5.758 24.471 1.00 88.94 719 ALA A C 1
ATOM 5485 O O . ALA A 1 719 ? 18.034 -5.053 24.595 1.00 88.94 719 ALA A O 1
ATOM 5486 N N . VAL A 1 720 ? 19.303 -6.771 25.296 1.00 90.44 720 VAL A N 1
ATOM 5487 C CA . VAL A 1 720 ? 18.437 -7.189 26.408 1.00 90.44 720 VAL A CA 1
ATOM 5488 C C . VAL A 1 720 ? 19.241 -7.450 27.679 1.00 90.44 720 VAL A C 1
ATOM 5490 O O . VAL A 1 720 ? 20.334 -8.010 27.647 1.00 90.44 720 VAL A O 1
ATOM 5493 N N . GLY A 1 721 ? 18.682 -7.057 28.817 1.00 88.50 721 GLY A N 1
ATOM 5494 C CA . GLY A 1 721 ? 19.215 -7.314 30.150 1.00 88.50 721 GLY A CA 1
ATOM 5495 C C . GLY A 1 721 ? 18.379 -8.345 30.906 1.00 88.50 721 GLY A C 1
ATOM 5496 O O . GLY A 1 721 ? 17.185 -8.510 30.661 1.00 88.50 721 GLY A O 1
ATOM 5497 N N . ALA A 1 722 ? 19.004 -9.026 31.860 1.00 88.88 722 ALA A N 1
ATOM 5498 C CA . ALA A 1 722 ? 18.315 -9.874 32.826 1.00 88.88 722 ALA A CA 1
ATOM 5499 C C . ALA A 1 722 ? 19.039 -9.807 34.170 1.00 88.88 722 ALA A C 1
ATOM 5501 O O . ALA A 1 722 ? 20.262 -9.902 34.212 1.00 88.88 722 ALA A O 1
ATOM 5502 N N . GLU A 1 723 ? 18.303 -9.694 35.262 1.00 88.44 723 GLU A N 1
ATOM 5503 C CA . GLU A 1 723 ? 18.802 -9.728 36.634 1.00 88.44 723 GLU A CA 1
ATOM 5504 C C . GLU A 1 723 ? 18.220 -10.960 37.321 1.00 88.44 723 GLU A C 1
ATOM 5506 O O . GLU A 1 723 ? 17.009 -11.201 37.313 1.00 88.44 723 GLU A O 1
ATOM 5511 N N . ILE A 1 724 ? 19.116 -11.779 37.862 1.00 84.06 724 ILE A N 1
ATOM 5512 C CA . ILE A 1 724 ? 18.793 -13.010 38.573 1.00 84.06 724 ILE A CA 1
ATOM 5513 C C . ILE A 1 724 ? 19.260 -12.812 40.005 1.00 84.06 724 ILE A C 1
ATOM 5515 O O . ILE A 1 724 ? 20.348 -12.279 40.217 1.00 84.06 724 ILE A O 1
ATOM 5519 N N . LYS A 1 725 ? 18.440 -13.233 40.963 1.00 80.88 725 LYS A N 1
ATOM 5520 C CA . LYS A 1 725 ? 18.727 -13.076 42.383 1.00 80.88 725 LYS A CA 1
ATOM 5521 C C . LYS A 1 725 ? 20.018 -13.798 42.769 1.00 80.88 725 LYS A C 1
ATOM 5523 O O . LYS A 1 725 ? 20.202 -14.979 42.457 1.00 80.88 725 LYS A O 1
ATOM 5528 N N . ASP A 1 726 ? 20.873 -13.113 43.520 1.00 63.25 726 ASP A N 1
ATOM 5529 C CA . ASP A 1 726 ? 22.100 -13.701 44.053 1.00 63.25 726 ASP A CA 1
ATOM 5530 C C . ASP A 1 726 ? 21.794 -14.931 44.926 1.00 63.25 726 ASP A C 1
ATOM 5532 O O . ASP A 1 726 ? 21.000 -14.881 45.869 1.00 63.25 726 ASP A O 1
ATOM 5536 N N . GLY A 1 727 ? 22.436 -16.056 44.600 1.00 59.12 727 GLY A N 1
ATOM 5537 C CA . GLY A 1 727 ? 22.306 -17.325 45.325 1.00 59.12 727 GLY A CA 1
ATOM 5538 C C . GLY A 1 727 ? 21.177 -18.256 44.862 1.00 59.12 727 GLY A C 1
ATOM 5539 O O . GLY A 1 727 ? 21.170 -19.411 45.283 1.00 59.12 727 GLY A O 1
ATOM 5540 N N . ASP A 1 728 ? 20.274 -17.821 43.972 1.00 72.19 728 ASP A N 1
ATOM 5541 C CA . ASP A 1 728 ? 19.276 -18.700 43.345 1.00 72.19 728 ASP A CA 1
ATOM 5542 C C . ASP A 1 728 ? 19.090 -18.366 41.859 1.00 72.19 728 ASP A C 1
ATOM 5544 O O . ASP A 1 728 ? 18.338 -17.466 41.479 1.00 72.19 728 ASP A O 1
ATOM 5548 N N . SER A 1 729 ? 19.743 -19.156 40.999 1.00 66.06 729 SER A N 1
ATOM 5549 C CA . SER A 1 729 ? 19.714 -18.965 39.546 1.00 66.06 729 SER A CA 1
ATOM 5550 C C . SER A 1 729 ? 18.323 -19.121 38.916 1.00 66.06 729 SER A C 1
ATOM 5552 O O . SER A 1 729 ? 18.152 -18.828 37.733 1.00 66.06 729 SER A O 1
ATOM 5554 N N . LYS A 1 730 ? 17.319 -19.571 39.682 1.00 71.06 730 LYS A N 1
ATOM 5555 C CA . LYS A 1 730 ? 15.944 -19.780 39.216 1.00 71.06 730 LYS A CA 1
ATOM 5556 C C . LYS A 1 730 ? 15.003 -18.613 39.519 1.00 71.06 730 LYS A C 1
ATOM 5558 O O . LYS A 1 730 ? 13.859 -18.640 39.061 1.00 71.06 730 LYS A O 1
ATOM 5563 N N . VAL A 1 731 ? 15.454 -17.593 40.252 1.00 83.31 731 VAL A N 1
ATOM 5564 C CA . VAL A 1 731 ? 14.644 -16.408 40.570 1.00 83.31 731 VAL A CA 1
ATOM 5565 C C . VAL A 1 731 ? 15.076 -15.239 39.692 1.00 83.31 731 VAL A C 1
ATOM 5567 O O . VAL A 1 731 ? 16.108 -14.616 39.918 1.00 83.31 731 VAL A O 1
ATOM 5570 N N . VAL A 1 732 ? 14.265 -14.936 38.679 1.00 88.06 732 VAL A N 1
ATOM 5571 C CA . VAL A 1 732 ? 14.458 -13.767 37.809 1.00 88.06 732 VAL A CA 1
ATOM 5572 C C . VAL A 1 732 ? 13.799 -12.564 38.470 1.00 88.06 732 VAL A C 1
ATOM 5574 O O . VAL A 1 732 ? 12.575 -12.539 38.577 1.00 88.06 732 VAL A O 1
ATOM 5577 N N . GLU A 1 733 ? 14.585 -11.583 38.904 1.00 89.69 733 GLU A N 1
ATOM 5578 C CA . GLU A 1 733 ? 14.066 -10.365 39.541 1.00 89.69 733 GLU A CA 1
ATOM 5579 C C . GLU A 1 733 ? 13.543 -9.386 38.493 1.00 89.69 733 GLU A C 1
ATOM 5581 O O . GLU A 1 733 ? 12.445 -8.839 38.628 1.00 89.69 733 GLU A O 1
ATOM 5586 N N . ARG A 1 734 ? 14.305 -9.214 37.409 1.00 91.06 734 ARG A N 1
ATOM 5587 C CA . ARG A 1 734 ? 13.998 -8.252 36.354 1.00 91.06 734 ARG A CA 1
ATOM 5588 C C . ARG A 1 734 ? 14.523 -8.722 35.005 1.00 91.06 734 ARG A C 1
ATOM 5590 O O . ARG A 1 734 ? 15.587 -9.327 34.920 1.00 91.06 734 ARG A O 1
ATOM 5597 N N . ALA A 1 735 ? 13.794 -8.437 33.935 1.00 90.69 735 ALA A N 1
ATOM 5598 C CA . ALA A 1 735 ? 14.305 -8.555 32.573 1.00 90.69 735 ALA A CA 1
ATOM 5599 C C . ALA A 1 735 ? 14.031 -7.253 31.821 1.00 90.69 735 ALA A C 1
ATOM 5601 O O . ALA A 1 735 ? 12.897 -6.777 31.803 1.00 90.69 735 ALA A O 1
ATOM 5602 N N . THR A 1 736 ? 15.067 -6.683 31.215 1.00 90.62 736 THR A N 1
ATOM 5603 C CA . THR A 1 736 ? 15.052 -5.317 30.684 1.00 90.62 736 THR A CA 1
ATOM 5604 C C . THR A 1 736 ? 15.258 -5.327 29.180 1.00 90.62 736 THR A C 1
ATOM 5606 O O . THR A 1 736 ? 16.062 -6.092 28.647 1.00 90.62 736 THR A O 1
ATOM 5609 N N . VAL A 1 737 ? 14.559 -4.446 28.478 1.00 90.69 737 VAL A N 1
ATOM 5610 C CA . VAL A 1 737 ? 14.783 -4.181 27.056 1.00 90.69 737 VAL A CA 1
ATOM 5611 C C . VAL A 1 737 ? 14.631 -2.693 26.782 1.00 90.69 737 VAL A C 1
ATOM 5613 O O . VAL A 1 737 ? 13.851 -2.008 27.445 1.00 90.69 737 VAL A O 1
ATOM 5616 N N . TRP A 1 738 ? 15.358 -2.197 25.785 1.00 85.69 738 TRP A N 1
ATOM 5617 C CA . TRP A 1 738 ? 15.198 -0.836 25.283 1.00 85.69 738 TRP A CA 1
ATOM 5618 C C . TRP A 1 738 ? 14.524 -0.864 23.915 1.00 85.69 738 TRP A C 1
ATOM 5620 O O . TRP A 1 738 ? 14.842 -1.700 23.071 1.00 85.69 738 TRP A O 1
ATOM 5630 N N . SER A 1 739 ? 13.550 0.015 23.713 1.00 81.56 739 SER A N 1
ATOM 5631 C CA . SER A 1 739 ? 12.737 0.080 22.501 1.00 81.56 739 SER A CA 1
ATOM 5632 C C . SER A 1 739 ? 12.329 1.523 22.196 1.00 81.56 739 SER A C 1
ATOM 5634 O O . SER A 1 739 ? 12.822 2.453 22.828 1.00 81.56 739 SER A O 1
ATOM 5636 N N . THR A 1 740 ? 11.441 1.701 21.221 1.00 74.50 740 THR A N 1
ATOM 5637 C CA . THR A 1 740 ? 10.833 2.989 20.854 1.00 74.50 740 THR A CA 1
ATOM 5638 C C . THR A 1 740 ? 9.355 2.798 20.534 1.00 74.50 740 THR A C 1
ATOM 5640 O O . THR A 1 740 ? 8.903 1.689 20.240 1.00 74.50 740 THR A O 1
ATOM 5643 N N . GLU A 1 741 ? 8.598 3.879 20.532 1.00 80.12 741 GLU A N 1
ATOM 5644 C CA . GLU A 1 741 ? 7.194 3.978 20.157 1.00 80.12 741 GLU A CA 1
ATOM 5645 C C . GLU A 1 741 ? 6.969 5.149 19.197 1.00 80.12 741 GLU A C 1
ATOM 5647 O O . GLU A 1 741 ? 7.833 6.001 19.008 1.00 80.12 741 GLU A O 1
ATOM 5652 N N . GLN A 1 742 ? 5.810 5.169 18.543 1.00 50.69 742 GLN A N 1
ATOM 5653 C CA . GLN A 1 742 ? 5.317 6.352 17.844 1.00 50.69 742 GLN A CA 1
ATOM 5654 C C . GLN A 1 742 ? 3.798 6.261 17.687 1.00 50.69 742 GLN A C 1
ATOM 5656 O O . GLN A 1 742 ? 3.288 5.235 17.226 1.00 50.69 742 GLN A O 1
ATOM 5661 N N . ALA A 1 743 ? 3.072 7.322 18.036 1.00 48.62 743 ALA A N 1
ATOM 5662 C CA . ALA A 1 743 ? 1.663 7.446 17.675 1.00 48.62 743 ALA A CA 1
ATOM 5663 C C . ALA A 1 743 ? 1.550 7.701 16.159 1.00 48.62 743 ALA A C 1
ATOM 5665 O O . ALA A 1 743 ? 2.130 8.655 15.645 1.00 48.62 743 ALA A O 1
ATOM 5666 N N . GLU A 1 744 ? 0.820 6.847 15.435 1.00 39.00 744 GLU A N 1
ATOM 5667 C CA . GLU A 1 744 ? 0.610 6.974 13.981 1.00 39.00 744 GLU A CA 1
ATOM 5668 C C . GLU A 1 744 ? -0.783 7.551 13.646 1.00 39.00 744 GLU A C 1
ATOM 5670 O O . GLU A 1 744 ? -1.022 7.986 12.521 1.00 39.00 744 GLU A O 1
ATOM 5675 N N . GLY A 1 745 ? -1.697 7.603 14.624 1.00 31.77 745 GLY A N 1
ATOM 5676 C CA . GLY A 1 745 ? -2.980 8.301 14.516 1.00 31.77 745 GLY A CA 1
ATOM 5677 C C . GLY A 1 745 ? -3.885 8.116 15.741 1.00 31.77 745 GLY A C 1
ATOM 5678 O O . GLY A 1 745 ? -3.881 7.060 16.373 1.00 31.77 745 GLY A O 1
ATOM 5679 N N . VAL A 1 746 ? -4.694 9.131 16.065 1.00 33.75 746 VAL A N 1
ATOM 5680 C CA . VAL A 1 746 ? -5.714 9.105 17.135 1.00 33.75 746 VAL A CA 1
ATOM 5681 C C . VAL A 1 746 ? -7.065 9.474 16.519 1.00 33.75 746 VAL A C 1
ATOM 5683 O O . VAL A 1 746 ? -7.173 10.500 15.849 1.00 33.75 746 VAL A O 1
ATOM 5686 N N . GLY A 1 747 ? -8.099 8.642 16.694 1.00 32.53 747 GLY A N 1
ATOM 5687 C CA . GLY A 1 747 ? -9.388 8.864 16.030 1.00 32.53 747 GLY A CA 1
ATOM 5688 C C . GLY A 1 747 ? -10.509 7.910 16.453 1.00 32.53 747 GLY A C 1
ATOM 5689 O O . GLY A 1 747 ? -10.352 7.064 17.326 1.00 32.53 747 GLY A O 1
ATOM 5690 N N . SER A 1 748 ? -11.691 8.058 15.848 1.00 30.97 748 SER A N 1
ATOM 5691 C CA . SER A 1 748 ? -12.798 7.100 16.013 1.00 30.97 748 SER A CA 1
ATOM 5692 C C . SER A 1 748 ? -12.860 6.159 14.814 1.00 30.97 748 SER A C 1
ATOM 5694 O O . SER A 1 748 ? -13.079 6.619 13.694 1.00 30.97 748 SER A O 1
ATOM 5696 N N . PHE A 1 749 ? -12.712 4.857 15.047 1.00 41.25 749 PHE A N 1
ATOM 5697 C CA . PHE A 1 749 ? -12.682 3.831 14.004 1.00 41.25 749 PHE A CA 1
ATOM 5698 C C . PHE A 1 749 ? -13.996 3.066 13.951 1.00 41.25 749 PHE A C 1
ATOM 5700 O O . PHE A 1 749 ? -14.696 2.940 14.957 1.00 41.25 749 PHE A O 1
ATOM 5707 N N . SER A 1 750 ? -14.381 2.619 12.760 1.00 31.77 750 SER A N 1
ATOM 5708 C CA . SER A 1 750 ? -15.745 2.192 12.497 1.00 31.77 750 SER A CA 1
ATOM 5709 C C . SER A 1 750 ? -15.870 0.671 12.308 1.00 31.77 750 SER A C 1
ATOM 5711 O O . SER A 1 750 ? -15.034 0.052 11.664 1.00 31.77 750 SER A O 1
ATOM 5713 N N . SER A 1 751 ? -16.902 0.045 12.894 1.00 35.53 751 SER A N 1
ATOM 5714 C CA . SER A 1 751 ? -17.204 -1.396 12.744 1.00 35.53 751 SER A CA 1
ATOM 5715 C C . SER A 1 751 ? -18.672 -1.612 12.344 1.00 35.53 751 SER A C 1
ATOM 5717 O O . SER A 1 751 ? -19.571 -0.933 12.846 1.00 35.53 751 SER A O 1
ATOM 5719 N N . THR A 1 752 ? -18.932 -2.527 11.403 1.00 31.72 752 THR A N 1
ATOM 5720 C CA . THR A 1 752 ? -20.226 -2.705 10.703 1.00 31.72 752 THR A CA 1
ATOM 5721 C C . THR A 1 752 ? -21.179 -3.733 11.325 1.00 31.72 752 THR A C 1
ATOM 5723 O O . THR A 1 752 ? -22.284 -3.917 10.815 1.00 31.72 752 THR A O 1
ATOM 5726 N N . LYS A 1 753 ? -20.826 -4.409 12.426 1.00 31.47 753 LYS A N 1
ATOM 5727 C CA . LYS A 1 753 ? -21.613 -5.554 12.933 1.00 31.47 753 LYS A CA 1
ATOM 5728 C C . LYS A 1 753 ? -22.327 -5.288 14.262 1.00 31.47 753 LYS A C 1
ATOM 5730 O O . LYS A 1 753 ? -21.909 -5.800 15.291 1.00 31.47 753 LYS A O 1
ATOM 5735 N N . THR A 1 754 ? -23.467 -4.588 14.239 1.00 31.45 754 THR A N 1
ATOM 5736 C CA . THR A 1 754 ? -24.495 -4.713 15.302 1.00 31.45 754 THR A CA 1
ATOM 5737 C C . THR A 1 754 ? -25.922 -4.587 14.747 1.00 31.45 754 THR A C 1
ATOM 5739 O O . THR A 1 754 ? -26.247 -3.625 14.056 1.00 31.45 754 THR A O 1
ATOM 5742 N N . HIS A 1 755 ? -26.791 -5.548 15.075 1.00 28.89 755 HIS A N 1
ATOM 5743 C CA . HIS A 1 755 ? -28.192 -5.661 14.638 1.00 28.89 755 HIS A CA 1
ATOM 5744 C C . HIS A 1 755 ? -29.166 -4.734 15.397 1.00 28.89 755 HIS A C 1
ATOM 5746 O O . HIS A 1 755 ? -29.288 -4.898 16.608 1.00 28.89 755 HIS A O 1
ATOM 5752 N N . ARG A 1 756 ? -29.966 -3.903 14.693 1.00 26.89 756 ARG A N 1
ATOM 5753 C CA . ARG A 1 756 ? -31.367 -3.520 15.041 1.00 26.89 756 ARG A CA 1
ATOM 5754 C C . ARG A 1 756 ? -32.189 -3.137 13.782 1.00 26.89 756 ARG A C 1
ATOM 5756 O O . ARG A 1 756 ? -31.615 -2.783 12.761 1.00 26.89 756 ARG A O 1
ATOM 5763 N N . GLN A 1 757 ? -33.518 -3.304 13.864 1.00 25.20 757 GLN A N 1
ATOM 5764 C CA . GLN A 1 757 ? -34.508 -3.477 12.770 1.00 25.20 757 GLN A CA 1
ATOM 5765 C C . GLN A 1 757 ? -34.891 -2.233 11.917 1.00 25.20 757 GLN A C 1
ATOM 5767 O O . GLN A 1 757 ? -34.726 -1.113 12.398 1.00 25.20 757 GLN A O 1
ATOM 5772 N N . PRO A 1 758 ? -35.447 -2.409 10.685 1.00 24.64 758 PRO A N 1
ATOM 5773 C CA . PRO A 1 758 ? -35.616 -1.336 9.691 1.00 24.64 758 PRO A CA 1
ATOM 5774 C C . PRO A 1 758 ? -37.002 -0.647 9.659 1.00 24.64 758 PRO A C 1
ATOM 5776 O O . PRO A 1 758 ? -38.029 -1.251 9.967 1.00 24.64 758 PRO A O 1
ATOM 5779 N N . ARG A 1 759 ? -37.025 0.606 9.170 1.00 24.17 759 ARG A N 1
ATOM 5780 C CA . ARG A 1 759 ? -38.186 1.305 8.571 1.00 24.17 759 ARG A CA 1
ATOM 5781 C C . ARG A 1 759 ? -37.840 1.738 7.134 1.00 24.17 759 ARG A C 1
ATOM 5783 O O . ARG A 1 759 ? -36.683 2.015 6.841 1.00 24.17 759 ARG A O 1
ATOM 5790 N N . VAL A 1 760 ? -38.849 1.747 6.262 1.00 24.56 760 VAL A N 1
ATOM 5791 C CA . VAL A 1 760 ? -38.774 1.861 4.789 1.00 24.56 760 VAL A CA 1
ATOM 5792 C C . VAL A 1 760 ? -38.654 3.322 4.318 1.00 24.56 760 VAL A C 1
ATOM 5794 O O . VAL A 1 760 ? -39.320 4.188 4.880 1.00 24.56 760 VAL A O 1
ATOM 5797 N N . LEU A 1 761 ? -37.868 3.578 3.262 1.00 23.19 761 LEU A N 1
ATOM 5798 C CA . LEU A 1 761 ? -37.783 4.856 2.531 1.00 23.19 761 LEU A CA 1
ATOM 5799 C C . LEU A 1 761 ? -37.947 4.610 1.019 1.00 23.19 761 LEU A C 1
ATOM 5801 O O . LEU A 1 761 ? -37.368 3.670 0.476 1.00 23.19 761 LEU A O 1
ATOM 5805 N N . THR A 1 762 ? -38.752 5.447 0.362 1.00 25.58 762 THR A N 1
ATOM 5806 C CA . THR A 1 762 ? -39.197 5.330 -1.041 1.00 25.58 762 THR A CA 1
ATOM 5807 C C . THR A 1 762 ? -38.422 6.303 -1.943 1.00 25.58 762 THR A C 1
ATOM 5809 O O . THR A 1 762 ? -38.179 7.438 -1.547 1.00 25.58 762 THR A O 1
ATOM 5812 N N . THR A 1 763 ? -38.044 5.889 -3.157 1.00 25.53 763 THR A N 1
ATOM 5813 C CA . THR A 1 763 ? -37.257 6.682 -4.131 1.00 25.53 763 THR A CA 1
ATOM 5814 C C . THR A 1 763 ? -38.150 7.565 -5.023 1.00 25.53 763 THR A C 1
ATOM 5816 O O . THR A 1 763 ? -39.157 7.078 -5.534 1.00 25.53 763 THR A O 1
ATOM 5819 N N . ILE A 1 764 ? -37.767 8.828 -5.267 1.00 30.56 764 ILE A N 1
ATOM 5820 C CA . ILE A 1 764 ? -38.411 9.753 -6.229 1.00 30.56 764 ILE A CA 1
ATOM 5821 C C . ILE A 1 764 ? -37.392 10.151 -7.317 1.00 30.56 764 ILE A C 1
ATOM 5823 O O . ILE A 1 764 ? -36.236 10.429 -7.012 1.00 30.56 764 ILE A O 1
ATOM 5827 N N . SER A 1 765 ? -37.823 10.165 -8.585 1.00 28.00 765 SER A N 1
ATOM 5828 C CA . SER A 1 765 ? -37.045 10.586 -9.765 1.00 28.00 765 SER A CA 1
ATOM 5829 C C . SER A 1 765 ? -37.257 12.074 -10.062 1.00 28.00 765 SER A C 1
ATOM 5831 O O . SER A 1 765 ? -38.395 12.537 -10.072 1.00 28.00 765 SER A O 1
ATOM 5833 N N . LEU A 1 766 ? -36.183 12.809 -10.361 1.00 36.00 766 LEU A N 1
ATOM 5834 C CA . LEU A 1 766 ? -36.186 14.265 -10.541 1.00 36.00 766 LEU A CA 1
ATOM 5835 C C . LEU A 1 766 ? -35.958 14.645 -12.005 1.00 36.00 766 LEU A C 1
ATOM 5837 O O . LEU A 1 766 ? -34.827 14.695 -12.467 1.00 36.00 766 LEU A O 1
ATOM 5841 N N . GLY A 1 767 ? -37.040 14.905 -12.738 1.00 30.48 767 GLY A N 1
ATOM 5842 C CA . GLY A 1 767 ? -36.989 15.462 -14.090 1.00 30.48 767 GLY A CA 1
ATOM 5843 C C . GLY A 1 767 ? -37.471 16.915 -14.108 1.00 30.48 767 GLY A C 1
ATOM 5844 O O . GLY A 1 767 ? -38.579 17.180 -13.657 1.00 30.48 767 GLY A O 1
ATOM 5845 N N . GLN A 1 768 ? -36.660 17.804 -14.700 1.00 34.91 768 GLN A N 1
ATOM 5846 C CA . GLN A 1 768 ? -36.798 19.267 -14.887 1.00 34.91 768 GLN A CA 1
ATOM 5847 C C . GLN A 1 768 ? -36.161 20.155 -13.791 1.00 34.91 768 GLN A C 1
ATOM 5849 O O . GLN A 1 768 ? -36.487 20.091 -12.614 1.00 34.91 768 GLN A O 1
ATOM 5854 N N . VAL A 1 769 ? -35.220 21.006 -14.224 1.00 47.97 769 VAL A N 1
ATOM 5855 C CA . VAL A 1 769 ? -34.037 21.500 -13.476 1.00 47.97 769 VAL A CA 1
ATOM 5856 C C . VAL A 1 769 ? -34.310 22.538 -12.370 1.00 47.97 769 VAL A C 1
ATOM 585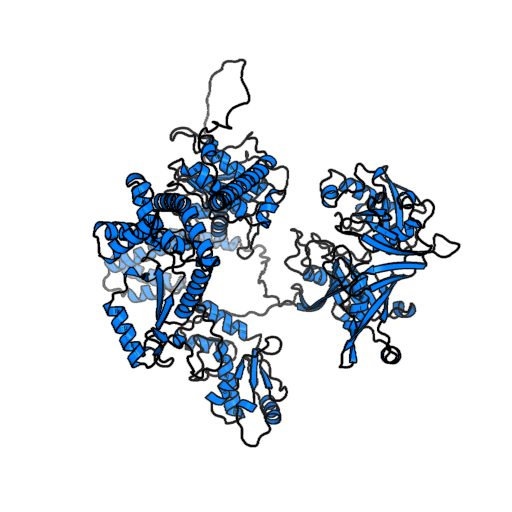8 O O . VAL A 1 769 ? -33.437 22.750 -11.535 1.00 47.97 769 VAL A O 1
ATOM 5861 N N . ALA A 1 770 ? -35.503 23.130 -12.295 1.00 45.84 770 ALA A N 1
ATOM 5862 C CA . ALA A 1 770 ? -35.928 23.910 -11.122 1.00 45.84 770 ALA A CA 1
ATOM 5863 C C . ALA A 1 770 ? -36.903 23.078 -10.280 1.00 45.84 770 ALA A C 1
ATOM 5865 O O . ALA A 1 770 ? -36.534 22.600 -9.208 1.00 45.84 770 ALA A O 1
ATOM 5866 N N . GLY A 1 771 ? -38.070 22.740 -10.846 1.00 51.22 771 GLY A N 1
ATOM 5867 C CA . GLY A 1 771 ? -39.136 22.034 -10.122 1.00 51.22 771 GLY A CA 1
ATOM 5868 C C . GLY A 1 771 ? -38.731 20.687 -9.513 1.00 51.22 771 GLY A C 1
ATOM 5869 O O . GLY A 1 771 ? -39.270 20.297 -8.481 1.00 51.22 771 GLY A O 1
ATOM 5870 N N . GLY A 1 772 ? -37.751 19.990 -10.096 1.00 64.00 772 GLY A N 1
ATOM 5871 C CA . GLY A 1 772 ? -37.162 18.789 -9.511 1.00 64.00 772 GLY A CA 1
ATOM 5872 C C . GLY A 1 772 ? -36.305 19.084 -8.275 1.00 64.00 772 GLY A C 1
ATOM 5873 O O . GLY A 1 772 ? -36.446 18.424 -7.250 1.00 64.00 772 GLY A O 1
ATOM 5874 N N . LEU A 1 773 ? -35.443 20.099 -8.320 1.00 71.19 773 LEU A N 1
ATOM 5875 C CA . LEU A 1 773 ? -34.615 20.461 -7.169 1.00 71.19 773 LEU A CA 1
ATOM 5876 C C . LEU A 1 773 ? -35.474 20.977 -6.007 1.00 71.19 773 LEU A C 1
ATOM 5878 O O . LEU A 1 773 ? -35.235 20.606 -4.859 1.00 71.19 773 LEU A O 1
ATOM 5882 N N . GLU A 1 774 ? -36.519 21.755 -6.301 1.00 76.50 774 GLU A N 1
ATOM 5883 C CA . GLU A 1 774 ? -37.492 22.164 -5.286 1.00 76.50 774 GLU A CA 1
ATOM 5884 C C . GLU A 1 774 ? -38.277 20.973 -4.715 1.00 76.50 774 GLU A C 1
ATOM 5886 O O . GLU A 1 774 ? -38.446 20.889 -3.500 1.00 76.50 774 GLU A O 1
ATOM 5891 N N . ALA A 1 775 ? -38.702 20.011 -5.543 1.00 72.19 775 ALA A N 1
ATOM 5892 C CA . ALA A 1 775 ? -39.367 18.797 -5.061 1.00 72.19 775 ALA A CA 1
ATOM 5893 C C . ALA A 1 775 ? -38.444 17.928 -4.185 1.00 72.19 775 ALA A C 1
ATOM 5895 O O . ALA A 1 775 ? -38.886 17.363 -3.182 1.00 72.19 775 ALA A O 1
ATOM 5896 N N . LEU A 1 776 ? -37.151 17.853 -4.522 1.00 76.75 776 LEU A N 1
ATOM 5897 C CA . LEU A 1 776 ? -36.146 17.176 -3.703 1.00 76.75 776 LEU A CA 1
ATOM 5898 C C . LEU A 1 776 ? -35.992 17.863 -2.347 1.00 76.75 776 LEU A C 1
ATOM 5900 O O . LEU A 1 776 ? -36.046 17.198 -1.318 1.00 76.75 776 LEU A O 1
ATOM 5904 N N . LEU A 1 777 ? -35.857 19.188 -2.334 1.00 82.12 777 LEU A N 1
ATOM 5905 C CA . LEU A 1 777 ? -35.750 19.968 -1.102 1.00 82.12 777 LEU A CA 1
ATOM 5906 C C . LEU A 1 777 ? -36.996 19.811 -0.221 1.00 82.12 777 LEU A C 1
ATOM 5908 O O . LEU A 1 777 ? -36.860 19.561 0.976 1.00 82.12 777 LEU A O 1
ATOM 5912 N N . GLN A 1 778 ? -38.194 19.821 -0.809 1.00 81.50 778 GLN A N 1
ATOM 5913 C CA . GLN A 1 778 ? -39.441 19.552 -0.085 1.00 81.50 778 GLN A CA 1
ATOM 5914 C C . GLN A 1 778 ? -39.465 18.150 0.535 1.00 81.50 778 GLN A C 1
ATOM 5916 O O . GLN A 1 778 ? -39.886 17.998 1.681 1.00 81.50 778 GLN A O 1
ATOM 5921 N N . SER A 1 779 ? -38.969 17.130 -0.177 1.00 76.88 779 SER A N 1
ATOM 5922 C CA . SER A 1 779 ? -38.850 15.766 0.366 1.00 76.88 779 SER A CA 1
ATOM 5923 C C . SER A 1 779 ? -37.849 15.654 1.524 1.00 76.88 779 SER A C 1
ATOM 5925 O O . SER A 1 779 ? -37.937 14.727 2.326 1.00 76.88 779 SER A O 1
ATOM 5927 N N . LEU A 1 780 ? -36.930 16.618 1.634 1.00 80.69 780 LEU A N 1
ATOM 5928 C CA . LEU A 1 780 ? -35.948 16.757 2.712 1.00 80.69 780 LEU A CA 1
ATOM 5929 C C . LEU A 1 780 ? -36.409 17.741 3.799 1.00 80.69 780 LEU A C 1
ATOM 5931 O O . LEU A 1 780 ? -35.587 18.247 4.561 1.00 80.69 780 LEU A O 1
ATOM 5935 N N . GLU A 1 781 ? -37.714 18.026 3.852 1.00 80.69 781 GLU A N 1
ATOM 5936 C CA . GLU A 1 781 ? -38.351 18.933 4.815 1.00 80.69 781 GLU A CA 1
ATOM 5937 C C . GLU A 1 781 ? -37.881 20.399 4.701 1.00 80.69 781 GLU A C 1
ATOM 5939 O O . GLU A 1 781 ? -38.117 21.218 5.590 1.00 80.69 781 GLU A O 1
ATOM 5944 N N . VAL A 1 782 ? -37.259 20.774 3.577 1.00 81.69 782 VAL A N 1
ATOM 5945 C CA . VAL A 1 782 ? -36.969 22.168 3.218 1.00 81.69 782 VAL A CA 1
ATOM 5946 C C . VAL A 1 782 ? -38.158 22.704 2.423 1.00 81.69 782 VAL A C 1
ATOM 5948 O O . VAL A 1 782 ? -38.240 22.565 1.205 1.00 81.69 782 VAL A O 1
ATOM 5951 N N . SER A 1 783 ? -39.123 23.296 3.124 1.00 68.00 783 SER A N 1
ATOM 5952 C CA . SER A 1 783 ? -40.397 23.731 2.532 1.00 68.00 783 SER A CA 1
ATOM 5953 C C . SER A 1 783 ? -40.341 25.079 1.805 1.00 68.00 783 SER A C 1
ATOM 5955 O O . SER A 1 783 ? -41.267 25.413 1.067 1.00 68.00 783 SER A O 1
ATOM 5957 N N . ASN A 1 784 ? -39.291 25.873 2.026 1.00 75.75 784 ASN A N 1
ATOM 5958 C CA . ASN A 1 784 ? -39.161 27.208 1.440 1.00 75.75 784 ASN A CA 1
ATOM 5959 C C . ASN A 1 784 ? -38.532 27.130 0.042 1.00 75.75 784 ASN A C 1
ATOM 5961 O O . ASN A 1 784 ? -37.594 26.352 -0.136 1.00 75.75 784 ASN A O 1
ATOM 5965 N N . PRO A 1 785 ? -38.974 27.948 -0.932 1.00 80.62 785 PRO A N 1
ATOM 5966 C CA . PRO A 1 785 ? -38.325 28.019 -2.240 1.00 80.62 785 PRO A CA 1
ATOM 5967 C C . PRO A 1 785 ? -36.861 28.462 -2.106 1.00 80.62 785 PRO A C 1
ATOM 5969 O O . PRO A 1 785 ? -36.506 29.166 -1.159 1.00 80.62 785 PRO A O 1
ATOM 5972 N N . ILE A 1 786 ? -36.014 28.048 -3.051 1.00 82.75 786 ILE A N 1
ATOM 5973 C CA . ILE A 1 786 ? -34.589 28.406 -3.058 1.00 82.75 786 ILE A CA 1
ATOM 5974 C C . ILE A 1 786 ? -34.455 29.933 -3.209 1.00 82.75 786 ILE A C 1
ATOM 5976 O O . ILE A 1 786 ? -34.977 30.476 -4.193 1.00 82.75 786 ILE A O 1
ATOM 5980 N N . PRO A 1 787 ? -33.749 30.631 -2.294 1.00 83.12 787 PRO A N 1
ATOM 5981 C CA . PRO A 1 787 ? -33.542 32.073 -2.395 1.00 83.12 787 PRO A CA 1
ATOM 5982 C C . PRO A 1 787 ? -32.826 32.448 -3.697 1.00 83.12 787 PRO A C 1
ATOM 5984 O O . PRO A 1 787 ? -31.794 31.867 -4.046 1.00 83.12 787 PRO A O 1
ATOM 5987 N N . GLN A 1 788 ? -33.393 33.411 -4.426 1.00 77.56 788 GLN A N 1
ATOM 5988 C CA . GLN A 1 788 ? -32.913 33.831 -5.744 1.00 77.56 788 GLN A CA 1
ATOM 5989 C C . GLN A 1 788 ? -31.824 34.897 -5.614 1.00 77.56 788 GLN A C 1
ATOM 5991 O O . GLN A 1 788 ? -32.086 36.090 -5.718 1.00 77.56 788 GLN A O 1
ATOM 5996 N N . LEU A 1 789 ? -30.593 34.435 -5.420 1.00 74.12 789 LEU A N 1
ATOM 5997 C CA . LEU A 1 789 ? -29.408 35.275 -5.284 1.00 74.12 789 LEU A CA 1
ATOM 5998 C C . LEU A 1 789 ? -28.675 35.430 -6.626 1.00 74.12 789 LEU A C 1
ATOM 6000 O O . LEU A 1 789 ? -28.245 34.419 -7.185 1.00 74.12 789 LEU A O 1
ATOM 6004 N N . PRO A 1 790 ? -28.413 36.656 -7.125 1.00 63.84 790 PRO A N 1
ATOM 6005 C CA . PRO A 1 790 ? -27.724 36.872 -8.404 1.00 63.84 790 PRO A CA 1
ATOM 6006 C C . PRO A 1 790 ? -26.319 36.255 -8.508 1.00 63.84 790 PRO A C 1
ATOM 6008 O O . PRO A 1 790 ? -25.803 36.093 -9.615 1.00 63.84 790 PRO A O 1
ATOM 6011 N N . ARG A 1 791 ? -25.672 35.961 -7.371 1.00 67.06 791 ARG A N 1
ATOM 6012 C CA . ARG A 1 791 ? -24.336 35.340 -7.288 1.00 67.06 791 ARG A CA 1
ATOM 6013 C C . ARG A 1 791 ? -24.352 33.833 -7.037 1.00 67.06 791 ARG A C 1
ATOM 6015 O O . ARG A 1 791 ? -23.301 33.207 -7.172 1.00 67.06 791 ARG A O 1
ATOM 6022 N N . ALA A 1 792 ? -25.491 33.259 -6.663 1.00 74.56 792 ALA A N 1
ATOM 6023 C CA . ALA A 1 792 ? -25.614 31.829 -6.426 1.00 74.56 792 ALA A CA 1
ATOM 6024 C C . ALA A 1 792 ? -25.905 31.115 -7.747 1.00 74.56 792 ALA A C 1
ATOM 6026 O O . ALA A 1 792 ? -26.837 31.478 -8.463 1.00 74.56 792 ALA A O 1
ATOM 6027 N N . ASN A 1 793 ? -25.137 30.075 -8.072 1.00 74.81 793 ASN A N 1
ATOM 6028 C CA . ASN A 1 793 ? -25.430 29.228 -9.222 1.00 74.81 793 ASN A CA 1
ATOM 6029 C C . ASN A 1 793 ? -25.755 27.817 -8.756 1.00 74.81 793 ASN A C 1
ATOM 6031 O O . ASN A 1 793 ? -24.955 26.895 -8.882 1.00 74.81 793 ASN A O 1
ATOM 6035 N N . VAL A 1 794 ? -26.974 27.644 -8.253 1.00 76.06 794 VAL A N 1
ATOM 6036 C CA . VAL A 1 794 ? -27.451 26.362 -7.717 1.00 76.06 794 VAL A CA 1
ATOM 6037 C C . VAL A 1 794 ? -27.511 25.246 -8.769 1.00 76.06 794 VAL A C 1
ATOM 6039 O O . VAL A 1 794 ? -27.542 24.069 -8.421 1.00 76.06 794 VAL A O 1
ATOM 6042 N N . ILE A 1 795 ? -27.483 25.596 -10.062 1.00 73.38 795 ILE A N 1
ATOM 6043 C CA . ILE A 1 795 ? -27.528 24.640 -11.175 1.00 73.38 795 ILE A CA 1
ATOM 6044 C C . ILE A 1 795 ? -26.153 24.021 -11.441 1.00 73.38 795 ILE A C 1
ATOM 6046 O O . ILE A 1 795 ? -26.089 22.823 -11.729 1.00 73.38 795 ILE A O 1
ATOM 6050 N N . SER A 1 796 ? -25.069 24.799 -11.365 1.00 70.00 796 SER A N 1
ATOM 6051 C CA . SER A 1 796 ? -23.696 24.288 -11.518 1.00 70.00 796 SER A CA 1
ATOM 6052 C C . SER A 1 796 ? -23.048 23.917 -10.184 1.00 70.00 796 SER A C 1
ATOM 6054 O O . SER A 1 796 ? -22.187 23.043 -10.136 1.00 70.00 796 SER A O 1
ATOM 6056 N N . THR A 1 797 ? -23.466 24.580 -9.108 1.00 78.38 797 THR A N 1
ATOM 6057 C CA . THR A 1 797 ? -22.849 24.543 -7.783 1.00 78.38 797 THR A CA 1
ATOM 6058 C C . THR A 1 797 ? -23.927 24.220 -6.743 1.00 78.38 797 THR A C 1
ATOM 6060 O O . THR A 1 797 ? -24.543 25.121 -6.179 1.00 78.38 797 THR A O 1
ATOM 6063 N N . PRO A 1 798 ? -24.194 22.938 -6.448 1.00 80.00 798 PRO A N 1
ATOM 6064 C CA . PRO A 1 798 ? -25.309 22.558 -5.576 1.00 80.00 798 PRO A CA 1
ATOM 6065 C C . PRO A 1 798 ? -25.129 23.031 -4.126 1.00 80.00 798 PRO A C 1
ATOM 6067 O O . PRO A 1 798 ? -26.100 23.215 -3.398 1.00 80.00 798 PRO A O 1
ATOM 6070 N N . THR A 1 799 ? -23.894 23.279 -3.692 1.00 84.19 799 THR A N 1
ATOM 6071 C CA . THR A 1 799 ? -23.599 23.855 -2.374 1.00 84.19 799 THR A CA 1
ATOM 6072 C C . THR A 1 799 ? -23.995 25.327 -2.261 1.00 84.19 799 THR A C 1
ATOM 6074 O O . THR A 1 799 ? -24.196 25.807 -1.144 1.00 84.19 799 THR A O 1
ATOM 6077 N N . ASP A 1 800 ? -24.203 26.037 -3.377 1.00 85.88 800 ASP A N 1
ATOM 6078 C CA . ASP A 1 800 ? -24.733 27.403 -3.338 1.00 85.88 800 ASP A CA 1
ATOM 6079 C C . ASP A 1 800 ? -26.166 27.432 -2.790 1.00 85.88 800 ASP A C 1
ATOM 6081 O O . ASP A 1 800 ? -26.559 28.443 -2.228 1.00 85.88 800 ASP A O 1
ATOM 6085 N N . ILE A 1 801 ? -26.915 26.319 -2.823 1.00 87.56 801 ILE A N 1
ATOM 6086 C CA . ILE A 1 801 ? -28.224 26.204 -2.154 1.00 87.56 801 ILE A CA 1
ATOM 6087 C C . ILE A 1 801 ? -28.076 26.525 -0.660 1.00 87.56 801 ILE A C 1
ATOM 6089 O O . ILE A 1 801 ? -28.816 27.340 -0.114 1.00 87.56 801 ILE A O 1
ATOM 6093 N N . TYR A 1 802 ? -27.071 25.940 -0.004 1.00 90.06 802 TYR A N 1
ATOM 6094 C CA . TYR A 1 802 ? -26.803 26.160 1.417 1.00 90.06 802 TYR A CA 1
ATOM 6095 C C . TYR A 1 802 ? -26.400 27.604 1.690 1.00 90.06 802 TYR A C 1
ATOM 6097 O O . TYR A 1 802 ? -26.933 28.231 2.603 1.00 90.06 802 TYR A O 1
ATOM 6105 N N . ARG A 1 803 ? -25.483 28.145 0.881 1.00 89.88 803 ARG A N 1
ATOM 6106 C CA . ARG A 1 803 ? -25.035 29.538 1.009 1.00 89.88 803 ARG A CA 1
ATOM 6107 C C . ARG A 1 803 ? -26.189 30.513 0.800 1.00 89.88 803 ARG A C 1
ATOM 6109 O O . ARG A 1 803 ? -26.265 31.495 1.531 1.00 89.88 803 ARG A O 1
ATOM 6116 N N . SER A 1 804 ? -27.111 30.204 -0.110 1.00 89.00 804 SER A N 1
ATOM 6117 C CA . SER A 1 804 ? -28.305 31.003 -0.362 1.00 89.00 804 SER A CA 1
ATOM 6118 C C . SER A 1 804 ? -29.250 31.058 0.833 1.00 89.00 804 SER A C 1
ATOM 6120 O O . SER A 1 804 ? -29.627 32.147 1.260 1.00 89.00 804 SER A O 1
ATOM 6122 N N . TYR A 1 805 ? -29.587 29.909 1.430 1.00 90.38 805 TYR A N 1
ATOM 6123 C CA . TYR A 1 805 ? -30.426 29.890 2.634 1.00 90.38 805 TYR A CA 1
ATOM 6124 C C . TYR A 1 805 ? -29.740 30.551 3.833 1.00 90.38 805 TYR A C 1
ATOM 6126 O O . TYR A 1 805 ? -30.397 31.260 4.591 1.00 90.38 805 TYR A O 1
ATOM 6134 N N . ILE A 1 806 ? -28.426 30.367 4.007 1.00 91.62 806 ILE A N 1
ATOM 6135 C CA . ILE A 1 806 ? -27.683 31.049 5.077 1.00 91.62 806 ILE A CA 1
ATOM 6136 C C . ILE A 1 806 ? -27.731 32.561 4.861 1.00 91.62 806 ILE A C 1
ATOM 6138 O O . ILE A 1 806 ? -28.064 33.285 5.793 1.00 91.62 806 ILE A O 1
ATOM 6142 N N . ALA A 1 807 ? -27.432 33.045 3.655 1.00 90.81 807 ALA A N 1
ATOM 6143 C CA . ALA A 1 807 ? -27.446 34.472 3.351 1.00 90.81 807 ALA A CA 1
ATOM 6144 C C . ALA A 1 807 ? -28.825 35.096 3.616 1.00 90.81 807 ALA A C 1
ATOM 6146 O O . ALA A 1 807 ? -28.893 36.126 4.280 1.00 90.81 807 ALA A O 1
ATOM 6147 N N . GLU A 1 808 ? -29.916 34.438 3.208 1.00 90.88 808 GLU A N 1
ATOM 6148 C CA . GLU A 1 808 ? -31.285 34.891 3.490 1.00 90.88 808 GLU A CA 1
ATOM 6149 C C . GLU A 1 808 ? -31.583 34.939 5.004 1.00 90.88 808 GLU A C 1
ATOM 6151 O O . GLU A 1 808 ? -32.161 35.907 5.505 1.00 90.88 808 GLU A O 1
ATOM 6156 N N . ILE A 1 809 ? -31.168 33.915 5.762 1.00 91.31 809 ILE A N 1
ATOM 6157 C CA . ILE A 1 809 ? -31.313 33.886 7.226 1.00 91.31 809 ILE A CA 1
ATOM 6158 C C . ILE A 1 809 ? -30.560 35.062 7.859 1.00 91.31 809 ILE A C 1
ATOM 6160 O O . ILE A 1 809 ? -31.114 35.772 8.697 1.00 91.31 809 ILE A O 1
ATOM 6164 N N . ILE A 1 810 ? -29.310 35.292 7.454 1.00 92.00 810 ILE A N 1
ATOM 6165 C CA . ILE A 1 810 ? -28.482 36.372 8.000 1.00 92.00 810 ILE A CA 1
ATOM 6166 C C . ILE A 1 810 ? -29.045 37.743 7.633 1.00 92.00 810 ILE A C 1
ATOM 6168 O O . ILE A 1 810 ? -29.132 38.608 8.503 1.00 92.00 810 ILE A O 1
ATOM 6172 N N . GLN A 1 811 ? -29.499 37.922 6.394 1.00 91.06 811 GLN A N 1
ATOM 6173 C CA . GLN A 1 811 ? -30.163 39.139 5.941 1.00 91.06 811 GLN A CA 1
ATOM 6174 C C . GLN A 1 811 ? -31.368 39.477 6.833 1.00 91.06 811 GLN A C 1
ATOM 6176 O O . GLN A 1 811 ? -31.491 40.611 7.290 1.00 91.06 811 GLN A O 1
ATOM 6181 N N . LYS A 1 812 ? -32.220 38.490 7.147 1.00 89.50 812 LYS A N 1
ATOM 6182 C CA . LYS A 1 812 ? -33.402 38.672 8.011 1.00 89.50 812 LYS A CA 1
ATOM 6183 C C . LYS A 1 812 ? -33.049 38.940 9.475 1.00 89.50 812 LYS A C 1
ATOM 6185 O O . LYS A 1 812 ? -33.770 39.671 10.144 1.00 89.50 812 LYS A O 1
ATOM 6190 N N . LEU A 1 813 ? -31.971 38.345 9.987 1.00 90.06 813 LEU A N 1
ATOM 6191 C CA . LEU A 1 813 ? -31.554 38.511 11.384 1.00 90.06 813 LEU A CA 1
ATOM 6192 C C . LEU A 1 813 ? -30.816 39.830 11.648 1.00 90.06 813 LEU A C 1
ATOM 6194 O O . LEU A 1 813 ? -30.831 40.311 12.782 1.00 90.06 813 LEU A O 1
ATOM 6198 N N . VAL A 1 814 ? -30.139 40.374 10.634 1.00 89.00 814 VAL A N 1
ATOM 6199 C CA . VAL A 1 814 ? -29.192 41.494 10.773 1.00 89.00 814 VAL A CA 1
ATOM 6200 C C . VAL A 1 814 ? -29.627 42.744 9.997 1.00 89.00 814 VAL A C 1
ATOM 6202 O O . VAL A 1 814 ? -29.064 43.813 10.216 1.00 89.00 814 VAL A O 1
ATOM 6205 N N . GLU A 1 815 ? -30.629 42.634 9.120 1.00 85.69 815 GLU A N 1
ATOM 6206 C CA . GLU A 1 815 ? -31.114 43.715 8.246 1.00 85.69 815 GLU A CA 1
ATOM 6207 C C . GLU A 1 815 ? -29.999 44.318 7.366 1.00 85.69 815 GLU A C 1
ATOM 6209 O O . GLU A 1 815 ? -29.879 45.534 7.207 1.00 85.69 815 GLU A O 1
ATOM 6214 N N . CYS A 1 816 ? -29.141 43.461 6.799 1.00 85.94 816 CYS A N 1
ATOM 6215 C CA . CYS A 1 816 ? -28.076 43.869 5.880 1.00 85.94 816 CYS A CA 1
ATOM 6216 C C . CYS A 1 816 ? -28.444 43.650 4.402 1.00 85.94 816 CYS A C 1
ATOM 6218 O O . CYS A 1 816 ? -29.463 43.050 4.067 1.00 85.94 816 CYS A O 1
ATOM 6220 N N . ASP A 1 817 ? -27.600 44.169 3.509 1.00 87.06 817 ASP A N 1
ATOM 6221 C CA . ASP A 1 817 ? -27.697 43.925 2.069 1.00 87.06 817 ASP A CA 1
ATOM 6222 C C . ASP A 1 817 ? -27.421 42.446 1.727 1.00 87.06 817 ASP A C 1
ATOM 6224 O O . ASP A 1 817 ? -26.587 41.788 2.352 1.00 87.06 817 ASP A O 1
ATOM 6228 N N . GLU A 1 818 ? -28.132 41.932 0.727 1.00 82.81 818 GLU A N 1
ATOM 6229 C CA . GLU A 1 818 ? -28.140 40.519 0.343 1.00 82.81 818 GLU A CA 1
ATOM 6230 C C . GLU A 1 818 ? -26.773 40.034 -0.187 1.00 82.81 818 GLU A C 1
ATOM 6232 O O . GLU A 1 818 ? -26.287 38.977 0.230 1.00 82.81 818 GLU A O 1
ATOM 6237 N N . ASP A 1 819 ? -26.094 40.836 -1.018 1.00 82.38 819 ASP A N 1
ATOM 6238 C CA . ASP A 1 819 ? -24.737 40.532 -1.498 1.00 82.38 819 ASP A CA 1
ATOM 6239 C C . ASP A 1 819 ? -23.735 40.557 -0.332 1.00 82.38 819 ASP A C 1
ATOM 6241 O O . ASP A 1 819 ? -22.825 39.729 -0.253 1.00 82.38 819 ASP A O 1
ATOM 6245 N N . THR A 1 820 ? -23.929 41.477 0.616 1.00 87.31 820 THR A N 1
ATOM 6246 C CA . THR A 1 820 ? -23.101 41.570 1.826 1.00 87.31 820 THR A CA 1
ATOM 6247 C C . THR A 1 820 ? -23.270 40.342 2.727 1.00 87.31 820 THR A C 1
ATOM 6249 O O . THR A 1 820 ? -22.279 39.837 3.262 1.00 87.31 820 THR A O 1
ATOM 6252 N N . ALA A 1 821 ? -24.495 39.828 2.881 1.00 88.94 821 ALA A N 1
ATOM 6253 C CA . ALA A 1 821 ? -24.765 38.597 3.622 1.00 88.94 821 ALA A CA 1
ATOM 6254 C C . ALA A 1 821 ? -24.119 37.375 2.950 1.00 88.94 821 ALA A C 1
ATOM 6256 O O . ALA A 1 821 ? -23.494 36.558 3.627 1.00 88.94 821 ALA A O 1
ATOM 6257 N N . TYR A 1 822 ? -24.209 37.275 1.622 1.00 88.25 822 TYR A N 1
ATOM 6258 C CA . TYR A 1 822 ? -23.615 36.181 0.854 1.00 88.25 822 TYR A CA 1
ATOM 6259 C C . TYR A 1 822 ? -22.076 36.194 0.886 1.00 88.25 822 TYR A C 1
ATOM 6261 O O . TYR A 1 822 ? -21.450 35.149 1.072 1.00 88.25 822 TYR A O 1
ATOM 6269 N N . ASP A 1 823 ? -21.451 37.372 0.770 1.00 86.62 823 ASP A N 1
ATOM 6270 C CA . ASP A 1 823 ? -19.988 37.542 0.808 1.00 86.62 823 ASP A CA 1
ATOM 6271 C C . ASP A 1 823 ? -19.392 37.305 2.206 1.00 86.62 823 ASP A C 1
ATOM 6273 O O . ASP A 1 823 ? -18.221 36.925 2.342 1.00 86.62 823 ASP A O 1
ATOM 6277 N N . ALA A 1 824 ? -20.195 37.506 3.254 1.00 90.31 824 ALA A N 1
ATOM 6278 C CA . ALA A 1 824 ? -19.813 37.189 4.624 1.00 90.31 824 ALA A CA 1
ATOM 6279 C C . ALA A 1 824 ? -19.743 35.673 4.891 1.00 90.31 824 ALA A C 1
ATOM 6281 O O . ALA A 1 824 ? -19.076 35.271 5.847 1.00 90.31 824 ALA A O 1
ATOM 6282 N N . VAL A 1 825 ? -20.387 34.843 4.055 1.00 91.38 825 VAL A N 1
ATOM 6283 C CA . VAL A 1 825 ? -20.359 33.371 4.114 1.00 91.38 825 VAL A CA 1
ATOM 6284 C C . VAL A 1 825 ? -19.286 32.831 3.165 1.00 91.38 825 VAL A C 1
ATOM 6286 O O . VAL A 1 825 ? -19.464 32.767 1.943 1.00 91.38 825 VAL A O 1
ATOM 6289 N N . GLN A 1 826 ? -18.164 32.408 3.740 1.00 89.06 826 GLN A N 1
ATOM 6290 C CA . GLN A 1 826 ? -16.975 31.950 3.021 1.00 89.06 826 GLN A CA 1
ATOM 6291 C C . GLN A 1 826 ? -16.717 30.457 3.228 1.00 89.06 826 GLN A C 1
ATOM 6293 O O . GLN A 1 826 ? -17.225 29.850 4.168 1.00 89.06 826 GLN A O 1
ATOM 6298 N N . TRP A 1 827 ? -15.903 29.862 2.358 1.00 86.94 827 TRP A N 1
ATOM 6299 C CA . TRP A 1 827 ? -15.377 28.516 2.583 1.00 86.94 827 TRP A CA 1
ATOM 6300 C C . TRP A 1 827 ? -14.415 28.520 3.772 1.00 86.94 827 TRP A C 1
ATOM 6302 O O . TRP A 1 827 ? -13.595 29.430 3.910 1.00 86.94 827 TRP A O 1
ATOM 6312 N N . ALA A 1 828 ? -14.508 27.511 4.637 1.00 84.81 828 ALA A N 1
ATOM 6313 C CA . ALA A 1 828 ? -13.568 27.373 5.739 1.00 84.81 828 ALA A CA 1
ATOM 6314 C C . ALA A 1 828 ? -12.173 26.984 5.208 1.00 84.81 828 ALA A C 1
ATOM 6316 O O . ALA A 1 828 ? -12.031 26.042 4.434 1.00 84.81 828 ALA A O 1
ATOM 6317 N N . ASN A 1 829 ? -11.122 27.681 5.654 1.00 71.88 829 ASN A N 1
ATOM 6318 C CA . ASN A 1 829 ? -9.741 27.432 5.205 1.00 71.88 829 ASN A CA 1
ATOM 6319 C C . ASN A 1 829 ? -9.139 26.110 5.736 1.00 71.88 829 ASN A C 1
ATOM 6321 O O . ASN A 1 829 ? -8.068 25.708 5.292 1.00 71.88 829 ASN A O 1
ATOM 6325 N N . ALA A 1 830 ? -9.809 25.437 6.680 1.00 58.47 830 ALA A N 1
ATOM 6326 C CA . ALA A 1 830 ? -9.432 24.128 7.210 1.00 58.47 830 ALA A CA 1
ATOM 6327 C C . ALA A 1 830 ? -10.695 23.275 7.427 1.00 58.47 830 ALA A C 1
ATOM 6329 O O . ALA A 1 830 ? -11.483 23.550 8.332 1.00 58.47 830 ALA A O 1
ATOM 6330 N N . ALA A 1 831 ? -10.867 22.222 6.619 1.00 51.25 831 ALA A N 1
ATOM 6331 C CA . ALA A 1 831 ? -12.043 21.337 6.612 1.00 51.25 831 ALA A CA 1
ATOM 6332 C C . ALA A 1 831 ? -12.265 20.540 7.919 1.00 51.25 831 ALA A C 1
ATOM 6334 O O . ALA A 1 831 ? -13.242 19.811 8.043 1.00 51.25 831 ALA A O 1
ATOM 6335 N N . ILE A 1 832 ? -11.362 20.663 8.898 1.00 51.00 832 ILE A N 1
ATOM 6336 C CA . ILE A 1 832 ? -11.401 19.905 10.156 1.00 51.00 832 ILE A CA 1
ATOM 6337 C C . ILE A 1 832 ? -12.466 20.465 11.126 1.00 51.00 832 ILE A C 1
ATOM 6339 O O . ILE A 1 832 ? -12.938 19.722 11.980 1.00 51.00 832 ILE A O 1
ATOM 6343 N N . ASN A 1 833 ? -12.905 21.729 10.973 1.00 65.00 833 ASN A N 1
ATOM 6344 C CA . ASN A 1 833 ? -13.759 22.398 11.974 1.00 65.00 833 ASN A CA 1
ATOM 6345 C C . ASN A 1 833 ? -15.109 22.960 11.470 1.00 65.00 833 ASN A C 1
ATOM 6347 O O . ASN A 1 833 ? -15.941 23.288 12.314 1.00 65.00 833 ASN A O 1
ATOM 6351 N N . ALA A 1 834 ? -15.341 23.096 10.156 1.00 82.50 834 ALA A N 1
ATOM 6352 C CA . ALA A 1 834 ? -16.640 23.438 9.544 1.00 82.50 834 ALA A CA 1
ATOM 6353 C C . ALA A 1 834 ? -16.573 23.388 8.007 1.00 82.50 834 ALA A C 1
ATOM 6355 O O . ALA A 1 834 ? -15.482 23.445 7.440 1.00 82.50 834 ALA A O 1
ATOM 6356 N N . ASP A 1 835 ? -17.733 23.346 7.342 1.00 89.56 835 ASP A N 1
ATOM 6357 C CA . ASP A 1 835 ? -17.843 23.410 5.876 1.00 89.56 835 ASP A CA 1
ATOM 6358 C C . ASP A 1 835 ? -17.796 24.862 5.361 1.00 89.56 835 ASP A C 1
ATOM 6360 O O . ASP A 1 835 ? -17.108 25.188 4.391 1.00 89.56 835 ASP A O 1
ATOM 6364 N N . LEU A 1 836 ? -18.503 25.761 6.048 1.00 91.19 836 LEU A N 1
ATOM 6365 C CA . LEU A 1 836 ? -18.565 27.192 5.769 1.00 91.19 836 LEU A CA 1
ATOM 6366 C C . LEU A 1 836 ? -18.208 28.004 7.016 1.00 91.19 836 LEU A C 1
ATOM 6368 O O . LEU A 1 836 ? -18.283 27.540 8.152 1.00 91.19 836 LEU A O 1
ATOM 6372 N N . MET A 1 837 ? -17.839 29.258 6.796 1.00 91.62 837 MET A N 1
ATOM 6373 C CA . MET A 1 837 ? -17.502 30.219 7.831 1.00 91.62 837 MET A CA 1
ATOM 6374 C C . MET A 1 837 ? -18.262 31.517 7.590 1.00 91.62 837 MET A C 1
ATOM 6376 O O . MET A 1 837 ? -18.057 32.176 6.572 1.00 91.62 837 MET A O 1
ATOM 6380 N N . LEU A 1 838 ? -19.107 31.915 8.540 1.00 92.62 838 LEU A N 1
ATOM 6381 C CA . LEU A 1 838 ? -19.701 33.247 8.552 1.00 92.62 838 LEU A CA 1
ATOM 6382 C C . LEU A 1 838 ? -18.819 34.193 9.376 1.00 92.62 838 LEU A C 1
ATOM 6384 O O . LEU A 1 838 ? -18.561 33.956 10.557 1.00 92.62 838 LEU A O 1
ATOM 6388 N N . ILE A 1 839 ? -18.359 35.275 8.751 1.00 92.31 839 ILE A N 1
ATOM 6389 C CA . ILE A 1 839 ? -17.491 36.278 9.378 1.00 92.31 839 ILE A CA 1
ATOM 6390 C C . ILE A 1 839 ? -18.325 37.520 9.699 1.00 92.31 839 ILE A C 1
ATOM 6392 O O . ILE A 1 839 ? -18.625 38.324 8.816 1.00 92.31 839 ILE A O 1
ATOM 6396 N N . THR A 1 840 ? -18.675 37.728 10.970 1.00 90.94 840 THR A N 1
ATOM 6397 C CA . THR A 1 840 ? -19.609 38.805 11.354 1.00 90.94 840 THR A CA 1
ATOM 6398 C C . THR A 1 840 ? -19.062 40.207 11.098 1.00 90.94 840 THR A C 1
ATOM 6400 O O . THR A 1 840 ? -19.827 41.132 10.835 1.00 90.94 840 THR A O 1
ATOM 6403 N N . ALA A 1 841 ? -17.736 40.376 11.086 1.00 88.06 841 ALA A N 1
ATOM 6404 C CA . ALA A 1 841 ? -17.093 41.642 10.736 1.00 88.06 841 ALA A CA 1
ATOM 6405 C C . ALA A 1 841 ? -17.365 42.080 9.280 1.00 88.06 841 ALA A C 1
ATOM 6407 O O . ALA A 1 841 ? -17.362 43.277 8.991 1.00 88.06 841 ALA A O 1
ATOM 6408 N N . LEU A 1 842 ? -17.635 41.136 8.367 1.00 89.69 842 LEU A N 1
ATOM 6409 C CA . LEU A 1 842 ? -17.944 41.438 6.964 1.00 89.69 842 LEU A CA 1
ATOM 6410 C C . LEU A 1 842 ? -19.379 41.941 6.759 1.00 89.69 842 LEU A C 1
ATOM 6412 O O . LEU A 1 842 ? -19.646 42.567 5.737 1.00 89.69 842 LEU A O 1
ATOM 6416 N N . LEU A 1 843 ? -20.261 41.764 7.750 1.00 89.19 843 LEU A N 1
ATOM 6417 C CA . LEU A 1 843 ? -21.644 42.254 7.715 1.00 89.19 843 LEU A CA 1
ATOM 6418 C C . LEU A 1 843 ? -21.752 43.779 7.903 1.00 89.19 843 LEU A C 1
ATOM 6420 O O . LEU A 1 843 ? -22.800 44.354 7.630 1.00 89.19 843 LEU A O 1
ATOM 6424 N N . LYS A 1 844 ? -20.674 44.449 8.347 1.00 85.50 844 LYS A N 1
ATOM 6425 C CA . LYS A 1 844 ? -20.547 45.923 8.442 1.00 85.50 844 LYS A CA 1
ATOM 6426 C C . LYS A 1 844 ? -21.670 46.636 9.221 1.00 85.50 844 LYS A C 1
ATOM 6428 O O . LYS A 1 844 ? -21.993 47.791 8.935 1.00 85.50 844 LYS A O 1
ATOM 6433 N N . VAL A 1 845 ? -22.227 45.989 10.244 1.00 85.69 845 VAL A N 1
ATOM 6434 C CA . VAL A 1 845 ? -23.252 46.583 11.119 1.00 85.69 845 VAL A CA 1
ATOM 6435 C C . VAL A 1 845 ? -22.641 47.710 11.960 1.00 85.69 845 VAL A C 1
ATOM 6437 O O . VAL A 1 845 ? -21.670 47.502 12.689 1.00 85.69 845 VAL A O 1
ATOM 6440 N N . LYS A 1 846 ? -23.188 48.926 11.860 1.00 81.56 846 LYS A N 1
ATOM 6441 C CA . LYS A 1 846 ? -22.661 50.101 12.574 1.00 81.56 846 LYS A CA 1
ATOM 6442 C C . LYS A 1 846 ? -23.014 50.051 14.063 1.00 81.56 846 LYS A C 1
ATOM 6444 O O . LYS A 1 846 ? -24.162 49.826 14.419 1.00 81.56 846 LYS A O 1
ATOM 6449 N N . GLY A 1 847 ? -22.035 50.331 14.927 1.00 79.88 847 GLY A N 1
ATOM 6450 C CA . GLY A 1 847 ? -22.248 50.509 16.371 1.00 79.88 847 GLY A CA 1
ATOM 6451 C C . GLY A 1 847 ? -22.413 49.223 17.191 1.00 79.88 847 GLY A C 1
ATOM 6452 O O . GLY A 1 847 ? -22.600 49.314 18.399 1.00 79.88 847 GLY A O 1
ATOM 6453 N N . VAL A 1 848 ? -22.304 48.041 16.573 1.00 85.62 848 VAL A N 1
ATOM 6454 C CA . VAL A 1 848 ? -22.433 46.739 17.246 1.00 85.62 848 VAL A CA 1
ATOM 6455 C C . VAL A 1 848 ? -21.076 46.037 17.284 1.00 85.62 848 VAL A C 1
ATOM 6457 O O . VAL A 1 848 ? -20.358 45.993 16.286 1.00 85.62 848 VAL A O 1
ATOM 6460 N N . ASN A 1 849 ? -20.707 45.475 18.437 1.00 89.62 849 ASN A N 1
ATOM 6461 C CA . ASN A 1 849 ? -19.483 44.686 18.562 1.00 89.62 849 ASN A CA 1
ATOM 6462 C C . ASN A 1 849 ? -19.624 43.371 17.756 1.00 89.62 849 ASN A C 1
ATOM 6464 O O . ASN A 1 849 ? -20.535 42.599 18.053 1.00 89.62 849 ASN A O 1
ATOM 6468 N N . PRO A 1 850 ? -18.728 43.054 16.798 1.00 88.81 850 PRO A N 1
ATOM 6469 C CA . PRO A 1 850 ? -18.844 41.854 15.960 1.00 88.81 850 PRO A CA 1
ATOM 6470 C C . PRO A 1 850 ? -18.881 40.523 16.729 1.00 88.81 850 PRO A C 1
ATOM 6472 O O . PRO A 1 850 ? -19.487 39.561 16.260 1.00 88.81 850 PRO A O 1
ATOM 6475 N N . LYS A 1 851 ? -18.265 40.459 17.917 1.00 90.00 851 LYS A N 1
ATOM 6476 C CA . LYS A 1 851 ? -18.314 39.276 18.790 1.00 90.00 851 LYS A CA 1
ATOM 6477 C C . LYS A 1 851 ? -19.687 39.117 19.446 1.00 90.00 851 LYS A C 1
ATOM 6479 O O . LYS A 1 851 ? -20.193 38.003 19.528 1.00 90.00 851 LYS A O 1
ATOM 6484 N N . GLN A 1 852 ? -20.295 40.227 19.870 1.00 89.44 852 GLN A N 1
ATOM 6485 C CA . GLN A 1 852 ? -21.663 40.224 20.395 1.00 89.44 852 GLN A CA 1
ATOM 6486 C C . GLN A 1 852 ? -22.656 39.861 19.287 1.00 89.44 852 GLN A C 1
ATOM 6488 O O . GLN A 1 852 ? -23.493 38.988 19.476 1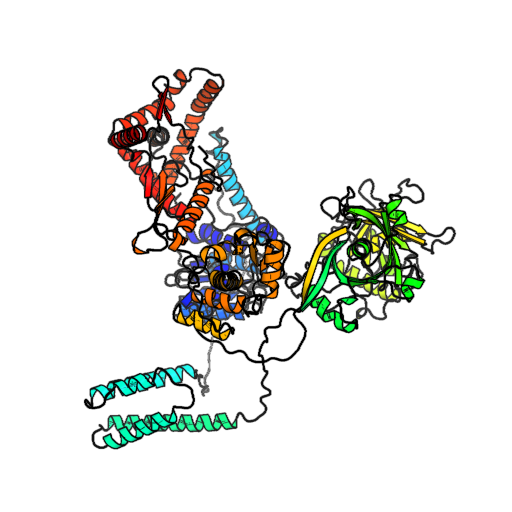.00 89.44 852 GLN A O 1
ATOM 6493 N N . LEU A 1 853 ? -22.475 40.436 18.094 1.00 91.94 853 LEU A N 1
ATOM 6494 C CA . LEU A 1 853 ? -23.284 40.118 16.919 1.00 91.94 853 LEU A CA 1
ATOM 6495 C C . LEU A 1 853 ? -23.243 38.620 16.579 1.00 91.94 853 LEU A C 1
ATOM 6497 O O . LEU A 1 853 ? -24.266 38.051 16.216 1.00 91.94 853 LEU A O 1
ATOM 6501 N N . ALA A 1 854 ? -22.089 37.961 16.732 1.00 92.19 854 ALA A N 1
ATOM 6502 C CA . ALA A 1 854 ? -21.981 36.523 16.496 1.00 92.19 854 ALA A CA 1
ATOM 6503 C C . ALA A 1 854 ? -22.828 35.695 17.475 1.00 92.19 854 ALA A C 1
ATOM 6505 O O . ALA A 1 854 ? -23.501 34.748 17.066 1.00 92.19 854 ALA A O 1
ATOM 6506 N N . GLN A 1 855 ? -22.828 36.069 18.757 1.00 91.81 855 GLN A N 1
ATOM 6507 C CA . GLN A 1 855 ? -23.657 35.424 19.778 1.00 91.81 855 GLN A CA 1
ATOM 6508 C C . GLN A 1 855 ? -25.148 35.672 19.525 1.00 91.81 855 GLN A C 1
ATOM 6510 O O . GLN A 1 855 ? -25.946 34.737 19.600 1.00 91.81 855 GLN A O 1
ATOM 6515 N N . ASP A 1 856 ? -25.510 36.902 19.158 1.00 91.12 856 ASP A N 1
ATOM 6516 C CA . ASP A 1 856 ? -26.891 37.284 18.867 1.00 91.12 856 ASP A CA 1
ATOM 6517 C C . ASP A 1 856 ? -27.436 36.512 17.655 1.00 91.12 856 ASP A C 1
ATOM 6519 O O . ASP A 1 856 ? -28.541 35.970 17.724 1.00 91.12 856 ASP A O 1
ATOM 6523 N N . ILE A 1 857 ? -26.644 36.394 16.580 1.00 93.12 857 ILE A N 1
ATOM 6524 C CA . ILE A 1 857 ? -26.994 35.614 15.384 1.00 93.12 857 ILE A CA 1
ATOM 6525 C C . ILE A 1 857 ? -27.226 34.148 15.749 1.00 93.12 857 ILE A C 1
ATOM 6527 O O . ILE A 1 857 ? -28.265 33.604 15.391 1.00 93.12 857 ILE A O 1
ATOM 6531 N N . VAL A 1 858 ? -26.307 33.512 16.485 1.00 92.50 858 VAL A N 1
ATOM 6532 C CA . VAL A 1 858 ? -26.441 32.096 16.870 1.00 92.50 858 VAL A CA 1
ATOM 6533 C C . VAL A 1 858 ? -27.658 31.864 17.767 1.00 92.50 858 VAL A C 1
ATOM 6535 O O . VAL A 1 858 ? -28.382 30.894 17.564 1.00 92.50 858 VAL A O 1
ATOM 6538 N N . SER A 1 859 ? -27.944 32.775 18.704 1.00 91.88 859 SER A N 1
ATOM 6539 C CA . SER A 1 859 ? -29.103 32.654 19.605 1.00 91.88 859 SER A CA 1
ATOM 6540 C C . SER A 1 859 ? -30.457 32.719 18.887 1.00 91.88 859 SER A C 1
ATOM 6542 O O . SER A 1 859 ? -31.441 32.163 19.374 1.00 91.88 859 SER A O 1
ATOM 6544 N N . LYS A 1 860 ? -30.507 33.389 17.729 1.00 92.56 860 LYS A N 1
ATOM 6545 C CA . LYS A 1 860 ? -31.711 33.575 16.909 1.00 92.56 860 LYS A CA 1
ATOM 6546 C C . LYS A 1 860 ? -31.692 32.738 15.628 1.00 92.56 860 LYS A C 1
ATOM 6548 O O . LYS A 1 860 ? -32.613 32.856 14.822 1.00 92.56 860 LYS A O 1
ATOM 6553 N N . PHE A 1 861 ? -30.657 31.922 15.416 1.00 92.00 861 PHE A N 1
ATOM 6554 C CA . PHE A 1 861 ? -30.506 31.157 14.185 1.00 92.00 861 PHE A CA 1
ATOM 6555 C C . PHE A 1 861 ? -31.613 30.093 14.108 1.00 92.00 861 PHE A C 1
ATOM 6557 O O . PHE A 1 861 ? -31.718 29.257 15.010 1.00 92.00 861 PHE A O 1
ATOM 6564 N N . PRO A 1 862 ? -32.465 30.104 13.068 1.00 89.19 862 PRO A N 1
ATOM 6565 C CA . PRO A 1 862 ? -33.563 29.157 12.963 1.00 89.19 862 PRO A CA 1
ATOM 6566 C C . PRO A 1 862 ? -33.036 27.736 12.741 1.00 89.19 862 PRO A C 1
ATOM 6568 O O . PRO A 1 862 ? -32.058 27.520 12.024 1.00 89.19 862 PRO A O 1
ATOM 6571 N N . SER A 1 863 ? -33.721 26.750 13.321 1.00 85.75 863 SER A N 1
ATOM 6572 C CA . SER A 1 863 ? -33.456 25.348 12.999 1.00 85.75 863 SER A CA 1
ATOM 6573 C C . SER A 1 863 ? -33.770 25.094 11.525 1.00 85.75 863 SER A C 1
ATOM 6575 O O . SER A 1 863 ? -34.818 25.507 11.027 1.00 85.75 863 SER A O 1
ATOM 6577 N N . THR A 1 864 ? -32.866 24.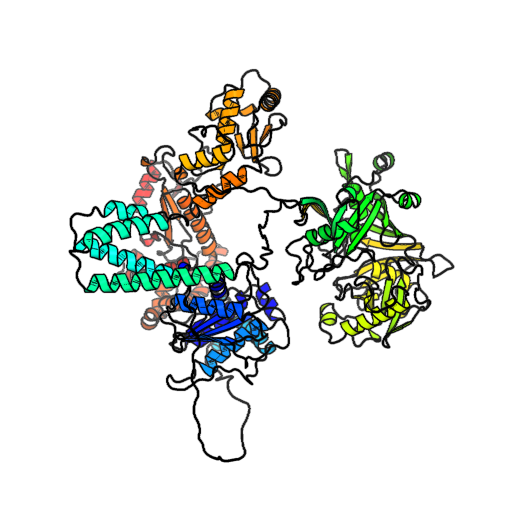417 10.825 1.00 88.00 864 THR A N 1
ATOM 6578 C CA . THR A 1 864 ? -33.032 24.048 9.418 1.00 88.00 864 THR A CA 1
ATOM 6579 C C . THR A 1 864 ? -32.501 22.637 9.200 1.00 88.00 864 THR A C 1
ATOM 6581 O O . THR A 1 864 ? -31.434 22.310 9.722 1.00 88.00 864 THR A O 1
ATOM 6584 N N . PRO A 1 865 ? -33.183 21.792 8.407 1.00 87.06 865 PRO A N 1
ATOM 6585 C CA . PRO A 1 865 ? -32.677 20.461 8.087 1.00 87.06 865 PRO A CA 1
ATOM 6586 C C . PRO A 1 865 ? -31.397 20.521 7.241 1.00 87.06 865 PRO A C 1
ATOM 6588 O O . PRO A 1 865 ? -30.686 19.523 7.147 1.00 87.06 865 PRO A O 1
ATOM 6591 N N . LEU A 1 866 ? -31.057 21.671 6.645 1.00 88.00 866 LEU A N 1
ATOM 6592 C CA . LEU A 1 866 ? -29.835 21.840 5.860 1.00 88.00 866 LEU A CA 1
ATOM 6593 C C . LEU A 1 866 ? -28.571 21.897 6.728 1.00 88.00 866 LEU A C 1
ATOM 6595 O O . LEU A 1 866 ? -27.529 21.432 6.291 1.00 88.00 866 LEU A O 1
ATOM 6599 N N . LEU A 1 867 ? -28.606 22.426 7.948 1.00 91.31 867 LEU A N 1
ATOM 6600 C CA . LEU A 1 867 ? -27.384 22.746 8.698 1.00 91.31 867 LEU A CA 1
ATOM 6601 C C . LEU A 1 867 ? -27.396 22.097 10.075 1.00 91.31 867 LEU A C 1
ATOM 6603 O O . LEU A 1 867 ? -28.446 21.941 10.692 1.00 91.31 867 LEU A O 1
ATOM 6607 N N . THR A 1 868 ? -26.218 21.769 10.597 1.00 88.19 868 THR A N 1
ATOM 6608 C CA . THR A 1 868 ? -26.094 21.571 12.044 1.00 88.19 868 THR A CA 1
ATOM 6609 C C . THR A 1 868 ? -26.196 22.930 12.745 1.00 88.19 868 THR A C 1
ATOM 6611 O O . THR A 1 868 ? -25.671 23.905 12.199 1.00 88.19 868 THR A O 1
ATOM 6614 N N . PRO A 1 869 ? -26.808 23.022 13.942 1.00 85.75 869 PRO A N 1
ATOM 6615 C CA . PRO A 1 869 ? -26.902 24.282 14.676 1.00 85.75 869 PRO A CA 1
ATOM 6616 C C . PRO A 1 869 ? -25.525 24.957 14.825 1.00 85.75 869 PRO A C 1
ATOM 6618 O O . PRO A 1 869 ? -24.602 24.320 15.342 1.00 85.75 869 PRO A O 1
ATOM 6621 N N . PRO A 1 870 ? -25.355 26.205 14.353 1.00 90.19 870 PRO A N 1
ATOM 6622 C CA . PRO A 1 870 ? -24.063 26.877 14.390 1.00 90.19 870 PRO A CA 1
ATOM 6623 C C . PRO A 1 870 ? -23.686 27.281 15.819 1.00 90.19 870 PRO A C 1
ATOM 6625 O O . PRO A 1 870 ? -24.551 27.550 16.649 1.00 90.19 870 PRO A O 1
ATOM 6628 N N . ILE A 1 871 ? -22.385 27.368 16.101 1.00 87.19 871 ILE A N 1
ATOM 6629 C CA . ILE A 1 871 ? -21.852 27.807 17.400 1.00 87.19 871 ILE A CA 1
ATOM 6630 C C . ILE A 1 871 ? -20.948 29.015 17.164 1.00 87.19 871 ILE A C 1
ATOM 6632 O O . ILE A 1 871 ? -20.131 29.006 16.252 1.00 87.19 871 ILE A O 1
ATOM 6636 N N . ALA A 1 872 ? -21.072 30.068 17.972 1.00 87.81 872 ALA A N 1
ATOM 6637 C CA . ALA A 1 872 ? -20.231 31.254 17.822 1.00 87.81 872 ALA A CA 1
ATOM 6638 C C . ALA A 1 872 ? -18.829 31.008 18.404 1.00 87.81 872 ALA A C 1
ATOM 6640 O O . ALA A 1 872 ? -18.693 30.580 19.549 1.00 87.81 872 ALA A O 1
ATOM 6641 N N . ASN A 1 873 ? -17.787 31.357 17.649 1.00 86.25 873 ASN A N 1
ATOM 6642 C CA . ASN A 1 873 ? -16.395 31.360 18.090 1.00 86.25 873 ASN A CA 1
ATOM 6643 C C . ASN A 1 873 ? -15.756 32.734 17.815 1.00 86.25 873 ASN A C 1
ATOM 6645 O O . ASN A 1 873 ? -15.187 33.002 16.756 1.00 86.25 873 ASN A O 1
ATOM 6649 N N . GLY A 1 874 ? -15.881 33.649 18.777 1.00 88.50 874 GLY A N 1
ATOM 6650 C CA . GLY A 1 874 ? -15.408 35.023 18.607 1.00 88.50 874 GLY A CA 1
ATOM 6651 C C . GLY A 1 874 ? -16.235 35.781 17.563 1.00 88.50 874 GLY A C 1
ATOM 6652 O O . GLY A 1 874 ? -17.440 35.925 17.731 1.00 88.50 874 GLY A O 1
ATOM 6653 N N . ILE A 1 875 ? -15.585 36.291 16.513 1.00 89.25 875 ILE A N 1
ATOM 6654 C CA . ILE A 1 875 ? -16.243 36.962 15.370 1.00 89.25 875 ILE A CA 1
ATOM 6655 C C . ILE A 1 875 ? -16.618 35.988 14.240 1.00 89.25 875 ILE A C 1
ATOM 6657 O O . ILE A 1 875 ? -17.130 36.397 13.197 1.00 89.25 875 ILE A O 1
ATOM 6661 N N . PHE A 1 876 ? -16.292 34.711 14.423 1.00 91.44 876 PHE A N 1
ATOM 6662 C CA . PHE A 1 876 ? -16.477 33.656 13.445 1.00 91.44 876 PHE A CA 1
ATOM 6663 C C . PHE A 1 876 ? -17.628 32.759 13.879 1.00 91.44 876 PHE A C 1
ATOM 6665 O O . PHE A 1 876 ? -17.734 32.392 15.049 1.00 91.44 876 PHE A O 1
ATOM 6672 N N . ILE A 1 877 ? -18.480 32.384 12.934 1.00 92.44 877 ILE A N 1
ATOM 6673 C CA . ILE A 1 877 ? -19.514 31.374 13.130 1.00 92.44 877 ILE A CA 1
ATOM 6674 C C . ILE A 1 877 ? -19.207 30.235 12.149 1.00 92.44 877 ILE A C 1
ATOM 6676 O O . ILE A 1 877 ? -19.525 30.353 10.962 1.00 92.44 877 ILE A O 1
ATOM 6680 N N . PRO A 1 878 ? -18.548 29.158 12.611 1.00 91.88 878 PRO A N 1
ATOM 6681 C CA . PRO A 1 878 ? -18.396 27.930 11.844 1.00 91.88 878 PRO A CA 1
ATOM 6682 C C . PRO A 1 878 ? -19.773 27.308 11.566 1.00 91.88 878 PRO A C 1
ATOM 6684 O O . PRO A 1 878 ? -20.593 27.160 12.475 1.00 91.88 878 PRO A O 1
ATOM 6687 N N . ILE A 1 879 ? -20.033 26.960 10.307 1.00 91.00 879 ILE A N 1
ATOM 6688 C CA . ILE A 1 879 ? -21.292 26.376 9.839 1.00 91.00 879 ILE A CA 1
ATOM 6689 C C . ILE A 1 879 ? -20.981 25.042 9.167 1.00 91.00 879 ILE A C 1
ATOM 6691 O O . ILE A 1 879 ? -20.248 25.002 8.179 1.00 91.00 879 ILE A O 1
ATOM 6695 N N . SER A 1 880 ? -21.580 23.963 9.666 1.00 91.62 880 SER A N 1
ATOM 6696 C CA . SER A 1 880 ? -21.458 22.640 9.053 1.00 91.62 880 SER A CA 1
ATOM 6697 C C . SER A 1 880 ? -22.770 22.211 8.404 1.00 91.62 880 SER A C 1
ATOM 6699 O O . SER A 1 880 ? -23.870 22.476 8.904 1.00 91.62 880 SER A O 1
ATOM 6701 N N . PHE A 1 881 ? -22.654 21.549 7.262 1.00 91.81 881 PHE A N 1
ATOM 6702 C CA . PHE A 1 881 ? -23.769 20.955 6.553 1.00 91.81 881 PHE A CA 1
ATOM 6703 C C . PHE A 1 881 ? -24.344 19.792 7.357 1.00 91.81 881 PHE A C 1
ATOM 6705 O O . PHE A 1 881 ? -23.639 19.042 8.033 1.00 91.81 881 PHE A O 1
ATOM 6712 N N . SER A 1 882 ? -25.659 19.617 7.268 1.00 89.38 882 SER A N 1
ATOM 6713 C CA . SER A 1 882 ? -26.339 18.477 7.862 1.00 89.38 882 SER A CA 1
ATOM 6714 C C . SER A 1 882 ? -25.861 17.188 7.186 1.00 89.38 882 SER A C 1
ATOM 6716 O O . SER A 1 882 ? -26.080 17.015 5.981 1.00 89.38 882 SER A O 1
ATOM 6718 N N . PRO A 1 883 ? -25.278 16.236 7.938 1.00 82.19 883 PRO A N 1
ATOM 6719 C CA . PRO A 1 883 ? -24.854 14.955 7.382 1.00 82.19 883 PRO A CA 1
ATOM 6720 C C . PRO A 1 883 ? -26.044 14.086 6.946 1.00 82.19 883 PRO A C 1
ATOM 6722 O O . PRO A 1 883 ? -25.850 13.113 6.224 1.00 82.19 883 PRO A O 1
ATOM 6725 N N . ALA A 1 884 ? -27.266 14.424 7.375 1.00 82.56 884 ALA A N 1
ATOM 6726 C CA . ALA A 1 884 ? -28.486 13.767 6.920 1.00 82.56 884 ALA A CA 1
ATOM 6727 C C . ALA A 1 884 ? -28.941 14.301 5.556 1.00 82.56 884 ALA A C 1
ATOM 6729 O O . ALA A 1 884 ? -29.366 13.530 4.702 1.00 82.56 884 ALA A O 1
ATOM 6730 N N . THR A 1 885 ? -28.835 15.607 5.329 1.00 83.81 885 THR A N 1
ATOM 6731 C CA . THR A 1 885 ? -29.439 16.251 4.153 1.00 83.81 885 THR A CA 1
ATOM 6732 C C . THR A 1 885 ? -28.457 16.368 2.995 1.00 83.81 885 THR A C 1
ATOM 6734 O O . THR A 1 885 ? -28.848 16.186 1.846 1.00 83.81 885 THR A O 1
ATOM 6737 N N . LEU A 1 886 ? -27.169 16.592 3.281 1.00 86.94 886 LEU A N 1
ATOM 6738 C CA . LEU A 1 886 ? -26.141 16.792 2.258 1.00 86.94 886 LEU A CA 1
ATOM 6739 C C . LEU A 1 886 ? -26.027 15.620 1.266 1.00 86.94 886 LEU A C 1
ATOM 6741 O O . LEU A 1 886 ? -26.118 15.877 0.067 1.00 86.94 886 LEU A O 1
ATOM 6745 N N . PRO A 1 887 ? -25.909 14.342 1.681 1.00 82.62 887 PRO A N 1
ATOM 6746 C CA . PRO A 1 887 ? -25.831 13.241 0.719 1.00 82.62 887 PRO A CA 1
ATOM 6747 C C . PRO A 1 887 ? -27.122 13.086 -0.089 1.00 82.62 887 PRO A C 1
ATOM 6749 O O . PRO A 1 887 ? -27.071 12.827 -1.288 1.00 82.62 887 PRO A O 1
ATOM 6752 N N . ASN A 1 888 ? -28.275 13.296 0.550 1.00 80.75 888 ASN A N 1
ATOM 6753 C CA . ASN A 1 888 ? -29.579 13.166 -0.094 1.00 80.75 888 ASN A CA 1
ATOM 6754 C C . ASN A 1 888 ? -29.879 14.304 -1.080 1.00 80.75 888 ASN A C 1
ATOM 6756 O O . ASN A 1 888 ? -30.698 14.120 -1.973 1.00 80.75 888 ASN A O 1
ATOM 6760 N N . LEU A 1 889 ? -29.201 15.448 -0.962 1.00 82.88 889 LEU A N 1
ATOM 6761 C CA . LEU A 1 889 ? -29.266 16.525 -1.947 1.00 82.88 889 LEU A CA 1
ATOM 6762 C C . LEU A 1 889 ? -28.224 16.344 -3.062 1.00 82.88 889 LEU A C 1
ATOM 6764 O O . LEU A 1 889 ? -28.540 16.447 -4.245 1.00 82.88 889 LEU A O 1
ATOM 6768 N N . ILE A 1 890 ? -26.974 16.062 -2.686 1.00 83.50 890 ILE A N 1
ATOM 6769 C CA . ILE A 1 890 ? -25.829 16.065 -3.604 1.00 83.50 890 ILE A CA 1
ATOM 6770 C C . ILE A 1 890 ? -25.767 14.802 -4.466 1.00 83.50 890 ILE A C 1
ATOM 6772 O O . ILE A 1 890 ? -25.464 14.900 -5.652 1.00 83.50 890 ILE A O 1
ATOM 6776 N N . LEU A 1 891 ? -26.062 13.614 -3.926 1.00 82.94 891 LEU A N 1
ATOM 6777 C CA . LEU A 1 891 ? -25.948 12.372 -4.699 1.00 82.94 891 LEU A CA 1
ATOM 6778 C C . LEU A 1 891 ? -26.954 12.303 -5.858 1.00 82.94 891 LEU A C 1
ATOM 6780 O O . LEU A 1 891 ? -26.521 11.991 -6.969 1.00 82.94 891 LEU A O 1
ATOM 6784 N N . PRO A 1 892 ? -28.247 12.651 -5.683 1.00 80.06 892 PRO A N 1
ATOM 6785 C CA . PRO A 1 892 ? -29.163 12.756 -6.818 1.00 80.06 892 PRO A CA 1
ATOM 6786 C C . PRO A 1 892 ? -28.716 13.813 -7.831 1.00 80.06 892 PRO A C 1
ATOM 6788 O O . PRO A 1 892 ? -28.787 13.575 -9.033 1.00 80.06 892 PRO A O 1
ATOM 6791 N N . PHE A 1 893 ? -28.189 14.947 -7.358 1.00 77.25 893 PHE A N 1
ATOM 6792 C CA . PHE A 1 893 ? -27.680 16.018 -8.217 1.00 77.25 893 PHE A CA 1
ATOM 6793 C C . PHE A 1 893 ? -26.488 15.569 -9.082 1.00 77.25 893 PHE A C 1
ATOM 6795 O O . PHE A 1 893 ? -26.422 15.905 -10.267 1.00 77.25 893 PHE A O 1
ATOM 6802 N N . ILE A 1 894 ? -25.561 14.789 -8.511 1.00 81.06 894 ILE A N 1
ATOM 6803 C CA . ILE A 1 894 ? -24.440 14.166 -9.233 1.00 81.06 894 ILE A CA 1
ATOM 6804 C C . ILE A 1 894 ? -24.961 13.118 -10.222 1.00 81.06 894 ILE A C 1
ATOM 6806 O O . ILE A 1 894 ? -24.541 13.106 -11.378 1.00 81.06 894 ILE A O 1
ATOM 6810 N N . PHE A 1 895 ? -25.875 12.248 -9.785 1.00 76.75 895 PHE A N 1
ATOM 6811 C CA . PHE A 1 895 ? -26.406 11.155 -10.603 1.00 76.75 895 PHE A CA 1
ATOM 6812 C C . PHE A 1 895 ? -27.165 11.652 -11.839 1.00 76.75 895 PHE A C 1
ATOM 6814 O O . PHE A 1 895 ? -27.071 11.044 -12.907 1.00 76.75 895 PHE A O 1
ATOM 6821 N N . ASP A 1 896 ? -27.882 12.766 -11.698 1.00 74.62 896 ASP A N 1
ATOM 6822 C CA . ASP A 1 896 ? -28.572 13.455 -12.787 1.00 74.62 896 ASP A CA 1
ATOM 6823 C C . ASP A 1 896 ? -27.582 14.027 -13.820 1.00 74.62 896 ASP A C 1
ATOM 6825 O O . ASP A 1 896 ? -27.693 13.762 -15.016 1.00 74.62 896 ASP A O 1
ATOM 6829 N N . ARG A 1 897 ? -26.547 14.746 -13.361 1.00 74.06 897 ARG A N 1
ATOM 6830 C CA . ARG A 1 897 ? -25.590 15.457 -14.235 1.00 74.06 897 ARG A CA 1
ATOM 6831 C C . ARG A 1 897 ? -24.500 14.571 -14.836 1.00 74.06 897 ARG A C 1
ATOM 6833 O O . ARG A 1 897 ? -23.973 14.883 -15.903 1.00 74.06 897 ARG A O 1
ATOM 6840 N N . ARG A 1 898 ? -24.147 13.457 -14.190 1.00 82.50 898 ARG A N 1
ATOM 6841 C CA . ARG A 1 898 ? -23.132 12.497 -14.667 1.00 82.50 898 ARG A CA 1
ATOM 6842 C C . ARG A 1 898 ? -21.849 13.213 -15.119 1.00 82.50 898 ARG A C 1
ATOM 6844 O O . ARG A 1 898 ? -21.250 13.949 -14.342 1.00 82.50 898 ARG A O 1
ATOM 6851 N N . GLY A 1 899 ? -21.445 13.037 -16.380 1.00 74.88 899 GLY A N 1
ATOM 6852 C CA . GLY A 1 899 ? -20.227 13.617 -16.949 1.00 74.88 899 GLY A CA 1
ATOM 6853 C C . GLY A 1 899 ? -20.199 15.148 -17.028 1.00 74.88 899 GLY A C 1
ATOM 6854 O O . GLY A 1 899 ? -19.137 15.699 -17.291 1.00 74.88 899 GLY A O 1
ATOM 6855 N N . SER A 1 900 ? -21.319 15.846 -16.796 1.00 73.69 900 SER A N 1
ATOM 6856 C CA . SER A 1 900 ? -21.339 17.313 -16.728 1.00 73.69 900 SER A CA 1
ATOM 6857 C C . SER A 1 900 ? -21.171 17.864 -15.306 1.00 73.69 900 SER A C 1
ATOM 6859 O O . SER A 1 900 ? -21.036 19.080 -15.140 1.00 73.69 900 SER A O 1
ATOM 6861 N N . TYR A 1 901 ? -21.184 17.015 -14.271 1.00 80.50 901 TYR A N 1
ATOM 6862 C CA . TYR A 1 901 ? -20.954 17.447 -12.891 1.00 80.50 901 TYR A CA 1
ATOM 6863 C C . TYR A 1 901 ? -19.535 18.012 -12.718 1.00 80.50 901 TYR A C 1
ATOM 6865 O O . TYR A 1 901 ? -18.573 17.487 -13.273 1.00 80.50 901 TYR A O 1
ATOM 6873 N N . GLY A 1 902 ? -19.401 19.101 -11.956 1.00 75.81 902 GLY A N 1
ATOM 6874 C CA . GLY A 1 902 ? -18.122 19.790 -11.744 1.00 75.81 902 GLY A CA 1
ATOM 6875 C C . GLY A 1 902 ? -17.707 20.749 -12.869 1.00 75.81 902 GLY A C 1
ATOM 6876 O O . GLY A 1 902 ? -16.732 21.477 -12.702 1.00 75.81 902 GLY A O 1
ATOM 6877 N N . SER A 1 903 ? -18.452 20.811 -13.980 1.00 77.62 903 SER A N 1
ATOM 6878 C CA . SER A 1 903 ? -18.228 21.801 -15.042 1.00 77.62 903 SER A CA 1
ATOM 6879 C C . SER A 1 903 ? -19.035 23.083 -14.795 1.00 77.62 903 SER A C 1
ATOM 6881 O O . SER A 1 903 ? -20.216 23.037 -14.447 1.00 77.62 903 SER A O 1
ATOM 6883 N N . ASN A 1 904 ? -18.405 24.249 -14.977 1.00 78.56 904 ASN A N 1
ATOM 6884 C CA . ASN A 1 904 ? -19.064 25.552 -14.852 1.00 78.56 904 ASN A CA 1
ATOM 6885 C C . ASN A 1 904 ? -18.803 26.408 -16.095 1.00 78.56 904 ASN A C 1
ATOM 6887 O O . ASN A 1 904 ? -17.871 27.209 -16.142 1.00 78.56 904 ASN A O 1
ATOM 6891 N N . GLN A 1 905 ? -19.681 26.256 -17.084 1.00 78.69 905 GLN A N 1
ATOM 6892 C CA . GLN A 1 905 ? -19.592 26.920 -18.386 1.00 78.69 905 GLN A CA 1
ATOM 6893 C C . GLN A 1 905 ? -19.772 28.450 -18.319 1.00 78.69 905 GLN A C 1
ATOM 6895 O O . GLN A 1 905 ? -19.387 29.161 -19.246 1.00 78.69 905 GLN A O 1
ATOM 6900 N N . PHE A 1 906 ? -20.338 28.983 -17.230 1.00 75.62 906 PHE A N 1
ATOM 6901 C CA . PHE A 1 906 ? -20.611 30.418 -17.094 1.00 75.62 906 PHE A CA 1
ATOM 6902 C C . PHE A 1 906 ? -19.341 31.247 -16.896 1.00 75.62 906 PHE A C 1
ATOM 6904 O O . PHE A 1 906 ? -19.309 32.426 -17.248 1.00 75.62 906 PHE A O 1
ATOM 6911 N N . GLN A 1 907 ? -18.268 30.649 -16.367 1.00 79.44 907 GLN A N 1
ATOM 6912 C CA . GLN A 1 907 ? -17.006 31.366 -16.157 1.00 79.44 907 GLN A CA 1
ATOM 6913 C C . GLN A 1 907 ? -16.359 31.810 -17.477 1.00 79.44 907 GLN A C 1
ATOM 6915 O O . GLN A 1 907 ? -15.681 32.845 -17.528 1.00 79.44 907 GLN A O 1
ATOM 6920 N N . GLY A 1 908 ? -16.597 31.048 -18.541 1.00 83.56 908 GLY A N 1
ATOM 6921 C CA . GLY A 1 908 ? -16.131 31.307 -19.893 1.00 83.56 908 GLY A CA 1
ATOM 6922 C C . GLY A 1 908 ? -16.954 32.324 -20.671 1.00 83.56 908 GLY A C 1
ATOM 6923 O O . GLY A 1 908 ? -16.542 32.680 -21.767 1.00 83.56 908 GLY A O 1
ATOM 6924 N N . LEU A 1 909 ? -18.062 32.847 -20.142 1.00 82.19 909 LEU A N 1
ATOM 6925 C CA . LEU A 1 909 ? -18.809 33.931 -20.791 1.00 82.19 909 LEU A CA 1
ATOM 6926 C C . LEU A 1 909 ? -18.124 35.285 -20.576 1.00 82.19 909 LEU A C 1
ATOM 6928 O O . LEU A 1 909 ? -17.468 35.505 -19.552 1.00 82.19 909 LEU A O 1
ATOM 6932 N N . ARG A 1 910 ? -18.262 36.204 -21.541 1.00 82.88 910 ARG A N 1
ATOM 6933 C CA . ARG A 1 910 ? -17.762 37.586 -21.409 1.00 82.88 910 ARG A CA 1
ATOM 6934 C C . ARG A 1 910 ? -18.507 38.339 -20.314 1.00 82.88 910 ARG A C 1
ATOM 6936 O O . ARG A 1 910 ? -17.859 38.988 -19.497 1.00 82.88 910 ARG A O 1
ATOM 6943 N N . ASP A 1 911 ? -19.822 38.168 -20.265 1.00 79.06 911 ASP A N 1
ATOM 6944 C CA . ASP A 1 911 ? -20.675 38.522 -19.139 1.00 79.06 911 ASP A CA 1
ATOM 6945 C C . ASP A 1 911 ? -21.326 37.249 -18.579 1.00 79.06 911 ASP A C 1
ATOM 6947 O O . ASP A 1 911 ? -22.031 36.531 -19.284 1.00 79.06 911 ASP A O 1
ATOM 6951 N N . ALA A 1 912 ? -21.091 36.959 -17.297 1.00 64.81 912 ALA A N 1
ATOM 6952 C CA . ALA A 1 912 ? -21.638 35.777 -16.630 1.00 64.81 912 ALA A CA 1
ATOM 6953 C C . ALA A 1 912 ? -23.173 35.811 -16.501 1.00 64.81 912 ALA A C 1
ATOM 6955 O O . ALA A 1 912 ? -23.783 34.766 -16.277 1.00 64.81 912 ALA A O 1
ATOM 6956 N N . LYS A 1 913 ? -23.788 36.995 -16.633 1.00 64.75 913 LYS A N 1
ATOM 6957 C CA . LYS A 1 913 ? -25.239 37.206 -16.536 1.00 64.75 913 LYS A CA 1
ATOM 6958 C C . LYS A 1 913 ? -25.948 37.179 -17.892 1.00 64.75 913 LYS A C 1
ATOM 6960 O O . LYS A 1 913 ? -27.173 37.111 -17.922 1.00 64.75 913 LYS A O 1
ATOM 6965 N N . ASP A 1 914 ? -25.201 37.205 -18.994 1.00 71.19 914 ASP A N 1
ATOM 6966 C CA . ASP A 1 914 ? -25.744 37.252 -20.350 1.00 71.19 914 ASP A CA 1
ATOM 6967 C C . ASP A 1 914 ? -25.060 36.223 -21.258 1.00 71.19 914 ASP A C 1
ATOM 6969 O O . ASP A 1 914 ? -23.946 36.418 -21.750 1.00 71.19 914 ASP A O 1
ATOM 6973 N N . GLN A 1 915 ? -25.764 35.123 -21.532 1.00 66.62 915 GLN A N 1
ATOM 6974 C CA . GLN A 1 915 ? -25.286 34.057 -22.418 1.00 66.62 915 GLN A CA 1
ATOM 6975 C C . GLN A 1 915 ? -25.108 34.512 -23.876 1.00 66.62 915 GLN A C 1
ATOM 6977 O O . GLN A 1 915 ? -24.371 33.871 -24.625 1.00 66.62 915 GLN A O 1
ATOM 6982 N N . SER A 1 916 ? -25.735 35.621 -24.283 1.00 73.56 916 SER A N 1
ATOM 6983 C CA . SER A 1 916 ? -25.593 36.184 -25.630 1.00 73.56 916 SER A CA 1
ATOM 6984 C C . SER A 1 916 ? -24.328 37.033 -25.805 1.00 73.56 916 SER A C 1
ATOM 6986 O O . SER A 1 916 ? -23.904 37.279 -26.935 1.00 73.56 916 SER A O 1
ATOM 6988 N N . SER A 1 917 ? -23.650 37.388 -24.705 1.00 77.62 917 SER A N 1
ATOM 6989 C CA . SER A 1 917 ? -22.411 38.184 -24.706 1.00 77.62 917 SER A CA 1
ATOM 6990 C C . SER A 1 917 ? -21.200 37.475 -25.341 1.00 77.62 917 SER A C 1
ATOM 6992 O O . SER A 1 917 ? -20.156 38.092 -25.575 1.00 77.62 917 SER A O 1
ATOM 6994 N N . GLY A 1 918 ? -21.330 36.182 -25.657 1.00 83.62 918 GLY A N 1
ATOM 6995 C CA . GLY A 1 918 ? -20.292 35.364 -26.275 1.00 83.62 918 GLY A CA 1
ATOM 6996 C C . GLY A 1 918 ? -19.244 34.849 -25.284 1.00 83.62 918 GLY A C 1
ATOM 6997 O O . GLY A 1 918 ? -19.225 35.192 -24.101 1.00 83.62 918 GLY A O 1
ATOM 6998 N N . LYS A 1 919 ? -18.343 33.992 -25.777 1.00 88.69 919 LYS A N 1
ATOM 6999 C CA . LYS A 1 919 ? -17.299 33.353 -24.964 1.00 88.69 919 LYS A CA 1
ATOM 7000 C C . LYS A 1 919 ? -16.029 34.206 -24.874 1.00 88.69 919 LYS A C 1
ATOM 7002 O O . LYS A 1 919 ? -15.662 34.949 -25.795 1.00 88.69 919 LYS A O 1
ATOM 7007 N N . LYS A 1 920 ? -15.335 34.090 -23.747 1.00 90.75 920 LYS A N 1
ATOM 7008 C CA . LYS A 1 920 ? -13.941 34.494 -23.572 1.00 90.75 920 LYS A CA 1
ATOM 7009 C C . LYS A 1 920 ? -13.058 33.548 -24.378 1.00 90.75 920 LYS A C 1
ATOM 7011 O O . LYS A 1 920 ? -13.385 32.373 -24.531 1.00 90.75 920 LYS A O 1
ATOM 7016 N N . LYS A 1 921 ? -11.952 34.078 -24.896 1.00 92.06 921 LYS A N 1
ATOM 7017 C CA . LYS A 1 921 ? -11.010 33.332 -25.734 1.00 92.06 921 LYS A CA 1
ATOM 7018 C C . LYS A 1 921 ? -9.693 33.133 -25.006 1.00 92.06 921 LYS A C 1
ATOM 7020 O O . LYS A 1 921 ? -9.222 34.062 -24.351 1.00 92.06 921 LYS A O 1
ATOM 7025 N N . VAL A 1 922 ? -9.096 31.958 -25.161 1.00 92.12 922 VAL A N 1
ATOM 7026 C CA . VAL A 1 922 ? -7.743 31.667 -24.682 1.00 92.12 922 VAL A CA 1
ATOM 7027 C C . VAL A 1 922 ? -6.985 30.858 -25.729 1.00 92.12 922 VAL A C 1
ATOM 7029 O O . VAL A 1 922 ? -7.519 29.928 -26.326 1.00 92.12 922 VAL A O 1
ATOM 7032 N N . ILE A 1 923 ? -5.733 31.245 -25.961 1.00 91.94 923 ILE A N 1
ATOM 7033 C CA . ILE A 1 923 ? -4.797 30.500 -26.801 1.00 91.94 923 ILE A CA 1
ATOM 7034 C C . ILE A 1 923 ? -3.830 29.798 -25.857 1.00 91.94 923 ILE A C 1
ATOM 7036 O O . ILE A 1 923 ? -3.263 30.442 -24.973 1.00 91.94 923 ILE A O 1
ATOM 7040 N N . VAL A 1 924 ? -3.662 28.492 -26.037 1.00 90.38 924 VAL A N 1
ATOM 7041 C CA . VAL A 1 924 ? -2.682 27.693 -25.301 1.00 90.38 924 VAL A CA 1
ATOM 7042 C C . VAL A 1 924 ? -1.656 27.191 -26.304 1.00 90.38 924 VAL A C 1
ATOM 7044 O O . VAL A 1 924 ? -1.995 26.437 -27.216 1.00 90.38 924 VAL A O 1
ATOM 7047 N N . GLU A 1 925 ? -0.417 27.648 -26.151 1.00 86.75 925 GLU A N 1
ATOM 7048 C CA . GLU A 1 925 ? 0.735 27.188 -26.927 1.00 86.75 925 GLU A CA 1
ATOM 7049 C C . GLU A 1 925 ? 1.459 26.061 -26.172 1.00 86.75 925 GLU A C 1
ATOM 7051 O O . GLU A 1 925 ? 1.468 26.034 -24.939 1.00 86.75 925 GLU A O 1
ATOM 7056 N N . PHE A 1 926 ? 2.011 25.099 -26.910 1.00 85.81 926 PHE A N 1
ATOM 7057 C CA . PHE A 1 926 ? 2.553 23.851 -26.372 1.00 85.81 926 PHE A CA 1
ATOM 7058 C C . PHE A 1 926 ? 4.065 23.709 -26.624 1.00 85.81 926 PHE A C 1
ATOM 7060 O O . PHE A 1 926 ? 4.796 24.684 -26.615 1.00 85.81 926 PHE A O 1
ATOM 7067 N N . SER A 1 927 ? 4.572 22.478 -26.738 1.00 73.06 927 SER A N 1
ATOM 7068 C CA . SER A 1 927 ? 5.990 22.136 -26.567 1.00 73.06 927 SER A CA 1
ATOM 7069 C C . SER A 1 927 ? 6.939 22.523 -27.699 1.00 73.06 927 SER A C 1
ATOM 7071 O O . SER A 1 927 ? 8.133 22.274 -27.563 1.00 73.06 927 SER A O 1
ATOM 7073 N N . SER A 1 928 ? 6.417 23.027 -28.812 1.00 80.50 928 SER A N 1
ATOM 7074 C CA . SER A 1 928 ? 7.189 23.641 -29.897 1.00 80.50 928 SER A CA 1
ATOM 7075 C C . SER A 1 928 ? 8.387 22.810 -30.401 1.00 80.50 928 SER A C 1
ATOM 7077 O O . SER A 1 928 ? 9.526 23.277 -30.396 1.00 80.50 928 SER A O 1
ATOM 7079 N N . PRO A 1 929 ? 8.173 21.539 -30.818 1.00 82.19 929 PRO A N 1
ATOM 7080 C CA . PRO A 1 929 ? 9.257 20.682 -31.278 1.00 82.19 929 PRO A CA 1
ATOM 7081 C C . PRO A 1 929 ? 9.844 21.173 -32.609 1.00 82.19 929 PRO A C 1
ATOM 7083 O O . PRO A 1 929 ? 9.145 21.696 -33.480 1.00 82.19 929 PRO A O 1
ATOM 7086 N N . ASN A 1 930 ? 11.138 20.923 -32.791 1.00 83.25 930 ASN A N 1
ATOM 7087 C CA . ASN A 1 930 ? 11.839 21.178 -34.050 1.00 83.25 930 ASN A CA 1
ATOM 7088 C C . ASN A 1 930 ? 11.511 20.103 -35.092 1.00 83.25 930 ASN A C 1
ATOM 7090 O O . ASN A 1 930 ? 11.435 18.922 -34.753 1.00 83.25 930 ASN A O 1
ATOM 7094 N N . ILE A 1 931 ? 11.365 20.470 -36.365 1.00 81.38 931 ILE A N 1
ATOM 7095 C CA . ILE A 1 931 ? 11.146 19.479 -37.436 1.00 81.38 931 ILE A CA 1
ATOM 7096 C C . ILE A 1 931 ? 12.406 18.638 -37.691 1.00 81.38 931 ILE A C 1
ATOM 7098 O O . ILE A 1 931 ? 13.524 19.085 -37.437 1.00 81.38 931 ILE A O 1
ATOM 7102 N N . ALA A 1 932 ? 12.227 17.416 -38.205 1.00 71.00 932 ALA A N 1
ATOM 7103 C CA . ALA A 1 932 ? 13.321 16.482 -38.503 1.00 71.00 932 ALA A CA 1
ATOM 7104 C C . ALA A 1 932 ? 14.253 16.154 -37.308 1.00 71.00 932 ALA A C 1
ATOM 7106 O O . ALA A 1 932 ? 15.395 15.738 -37.504 1.00 71.00 932 ALA A O 1
ATOM 7107 N N . LYS A 1 933 ? 13.763 16.312 -36.069 1.00 74.25 933 LYS A N 1
ATOM 7108 C CA . LYS A 1 933 ? 14.421 15.880 -34.826 1.00 74.25 933 LYS A CA 1
ATOM 7109 C C . LYS A 1 933 ? 13.505 14.952 -34.031 1.00 74.25 933 LYS A C 1
ATOM 7111 O O . LYS A 1 933 ? 12.293 14.933 -34.230 1.00 74.25 933 LYS A O 1
ATOM 7116 N N . GLU A 1 934 ? 14.085 14.174 -33.119 1.00 70.38 934 GLU A N 1
ATOM 7117 C CA . GLU A 1 934 ? 13.299 13.296 -32.252 1.00 70.38 934 GLU A CA 1
ATOM 7118 C C . GLU A 1 934 ? 12.501 14.076 -31.204 1.00 70.38 934 GLU A C 1
ATOM 7120 O O . GLU A 1 934 ? 12.987 15.016 -30.567 1.00 70.38 934 GLU A O 1
ATOM 7125 N N . PHE A 1 935 ? 11.273 13.617 -30.966 1.00 72.00 935 PHE A N 1
ATOM 7126 C CA . PHE A 1 935 ? 10.473 14.053 -29.832 1.00 72.00 935 PHE A CA 1
ATOM 7127 C C . PHE A 1 935 ? 11.057 13.465 -28.539 1.00 72.00 935 PHE A C 1
ATOM 7129 O O . PHE A 1 935 ? 10.877 12.286 -28.246 1.00 72.00 935 PHE A O 1
ATOM 7136 N N . HIS A 1 936 ? 11.767 14.279 -27.757 1.00 71.38 936 HIS A N 1
ATOM 7137 C CA . HIS A 1 936 ? 12.360 13.853 -26.485 1.00 71.38 936 HIS A CA 1
ATOM 7138 C C . HIS A 1 936 ? 11.533 14.259 -25.252 1.00 71.38 936 HIS A C 1
ATOM 7140 O O . HIS A 1 936 ? 10.697 15.162 -25.311 1.00 71.38 936 HIS A O 1
ATOM 7146 N N . ALA A 1 937 ? 11.852 13.669 -24.092 1.00 68.19 937 ALA A N 1
ATOM 7147 C CA . ALA A 1 937 ? 11.163 13.886 -22.812 1.00 68.19 937 ALA A CA 1
ATOM 7148 C C . ALA A 1 937 ? 11.027 15.364 -22.391 1.00 68.19 937 ALA A C 1
ATOM 7150 O O . ALA A 1 937 ? 10.040 15.725 -21.754 1.00 68.19 937 ALA A O 1
ATOM 7151 N N . GLY A 1 938 ? 11.965 16.233 -22.789 1.00 70.94 938 GLY A N 1
ATOM 7152 C CA . GLY A 1 938 ? 11.872 17.681 -22.547 1.00 70.94 938 GLY A CA 1
ATOM 7153 C C . GLY A 1 938 ? 10.589 18.338 -23.083 1.00 70.94 938 GLY A C 1
ATOM 7154 O O . GLY A 1 938 ? 10.085 19.266 -22.461 1.00 70.94 938 GLY A O 1
ATOM 7155 N N . HIS A 1 939 ? 9.997 17.816 -24.163 1.00 79.62 939 HIS A N 1
ATOM 7156 C CA . HIS A 1 939 ? 8.740 18.328 -24.720 1.00 79.62 939 HIS A CA 1
ATOM 7157 C C . HIS A 1 939 ? 7.505 17.846 -23.942 1.00 79.62 939 HIS A C 1
ATOM 7159 O O . HIS A 1 939 ? 6.431 18.438 -24.036 1.00 79.62 939 HIS A O 1
ATOM 7165 N N . LEU A 1 940 ? 7.622 16.762 -23.170 1.00 78.69 940 LEU A N 1
ATOM 7166 C CA . LEU A 1 940 ? 6.472 16.087 -22.566 1.00 78.69 940 LEU A CA 1
ATOM 7167 C C . LEU A 1 940 ? 5.825 16.930 -21.460 1.00 78.69 940 LEU A C 1
ATOM 7169 O O . LEU A 1 940 ? 4.602 17.025 -21.390 1.00 78.69 940 LEU A O 1
ATOM 7173 N N . ARG A 1 941 ? 6.640 17.586 -20.626 1.00 80.94 941 ARG A N 1
ATOM 7174 C CA . ARG A 1 941 ? 6.159 18.378 -19.485 1.00 80.94 941 ARG A CA 1
ATOM 7175 C C . ARG A 1 941 ? 5.244 19.522 -19.922 1.00 80.94 941 ARG A C 1
ATOM 7177 O O . ARG A 1 941 ? 4.128 19.625 -19.420 1.00 80.94 941 ARG A O 1
ATOM 7184 N N . SER A 1 942 ? 5.702 20.369 -20.844 1.00 81.06 942 SER A N 1
ATOM 7185 C CA . SER A 1 942 ? 4.905 21.490 -21.361 1.00 81.06 942 SER A CA 1
ATOM 7186 C C . SER A 1 942 ? 3.687 20.997 -22.137 1.00 81.06 942 SER A C 1
ATOM 7188 O O . SER A 1 942 ? 2.610 21.568 -21.987 1.00 81.06 942 SER A O 1
ATOM 7190 N N . THR A 1 943 ? 3.816 19.885 -22.871 1.00 85.94 943 THR A N 1
ATOM 7191 C CA . THR A 1 943 ? 2.684 19.273 -23.579 1.00 85.94 943 THR A CA 1
ATOM 7192 C C . THR A 1 943 ? 1.555 18.874 -22.618 1.00 85.94 943 THR A C 1
ATOM 7194 O O . THR A 1 943 ? 0.401 19.231 -22.842 1.00 85.94 943 THR A O 1
ATOM 7197 N N . ILE A 1 944 ? 1.877 18.164 -21.530 1.00 87.44 944 ILE A N 1
ATOM 7198 C CA . ILE A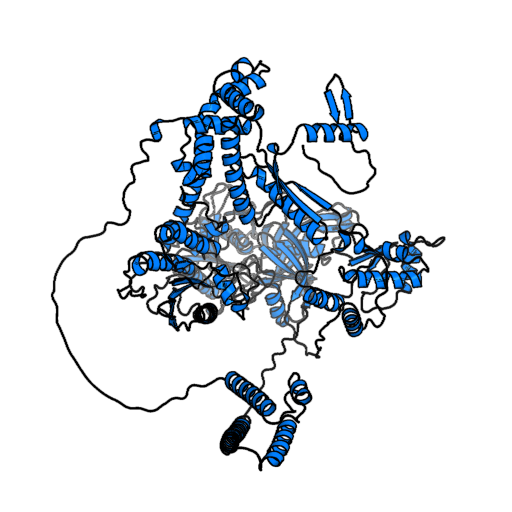 1 944 ? 0.888 17.702 -20.542 1.00 87.44 944 ILE A CA 1
ATOM 7199 C C . ILE A 1 944 ? 0.260 18.885 -19.797 1.00 87.44 944 ILE A C 1
ATOM 7201 O O . ILE A 1 944 ? -0.959 18.930 -19.631 1.00 87.44 944 ILE A O 1
ATOM 7205 N N . ILE A 1 945 ? 1.072 19.861 -19.375 1.00 87.69 945 ILE A N 1
ATOM 7206 C CA . ILE A 1 945 ? 0.579 21.058 -18.677 1.00 87.69 945 ILE A CA 1
ATOM 7207 C C . ILE A 1 945 ? -0.374 21.848 -19.579 1.00 87.69 945 ILE A C 1
ATOM 7209 O O . ILE A 1 945 ? -1.475 22.187 -19.149 1.00 87.69 945 ILE A O 1
ATOM 7213 N N . GLY A 1 946 ? 0.013 22.099 -20.834 1.00 88.81 946 GLY A N 1
ATOM 7214 C CA . GLY A 1 946 ? -0.841 22.778 -21.807 1.00 88.81 946 GLY A CA 1
ATOM 7215 C C . GLY A 1 946 ? -2.152 22.027 -22.035 1.00 88.81 946 GLY A C 1
ATOM 7216 O O . GLY A 1 946 ? -3.217 22.643 -22.065 1.00 88.81 946 GLY A O 1
ATOM 7217 N N . ALA A 1 947 ? -2.108 20.692 -22.104 1.00 90.19 947 ALA A N 1
ATOM 7218 C CA . ALA A 1 947 ? -3.298 19.875 -22.322 1.00 90.19 947 ALA A CA 1
ATOM 7219 C C . ALA A 1 947 ? -4.259 19.996 -21.137 1.00 90.19 947 ALA A C 1
ATOM 7221 O O . ALA A 1 947 ? -5.442 20.277 -21.333 1.00 90.19 947 ALA A O 1
ATOM 7222 N N . TYR A 1 948 ? -3.738 19.888 -19.913 1.00 90.50 948 TYR A N 1
ATOM 7223 C CA . TYR A 1 948 ? -4.515 20.075 -18.691 1.00 90.50 948 TYR A CA 1
ATOM 7224 C C . TYR A 1 948 ? -5.157 21.466 -18.623 1.00 90.50 948 TYR A C 1
ATOM 7226 O O . TYR A 1 948 ? -6.362 21.579 -18.405 1.00 90.50 948 TYR A O 1
ATOM 7234 N N . ILE A 1 949 ? -4.375 22.522 -18.875 1.00 90.88 949 ILE A N 1
ATOM 7235 C CA . ILE A 1 949 ? -4.865 23.906 -18.890 1.00 90.88 949 ILE A CA 1
ATOM 7236 C C . ILE A 1 949 ? -5.966 24.074 -19.942 1.00 90.88 949 ILE A C 1
ATOM 7238 O O . ILE A 1 949 ? -7.017 24.639 -19.645 1.00 90.88 949 ILE A O 1
ATOM 7242 N N . SER A 1 950 ? -5.757 23.553 -21.152 1.00 92.94 950 SER A N 1
ATOM 7243 C CA . SER A 1 950 ? -6.726 23.663 -22.242 1.00 92.94 950 SER A CA 1
ATOM 7244 C C . SER A 1 950 ? -8.059 22.988 -21.900 1.00 92.94 950 SER A C 1
ATOM 7246 O O . SER A 1 950 ? -9.108 23.613 -22.035 1.00 92.94 950 SER A O 1
ATOM 7248 N N . ASN A 1 951 ? -8.017 21.772 -21.346 1.00 90.12 951 ASN A N 1
ATOM 7249 C CA . ASN A 1 951 ? -9.208 21.017 -20.958 1.00 90.12 951 ASN A CA 1
ATOM 7250 C C . ASN A 1 951 ? -9.945 21.689 -19.788 1.00 90.12 951 ASN A C 1
ATOM 7252 O O . ASN A 1 951 ? -11.176 21.708 -19.752 1.00 90.12 951 ASN A O 1
ATOM 7256 N N . LEU A 1 952 ? -9.205 22.283 -18.844 1.00 90.56 952 LEU A N 1
ATOM 7257 C CA . LEU A 1 952 ? -9.787 23.046 -17.743 1.00 90.56 952 LEU A CA 1
ATOM 7258 C C . LEU A 1 952 ? -10.564 24.259 -18.271 1.00 90.56 952 LEU A C 1
ATOM 7260 O O . LEU A 1 952 ? -11.738 24.420 -17.941 1.00 90.56 952 LEU A O 1
ATOM 7264 N N . TYR A 1 953 ? -9.957 25.072 -19.139 1.00 91.31 953 TYR A N 1
ATOM 7265 C CA . TYR A 1 953 ? -10.629 26.234 -19.729 1.00 91.31 953 TYR A CA 1
ATOM 7266 C C . TYR A 1 953 ? -11.842 25.842 -20.594 1.00 91.31 953 TYR A C 1
ATOM 7268 O O . TYR A 1 953 ? -12.878 26.507 -20.517 1.00 91.31 953 TYR A O 1
ATOM 7276 N N . GLU A 1 954 ? -11.770 24.738 -21.345 1.00 89.69 954 GLU A N 1
ATOM 7277 C CA . GLU A 1 954 ? -12.918 24.179 -22.082 1.00 89.69 954 GLU A CA 1
ATOM 7278 C C . GLU A 1 954 ? -14.058 23.773 -21.132 1.00 89.69 954 GLU A C 1
ATOM 7280 O O . GLU A 1 954 ? -15.221 24.118 -21.362 1.00 89.69 954 GLU A O 1
ATOM 7285 N N . SER A 1 955 ? -13.738 23.110 -20.013 1.00 86.88 955 SER A N 1
ATOM 7286 C CA . SER A 1 955 ? -14.726 22.724 -18.991 1.00 86.88 955 SER A CA 1
ATOM 7287 C C . SER A 1 955 ? -15.379 23.931 -18.299 1.00 86.88 955 SER A C 1
ATOM 7289 O O . SER A 1 955 ? -16.528 23.857 -17.853 1.00 86.88 955 SER A O 1
ATOM 7291 N N . MET A 1 956 ? -14.668 25.062 -18.268 1.00 87.19 956 MET A N 1
ATOM 7292 C CA . MET A 1 956 ? -15.145 26.358 -17.780 1.00 87.19 956 MET A CA 1
ATOM 7293 C C . MET A 1 956 ? -15.915 27.155 -18.850 1.00 87.19 956 MET A C 1
ATOM 7295 O O . MET A 1 956 ? -16.365 28.265 -18.576 1.00 87.19 956 MET A O 1
ATOM 7299 N N . GLY A 1 957 ? -16.063 26.625 -20.069 1.00 87.44 957 GLY A N 1
ATOM 7300 C CA . GLY A 1 957 ? -16.843 27.215 -21.162 1.00 87.44 957 GLY A CA 1
ATOM 7301 C C . GLY A 1 957 ? -16.130 28.265 -22.011 1.00 87.44 957 GLY A C 1
ATOM 7302 O O . GLY A 1 957 ? -16.794 29.023 -22.722 1.00 87.44 957 GLY A O 1
ATOM 7303 N N . TRP A 1 958 ? -14.799 28.327 -21.956 1.00 93.56 958 TRP A N 1
ATOM 7304 C CA . TRP A 1 958 ? -14.003 29.215 -22.805 1.00 93.56 958 TRP A CA 1
ATOM 7305 C C . TRP A 1 958 ? -13.917 28.688 -24.245 1.00 93.56 958 TRP A C 1
ATOM 7307 O O . TRP A 1 958 ? -14.043 27.493 -24.497 1.00 93.56 958 TRP A O 1
ATOM 7317 N N . ASP A 1 959 ? -13.691 29.596 -25.194 1.00 93.06 959 ASP A N 1
ATOM 7318 C CA . ASP A 1 959 ? -13.271 29.273 -26.561 1.00 93.06 959 ASP A CA 1
ATOM 7319 C C . ASP A 1 959 ? -11.744 29.094 -26.559 1.00 93.06 959 ASP A C 1
ATOM 7321 O O . ASP A 1 959 ? -10.994 30.073 -26.452 1.00 93.06 959 ASP A O 1
ATOM 7325 N N . VAL A 1 960 ? -11.297 27.838 -26.561 1.00 95.00 960 VAL A N 1
ATOM 7326 C CA . VAL A 1 960 ? -9.886 27.459 -26.413 1.00 95.00 960 VAL A CA 1
ATOM 7327 C C . VAL A 1 960 ? -9.306 27.102 -27.775 1.00 95.00 960 VAL A C 1
ATOM 7329 O O . VAL A 1 960 ? -9.887 26.305 -28.500 1.00 95.00 960 VAL A O 1
ATOM 7332 N N . VAL A 1 961 ? -8.145 27.671 -28.105 1.00 94.94 961 VAL A N 1
ATOM 7333 C CA . VAL A 1 961 ? -7.375 27.316 -29.306 1.00 94.94 961 VAL A CA 1
ATOM 7334 C C . VAL A 1 961 ? -6.043 26.709 -28.880 1.00 94.94 961 VAL A C 1
ATOM 7336 O O . VAL A 1 961 ? -5.213 27.391 -28.271 1.00 94.94 961 VAL A O 1
ATOM 7339 N N . LYS A 1 962 ? -5.836 25.429 -29.196 1.00 93.75 962 LYS A N 1
ATOM 7340 C CA . LYS A 1 962 ? -4.624 24.664 -28.879 1.00 93.75 962 LYS A CA 1
ATOM 7341 C C . LYS A 1 962 ? -3.655 24.754 -30.055 1.00 93.75 962 LYS A C 1
ATOM 7343 O O . LYS A 1 962 ? -3.915 24.200 -31.126 1.00 93.75 962 LYS A O 1
ATOM 7348 N N . VAL A 1 963 ? -2.537 25.449 -29.862 1.00 91.50 963 VAL A N 1
ATOM 7349 C CA . VAL A 1 963 ? -1.540 25.708 -30.909 1.00 91.50 963 VAL A CA 1
ATOM 7350 C C . VAL A 1 963 ? -0.254 24.954 -30.606 1.00 91.50 963 VAL A C 1
ATOM 7352 O O . VAL A 1 963 ? 0.320 25.098 -29.530 1.00 91.50 963 VAL A O 1
ATOM 7355 N N . ASN A 1 964 ? 0.243 24.198 -31.579 1.00 89.06 964 ASN A N 1
ATOM 7356 C CA . ASN A 1 964 ? 1.608 23.689 -31.544 1.00 89.06 964 ASN A CA 1
ATOM 7357 C C . ASN A 1 964 ? 2.464 24.513 -32.510 1.00 89.06 964 ASN A C 1
ATOM 7359 O O . ASN A 1 964 ? 2.275 24.429 -33.727 1.00 89.06 964 ASN A O 1
ATOM 7363 N N . TYR A 1 965 ? 3.340 25.357 -31.964 1.00 88.25 965 TYR A N 1
ATOM 7364 C CA . TYR A 1 965 ? 4.156 26.291 -32.732 1.00 88.25 965 TYR A CA 1
ATOM 7365 C C . TYR A 1 965 ? 5.537 25.687 -33.005 1.00 88.25 965 TYR A C 1
ATOM 7367 O O . TYR A 1 965 ? 6.400 25.634 -32.146 1.00 88.25 965 TYR A O 1
ATOM 7375 N N . LEU A 1 966 ? 5.748 25.159 -34.200 1.00 87.31 966 LEU A N 1
ATOM 7376 C CA . LEU A 1 966 ? 6.919 24.352 -34.523 1.00 87.31 966 LEU A CA 1
ATOM 7377 C C . LEU A 1 966 ? 8.151 25.214 -34.819 1.00 87.31 966 LEU A C 1
ATOM 7379 O O . LEU A 1 966 ? 8.064 26.208 -35.546 1.00 87.31 966 LEU A O 1
ATOM 7383 N N . GLY A 1 967 ? 9.314 24.746 -34.360 1.00 85.88 967 GLY A N 1
ATOM 7384 C CA . GLY A 1 967 ? 10.622 25.195 -34.843 1.00 85.88 967 GLY A CA 1
ATOM 7385 C C . GLY A 1 967 ? 10.888 24.611 -36.229 1.00 85.88 967 GLY A C 1
ATOM 7386 O O . GLY A 1 967 ? 11.657 23.660 -36.396 1.00 85.88 967 GLY A O 1
ATOM 7387 N N . ASP A 1 968 ? 10.140 25.094 -37.219 1.00 85.00 968 ASP A N 1
ATOM 7388 C CA . ASP A 1 968 ? 10.144 24.554 -38.572 1.00 85.00 968 ASP A CA 1
ATOM 7389 C C . ASP A 1 968 ? 11.044 25.327 -39.535 1.00 85.00 968 ASP A C 1
ATOM 7391 O O . ASP A 1 968 ? 11.336 24.812 -40.603 1.00 85.00 968 ASP A O 1
ATOM 7395 N N . TRP A 1 969 ? 11.542 26.506 -39.176 1.00 85.19 969 TRP A N 1
ATOM 7396 C CA . TRP A 1 969 ? 12.396 27.332 -40.030 1.00 85.19 969 TRP A CA 1
ATOM 7397 C C . TRP A 1 969 ? 13.769 27.546 -39.379 1.00 85.19 969 TRP A C 1
ATOM 7399 O O . TRP A 1 969 ? 13.948 27.272 -38.200 1.00 85.19 969 TRP A O 1
ATOM 7409 N N . GLY A 1 970 ? 14.790 27.968 -40.127 1.00 83.19 970 GLY A N 1
ATOM 7410 C CA . GLY A 1 970 ? 16.104 28.290 -39.548 1.00 83.19 970 GLY A CA 1
ATOM 7411 C C . GLY A 1 970 ? 17.235 27.285 -39.811 1.00 83.19 970 GLY A C 1
ATOM 7412 O O . GLY A 1 970 ? 17.060 26.202 -40.377 1.00 83.19 970 GLY A O 1
ATOM 7413 N N . LYS A 1 971 ? 18.437 27.633 -39.326 1.00 81.56 971 LYS A N 1
ATOM 7414 C CA . LYS A 1 971 ? 19.688 26.850 -39.477 1.00 81.56 971 LYS A CA 1
ATOM 7415 C C . LYS A 1 971 ? 19.594 25.420 -38.927 1.00 81.56 971 LYS A C 1
ATOM 7417 O O . LYS A 1 971 ? 20.368 24.550 -39.325 1.00 81.56 971 LYS A O 1
ATOM 7422 N N . GLN A 1 972 ? 18.637 25.171 -38.037 1.00 75.00 972 GLN A N 1
ATOM 7423 C CA . GLN A 1 972 ? 18.312 23.855 -37.489 1.00 75.00 972 GLN A CA 1
ATOM 7424 C C . GLN A 1 972 ? 17.835 22.841 -38.535 1.00 75.00 972 GLN A C 1
ATOM 7426 O O . GLN A 1 972 ? 18.056 21.647 -38.340 1.00 75.00 972 GLN A O 1
ATOM 7431 N N . PHE A 1 973 ? 17.267 23.303 -39.655 1.00 85.06 973 PHE A N 1
ATOM 7432 C CA . PHE A 1 973 ? 16.931 22.461 -40.804 1.00 85.06 973 PHE A CA 1
ATOM 7433 C C . PHE A 1 973 ? 18.110 22.252 -41.766 1.00 85.06 973 PHE A C 1
ATOM 7435 O O . PHE A 1 973 ? 18.237 21.191 -42.380 1.00 85.06 973 PHE A O 1
ATOM 7442 N N . GLY A 1 974 ? 19.003 23.242 -41.872 1.00 87.12 974 GLY A N 1
ATOM 7443 C CA . GLY A 1 974 ? 20.104 23.226 -42.837 1.00 87.12 974 GLY A CA 1
ATOM 7444 C C . GLY A 1 974 ? 21.003 21.993 -42.712 1.00 87.12 974 GLY A C 1
ATOM 7445 O O . GLY A 1 974 ? 21.392 21.414 -43.717 1.00 87.12 974 GLY A O 1
ATOM 7446 N N . LEU A 1 975 ? 21.281 21.529 -41.489 1.00 87.31 975 LEU A N 1
ATOM 7447 C CA . LEU A 1 975 ? 22.152 20.372 -41.266 1.00 87.31 975 LEU A CA 1
ATOM 7448 C C . LEU A 1 975 ? 21.488 19.041 -41.688 1.00 87.31 975 LEU A C 1
ATOM 7450 O O . LEU A 1 975 ? 22.117 18.293 -42.437 1.00 87.31 975 LEU A O 1
ATOM 7454 N N . PRO A 1 976 ? 20.229 18.739 -41.300 1.00 89.12 976 PRO A N 1
ATOM 7455 C CA . PRO A 1 976 ? 19.482 17.618 -41.874 1.00 89.12 976 PRO A CA 1
ATOM 7456 C C . PRO A 1 976 ? 19.429 17.630 -43.409 1.00 89.12 976 PRO A C 1
ATOM 7458 O O . PRO A 1 976 ? 19.572 16.577 -44.028 1.00 89.12 976 PRO A O 1
ATOM 7461 N N . ALA A 1 977 ? 19.263 18.798 -44.033 1.00 90.44 977 ALA A N 1
ATOM 7462 C CA . ALA A 1 977 ? 19.196 18.915 -45.489 1.00 90.44 977 ALA A CA 1
ATOM 7463 C C . ALA A 1 977 ? 20.544 18.631 -46.178 1.00 90.44 977 ALA A C 1
ATOM 7465 O O . ALA A 1 977 ? 20.612 17.909 -47.172 1.00 90.44 977 ALA A O 1
ATOM 7466 N N . VAL A 1 978 ? 21.636 19.125 -45.599 1.00 91.75 978 VAL A N 1
ATOM 7467 C CA . VAL A 1 978 ? 23.014 18.821 -46.013 1.00 91.75 978 VAL A CA 1
ATOM 7468 C C . VAL A 1 978 ? 23.341 17.331 -45.814 1.00 91.75 978 VAL A C 1
ATOM 7470 O O . VAL A 1 978 ? 24.029 16.715 -46.633 1.00 91.75 978 VAL A O 1
ATOM 7473 N N . GLY A 1 979 ? 22.800 16.716 -44.758 1.00 91.81 979 GLY A N 1
ATOM 7474 C CA . GLY A 1 979 ? 22.843 15.270 -44.544 1.00 91.81 979 GLY A CA 1
ATOM 7475 C C . GLY A 1 979 ? 22.050 14.495 -45.596 1.00 91.81 979 GLY A C 1
ATOM 7476 O O . GLY A 1 979 ? 22.519 13.464 -46.076 1.00 91.81 979 GLY A O 1
ATOM 7477 N N . TRP A 1 980 ? 20.882 14.999 -45.999 1.00 93.31 980 TRP A N 1
ATOM 7478 C CA . TRP A 1 980 ? 20.041 14.385 -47.027 1.00 93.31 980 TRP A CA 1
ATOM 7479 C C . TRP A 1 980 ? 20.747 14.306 -48.379 1.00 93.31 980 TRP A C 1
ATOM 7481 O O . TRP A 1 980 ? 20.685 13.278 -49.042 1.00 93.31 980 TRP A O 1
ATOM 7491 N N . GLN A 1 981 ? 21.504 15.334 -48.755 1.00 91.56 981 GLN A N 1
ATOM 7492 C CA . GLN A 1 981 ? 22.298 15.312 -49.988 1.00 91.56 981 GLN A CA 1
ATOM 7493 C C . GLN A 1 981 ? 23.374 14.210 -49.996 1.00 91.56 981 GLN A C 1
ATOM 7495 O O . GLN A 1 981 ? 23.766 13.744 -51.061 1.00 91.56 981 GLN A O 1
ATOM 7500 N N . ARG A 1 982 ? 23.847 13.780 -48.819 1.00 92.81 982 ARG A N 1
ATOM 7501 C CA . ARG A 1 982 ? 24.903 12.763 -48.670 1.00 92.81 982 ARG A CA 1
ATOM 7502 C C . ARG A 1 982 ? 24.371 11.352 -48.450 1.00 92.81 982 ARG A C 1
ATOM 7504 O O . ARG A 1 982 ? 24.935 10.390 -48.958 1.00 92.81 982 ARG A O 1
ATOM 7511 N N . PHE A 1 983 ? 23.337 11.229 -47.624 1.00 93.69 983 PHE A N 1
ATOM 7512 C CA . PHE A 1 983 ? 22.858 9.954 -47.083 1.00 93.69 983 PHE A CA 1
ATOM 7513 C C . PHE A 1 983 ? 21.372 9.705 -47.367 1.00 93.69 983 PHE A C 1
ATOM 7515 O O . PHE A 1 983 ? 20.847 8.650 -47.005 1.00 93.69 983 PHE A O 1
ATOM 7522 N N . GLY A 1 984 ? 20.687 10.675 -47.976 1.00 90.50 984 GLY A N 1
ATOM 7523 C CA . GLY A 1 984 ? 19.285 10.591 -48.359 1.00 90.50 984 GLY A CA 1
ATOM 7524 C C . GLY A 1 984 ? 19.045 9.525 -49.424 1.00 90.50 984 GLY A C 1
ATOM 7525 O O . GLY A 1 984 ? 19.904 9.205 -50.238 1.00 90.50 984 GLY A O 1
ATOM 7526 N N . SER A 1 985 ? 17.856 8.937 -49.382 1.00 92.94 985 SER A N 1
ATOM 7527 C CA . SER A 1 985 ? 17.415 7.883 -50.290 1.00 92.94 985 SER A CA 1
ATOM 7528 C C . SER A 1 985 ? 15.912 8.009 -50.416 1.00 92.94 985 SER A C 1
ATOM 7530 O O . SER A 1 985 ? 15.186 7.883 -49.428 1.00 92.94 985 SER A O 1
ATOM 7532 N N . GLU A 1 986 ? 15.454 8.280 -51.633 1.00 89.69 986 GLU A N 1
ATOM 7533 C CA . GLU A 1 986 ? 14.029 8.426 -51.924 1.00 89.69 986 GLU A CA 1
ATOM 7534 C C . GLU A 1 986 ? 13.275 7.112 -51.690 1.00 89.69 986 GLU A C 1
ATOM 7536 O O . GLU A 1 986 ? 12.170 7.121 -51.157 1.00 89.69 986 GLU A O 1
ATOM 7541 N N . GLU A 1 987 ? 13.896 5.967 -51.982 1.00 90.19 987 GLU A N 1
ATOM 7542 C CA . GLU A 1 987 ? 13.297 4.650 -51.739 1.00 90.19 987 GLU A CA 1
ATOM 7543 C C . GLU A 1 987 ? 13.049 4.404 -50.243 1.00 90.19 987 GLU A C 1
ATOM 7545 O O . GLU A 1 987 ? 11.949 4.018 -49.837 1.00 90.19 987 GLU A O 1
ATOM 7550 N N . LEU A 1 988 ? 14.055 4.675 -49.402 1.00 88.00 988 LEU A N 1
ATOM 7551 C CA . LEU A 1 988 ? 13.934 4.507 -47.952 1.00 88.00 988 LEU A CA 1
ATOM 7552 C C . LEU A 1 988 ? 12.975 5.527 -47.340 1.00 88.00 988 LEU A C 1
ATOM 7554 O O . LEU A 1 988 ? 12.257 5.196 -46.400 1.00 88.00 988 LEU A O 1
ATOM 7558 N N . PHE A 1 989 ? 12.919 6.736 -47.894 1.00 86.25 989 PHE A N 1
ATOM 7559 C CA . PHE A 1 989 ? 12.005 7.771 -47.434 1.00 86.25 989 PHE A CA 1
ATOM 7560 C C . PHE A 1 989 ? 10.557 7.506 -47.825 1.00 86.25 989 PHE A C 1
ATOM 7562 O O . PHE A 1 989 ? 9.677 7.791 -47.033 1.00 86.25 989 PHE A O 1
ATOM 7569 N N . VAL A 1 990 ? 10.270 6.913 -48.984 1.00 85.00 990 VAL A N 1
ATOM 7570 C CA . VAL A 1 990 ? 8.895 6.495 -49.311 1.00 85.00 990 VAL A CA 1
ATOM 7571 C C . VAL A 1 990 ? 8.456 5.338 -48.421 1.00 85.00 990 VAL A C 1
ATOM 7573 O O . VAL A 1 990 ? 7.323 5.318 -47.942 1.00 85.00 990 VAL A O 1
ATOM 7576 N N . LYS A 1 991 ? 9.351 4.375 -48.178 1.00 83.62 991 LYS A N 1
ATOM 7577 C CA . LYS A 1 991 ? 9.043 3.231 -47.320 1.00 83.62 991 LYS A CA 1
ATOM 7578 C C . LYS A 1 991 ? 8.799 3.689 -45.885 1.00 83.62 991 LYS A C 1
ATOM 7580 O O . LYS A 1 991 ? 7.842 3.250 -45.250 1.00 83.62 991 LYS A O 1
ATOM 7585 N N . GLU A 1 992 ? 9.694 4.530 -45.367 1.00 81.75 992 GLU A N 1
ATOM 7586 C CA . GLU A 1 992 ? 9.724 4.951 -43.969 1.00 81.75 992 GLU A CA 1
ATOM 7587 C C . GLU A 1 992 ? 10.361 6.334 -43.774 1.00 81.75 992 GLU A C 1
ATOM 7589 O O . GLU A 1 992 ? 11.512 6.461 -43.326 1.00 81.75 992 GLU A O 1
ATOM 7594 N N . PRO A 1 993 ? 9.581 7.387 -44.047 1.00 82.44 993 PRO A N 1
ATOM 7595 C CA . PRO A 1 993 ? 10.083 8.750 -44.152 1.00 82.44 993 PRO A CA 1
ATOM 7596 C C . PRO A 1 993 ? 10.919 9.182 -42.946 1.00 82.44 993 PRO A C 1
ATOM 7598 O O . PRO A 1 993 ? 12.076 9.572 -43.076 1.00 82.44 993 PRO A O 1
ATOM 7601 N N . LEU A 1 994 ? 10.366 9.041 -41.740 1.00 79.44 994 LEU A N 1
ATOM 7602 C CA . LEU A 1 994 ? 11.013 9.536 -40.527 1.00 79.44 994 LEU A CA 1
ATOM 7603 C C . LEU A 1 994 ? 12.188 8.716 -40.066 1.00 79.44 994 LEU A C 1
ATOM 7605 O O . LEU A 1 994 ? 13.152 9.277 -39.560 1.00 79.44 994 LEU A O 1
ATOM 7609 N N . LYS A 1 995 ? 12.112 7.396 -40.210 1.00 82.69 995 LYS A N 1
ATOM 7610 C CA . LYS A 1 995 ? 13.219 6.556 -39.785 1.00 82.69 995 LYS A CA 1
ATOM 7611 C C . LYS A 1 995 ? 14.460 6.908 -40.594 1.00 82.69 995 LYS A C 1
ATOM 7613 O O . LYS A 1 995 ? 15.524 7.126 -40.024 1.00 82.69 995 LYS A O 1
ATOM 7618 N N . HIS A 1 996 ? 14.288 7.038 -41.907 1.00 88.94 996 HIS A N 1
ATOM 7619 C CA . HIS A 1 996 ? 15.376 7.432 -42.782 1.00 88.94 996 HIS A CA 1
ATOM 7620 C C . HIS A 1 996 ? 15.859 8.857 -42.483 1.00 88.94 996 HIS A C 1
ATOM 7622 O O . HIS A 1 996 ? 17.059 9.086 -42.384 1.00 88.94 996 HIS A O 1
ATOM 7628 N N . LEU A 1 997 ? 14.949 9.805 -42.230 1.00 86.12 997 LEU A N 1
ATOM 7629 C CA . LEU A 1 997 ? 15.322 11.158 -41.797 1.00 86.12 997 LEU A CA 1
ATOM 7630 C C . LEU A 1 997 ? 16.157 11.179 -40.513 1.00 86.12 997 LEU A C 1
ATOM 7632 O O . LEU A 1 997 ? 17.151 11.897 -40.449 1.00 86.12 997 LEU A O 1
ATOM 7636 N N . LEU A 1 998 ? 15.779 10.393 -39.505 1.00 84.50 998 LEU A N 1
ATOM 7637 C CA . LEU A 1 998 ? 16.503 10.302 -38.238 1.00 84.50 998 LEU A CA 1
ATOM 7638 C C . LEU A 1 998 ? 17.862 9.613 -38.407 1.00 84.50 998 LEU A C 1
ATOM 7640 O O . LEU A 1 998 ? 18.842 10.041 -37.804 1.00 84.50 998 LEU A O 1
ATOM 7644 N N . GLU A 1 999 ? 17.957 8.597 -39.268 1.00 87.44 999 GLU A N 1
ATOM 7645 C CA . GLU A 1 999 ? 19.233 7.969 -39.628 1.00 87.44 999 GLU A CA 1
ATOM 7646 C C . GLU A 1 999 ? 20.172 8.954 -40.334 1.00 87.44 999 GLU A C 1
ATOM 7648 O O . GLU A 1 999 ? 21.357 9.036 -40.002 1.00 87.44 999 GLU A O 1
ATOM 7653 N N . VAL A 1 1000 ? 19.647 9.725 -41.289 1.00 89.88 1000 VAL A N 1
ATOM 7654 C CA . VAL A 1 1000 ? 20.383 10.789 -41.981 1.00 89.88 1000 VAL A CA 1
ATOM 7655 C C . VAL A 1 1000 ? 20.836 11.854 -40.983 1.00 89.88 1000 VAL A C 1
ATOM 7657 O O . VAL A 1 1000 ? 22.007 12.237 -40.993 1.00 89.88 1000 VAL A O 1
ATOM 7660 N N . TYR A 1 1001 ? 19.941 12.283 -40.089 1.00 86.56 1001 TYR A N 1
ATOM 7661 C CA . TYR A 1 1001 ? 20.232 13.239 -39.026 1.00 86.56 1001 TYR A CA 1
ATOM 7662 C C . TYR A 1 1001 ? 21.342 12.736 -38.095 1.00 86.56 1001 TYR A C 1
ATOM 7664 O O . TYR A 1 1001 ? 22.295 13.465 -37.825 1.00 86.56 1001 TYR A O 1
ATOM 7672 N N . ALA A 1 1002 ? 21.275 11.488 -37.629 1.00 86.06 1002 ALA A N 1
ATOM 7673 C CA . ALA A 1 1002 ? 22.292 10.910 -36.753 1.00 86.06 1002 ALA A CA 1
ATOM 7674 C C . ALA A 1 1002 ? 23.664 10.838 -37.443 1.00 86.06 1002 ALA A C 1
ATOM 7676 O O . ALA A 1 1002 ? 24.674 11.235 -36.861 1.00 86.06 1002 ALA A O 1
ATOM 7677 N N . LYS A 1 1003 ? 23.700 10.401 -38.711 1.00 91.44 1003 LYS A N 1
ATOM 7678 C CA . LYS A 1 1003 ? 24.936 10.328 -39.505 1.00 91.44 1003 LYS A CA 1
ATOM 7679 C C . LYS A 1 1003 ? 25.575 11.699 -39.695 1.00 91.44 1003 LYS A C 1
ATOM 7681 O O . LYS A 1 1003 ? 26.772 11.843 -39.459 1.00 91.44 1003 LYS A O 1
ATOM 7686 N N . ILE A 1 1004 ? 24.796 12.710 -40.089 1.00 91.81 1004 ILE A N 1
ATOM 7687 C CA . ILE A 1 1004 ? 25.348 14.050 -40.318 1.00 91.81 1004 ILE A CA 1
ATOM 7688 C C . ILE A 1 1004 ? 25.770 14.728 -39.011 1.00 91.81 1004 ILE A C 1
ATOM 7690 O O . ILE A 1 1004 ? 26.795 15.399 -38.993 1.00 91.81 1004 ILE A O 1
ATOM 7694 N N . ASN A 1 1005 ? 25.058 14.503 -37.900 1.00 88.12 1005 ASN A N 1
ATOM 7695 C CA . ASN A 1 1005 ? 25.473 15.030 -36.597 1.00 88.12 1005 ASN A CA 1
ATOM 7696 C C . ASN A 1 1005 ? 26.760 14.378 -36.086 1.00 88.12 1005 ASN A C 1
ATOM 7698 O O . ASN A 1 1005 ? 27.587 15.076 -35.515 1.00 88.12 1005 ASN A O 1
ATOM 7702 N N . SER A 1 1006 ? 26.967 13.079 -36.327 1.00 90.88 1006 SER A N 1
ATOM 7703 C CA . SER A 1 1006 ? 28.231 12.417 -35.978 1.00 90.88 1006 SER A CA 1
ATOM 7704 C C . SER A 1 1006 ? 29.419 13.014 -36.739 1.00 90.88 1006 SER A C 1
ATOM 7706 O O . SER A 1 1006 ? 30.486 13.184 -36.160 1.00 90.88 1006 SER A O 1
ATOM 7708 N N . LEU A 1 1007 ? 29.223 13.401 -38.005 1.00 91.56 1007 LEU A N 1
ATOM 7709 C CA . LEU A 1 1007 ? 30.244 14.115 -38.779 1.00 91.56 1007 LEU A CA 1
ATOM 7710 C C . LEU A 1 1007 ? 30.420 15.573 -38.336 1.00 91.56 1007 LEU A C 1
ATOM 7712 O O . LEU A 1 1007 ? 31.515 16.110 -38.444 1.00 91.56 1007 LEU A O 1
ATOM 7716 N N . PHE A 1 1008 ? 29.355 16.205 -37.841 1.00 91.62 1008 PHE A N 1
ATOM 7717 C CA . PHE A 1 1008 ? 29.370 17.594 -37.385 1.00 91.62 1008 PHE A CA 1
ATOM 7718 C C . PHE A 1 1008 ? 29.944 17.775 -35.972 1.00 91.62 1008 PHE A C 1
ATOM 7720 O O . PHE A 1 1008 ? 30.416 18.862 -35.644 1.00 91.62 1008 PHE A O 1
ATOM 7727 N N . ALA A 1 1009 ? 29.915 16.732 -35.137 1.00 90.62 1009 ALA A N 1
ATOM 7728 C CA . ALA A 1 1009 ? 30.320 16.799 -33.732 1.00 90.62 1009 ALA A CA 1
ATOM 7729 C C . ALA A 1 1009 ? 31.732 17.384 -33.511 1.00 90.62 1009 ALA A C 1
ATOM 7731 O O . ALA A 1 1009 ? 31.840 18.295 -32.693 1.00 90.62 1009 ALA A O 1
ATOM 7732 N N . PRO A 1 1010 ? 32.783 16.992 -34.264 1.00 90.31 1010 PRO A N 1
ATOM 7733 C CA . PRO A 1 1010 ? 34.125 17.542 -34.055 1.00 90.31 1010 PRO A CA 1
ATOM 7734 C C . PRO A 1 1010 ? 34.222 19.046 -34.350 1.00 90.31 1010 PRO A C 1
ATOM 7736 O O . PRO A 1 1010 ? 34.859 19.784 -33.601 1.00 90.31 1010 PRO A O 1
ATOM 7739 N N . GLU A 1 1011 ? 33.577 19.521 -35.424 1.00 90.38 1011 GLU A N 1
ATOM 7740 C CA . GLU A 1 1011 ? 33.545 20.953 -35.758 1.00 90.38 1011 GLU A CA 1
ATOM 7741 C C . GLU A 1 1011 ? 32.778 21.742 -34.691 1.00 90.38 1011 GLU A C 1
ATOM 7743 O O . GLU A 1 1011 ? 33.194 22.829 -34.282 1.00 90.38 1011 GLU A O 1
ATOM 7748 N N . LYS A 1 1012 ? 31.658 21.184 -34.216 1.00 88.00 1012 LYS A N 1
ATOM 7749 C CA . LYS A 1 1012 ? 30.818 21.796 -33.189 1.00 88.00 1012 LYS A CA 1
ATOM 7750 C C . LYS A 1 1012 ? 31.552 21.920 -31.850 1.00 88.00 1012 LYS A C 1
ATOM 7752 O O . LYS A 1 1012 ? 31.552 23.005 -31.277 1.00 88.00 1012 LYS A O 1
ATOM 7757 N N . GLU A 1 1013 ? 32.210 20.855 -31.393 1.00 89.06 1013 GLU A N 1
ATOM 7758 C CA . GLU A 1 1013 ? 33.011 20.859 -30.162 1.00 89.06 1013 GLU A CA 1
ATOM 7759 C C . GLU A 1 1013 ? 34.161 21.870 -30.242 1.00 89.06 1013 GLU A C 1
ATOM 7761 O O . GLU A 1 1013 ? 34.390 22.620 -29.295 1.00 89.06 1013 GLU A O 1
ATOM 7766 N N . ALA A 1 1014 ? 34.850 21.956 -31.385 1.00 87.31 1014 ALA A N 1
ATOM 7767 C CA . ALA A 1 1014 ? 35.911 22.942 -31.588 1.00 87.31 1014 ALA A CA 1
ATOM 7768 C C . ALA A 1 1014 ? 35.387 24.387 -31.483 1.00 87.31 1014 ALA A C 1
ATOM 7770 O O . ALA A 1 1014 ? 36.027 25.236 -30.858 1.00 87.31 1014 ALA A O 1
ATOM 7771 N N . SER A 1 1015 ? 34.207 24.660 -32.051 1.00 88.62 1015 SER A N 1
ATOM 7772 C CA . SER A 1 1015 ? 33.558 25.973 -31.973 1.00 88.62 1015 SER A CA 1
ATOM 7773 C C . SER A 1 1015 ? 33.067 26.317 -30.562 1.00 88.62 1015 SER A C 1
ATOM 7775 O O . SER A 1 1015 ? 33.171 27.474 -30.157 1.00 88.62 1015 SER A O 1
ATOM 7777 N N . GLU A 1 1016 ? 32.522 25.351 -29.817 1.00 87.50 1016 GLU A N 1
ATOM 7778 C CA . GLU A 1 1016 ? 32.077 25.547 -28.428 1.00 87.50 1016 GLU A CA 1
ATOM 7779 C C . GLU A 1 1016 ? 33.271 25.838 -27.513 1.00 87.50 1016 GLU A C 1
ATOM 7781 O O . GLU A 1 1016 ? 33.265 26.827 -26.785 1.00 87.50 1016 GLU A O 1
ATOM 7786 N N . GLN A 1 1017 ? 34.353 25.068 -27.640 1.00 87.25 1017 GLN A N 1
ATOM 7787 C CA . GLN A 1 1017 ? 35.572 25.284 -26.863 1.00 87.25 1017 GLN A CA 1
ATOM 7788 C C . GLN A 1 1017 ? 36.244 26.633 -27.162 1.00 87.25 1017 GLN A C 1
ATOM 7790 O O . GLN A 1 1017 ? 36.782 27.260 -26.252 1.00 87.25 1017 GLN A O 1
ATOM 7795 N N . ALA A 1 1018 ? 36.234 27.089 -28.419 1.00 86.50 1018 ALA A N 1
ATOM 7796 C CA . ALA A 1 1018 ? 36.725 28.420 -28.777 1.00 86.50 1018 ALA A CA 1
ATOM 7797 C C . ALA A 1 1018 ? 35.873 29.524 -28.126 1.00 86.50 1018 ALA A C 1
ATOM 7799 O O . ALA A 1 1018 ? 36.412 30.472 -27.555 1.00 86.50 1018 ALA A O 1
ATOM 7800 N N . ARG A 1 1019 ? 34.544 29.360 -28.112 1.00 85.62 1019 ARG A N 1
ATOM 7801 C CA . ARG A 1 1019 ? 33.622 30.303 -27.463 1.00 85.62 1019 ARG A CA 1
ATOM 7802 C C . ARG A 1 1019 ? 33.814 30.361 -25.947 1.00 85.62 1019 ARG A C 1
ATOM 7804 O O . ARG A 1 1019 ? 33.848 31.457 -25.395 1.00 85.62 1019 ARG A O 1
ATOM 7811 N N . ASP A 1 1020 ? 34.008 29.218 -25.294 1.00 85.62 1020 ASP A N 1
ATOM 7812 C CA . ASP A 1 1020 ? 34.281 29.144 -23.851 1.00 85.62 1020 ASP A CA 1
ATOM 7813 C C . ASP A 1 1020 ? 35.614 29.812 -23.472 1.00 85.62 1020 ASP A C 1
ATOM 7815 O O . ASP A 1 1020 ? 35.767 30.329 -22.365 1.00 85.62 1020 ASP A O 1
ATOM 7819 N N . ARG A 1 1021 ? 36.572 29.857 -24.408 1.00 86.06 1021 ARG A N 1
ATOM 7820 C CA . ARG A 1 1021 ? 37.840 30.591 -24.268 1.00 86.06 1021 ARG A CA 1
ATOM 7821 C C . ARG A 1 1021 ? 37.749 32.071 -24.666 1.00 86.06 1021 ARG A C 1
ATOM 7823 O O . ARG A 1 1021 ? 38.742 32.784 -24.537 1.00 86.06 1021 ARG A O 1
ATOM 7830 N N . GLY A 1 1022 ? 36.586 32.548 -25.117 1.00 83.69 1022 GLY A N 1
ATOM 7831 C CA . GLY A 1 1022 ? 36.392 33.921 -25.598 1.00 83.69 1022 GLY A CA 1
ATOM 7832 C C . GLY A 1 1022 ? 37.081 34.221 -26.936 1.00 83.69 1022 GLY A C 1
ATOM 7833 O O . GLY A 1 1022 ? 37.361 35.382 -27.229 1.00 83.69 1022 GLY A O 1
ATOM 7834 N N . GLU A 1 1023 ? 37.387 33.191 -27.726 1.00 86.94 1023 GLU A N 1
ATOM 7835 C CA . GLU A 1 1023 ? 38.030 33.291 -29.040 1.00 86.94 1023 GLU A CA 1
ATOM 7836 C C . GLU A 1 1023 ? 36.993 33.545 -30.154 1.00 86.94 1023 GLU A C 1
ATOM 7838 O O . GLU A 1 1023 ? 35.813 33.208 -30.022 1.00 86.94 1023 GLU A O 1
ATOM 7843 N N . ASP A 1 1024 ? 37.433 34.127 -31.275 1.00 82.88 1024 ASP A N 1
ATOM 7844 C CA . ASP A 1 1024 ? 36.579 34.341 -32.451 1.00 82.88 1024 ASP A CA 1
ATOM 7845 C C . ASP A 1 1024 ? 36.280 33.008 -33.163 1.00 82.88 1024 ASP A C 1
ATOM 7847 O O . ASP A 1 1024 ? 37.179 32.330 -33.662 1.00 82.88 1024 ASP A O 1
ATOM 7851 N N . THR A 1 1025 ? 34.999 32.632 -33.234 1.00 86.50 1025 THR A N 1
ATOM 7852 C CA . THR A 1 1025 ? 34.547 31.384 -33.869 1.00 86.50 1025 THR A CA 1
ATOM 7853 C C . THR A 1 1025 ? 34.376 31.501 -35.387 1.00 86.50 1025 THR A C 1
ATOM 7855 O O . THR A 1 1025 ? 34.117 30.495 -36.051 1.00 86.50 1025 THR A O 1
ATOM 7858 N N . SER A 1 1026 ? 34.547 32.694 -35.966 1.00 83.31 1026 SER A N 1
ATOM 7859 C CA . SER A 1 1026 ? 34.252 32.978 -37.378 1.00 83.31 1026 SER A CA 1
ATOM 7860 C C . SER A 1 1026 ? 35.073 32.134 -38.358 1.00 83.31 1026 SER A C 1
ATOM 7862 O O . SER A 1 1026 ? 34.555 31.704 -39.390 1.00 83.31 1026 SER A O 1
ATOM 7864 N N . GLU A 1 1027 ? 36.338 31.828 -38.052 1.00 80.62 1027 GLU A N 1
ATOM 7865 C CA . GLU A 1 1027 ? 37.171 30.978 -38.919 1.00 80.62 1027 GLU A CA 1
ATOM 7866 C C . GLU A 1 1027 ? 36.739 29.504 -38.926 1.00 80.62 1027 GLU A C 1
ATOM 7868 O O . GLU A 1 1027 ? 36.908 28.823 -39.942 1.00 80.62 1027 GLU A O 1
ATOM 7873 N N . ILE A 1 1028 ? 36.172 29.021 -37.815 1.00 80.69 1028 ILE A N 1
ATOM 7874 C CA . ILE A 1 1028 ? 35.673 27.648 -37.662 1.00 80.69 1028 ILE A CA 1
ATOM 7875 C C . ILE A 1 1028 ? 34.299 27.532 -38.331 1.00 80.69 1028 ILE A C 1
ATOM 7877 O O . ILE A 1 1028 ? 34.073 26.638 -39.143 1.00 80.69 1028 ILE A O 1
ATOM 7881 N N . GLU A 1 1029 ? 33.396 28.479 -38.057 1.00 85.31 1029 GLU A N 1
ATOM 7882 C CA . GLU A 1 1029 ? 32.023 28.467 -38.576 1.00 85.31 1029 GLU A CA 1
ATOM 7883 C C . GLU A 1 1029 ? 31.911 28.856 -40.069 1.00 85.31 1029 GLU A C 1
ATOM 7885 O O . GLU A 1 1029 ? 30.863 28.654 -40.688 1.00 85.31 1029 GLU A O 1
ATOM 7890 N N . SER A 1 1030 ? 32.970 29.405 -40.676 1.00 85.44 1030 SER A N 1
ATOM 7891 C CA . SER A 1 1030 ? 33.007 29.766 -42.106 1.00 85.44 1030 SER A CA 1
ATOM 7892 C C . SER A 1 1030 ? 33.447 28.628 -43.033 1.00 85.44 1030 SER A C 1
ATOM 7894 O O . SER A 1 1030 ? 33.486 28.811 -44.252 1.00 85.44 1030 SER A O 1
ATOM 7896 N N . LYS A 1 1031 ? 33.768 27.446 -42.492 1.00 85.69 1031 LYS A N 1
ATOM 7897 C CA . LYS A 1 1031 ? 34.255 26.281 -43.249 1.00 85.69 1031 LYS A CA 1
ATOM 7898 C C . LYS A 1 1031 ? 33.454 25.022 -42.892 1.00 85.69 1031 LYS A C 1
ATOM 7900 O O . LYS A 1 1031 ? 32.577 25.054 -42.033 1.00 85.69 1031 LYS A O 1
ATOM 7905 N N . GLY A 1 1032 ? 33.731 23.925 -43.597 1.00 90.06 1032 GLY A N 1
ATOM 7906 C CA . GLY A 1 1032 ? 33.180 22.604 -43.283 1.00 90.06 1032 GLY A CA 1
ATOM 7907 C C . GLY A 1 1032 ? 31.652 22.531 -43.312 1.00 90.06 1032 GLY A C 1
ATOM 7908 O O . GLY A 1 1032 ? 30.978 23.211 -44.094 1.00 90.06 1032 GLY A O 1
ATOM 7909 N N . LEU A 1 1033 ? 31.100 21.695 -42.439 1.00 90.25 1033 LEU A N 1
ATOM 7910 C CA . LEU A 1 1033 ? 29.662 21.467 -42.326 1.00 90.25 1033 LEU A CA 1
ATOM 7911 C C . LEU A 1 1033 ? 28.905 22.692 -41.787 1.00 90.25 1033 LEU A C 1
ATOM 7913 O O . LEU A 1 1033 ? 27.723 22.856 -42.106 1.00 90.25 1033 LEU A O 1
ATOM 7917 N N . PHE A 1 1034 ? 29.560 23.587 -41.036 1.00 89.62 1034 PHE A N 1
ATOM 7918 C CA . PHE A 1 1034 ? 28.970 24.879 -40.661 1.00 89.62 1034 PHE A CA 1
ATOM 7919 C C . PHE A 1 1034 ? 28.649 25.749 -41.883 1.00 89.62 1034 PHE A C 1
ATOM 7921 O O . PHE A 1 1034 ? 27.526 26.257 -41.996 1.00 89.62 1034 PHE A O 1
ATOM 7928 N N . ALA A 1 1035 ? 29.605 25.892 -42.805 1.00 89.25 1035 ALA A N 1
ATOM 7929 C CA . ALA A 1 1035 ? 29.430 26.676 -44.025 1.00 89.25 1035 ALA A CA 1
ATOM 7930 C C . ALA A 1 1035 ? 28.331 26.092 -44.918 1.00 89.25 1035 ALA A C 1
ATOM 7932 O O . ALA A 1 1035 ? 27.468 26.824 -45.398 1.00 89.25 1035 ALA A O 1
ATOM 7933 N N . GLU A 1 1036 ? 28.311 24.769 -45.084 1.00 92.31 1036 GLU A N 1
ATOM 7934 C CA . GLU A 1 1036 ? 27.298 24.088 -45.893 1.00 92.31 1036 GLU A CA 1
ATOM 7935 C C . GLU A 1 1036 ? 25.888 24.222 -45.310 1.00 92.31 1036 GLU A C 1
ATOM 7937 O O . GLU A 1 1036 ? 24.941 24.520 -46.040 1.00 92.31 1036 GLU A O 1
ATOM 7942 N N . ARG A 1 1037 ? 25.739 24.067 -43.986 1.00 91.94 1037 ARG A N 1
ATOM 7943 C CA . ARG A 1 1037 ? 24.469 24.302 -43.283 1.00 91.94 1037 ARG A CA 1
ATOM 7944 C C . ARG A 1 1037 ? 23.971 25.726 -43.518 1.00 91.94 1037 ARG A C 1
ATOM 7946 O O . ARG A 1 1037 ? 22.788 25.922 -43.795 1.00 91.94 1037 ARG A O 1
ATOM 7953 N N . ASN A 1 1038 ? 24.857 26.712 -43.373 1.00 89.69 1038 ASN A N 1
ATOM 7954 C CA . ASN A 1 1038 ? 24.518 28.124 -43.543 1.00 89.69 1038 ASN A CA 1
ATOM 7955 C C . ASN A 1 1038 ? 24.153 28.436 -45.002 1.00 89.69 1038 ASN A C 1
ATOM 7957 O O . ASN A 1 1038 ? 23.165 29.121 -45.238 1.00 89.69 1038 ASN A O 1
ATOM 7961 N N . ALA A 1 1039 ? 24.885 27.879 -45.970 1.00 90.00 1039 ALA A N 1
ATOM 7962 C CA . ALA A 1 1039 ? 24.591 28.035 -47.392 1.00 90.00 1039 ALA A CA 1
ATOM 7963 C C . ALA A 1 1039 ? 23.242 27.409 -47.776 1.00 90.00 1039 ALA A C 1
ATOM 7965 O O . ALA A 1 1039 ? 22.492 27.994 -48.554 1.00 90.00 1039 ALA A O 1
ATOM 7966 N N . PHE A 1 1040 ? 22.897 26.243 -47.217 1.00 90.25 1040 PHE A N 1
ATOM 7967 C CA . PHE A 1 1040 ? 21.578 25.646 -47.434 1.00 90.25 1040 PHE A CA 1
ATOM 7968 C C . PHE A 1 1040 ? 20.464 26.513 -46.835 1.00 90.25 1040 PHE A C 1
ATOM 7970 O O . PHE A 1 1040 ? 19.430 26.713 -47.466 1.00 90.25 1040 PHE A O 1
ATOM 7977 N N . PHE A 1 1041 ? 20.675 27.054 -45.633 1.00 89.12 1041 PHE A N 1
ATOM 7978 C CA . PHE A 1 1041 ? 19.714 27.963 -45.014 1.00 89.12 1041 PHE A CA 1
ATOM 7979 C C . PHE A 1 1041 ? 19.522 29.250 -45.836 1.00 89.12 1041 PHE A C 1
ATOM 7981 O O . PHE A 1 1041 ? 18.381 29.621 -46.088 1.00 89.12 1041 PHE A O 1
ATOM 7988 N N . GLN A 1 1042 ? 20.601 29.852 -46.351 1.00 89.25 1042 GLN A N 1
ATOM 7989 C CA . GLN A 1 1042 ? 20.521 31.015 -47.245 1.00 89.25 1042 GLN A CA 1
ATOM 7990 C C . GLN A 1 1042 ? 19.661 30.720 -48.483 1.00 89.25 1042 GLN A C 1
ATOM 7992 O O . GLN A 1 1042 ? 18.793 31.511 -48.830 1.00 89.25 1042 GLN A O 1
ATOM 7997 N N . LYS A 1 1043 ? 19.819 29.541 -49.105 1.00 90.25 1043 LYS A N 1
ATOM 7998 C CA . LYS A 1 1043 ? 18.963 29.124 -50.232 1.00 90.25 1043 LYS A CA 1
ATOM 7999 C C . LYS A 1 1043 ? 17.477 29.092 -49.868 1.00 90.25 1043 LYS A C 1
ATOM 8001 O O . LYS A 1 1043 ? 16.641 29.427 -50.701 1.00 90.25 1043 LYS A O 1
ATOM 8006 N N . MET A 1 1044 ? 17.133 28.691 -48.642 1.00 88.75 1044 MET A N 1
ATOM 8007 C CA . MET A 1 1044 ? 15.743 28.740 -48.179 1.00 88.75 1044 MET A CA 1
ATOM 8008 C C . MET A 1 1044 ? 15.242 30.177 -48.009 1.00 88.75 1044 MET A C 1
ATOM 8010 O O . MET A 1 1044 ? 14.101 30.453 -48.370 1.00 88.75 1044 MET A O 1
ATOM 8014 N N . GLU A 1 1045 ? 16.066 31.085 -47.479 1.00 84.50 1045 GLU A N 1
ATOM 8015 C CA . GLU A 1 1045 ? 15.714 32.507 -47.339 1.00 84.50 1045 GLU A CA 1
ATOM 8016 C C . GLU A 1 1045 ? 15.539 33.192 -48.700 1.00 84.50 1045 GLU A C 1
ATOM 8018 O O . GLU A 1 1045 ? 14.603 33.969 -48.884 1.00 84.50 1045 GLU A O 1
ATOM 8023 N N . ASP A 1 1046 ? 16.368 32.820 -49.676 1.00 87.94 1046 ASP A N 1
ATOM 8024 C CA . ASP A 1 1046 ? 16.296 33.308 -51.055 1.00 87.94 1046 ASP A CA 1
ATOM 8025 C C . ASP A 1 1046 ? 15.120 32.690 -51.846 1.00 87.94 1046 ASP A C 1
ATOM 8027 O O . ASP A 1 1046 ? 14.848 33.087 -52.981 1.00 87.94 1046 ASP A O 1
ATOM 8031 N N . GLY A 1 1047 ? 14.399 31.725 -51.260 1.00 85.38 1047 GLY A N 1
ATOM 8032 C CA . GLY A 1 1047 ? 13.227 31.090 -51.865 1.00 85.38 1047 GLY A CA 1
ATOM 8033 C C . GLY A 1 1047 ? 13.547 30.059 -52.951 1.00 85.38 1047 GLY A C 1
ATOM 8034 O O . GLY A 1 1047 ? 12.709 29.819 -53.823 1.00 85.38 1047 GLY A O 1
ATOM 8035 N N . ASP A 1 1048 ? 14.731 29.443 -52.913 1.00 93.31 1048 ASP A N 1
ATOM 8036 C CA . ASP A 1 1048 ? 15.135 28.396 -53.855 1.00 93.31 1048 ASP A CA 1
ATOM 8037 C C . ASP A 1 1048 ? 14.119 27.239 -53.889 1.00 93.31 1048 ASP A C 1
ATOM 8039 O O . ASP A 1 1048 ? 13.782 26.635 -52.866 1.00 93.31 1048 ASP A O 1
ATOM 8043 N N . ALA A 1 1049 ? 13.619 26.918 -55.085 1.00 91.44 1049 ALA A N 1
ATOM 8044 C CA . ALA A 1 1049 ? 12.497 25.996 -55.246 1.00 91.44 1049 ALA A CA 1
ATOM 8045 C C . ALA A 1 1049 ? 12.806 24.574 -54.745 1.00 91.44 1049 ALA A C 1
ATOM 8047 O O . ALA A 1 1049 ? 11.921 23.911 -54.191 1.00 91.44 1049 ALA A O 1
ATOM 8048 N N . GLU A 1 1050 ? 14.045 24.100 -54.905 1.00 88.44 1050 GLU A N 1
ATOM 8049 C CA . GLU A 1 1050 ? 14.456 22.769 -54.454 1.00 88.44 1050 GLU A CA 1
ATOM 8050 C C . GLU A 1 1050 ? 14.598 22.728 -52.930 1.00 88.44 1050 GLU A C 1
ATOM 8052 O O . GLU A 1 1050 ? 14.079 21.810 -52.284 1.00 88.44 1050 GLU A O 1
ATOM 8057 N N . ALA A 1 1051 ? 15.224 23.751 -52.340 1.00 89.19 1051 ALA A N 1
ATOM 8058 C CA . ALA A 1 1051 ? 15.387 23.865 -50.894 1.00 89.19 1051 ALA A CA 1
ATOM 8059 C C . ALA A 1 1051 ? 14.035 23.959 -50.163 1.00 89.19 1051 ALA A C 1
ATOM 8061 O O . ALA A 1 1051 ? 13.807 23.233 -49.191 1.00 89.19 1051 ALA A O 1
ATOM 8062 N N . ILE A 1 1052 ? 13.107 24.784 -50.665 1.00 90.56 1052 ILE A N 1
ATOM 8063 C CA . ILE A 1 1052 ? 11.752 24.925 -50.110 1.00 90.56 1052 ILE A CA 1
ATOM 8064 C C . ILE A 1 1052 ? 10.951 23.628 -50.251 1.00 90.56 1052 ILE A C 1
ATOM 8066 O O . ILE A 1 1052 ? 10.243 23.232 -49.322 1.00 90.56 1052 ILE A O 1
ATOM 8070 N N . THR A 1 1053 ? 11.070 22.933 -51.385 1.00 91.62 1053 THR A N 1
ATOM 8071 C CA . THR A 1 1053 ? 10.372 21.657 -51.598 1.00 91.62 1053 THR A CA 1
ATOM 8072 C C . THR A 1 1053 ? 10.870 20.588 -50.628 1.00 91.62 1053 THR A C 1
ATOM 8074 O O . THR A 1 1053 ? 10.060 19.888 -50.017 1.00 91.62 1053 THR A O 1
ATOM 8077 N N . LEU A 1 1054 ? 12.188 20.478 -50.437 1.00 89.69 1054 LEU A N 1
ATOM 8078 C CA . LEU A 1 1054 ? 12.777 19.523 -49.498 1.00 89.69 1054 LEU A CA 1
ATOM 8079 C C . LEU A 1 1054 ? 12.359 19.819 -48.052 1.00 89.69 1054 LEU A C 1
ATOM 8081 O O . LEU A 1 1054 ? 11.936 18.915 -47.328 1.00 89.69 1054 LEU A O 1
ATOM 8085 N N . TRP A 1 1055 ? 12.411 21.091 -47.658 1.00 90.75 1055 TRP A N 1
ATOM 8086 C CA . TRP A 1 1055 ? 11.939 21.556 -46.358 1.00 90.75 1055 TRP A CA 1
ATOM 8087 C C . TRP A 1 1055 ? 10.476 21.198 -46.105 1.00 90.75 1055 TRP A C 1
ATOM 8089 O O . TRP A 1 1055 ? 10.156 20.574 -45.090 1.00 90.75 1055 TRP A O 1
ATOM 8099 N N . LYS A 1 1056 ? 9.594 21.532 -47.052 1.00 89.81 1056 LYS A N 1
ATOM 8100 C CA . LYS A 1 1056 ? 8.160 21.277 -46.922 1.00 89.81 1056 LYS A CA 1
ATOM 8101 C C . LYS A 1 1056 ? 7.877 19.787 -46.751 1.00 89.81 1056 LYS A C 1
ATOM 8103 O O . LYS A 1 1056 ? 7.125 19.409 -45.860 1.00 89.81 1056 LYS A O 1
ATOM 8108 N N . ARG A 1 1057 ? 8.554 18.929 -47.524 1.00 89.56 1057 ARG A N 1
ATOM 8109 C CA . ARG A 1 1057 ? 8.440 17.467 -47.389 1.00 89.56 1057 ARG A CA 1
ATOM 8110 C C . ARG A 1 1057 ? 8.805 16.986 -45.985 1.00 89.56 1057 ARG A C 1
ATOM 8112 O O . ARG A 1 1057 ? 8.093 16.161 -45.422 1.00 89.56 1057 ARG A O 1
ATOM 8119 N N . PHE A 1 1058 ? 9.901 17.482 -45.414 1.00 89.00 1058 PHE A N 1
ATOM 8120 C CA . PHE A 1 1058 ? 10.345 17.057 -44.081 1.00 89.00 1058 PHE A CA 1
ATOM 8121 C C . PHE A 1 1058 ? 9.417 17.594 -42.990 1.00 89.00 1058 PHE A C 1
ATOM 8123 O O . PHE A 1 1058 ? 9.131 16.878 -42.028 1.00 89.00 1058 PHE A O 1
ATOM 8130 N N . ARG A 1 1059 ? 8.926 18.829 -43.147 1.00 88.62 1059 ARG A N 1
ATOM 8131 C CA . ARG A 1 1059 ? 7.933 19.437 -42.260 1.00 88.62 1059 ARG A CA 1
ATOM 8132 C C . ARG A 1 1059 ? 6.643 18.623 -42.242 1.00 88.62 1059 ARG A C 1
ATOM 8134 O O . ARG A 1 1059 ? 6.223 18.220 -41.162 1.00 88.62 1059 ARG A O 1
ATOM 8141 N N . ASP A 1 1060 ? 6.049 18.360 -43.402 1.00 89.38 1060 ASP A N 1
ATOM 8142 C CA . ASP A 1 1060 ? 4.748 17.691 -43.512 1.00 89.38 1060 ASP A CA 1
ATOM 8143 C C . ASP A 1 1060 ? 4.809 16.285 -42.887 1.00 89.38 1060 ASP A C 1
ATOM 8145 O O . ASP A 1 1060 ? 4.009 15.944 -42.015 1.00 89.38 1060 ASP A O 1
ATOM 8149 N N . VAL A 1 1061 ? 5.859 15.524 -43.210 1.00 88.25 1061 VAL A N 1
ATOM 8150 C CA . VAL A 1 1061 ? 6.141 14.207 -42.615 1.00 88.25 1061 VAL A CA 1
ATOM 8151 C C . VAL A 1 1061 ? 6.359 14.275 -41.095 1.00 88.25 1061 VAL A C 1
ATOM 8153 O O . VAL A 1 1061 ? 5.904 13.398 -40.356 1.00 88.25 1061 VAL A O 1
ATOM 8156 N N . SER A 1 1062 ? 7.054 15.307 -40.603 1.00 86.50 1062 SER A N 1
ATOM 8157 C CA . SER A 1 1062 ? 7.259 15.499 -39.161 1.00 86.50 1062 SER A CA 1
ATOM 8158 C C . SER A 1 1062 ? 5.937 15.810 -38.449 1.00 86.50 1062 SER A C 1
ATOM 8160 O O . SER A 1 1062 ? 5.680 15.263 -37.377 1.00 86.50 1062 SER A O 1
ATOM 8162 N N . ILE A 1 1063 ? 5.068 16.628 -39.056 1.00 87.00 1063 ILE A N 1
ATOM 8163 C CA . ILE A 1 1063 ? 3.751 16.991 -38.510 1.00 87.00 1063 ILE A CA 1
ATOM 8164 C C . ILE A 1 1063 ? 2.835 15.772 -38.417 1.00 87.00 1063 ILE A C 1
ATOM 8166 O O . ILE A 1 1063 ? 2.257 15.541 -37.355 1.00 87.00 1063 ILE A O 1
ATOM 8170 N N . GLU A 1 1064 ? 2.728 14.966 -39.476 1.00 86.62 1064 GLU A N 1
ATOM 8171 C CA . GLU A 1 1064 ? 1.897 13.752 -39.468 1.00 86.62 1064 GLU A CA 1
ATOM 8172 C C . GLU A 1 1064 ? 2.282 12.811 -38.322 1.00 86.62 1064 GLU A C 1
ATOM 8174 O O . GLU A 1 1064 ? 1.427 12.279 -37.604 1.00 86.62 1064 GLU A O 1
ATOM 8179 N N . ARG A 1 1065 ? 3.585 12.661 -38.071 1.00 82.00 1065 ARG A N 1
ATOM 8180 C CA . ARG A 1 1065 ? 4.050 11.882 -36.928 1.00 82.00 1065 ARG A CA 1
ATOM 8181 C C . ARG A 1 1065 ? 3.737 12.541 -35.610 1.00 82.00 1065 ARG A C 1
ATOM 8183 O O . ARG A 1 1065 ? 3.285 11.834 -34.715 1.00 82.00 1065 ARG A O 1
ATOM 8190 N N . TYR A 1 1066 ? 3.977 13.839 -35.466 1.00 83.88 1066 TYR A N 1
ATOM 8191 C CA . TYR A 1 1066 ? 3.638 14.553 -34.243 1.00 83.88 1066 TYR A CA 1
ATOM 8192 C C . TYR A 1 1066 ? 2.162 14.372 -33.905 1.00 83.88 1066 TYR A C 1
ATOM 8194 O O . TYR A 1 1066 ? 1.870 13.971 -32.783 1.00 83.88 1066 TYR A O 1
ATOM 8202 N N . ILE A 1 1067 ? 1.251 14.525 -34.871 1.00 86.38 1067 ILE A N 1
ATOM 8203 C CA . ILE A 1 1067 ? -0.178 14.216 -34.699 1.00 86.38 1067 ILE A CA 1
ATOM 8204 C C . ILE A 1 1067 ? -0.362 12.808 -34.115 1.00 86.38 1067 ILE A C 1
ATOM 8206 O O . ILE A 1 1067 ? -1.017 12.658 -33.085 1.00 86.38 1067 ILE A O 1
ATOM 8210 N N . SER A 1 1068 ? 0.263 11.785 -34.710 1.00 82.31 1068 SER A N 1
ATOM 8211 C CA . SER A 1 1068 ? 0.152 10.405 -34.212 1.00 82.31 1068 SER A CA 1
ATOM 8212 C C . SER A 1 1068 ? 0.742 10.209 -32.804 1.00 82.31 1068 SER A C 1
ATOM 8214 O O . SER A 1 1068 ? 0.164 9.499 -31.984 1.00 82.31 1068 SER A O 1
ATOM 8216 N N . THR A 1 1069 ? 1.865 10.861 -32.491 1.00 82.31 1069 THR A N 1
ATOM 8217 C CA . THR A 1 1069 ? 2.543 10.765 -31.191 1.00 82.31 1069 THR A CA 1
ATOM 8218 C C . THR A 1 1069 ? 1.725 11.443 -30.096 1.00 82.31 1069 THR A C 1
ATOM 8220 O O . THR A 1 1069 ? 1.529 10.862 -29.033 1.00 82.31 1069 THR A O 1
ATOM 8223 N N . TYR A 1 1070 ? 1.201 12.643 -30.350 1.00 85.25 1070 TYR A N 1
ATOM 8224 C CA . TYR A 1 1070 ? 0.353 13.356 -29.396 1.00 85.25 1070 TYR A CA 1
ATOM 8225 C C . TYR A 1 1070 ? -1.004 12.668 -29.205 1.00 85.25 1070 TYR A C 1
ATOM 8227 O O . TYR A 1 1070 ? -1.506 12.626 -28.083 1.00 85.25 1070 TYR A O 1
ATOM 8235 N N . ALA A 1 1071 ? -1.555 12.037 -30.249 1.00 85.25 1071 ALA A N 1
ATOM 8236 C CA . ALA A 1 1071 ? -2.789 11.262 -30.144 1.00 85.25 1071 ALA A CA 1
ATOM 8237 C C . ALA A 1 1071 ? -2.672 10.093 -29.149 1.00 85.25 1071 ALA A C 1
ATOM 8239 O O . ALA A 1 1071 ? -3.627 9.836 -28.418 1.00 85.25 1071 ALA A O 1
ATOM 8240 N N . ARG A 1 1072 ? -1.499 9.443 -29.045 1.00 81.00 1072 ARG A N 1
ATOM 8241 C CA . ARG A 1 1072 ? -1.232 8.407 -28.021 1.00 81.00 1072 ARG A CA 1
ATOM 8242 C C . ARG A 1 1072 ? -1.313 8.951 -26.594 1.00 81.00 1072 ARG A C 1
ATOM 8244 O O . ARG A 1 1072 ? -1.660 8.217 -25.681 1.00 81.00 1072 ARG A O 1
ATOM 8251 N N . LEU A 1 1073 ? -1.029 10.239 -26.407 1.00 81.94 1073 LEU A N 1
ATOM 8252 C CA . LEU A 1 1073 ? -1.150 10.931 -25.121 1.00 81.94 1073 LEU A CA 1
ATOM 8253 C C . LEU A 1 1073 ? -2.559 11.504 -24.886 1.00 81.94 1073 LEU A C 1
ATOM 8255 O O . LEU A 1 1073 ? -2.768 12.206 -23.901 1.00 81.94 1073 LEU A O 1
ATOM 8259 N N . ASN A 1 1074 ? -3.516 11.232 -25.783 1.00 84.25 1074 ASN A N 1
ATOM 8260 C CA . ASN A 1 1074 ? -4.839 11.857 -25.820 1.00 84.25 1074 ASN A CA 1
ATOM 8261 C C . ASN A 1 1074 ? -4.781 13.397 -25.942 1.00 84.25 1074 ASN A C 1
ATOM 8263 O O . ASN A 1 1074 ? -5.598 14.120 -25.371 1.00 84.25 1074 ASN A O 1
ATOM 8267 N N . ILE A 1 1075 ? -3.795 13.907 -26.689 1.00 88.19 1075 ILE A N 1
ATOM 8268 C CA . ILE A 1 1075 ? -3.570 15.341 -26.911 1.00 88.19 1075 ILE A CA 1
ATOM 8269 C C . ILE A 1 1075 ? -3.770 15.650 -28.392 1.00 88.19 1075 ILE A C 1
ATOM 8271 O O . ILE A 1 1075 ? -3.260 14.953 -29.270 1.00 88.19 1075 ILE A O 1
ATOM 8275 N N . LYS A 1 1076 ? -4.531 16.709 -28.668 1.00 88.56 1076 LYS A N 1
ATOM 8276 C CA . LYS A 1 1076 ? -4.837 17.188 -30.018 1.00 88.56 1076 LYS A CA 1
ATOM 8277 C C . LYS A 1 1076 ? -4.597 18.689 -30.090 1.00 88.56 1076 LYS A C 1
ATOM 8279 O O . LYS A 1 1076 ? -4.810 19.395 -29.105 1.00 88.56 1076 LYS A O 1
ATOM 8284 N N . PHE A 1 1077 ? -4.179 19.148 -31.263 1.00 89.88 1077 PHE A N 1
ATOM 8285 C CA . PHE A 1 1077 ? -3.988 20.561 -31.566 1.00 89.88 1077 PHE A CA 1
ATOM 8286 C C . PHE A 1 1077 ? -4.959 20.988 -32.656 1.00 89.88 1077 PHE A C 1
ATOM 8288 O O . PHE A 1 1077 ? -5.177 20.243 -33.611 1.00 89.88 1077 PHE A O 1
ATOM 8295 N N . ASP A 1 1078 ? -5.505 22.190 -32.513 1.00 90.94 1078 ASP A N 1
ATOM 8296 C CA . ASP A 1 1078 ? -6.377 22.805 -33.514 1.00 90.94 1078 ASP A CA 1
ATOM 8297 C C . ASP A 1 1078 ? -5.545 23.410 -34.648 1.00 90.94 1078 ASP A C 1
ATOM 8299 O O . ASP A 1 1078 ? -5.965 23.433 -35.804 1.00 90.94 1078 ASP A O 1
ATOM 8303 N N . VAL A 1 1079 ? -4.341 23.892 -34.315 1.00 90.44 1079 VAL A N 1
ATOM 8304 C CA . VAL A 1 1079 ? -3.441 24.562 -35.254 1.00 90.44 1079 VAL A CA 1
ATOM 8305 C C . VAL A 1 1079 ? -2.012 24.056 -35.077 1.00 90.44 1079 VAL A C 1
ATOM 8307 O O . VAL A 1 1079 ? -1.429 24.159 -33.997 1.00 90.44 1079 VAL A O 1
ATOM 8310 N N . TYR A 1 1080 ? -1.423 23.580 -36.174 1.00 88.12 1080 TYR A N 1
ATOM 8311 C CA . TYR A 1 1080 ? 0.019 23.383 -36.306 1.00 88.12 1080 TYR A CA 1
ATOM 8312 C C . TYR A 1 1080 ? 0.588 24.556 -37.102 1.00 88.12 1080 TYR A C 1
ATOM 8314 O O . TYR A 1 1080 ? 0.384 24.654 -38.313 1.00 88.12 1080 TYR A O 1
ATOM 8322 N N . SER A 1 1081 ? 1.270 25.463 -36.409 1.00 87.31 1081 SER A N 1
ATOM 8323 C CA . SER A 1 1081 ? 1.924 26.628 -37.012 1.00 87.31 1081 SER A CA 1
ATOM 8324 C C . SER A 1 1081 ? 3.436 26.530 -36.828 1.00 87.31 1081 SER A C 1
ATOM 8326 O O . SER A 1 1081 ? 3.921 25.560 -36.257 1.00 87.31 1081 SER A O 1
ATOM 8328 N N . GLY A 1 1082 ? 4.192 27.504 -37.317 1.00 86.19 1082 GLY A N 1
ATOM 8329 C CA . GLY A 1 1082 ? 5.636 27.566 -37.113 1.00 86.19 1082 GLY A CA 1
ATOM 8330 C C . GLY A 1 1082 ? 6.232 28.867 -37.626 1.00 86.19 1082 GLY A C 1
ATOM 8331 O O . GLY A 1 1082 ? 5.539 29.674 -38.258 1.00 86.19 1082 GLY A O 1
ATOM 8332 N N . GLU A 1 1083 ? 7.520 29.053 -37.368 1.00 82.50 1083 GLU A N 1
ATOM 8333 C CA . GLU A 1 1083 ? 8.306 30.221 -37.781 1.00 82.50 1083 GLU A CA 1
ATOM 8334 C C . GLU A 1 1083 ? 8.182 30.521 -39.280 1.00 82.50 1083 GLU A C 1
ATOM 8336 O O . GLU A 1 1083 ? 8.067 31.679 -39.676 1.00 82.50 1083 GLU A O 1
ATOM 8341 N N . SER A 1 1084 ? 8.081 29.485 -40.114 1.00 81.94 1084 SER A N 1
ATOM 8342 C CA . SER A 1 1084 ? 7.932 29.612 -41.570 1.00 81.94 1084 SER A CA 1
ATOM 8343 C C . SER A 1 1084 ? 6.668 30.349 -42.030 1.00 81.94 1084 SER A C 1
ATOM 8345 O O . SER A 1 1084 ? 6.564 30.775 -43.180 1.00 81.94 1084 SER A O 1
ATOM 8347 N N . THR A 1 1085 ? 5.666 30.473 -41.157 1.00 79.19 1085 THR A N 1
ATOM 8348 C CA . THR A 1 1085 ? 4.396 31.145 -41.467 1.00 79.19 1085 THR A CA 1
ATOM 8349 C C . THR A 1 1085 ? 4.431 32.644 -41.156 1.00 79.19 1085 THR A C 1
ATOM 8351 O O . THR A 1 1085 ? 3.524 33.383 -41.560 1.00 79.19 1085 THR A O 1
ATOM 8354 N N . VAL A 1 1086 ? 5.486 33.113 -40.479 1.00 79.25 1086 VAL A N 1
ATOM 8355 C CA . VAL A 1 1086 ? 5.686 34.517 -40.121 1.00 79.25 1086 VAL A CA 1
ATOM 8356 C C . VAL A 1 1086 ? 6.250 35.274 -41.324 1.00 79.25 1086 VAL A C 1
ATOM 8358 O O . VAL A 1 1086 ? 7.379 35.065 -41.751 1.00 79.25 1086 VAL A O 1
ATOM 8361 N N . LYS A 1 1087 ? 5.451 36.181 -41.891 1.00 77.56 1087 LYS A N 1
ATOM 8362 C CA . LYS A 1 1087 ? 5.864 37.046 -43.008 1.00 77.56 1087 LYS A CA 1
ATOM 8363 C C . LYS A 1 1087 ? 6.517 38.324 -42.482 1.00 77.56 1087 LYS A C 1
ATOM 8365 O O . LYS A 1 1087 ? 6.069 38.845 -41.463 1.00 77.56 1087 LYS A O 1
ATOM 8370 N N . ALA A 1 1088 ? 7.446 38.911 -43.242 1.00 75.69 1088 ALA A N 1
ATOM 8371 C CA . ALA A 1 1088 ? 8.053 40.213 -42.921 1.00 75.69 1088 ALA A CA 1
ATOM 8372 C C . ALA A 1 1088 ? 6.995 41.296 -42.617 1.00 75.69 1088 ALA A C 1
ATOM 8374 O O . ALA A 1 1088 ? 7.027 41.930 -41.569 1.00 75.69 1088 ALA A O 1
ATOM 8375 N N . SER A 1 1089 ? 5.950 41.386 -43.447 1.00 77.62 1089 SER A N 1
ATOM 8376 C CA . SER A 1 1089 ? 4.814 42.298 -43.214 1.00 77.62 1089 SER A CA 1
ATOM 8377 C C . SER A 1 1089 ? 4.046 42.065 -41.897 1.00 77.62 1089 SER A C 1
ATOM 8379 O O . SER A 1 1089 ? 3.402 42.980 -41.389 1.00 77.62 1089 SER A O 1
ATOM 8381 N N . THR A 1 1090 ? 4.065 40.848 -41.339 1.00 78.19 1090 THR A N 1
ATOM 8382 C CA . THR A 1 1090 ? 3.457 40.544 -40.032 1.00 78.19 1090 THR A CA 1
ATOM 8383 C C . THR A 1 1090 ? 4.344 41.051 -38.899 1.00 78.19 1090 THR A C 1
ATOM 8385 O O . THR A 1 1090 ? 3.823 41.599 -37.929 1.00 78.19 1090 THR A O 1
ATOM 8388 N N . VAL A 1 1091 ? 5.666 40.917 -39.044 1.00 77.38 1091 VAL A N 1
ATOM 8389 C CA . VAL A 1 1091 ? 6.657 41.448 -38.097 1.00 77.38 1091 VAL A CA 1
ATOM 8390 C C . VAL A 1 1091 ? 6.574 42.974 -38.046 1.00 77.38 1091 VAL A C 1
ATOM 8392 O O . VAL A 1 1091 ? 6.406 43.527 -36.966 1.00 77.38 1091 VAL A O 1
ATOM 8395 N N . GLU A 1 1092 ? 6.546 43.644 -39.201 1.00 79.75 1092 GLU A N 1
ATOM 8396 C CA . GLU A 1 1092 ? 6.400 45.107 -39.297 1.00 79.75 1092 GLU A CA 1
ATOM 8397 C C . GLU A 1 1092 ? 5.106 45.614 -38.641 1.00 79.75 1092 GLU A C 1
ATOM 8399 O O . GLU A 1 1092 ? 5.095 46.634 -37.946 1.00 79.75 1092 GLU A O 1
ATOM 8404 N N . LYS A 1 1093 ? 3.993 44.888 -38.823 1.00 81.00 1093 LYS A N 1
ATOM 8405 C CA . LYS A 1 1093 ? 2.712 45.207 -38.172 1.00 81.00 1093 LYS A CA 1
ATOM 8406 C C . LYS A 1 1093 ? 2.775 45.030 -36.659 1.00 81.00 1093 LYS A C 1
ATOM 8408 O O . LYS A 1 1093 ? 2.265 45.885 -35.939 1.00 81.00 1093 LYS A O 1
ATOM 8413 N N . ALA A 1 1094 ? 3.365 43.934 -36.179 1.00 77.62 1094 ALA A N 1
ATOM 8414 C CA . ALA A 1 1094 ? 3.524 43.682 -34.750 1.00 77.62 1094 ALA A CA 1
ATOM 8415 C C . ALA A 1 1094 ? 4.412 44.754 -34.103 1.00 77.62 1094 ALA A C 1
ATOM 8417 O O . ALA A 1 1094 ? 4.031 45.330 -33.087 1.00 77.62 1094 ALA A O 1
ATOM 8418 N N . GLU A 1 1095 ? 5.533 45.091 -34.740 1.00 75.25 1095 GLU A N 1
ATOM 8419 C CA . GLU A 1 1095 ? 6.442 46.149 -34.305 1.00 75.25 1095 GLU A CA 1
ATOM 8420 C C . GLU A 1 1095 ? 5.735 47.512 -34.245 1.00 75.25 1095 GLU A C 1
ATOM 8422 O O . GLU A 1 1095 ? 5.809 48.208 -33.232 1.00 75.25 1095 GLU A O 1
ATOM 8427 N N . SER A 1 1096 ? 4.978 47.869 -35.288 1.00 80.12 1096 SER A N 1
ATOM 8428 C CA . SER A 1 1096 ? 4.199 49.115 -35.331 1.00 80.12 1096 SER A CA 1
ATOM 8429 C C . SER A 1 1096 ? 3.170 49.192 -34.198 1.00 80.12 1096 SER A C 1
ATOM 8431 O O . SER A 1 1096 ? 3.061 50.214 -33.523 1.00 80.12 1096 SER A O 1
ATOM 8433 N N . LEU A 1 1097 ? 2.451 48.094 -33.942 1.00 79.12 1097 LEU A N 1
ATOM 8434 C CA . LEU A 1 1097 ? 1.425 48.018 -32.900 1.00 79.12 1097 LEU A CA 1
ATOM 8435 C C . LEU A 1 1097 ? 2.022 48.108 -31.490 1.00 79.12 1097 LEU A C 1
ATOM 8437 O O . LEU A 1 1097 ? 1.411 48.660 -30.575 1.00 79.12 1097 LEU A O 1
ATOM 8441 N N . LEU A 1 1098 ? 3.220 47.563 -31.298 1.00 75.44 1098 LEU A N 1
ATOM 8442 C CA . LEU A 1 1098 ? 3.906 47.641 -30.018 1.00 75.44 1098 LEU A CA 1
ATOM 8443 C C . LEU A 1 1098 ? 4.526 49.025 -29.767 1.00 75.44 1098 LEU A C 1
ATOM 8445 O O . LEU A 1 1098 ? 4.506 49.492 -28.624 1.00 75.44 1098 LEU A O 1
ATOM 8449 N N . LYS A 1 1099 ? 5.005 49.701 -30.823 1.00 75.31 1099 LYS A N 1
ATOM 8450 C CA . LYS A 1 1099 ? 5.410 51.117 -30.780 1.00 75.31 1099 LYS A CA 1
ATOM 8451 C C . LYS A 1 1099 ? 4.228 52.016 -30.415 1.00 75.31 1099 LYS A C 1
ATOM 8453 O O . LYS A 1 1099 ? 4.352 52.841 -29.516 1.00 75.31 1099 LYS A O 1
ATOM 8458 N N . GLU A 1 1100 ? 3.064 51.804 -31.032 1.00 79.81 1100 GLU A N 1
ATOM 8459 C CA . GLU A 1 1100 ? 1.832 52.552 -30.733 1.00 79.81 1100 GLU A CA 1
ATOM 8460 C C . GLU A 1 1100 ? 1.392 52.395 -29.266 1.00 79.81 1100 GLU A C 1
ATOM 8462 O O . GLU A 1 1100 ? 0.937 53.348 -28.637 1.00 79.81 1100 GLU A O 1
ATOM 8467 N N . LYS A 1 1101 ? 1.574 51.202 -28.687 1.00 77.69 1101 LYS A N 1
ATOM 8468 C CA . LYS A 1 1101 ? 1.222 50.912 -27.288 1.00 77.69 1101 LYS A CA 1
ATOM 8469 C C . LYS A 1 1101 ? 2.270 51.351 -26.258 1.00 77.69 1101 LYS A C 1
ATOM 8471 O O . LYS A 1 1101 ? 2.053 51.128 -25.068 1.00 77.69 1101 LYS A O 1
ATOM 8476 N N . GLY A 1 1102 ? 3.382 51.952 -26.688 1.00 74.00 1102 GLY A N 1
ATOM 8477 C CA . GLY A 1 1102 ? 4.425 52.477 -25.800 1.00 74.00 1102 GLY A CA 1
ATOM 8478 C C . GLY A 1 1102 ? 5.180 51.407 -25.003 1.00 74.00 1102 GLY A C 1
ATOM 8479 O O . GLY A 1 1102 ? 5.632 51.683 -23.897 1.00 74.00 1102 GLY A O 1
ATOM 8480 N N . VAL A 1 1103 ? 5.287 50.180 -25.529 1.00 71.75 1103 VAL A N 1
ATOM 8481 C CA . VAL A 1 1103 ? 5.909 49.030 -24.829 1.00 71.75 1103 VAL A CA 1
ATOM 8482 C C . VAL A 1 1103 ? 7.417 48.903 -25.133 1.00 71.75 1103 VAL A C 1
ATOM 8484 O O . VAL A 1 1103 ? 8.101 48.064 -24.551 1.00 71.75 1103 VAL A O 1
ATOM 8487 N N . TYR A 1 1104 ? 7.949 49.744 -26.029 1.00 68.19 1104 TYR A N 1
ATOM 8488 C CA . TYR A 1 1104 ? 9.340 49.727 -26.496 1.00 68.19 1104 TYR A CA 1
ATOM 8489 C C . TYR A 1 1104 ? 10.098 51.003 -26.123 1.00 68.19 1104 TYR A C 1
ATOM 8491 O O . TYR A 1 1104 ? 9.550 52.103 -26.201 1.00 68.19 1104 TYR A O 1
ATOM 8499 N N . THR A 1 1105 ? 11.385 50.852 -25.812 1.00 65.75 1105 THR A N 1
ATOM 8500 C CA . THR A 1 1105 ? 12.359 51.945 -25.673 1.00 65.75 1105 THR A CA 1
ATOM 8501 C C . THR A 1 1105 ? 13.595 51.635 -26.510 1.00 65.75 1105 THR A C 1
ATOM 8503 O O . THR A 1 1105 ? 14.111 50.521 -26.453 1.00 65.75 1105 THR A O 1
ATOM 8506 N N . GLU A 1 1106 ? 14.063 52.598 -27.300 1.00 66.12 1106 GLU A N 1
ATOM 8507 C CA . GLU A 1 1106 ? 15.304 52.466 -28.069 1.00 66.12 1106 GLU A CA 1
ATOM 8508 C C . GLU A 1 1106 ? 16.513 52.722 -27.161 1.00 66.12 1106 GLU A C 1
ATOM 8510 O O . GLU A 1 1106 ? 16.551 53.730 -26.454 1.00 66.12 1106 GLU A O 1
ATOM 8515 N N . ASP A 1 1107 ? 17.494 51.821 -27.188 1.00 60.03 1107 ASP A N 1
ATOM 8516 C CA . ASP A 1 1107 ? 18.780 51.973 -26.509 1.00 60.03 1107 ASP A CA 1
ATOM 8517 C C . ASP A 1 1107 ? 19.912 51.547 -27.457 1.00 60.03 1107 ASP A C 1
ATOM 8519 O O . ASP A 1 1107 ? 19.948 50.416 -27.943 1.00 60.03 1107 ASP A O 1
ATOM 8523 N N . ASN A 1 1108 ? 20.819 52.476 -27.770 1.00 50.81 1108 ASN A N 1
ATOM 8524 C CA . ASN A 1 1108 ? 21.972 52.272 -28.660 1.00 50.81 1108 ASN A CA 1
ATOM 8525 C C . ASN A 1 1108 ? 21.650 51.558 -29.994 1.00 50.81 1108 ASN A C 1
ATOM 8527 O O . ASN A 1 1108 ? 22.348 50.630 -30.402 1.00 50.81 1108 ASN A O 1
ATOM 8531 N N . GLY A 1 1109 ? 20.582 51.978 -30.681 1.00 54.78 1109 GLY A N 1
ATOM 8532 C CA . GLY A 1 1109 ? 20.169 51.407 -31.972 1.00 54.78 1109 GLY A CA 1
ATOM 8533 C C . GLY A 1 1109 ? 19.536 50.013 -31.878 1.00 54.78 1109 GLY A C 1
ATOM 8534 O O . GLY A 1 1109 ? 19.243 49.403 -32.905 1.00 54.78 1109 GLY A O 1
ATOM 8535 N N . THR A 1 1110 ? 19.306 49.513 -30.660 1.00 49.22 1110 THR A N 1
ATOM 8536 C CA . THR A 1 1110 ? 18.579 48.273 -30.383 1.00 49.22 1110 THR A CA 1
ATOM 8537 C C . THR A 1 1110 ? 17.269 48.606 -29.676 1.00 49.22 1110 THR A C 1
ATOM 8539 O O . THR A 1 1110 ? 17.221 49.388 -28.729 1.00 49.22 1110 THR A O 1
ATOM 8542 N N . TRP A 1 1111 ? 16.173 48.013 -30.134 1.00 60.88 1111 TRP A N 1
ATOM 8543 C CA . TRP A 1 1111 ? 14.859 48.216 -29.531 1.00 60.88 1111 TRP A CA 1
ATOM 8544 C C . TRP A 1 1111 ? 14.657 47.241 -28.365 1.00 60.88 1111 TRP A C 1
ATOM 8546 O O . TRP A 1 1111 ? 14.690 46.028 -28.561 1.00 60.88 1111 TRP A O 1
ATOM 8556 N N . ILE A 1 1112 ? 14.434 47.764 -27.156 1.00 62.38 1112 ILE A N 1
ATOM 8557 C CA . ILE A 1 1112 ? 14.266 46.982 -25.922 1.00 62.38 1112 ILE A CA 1
ATOM 8558 C C . ILE A 1 1112 ? 12.793 46.992 -25.493 1.00 62.38 1112 ILE A C 1
ATOM 8560 O O . ILE A 1 1112 ? 12.159 48.046 -25.426 1.00 62.38 1112 ILE A O 1
ATOM 8564 N N . MET A 1 1113 ? 12.253 45.812 -25.175 1.00 59.69 1113 MET A N 1
ATOM 8565 C CA . MET A 1 1113 ? 10.907 45.630 -24.624 1.00 59.69 1113 MET A CA 1
ATOM 8566 C C . MET A 1 1113 ? 10.999 45.322 -23.121 1.00 59.69 1113 MET A C 1
ATOM 8568 O O . MET A 1 1113 ? 11.449 44.245 -22.731 1.00 59.69 1113 MET A O 1
ATOM 8572 N N . CYS A 1 1114 ? 10.563 46.249 -22.265 1.00 50.84 1114 CYS A N 1
ATOM 8573 C CA . CYS A 1 1114 ? 10.516 46.035 -20.814 1.00 50.84 1114 CYS A CA 1
ATOM 8574 C C . CYS A 1 1114 ? 9.296 45.180 -20.440 1.00 50.84 1114 CYS A C 1
ATOM 8576 O O . CYS A 1 1114 ? 8.159 45.638 -20.524 1.00 50.84 1114 CYS A O 1
ATOM 8578 N N . THR A 1 1115 ? 9.510 43.946 -19.979 1.00 48.94 1115 THR A N 1
ATOM 8579 C CA . THR A 1 1115 ? 8.436 43.018 -19.571 1.00 48.94 1115 THR A CA 1
ATOM 8580 C C . THR A 1 1115 ? 7.876 43.284 -18.162 1.00 48.94 1115 THR A C 1
ATOM 8582 O O . THR A 1 1115 ? 7.027 42.528 -17.683 1.00 48.94 1115 THR A O 1
ATOM 8585 N N . GLU A 1 1116 ? 8.262 44.382 -17.498 1.00 41.34 1116 GLU A N 1
ATOM 8586 C CA . GLU A 1 1116 ? 7.625 44.831 -16.253 1.00 41.34 1116 GLU A CA 1
ATOM 8587 C C . GLU A 1 1116 ? 6.236 45.432 -16.517 1.00 41.34 1116 GLU A C 1
ATOM 8589 O O . GLU A 1 1116 ? 6.027 46.646 -16.561 1.00 41.34 1116 GLU A O 1
ATOM 8594 N N . ILE A 1 1117 ? 5.229 44.569 -16.626 1.00 37.72 1117 ILE A N 1
ATOM 8595 C CA . ILE A 1 1117 ? 3.836 44.996 -16.521 1.00 37.72 1117 ILE A CA 1
ATOM 8596 C C . ILE A 1 1117 ? 3.566 45.402 -15.060 1.00 37.72 1117 ILE A C 1
ATOM 8598 O O . ILE A 1 1117 ? 3.178 44.591 -14.220 1.00 37.72 1117 ILE A O 1
ATOM 8602 N N . LYS A 1 1118 ? 3.721 46.694 -14.751 1.00 37.44 1118 LYS A N 1
ATOM 8603 C CA . LYS A 1 1118 ? 3.133 47.324 -13.558 1.00 37.44 1118 LYS A CA 1
ATOM 8604 C C . LYS A 1 1118 ? 1.619 47.450 -13.742 1.00 37.44 1118 LYS A C 1
ATOM 8606 O O . LYS A 1 1118 ? 1.116 48.515 -14.083 1.00 37.44 1118 LYS A O 1
ATOM 8611 N N . THR A 1 1119 ? 0.858 46.391 -13.469 1.00 32.56 1119 THR A N 1
ATOM 8612 C CA . THR A 1 1119 ? -0.577 46.535 -13.164 1.00 32.56 1119 THR A CA 1
ATOM 8613 C C . THR A 1 1119 ? -0.951 45.793 -11.887 1.00 32.56 1119 THR A C 1
ATOM 8615 O O . THR A 1 1119 ? -0.638 44.626 -11.675 1.00 32.56 1119 THR A O 1
ATOM 8618 N N . ARG A 1 1120 ? -1.611 46.536 -10.992 1.00 33.91 1120 ARG A N 1
ATOM 8619 C CA . ARG A 1 1120 ? -2.155 46.086 -9.709 1.00 33.91 1120 ARG A CA 1
ATOM 8620 C C . ARG A 1 1120 ? -3.188 44.970 -9.924 1.00 33.91 1120 ARG A C 1
ATOM 8622 O O . ARG A 1 1120 ? -4.366 45.264 -10.086 1.00 33.91 1120 ARG A O 1
ATOM 8629 N N . CYS A 1 1121 ? -2.781 43.713 -9.807 1.00 26.92 1121 CYS A N 1
ATOM 8630 C CA . CYS A 1 1121 ? -3.688 42.610 -9.490 1.00 26.92 1121 CYS A CA 1
ATOM 8631 C C . CYS A 1 1121 ? -3.132 41.857 -8.279 1.00 26.92 1121 CYS A C 1
ATOM 8633 O O . CYS A 1 1121 ? -2.076 41.234 -8.341 1.00 26.92 1121 CYS A O 1
ATOM 8635 N N . ARG A 1 1122 ? -3.830 41.967 -7.143 1.00 32.06 1122 ARG A N 1
ATOM 8636 C CA . ARG A 1 1122 ? -3.562 41.167 -5.945 1.00 32.06 1122 ARG A CA 1
ATOM 8637 C C . ARG A 1 1122 ? -3.970 39.720 -6.229 1.00 32.06 1122 ARG A C 1
ATOM 8639 O O . ARG A 1 1122 ? -5.122 39.485 -6.568 1.00 32.06 1122 ARG A O 1
ATOM 8646 N N . GLY A 1 1123 ? -3.042 38.787 -6.024 1.00 34.50 1123 GLY A N 1
ATOM 8647 C CA . GLY A 1 1123 ? -3.334 37.362 -5.865 1.00 34.50 1123 GLY A CA 1
ATOM 8648 C C . GLY A 1 1123 ? -3.461 36.571 -7.165 1.00 34.50 1123 GLY A C 1
ATOM 8649 O O . GLY A 1 1123 ? -4.563 36.301 -7.620 1.00 34.50 1123 GLY A O 1
ATOM 8650 N N . THR A 1 1124 ? -2.331 36.177 -7.748 1.00 26.12 1124 THR A N 1
ATOM 8651 C CA . THR A 1 1124 ? -2.107 34.866 -8.396 1.00 26.12 1124 THR A CA 1
ATOM 8652 C C . THR A 1 1124 ? -0.665 34.831 -8.893 1.00 26.12 1124 THR A C 1
ATOM 8654 O O . THR A 1 1124 ? -0.234 35.687 -9.663 1.00 26.12 1124 THR A O 1
ATOM 8657 N N . SER A 1 1125 ? 0.106 33.866 -8.402 1.00 27.48 1125 SER A N 1
ATOM 8658 C CA . SER A 1 1125 ? 1.508 33.654 -8.758 1.00 27.48 1125 SER A CA 1
ATOM 8659 C C . SER A 1 1125 ? 1.619 33.315 -10.247 1.00 27.48 1125 SER A C 1
ATOM 8661 O O . SER A 1 1125 ? 1.148 32.264 -10.676 1.00 27.48 1125 SER A O 1
ATOM 8663 N N . LYS A 1 1126 ? 2.230 34.198 -11.043 1.00 27.09 1126 LYS A N 1
ATOM 8664 C CA . LYS A 1 1126 ? 2.608 33.920 -12.435 1.00 27.09 1126 LYS A CA 1
ATOM 8665 C C . LYS A 1 1126 ? 4.087 33.555 -12.479 1.00 27.09 1126 LYS A C 1
ATOM 8667 O O . LYS A 1 1126 ? 4.922 34.365 -12.095 1.00 27.09 1126 LYS A O 1
ATOM 8672 N N . PHE A 1 1127 ? 4.397 32.363 -12.978 1.00 26.23 1127 PHE A N 1
ATOM 8673 C CA . PHE A 1 1127 ? 5.737 32.022 -13.443 1.00 26.23 1127 PHE A CA 1
ATOM 8674 C C . PHE A 1 1127 ? 5.786 32.278 -14.955 1.00 26.23 1127 PHE A C 1
ATOM 8676 O O . PHE A 1 1127 ? 5.084 31.607 -15.706 1.00 26.23 1127 PHE A O 1
ATOM 8683 N N . LEU A 1 1128 ? 6.580 33.262 -15.387 1.00 24.73 1128 LEU A N 1
ATOM 8684 C CA . LEU A 1 1128 ? 7.120 33.316 -16.748 1.00 24.73 1128 LEU A CA 1
ATOM 8685 C C . LEU A 1 1128 ? 8.472 32.594 -16.715 1.00 24.73 1128 LEU A C 1
ATOM 8687 O O . LEU A 1 1128 ? 9.298 32.909 -15.861 1.00 24.73 1128 LEU A O 1
ATOM 8691 N N . TRP A 1 1129 ? 8.693 31.651 -17.625 1.00 24.80 1129 TRP A N 1
ATOM 8692 C CA . TRP A 1 1129 ? 10.030 31.168 -17.970 1.00 24.80 1129 TRP A CA 1
ATOM 8693 C C . TRP A 1 1129 ? 10.304 31.593 -19.413 1.00 24.80 1129 TRP A C 1
ATOM 8695 O O . TRP A 1 1129 ? 9.447 31.371 -20.269 1.00 24.80 1129 TRP A O 1
ATOM 8705 N N . CYS A 1 1130 ? 11.440 32.262 -19.626 1.00 27.33 1130 CYS A N 1
ATOM 8706 C CA . CYS A 1 1130 ? 12.025 32.475 -20.950 1.00 27.33 1130 CYS A CA 1
ATOM 8707 C C . CYS A 1 1130 ? 12.516 31.156 -21.546 1.00 27.33 1130 CYS A C 1
ATOM 8709 O O . CYS A 1 1130 ? 12.917 30.270 -20.751 1.00 27.33 1130 CYS A O 1
#

Sequence (1130 aa):
MSASQDYDASITYEDYNTLKSDWLTDNVIGFWEEYLEHELLSFYKTRIILLRPSMSFLLFQTPDPKTLGNALPDFNRASHIFLPINDCQNGMQAEGGTHWSLLLVSLADQVAFHYDSLPPGNITEAHAVTEKISIICEKPIKFMQMPDCPVQQNNNDCGVFVCMMMRYLLQHRLLQANSKEYITMALDGVPLDPAEARKEIVQIIHQLKRDRDRRRSYVTSSADPAAASRIFAKPHSIIARTQSSPAHRTPATASSTGSLASTRPRHSRVSLFTYFAICASVIVLIAAALAFYLPDINTTSLYHGYTHIQPPVCGEYCHKLDSALSSARSQLSPYLLQMHEQLNELYDFGREYFAKVAHSCSVKSRLFSTSAALYRQNRIPASYYRGGTSRGLIFQKKDLPASQDDWKPILLGTMGSPDPHGRQLDGLGGGLSSLSKVCIISPASDLSRAQGAQVDFTFAQVGIKSTDIDYSGNCGNLSSAVGPFAIDAGLVKLDEEELSAGKRTATVRIFNTNTQKIIDSTFPICISPDGSVEAEASGDFTVDGVAGSASRIQLDFISPAGAKTGKLLPTGNLIDTFDGVRATCIDVGNPMIFVPASDLPVDGKISPDQISSTPGLLERLEKIRSQAAINMGMVTTVDEVPASIPKINIISRPDEEGVDITVRTISVGQPHKALPITAGLSLAVATKLEGSIVRPFVSKTNKAVGDPVVIGHPGGTLAVGAEIKDGDSKVVERATVWSTEQAEGVGSFSSTKTHRQPRVLTTISLGQVAGGLEALLQSLEVSNPIPQLPRANVISTPTDIYRSYIAEIIQKLVECDEDTAYDAVQWANAAINADLMLITALLKVKGVNPKQLAQDIVSKFPSTPLLTPPIANGIFIPISFSPATLPNLILPFIFDRRGSYGSNQFQGLRDAKDQSSGKKKVIVEFSSPNIAKEFHAGHLRSTIIGAYISNLYESMGWDVVKVNYLGDWGKQFGLPAVGWQRFGSEELFVKEPLKHLLEVYAKINSLFAPEKEASEQARDRGEDTSEIESKGLFAERNAFFQKMEDGDAEAITLWKRFRDVSIERYISTYARLNIKFDVYSGESTVKASTVEKAESLLKEKGVYTEDNGTWIMCTEIKTRCRGTSKF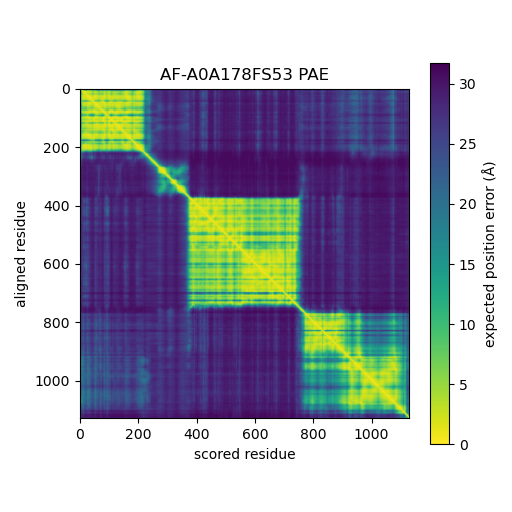LWC

InterPro domains:
  IPR001278 Arginine-tRNA ligase [PR01038] (921-936)
  IPR001278 Arginine-tRNA ligase [PR01038] (936-952)
  IPR001278 Arginine-tRNA ligase [PR01038] (960-973)
  IPR001412 Aminoacyl-tRNA synthetase, class I, conserved site [PS00178] (929-940)
  IPR003653 Ulp1 protease family, C-terminal catalytic domain [PF02902] (22-174)
  IPR003653 Ulp1 protease family, C-terminal catalytic domain [PS50600] (1-169)
  IPR007400 PrpF-like [PF04303] (378-739)
  IPR007400 PrpF-like [PTHR43709] (377-740)
  IPR014729 Rossmann-like alpha/beta/alpha sandwich fold [G3DSA:3.40.50.620] (916-1123)
  IPR035684 Arginyl-tRNA synthetase, catalytic core domain [PF00750] (914-1113)
  IPR036695 Arginyl tRNA synthetase N-terminal domain superfamily [G3DSA:3.30.1360.70] (769-902)
  IPR036695 Arginyl tRNA synthetase N-terminal domain superfamily [SSF55190] (788-902)
  IPR038765 Papain-like cysteine peptidase superfamily [SSF54001] (7-209)